Protein 3JUY (pdb70)

Nearest PDB structures (foldseek):
  3juy-assembly6_F  TM=1.004E+00  e=1.063E-51  Homo sapiens
  5wn9-assembly1_H  TM=9.372E-01  e=1.939E-32  Homo sapiens
  7uc8-assembly3_J  TM=9.353E-01  e=1.906E-30  Homo sapiens
  7vv5-assembly1_S  TM=9.098E-01  e=1.907E-27  Homo sapiens
  8hbd-assembly1_H  TM=9.157E-01  e=6.413E-27  Mus musculus

Radius of gyration: 38.47 Å; Cα contacts (8 Å, |Δi|>4): 3803; chains: 6; bounding box: 111×96×84 Å

Secondary structure (DSSP, 8-state):
--EEEE---EEE-TT--EEEEEEEESS-GGGS-EEEEEE-TTS--EEEEEE-TTT--EEE-TTTTTTEEEEEETTTTEEEEEE-S--GGG-EEEEEEE-PPPPTT--TTTT-S--EE---EEEEE----EEEE-SB----TTS-EEEEEEESS--TT--EEEEEE-BTBPPEEEEETTTEEPTT--TTEEEEEETTEEEEEESS--GGG-SEEEEEE--SS--EE---EE---/--EEEE---EEE-TT--EEEEEEEESS-GGGS-EEEEEE-TTS--EEEEEEETTTTEEEE-TTTTTTEEEEEETTTTEEEEEE-S--GGG-EEEEEEE--PPPTT--TTTT-S--EE---EEEEE-S--------EEEE-SEEEE-TTS-EEEEEEESS--TT--EEEEEE-TTS--EEEEETTTEEPTT--TTEEEEEETTEEEEEESS--GGG-SEEEEEE--SS--EE---EEEEE-/--EEEE---EEE-TT--EEEEEEEESS-GGGS-EEEEEE-TTS--EEEEEE-TTT--EEE-TTTTTTEEEEEETTTTEEEEEE-S--GGG-EEEEEEEPPPPPTT--TTTT-S--EE---EEEEE------EEEE-SEEEE-TT--EEEEEEESS--TT--EEEEEE-TTS--EEEEETTTEEPTT--TTEEEEEETTEEEEEESS--GGG-SEEEEEE--SS--EE---EEEEE-/--EEEE---EEE-TT--EEEEEEEESS-GGGS-EEEEEE-TTS--EEEEEE-TTT--EEE-TTTTTTEEEEEETTTTEEEEEE-S--GGG-EEEEEEEPPPPPTTPPTTTT-S--EE---EEEEE-----EEEE-SEEE--TT--EEEEEEESS--TT--EEEEEE-TTSPPEEEEETTTEE-TT--TTEEEEEETTEEEEEESS--GGG-SEEEEEE--SS--EE---EEEE-/--EEEE---EEE-TT--EEEEEEEESS-GGGS-EEEEEE-TTS--EEEEEE-TTT--EEE-TTTTTTEEEEEETTTTEEEEEE-S--GGG-EEEEEEEPPP--TT--TTTT-S--EE---EEEEE-----EEEE-SEEE--TT--EEEEEEESS--TT--EEEEEE-TTSPPEEEEETTTEEPTT--TTEEEEEETTEEEEEESS--GGG-EEEEEEE--SS--EE---EEEE-/--EEEE---EEE-TT--EEEEEEEESS-GGGS-EEEEEE-TTS--EEEEEE-TTT--EEE-TTTGGGEEEEEEGGGTEEEEEE-S--GGG-EEEEEEE-----TTPPTTTT-S--EE----EEEE------EEE-SEEE--TT--EEEEEE-SS--TT--EEEEEE-TTSPPEEEEETTTEE-TT--TTEEEEEETTEEEEEESS--GGG-SEEEEEE--SS--EE---EEEE-

CATH classification: 2.60.40.10 (+1 more: 2.60.40.10)

B-factor: mean 24.64, std 14.77, range [3.52, 83.37]

Structure (mmCIF, N/CA/C/O backbone):
data_3JUY
#
_entry.id   3JUY
#
_cell.length_a   199.172
_cell.length_b   115.130
_cell.length_c   92.374
_cell.angle_alpha   90.00
_cell.angle_beta   111.76
_cell.angle_gamma   90.00
#
_symmetry.space_group_name_H-M   'C 1 2 1'
#
loop_
_entity.id
_entity.type
_entity.pdbx_description
1 polymer '3B3 single chain variant HIV-1 antibody'
2 water water
#
loop_
_atom_site.group_PDB
_atom_site.id
_atom_site.type_symbol
_atom_site.label_atom_id
_atom_site.label_alt_id
_atom_site.label_comp_id
_atom_site.label_asym_id
_atom_site.label_entity_id
_atom_site.label_seq_id
_atom_site.pdbx_PDB_ins_code
_atom_site.Cartn_x
_atom_site.Cartn_y
_atom_site.Cartn_z
_atom_site.occupancy
_atom_site.B_iso_or_equiv
_atom_site.auth_seq_id
_atom_site.auth_comp_id
_atom_site.auth_asym_id
_atom_site.auth_atom_id
_atom_site.pdbx_PDB_model_num
ATOM 1 N N . GLN A 1 7 ? 27.680 16.718 8.908 1.00 33.03 1 GLN B N 1
ATOM 2 C CA . GLN A 1 7 ? 27.825 16.267 10.287 1.00 35.17 1 GLN B CA 1
ATOM 3 C C . GLN A 1 7 ? 28.476 14.878 10.391 1.00 28.43 1 GLN B C 1
ATOM 4 O O . GLN A 1 7 ? 28.168 13.981 9.600 1.00 31.83 1 GLN B O 1
ATOM 10 N N . VAL A 1 8 ? 29.364 14.706 11.372 1.00 22.62 2 VAL B N 1
ATOM 11 C CA . VAL A 1 8 ? 29.927 13.391 11.700 1.00 22.07 2 VAL B CA 1
ATOM 12 C C . VAL A 1 8 ? 28.840 12.326 11.783 1.00 20.05 2 VAL B C 1
ATOM 13 O O . VAL A 1 8 ? 27.961 12.383 12.646 1.00 19.93 2 VAL B O 1
ATOM 17 N N . GLN A 1 9 ? 28.924 11.333 10.909 1.00 16.85 3 GLN B N 1
ATOM 18 C CA . GLN A 1 9 ? 27.871 10.341 10.800 1.00 22.67 3 GLN B CA 1
ATOM 19 C C . GLN A 1 9 ? 28.468 8.946 10.647 1.00 17.23 3 GLN B C 1
ATOM 20 O O . GLN A 1 9 ? 29.442 8.779 9.932 1.00 18.62 3 GLN B O 1
ATOM 26 N N . LEU A 1 10 ? 27.897 7.943 11.312 1.00 20.66 4 LEU B N 1
ATOM 27 C CA . LEU A 1 10 ? 28.341 6.558 11.110 1.00 15.04 4 LEU B CA 1
ATOM 28 C C . LEU A 1 10 ? 27.171 5.714 10.644 1.00 17.90 4 LEU B C 1
ATOM 29 O O . LEU A 1 10 ? 26.230 5.479 11.414 1.00 17.73 4 LEU B O 1
ATOM 34 N N . VAL A 1 11 ? 27.247 5.245 9.394 1.00 17.71 5 VAL B N 1
ATOM 35 C CA . VAL A 1 11 ? 26.170 4.479 8.762 1.00 13.47 5 VAL B CA 1
ATOM 36 C C . VAL A 1 11 ? 26.515 3.019 8.601 1.00 11.90 5 VAL B C 1
ATOM 37 O O . VAL A 1 11 ? 27.478 2.674 7.924 1.00 14.58 5 VAL B O 1
ATOM 41 N N . GLN A 1 12 ? 25.685 2.162 9.180 1.00 13.82 6 GLN B N 1
ATOM 42 C CA . GLN A 1 12 ? 25.957 0.729 9.225 1.00 13.40 6 GLN B CA 1
ATOM 43 C C . GLN A 1 12 ? 25.231 -0.089 8.139 1.00 15.45 6 GLN B C 1
ATOM 44 O O . GLN A 1 12 ? 24.329 0.412 7.462 1.00 15.99 6 GLN B O 1
ATOM 50 N N . SER A 1 13 ? 25.629 -1.352 7.980 1.00 11.36 7 SER B N 1
ATOM 51 C CA . SER A 1 13 ? 24.934 -2.261 7.072 1.00 13.87 7 SER B CA 1
ATOM 52 C C . SER A 1 13 ? 23.542 -2.668 7.604 1.00 19.17 7 SER B C 1
ATOM 53 O O . SER A 1 13 ? 23.135 -2.255 8.700 1.00 20.25 7 SER B O 1
ATOM 56 N N . GLY A 1 14 ? 22.810 -3.466 6.824 1.00 19.30 8 GLY B N 1
ATOM 57 C CA . GLY A 1 14 ? 21.436 -3.826 7.151 1.00 8.95 8 GLY B CA 1
ATOM 58 C C . GLY A 1 14 ? 21.291 -5.013 8.095 1.00 16.86 8 GLY B C 1
ATOM 59 O O . GLY A 1 14 ? 22.210 -5.824 8.268 1.00 20.50 8 GLY B O 1
ATOM 60 N N . ALA A 1 15 ? 20.119 -5.115 8.709 1.00 13.26 9 ALA B N 1
ATOM 61 C CA . ALA A 1 15 ? 19.797 -6.235 9.577 1.00 13.72 9 ALA B CA 1
ATOM 62 C C . ALA A 1 15 ? 19.890 -7.578 8.850 1.00 17.83 9 ALA B C 1
ATOM 63 O O . ALA A 1 15 ? 19.671 -7.669 7.633 1.00 15.94 9 ALA B O 1
ATOM 65 N N . GLU A 1 16 ? 20.202 -8.623 9.611 1.00 18.17 10 GLU B N 1
ATOM 66 C CA . GLU A 1 16 ? 20.298 -9.959 9.049 1.00 17.23 10 GLU B CA 1
ATOM 67 C C . GLU A 1 16 ? 19.654 -11.021 9.926 1.00 13.77 10 GLU B C 1
ATOM 68 O O . GLU A 1 16 ? 19.632 -10.917 11.151 1.00 10.81 10 GLU B O 1
ATOM 74 N N . VAL A 1 17 ? 19.105 -12.031 9.260 1.00 19.50 11 VAL B N 1
ATOM 75 C CA . VAL A 1 17 ? 18.667 -13.268 9.887 1.00 17.03 11 VAL B CA 1
ATOM 76 C C . VAL A 1 17 ? 19.706 -14.330 9.561 1.00 15.03 11 VAL B C 1
ATOM 77 O O . VAL A 1 17 ? 20.070 -14.497 8.395 1.00 18.01 11 VAL B O 1
ATOM 81 N N . LYS A 1 18 ? 20.171 -15.043 10.589 1.00 14.35 12 LYS B N 1
ATOM 82 C CA . LYS A 1 18 ? 21.290 -15.979 10.464 1.00 14.82 12 LYS B CA 1
ATOM 83 C C . LYS A 1 18 ? 21.023 -17.377 11.021 1.00 17.84 12 LYS B C 1
ATOM 84 O O . LYS A 1 18 ? 20.310 -17.562 12.005 1.00 17.73 12 LYS B O 1
ATOM 90 N N . LYS A 1 19 ? 21.621 -18.368 10.383 1.00 20.27 13 LYS B N 1
ATOM 91 C CA . LYS A 1 19 ? 21.513 -19.735 10.852 1.00 20.02 13 LYS B CA 1
ATOM 92 C C . LYS A 1 19 ? 22.729 -20.023 11.733 1.00 18.47 13 LYS B C 1
ATOM 93 O O . LYS A 1 19 ? 23.802 -19.472 11.516 1.00 19.24 13 LYS B O 1
ATOM 99 N N . PRO A 1 20 ? 22.555 -20.867 12.749 1.00 19.86 14 PRO B N 1
ATOM 100 C CA . PRO A 1 20 ? 23.646 -21.236 13.645 1.00 19.93 14 PRO B CA 1
ATOM 101 C C . PRO A 1 20 ? 24.756 -21.842 12.837 1.00 21.45 14 PRO B C 1
ATOM 102 O O . PRO A 1 20 ? 24.445 -22.493 11.840 1.00 23.78 14 PRO B O 1
ATOM 106 N N . GLY A 1 21 ? 26.005 -21.627 13.265 1.00 19.54 15 GLY B N 1
ATOM 107 C CA . GLY A 1 21 ? 27.191 -22.093 12.569 1.00 14.26 15 GLY B CA 1
ATOM 108 C C . GLY A 1 21 ? 27.755 -21.020 11.654 1.00 18.40 15 GLY B C 1
ATOM 109 O O . GLY A 1 21 ? 28.969 -20.979 11.396 1.00 14.32 15 GLY B O 1
ATOM 110 N N . ALA A 1 22 ? 26.866 -20.147 11.175 1.00 13.36 16 ALA B N 1
ATOM 111 C CA . ALA A 1 22 ? 27.197 -19.191 10.134 1.00 12.20 16 ALA B CA 1
ATOM 112 C C . ALA A 1 22 ? 27.931 -17.987 10.714 1.00 14.28 16 ALA B C 1
ATOM 113 O O . ALA A 1 22 ? 28.144 -17.894 11.926 1.00 12.95 16 ALA B O 1
ATOM 115 N N . SER A 1 23 ? 28.317 -17.064 9.845 1.00 10.58 17 SER B N 1
ATOM 116 C CA . SER A 1 23 ? 28.987 -15.867 10.299 1.00 12.10 17 SER B CA 1
ATOM 117 C C . SER A 1 23 ? 28.325 -14.617 9.741 1.00 10.79 17 SER B C 1
ATOM 118 O O . SER A 1 23 ? 27.649 -14.667 8.717 1.00 14.25 17 SER B O 1
ATOM 121 N N . VAL A 1 24 ? 28.522 -13.497 10.420 1.00 7.30 18 VAL B N 1
ATOM 122 C CA . VAL A 1 24 ? 27.927 -12.246 9.991 1.00 10.96 18 VAL B CA 1
ATOM 123 C C . VAL A 1 24 ? 29.009 -11.187 9.861 1.00 10.07 18 VAL B C 1
ATOM 124 O O . VAL A 1 24 ? 29.866 -11.054 10.724 1.00 8.78 18 VAL B O 1
ATOM 128 N N . LYS A 1 25 ? 28.981 -10.460 8.755 1.00 11.33 19 LYS B N 1
ATOM 129 C CA . LYS A 1 25 ? 29.850 -9.301 8.581 1.00 10.48 19 LYS B CA 1
ATOM 130 C C . LYS A 1 25 ? 29.030 -8.007 8.559 1.00 9.09 19 LYS B C 1
ATOM 131 O O . LYS A 1 25 ? 28.083 -7.881 7.807 1.00 12.50 19 LYS B O 1
ATOM 137 N N . VAL A 1 26 ? 29.388 -7.075 9.431 1.00 11.87 20 VAL B N 1
ATOM 138 C CA . VAL A 1 26 ? 28.683 -5.816 9.625 1.00 9.48 20 VAL B CA 1
ATOM 139 C C . VAL A 1 26 ? 29.667 -4.713 9.265 1.00 9.18 20 VAL B C 1
ATOM 140 O O . VAL A 1 26 ? 30.817 -4.737 9.698 1.00 9.81 20 VAL B O 1
ATOM 144 N N . SER A 1 27 ? 29.228 -3.752 8.469 1.00 10.91 21 SER B N 1
ATOM 145 C CA . SER A 1 27 ? 30.115 -2.696 7.997 1.00 9.13 21 SER B CA 1
ATOM 146 C C . SER A 1 27 ? 29.705 -1.365 8.596 1.00 11.96 21 SER B C 1
ATOM 147 O O . SER A 1 27 ? 28.615 -1.224 9.146 1.00 12.20 21 SER B O 1
ATOM 150 N N . CYS A 1 28 ? 30.576 -0.374 8.485 1.00 17.24 22 CYS B N 1
ATOM 151 C CA . CYS A 1 28 ? 30.377 0.881 9.213 1.00 16.41 22 CYS B CA 1
ATOM 152 C C . CYS A 1 28 ? 31.017 1.996 8.424 1.00 13.20 22 CYS B C 1
ATOM 153 O O . CYS A 1 28 ? 32.238 2.162 8.458 1.00 16.19 22 CYS B O 1
ATOM 156 N N . GLN A 1 29 ? 30.197 2.750 7.699 1.00 12.97 23 GLN B N 1
ATOM 157 C CA . GLN A 1 29 ? 30.714 3.804 6.842 1.00 13.42 23 GLN B CA 1
ATOM 158 C C . GLN A 1 29 ? 30.701 5.177 7.507 1.00 14.30 23 GLN B C 1
ATOM 159 O O . GLN A 1 29 ? 29.654 5.642 7.950 1.00 16.58 23 GLN B O 1
ATOM 165 N N . ALA A 1 30 ? 31.862 5.826 7.586 1.00 15.92 24 ALA B N 1
ATOM 166 C CA . ALA A 1 30 ? 31.968 7.117 8.284 1.00 12.33 24 ALA B CA 1
ATOM 167 C C . ALA A 1 30 ? 31.916 8.248 7.304 1.00 11.52 24 ALA B C 1
ATOM 168 O O . ALA A 1 30 ? 32.397 8.128 6.184 1.00 13.87 24 ALA B O 1
ATOM 170 N N . SER A 1 31 ? 31.353 9.364 7.734 1.00 11.97 25 SER B N 1
ATOM 171 C CA . SER A 1 31 ? 31.447 10.585 6.953 1.00 17.08 25 SER B CA 1
ATOM 172 C C . SER A 1 31 ? 31.472 11.796 7.881 1.00 16.56 25 SER B C 1
ATOM 173 O O . SER A 1 31 ? 30.888 11.757 8.963 1.00 14.61 25 SER B O 1
ATOM 176 N N . GLY A 1 32 ? 32.153 12.859 7.452 1.00 14.72 26 GLY B N 1
ATOM 177 C CA . GLY A 1 32 ? 32.170 14.107 8.182 1.00 9.32 26 GLY B CA 1
ATOM 178 C C . GLY A 1 32 ? 33.454 14.294 8.953 1.00 12.64 26 GLY B C 1
ATOM 179 O O . GLY A 1 32 ? 33.646 15.288 9.660 1.00 14.84 26 GLY B O 1
ATOM 180 N N . TYR A 1 33 ? 34.352 13.332 8.843 1.00 13.75 27 TYR B N 1
ATOM 181 C CA . TYR A 1 33 ? 35.654 13.517 9.458 1.00 13.27 27 TYR B CA 1
ATOM 182 C C . TYR A 1 33 ? 36.717 12.718 8.718 1.00 15.50 27 TYR B C 1
ATOM 183 O O . TYR A 1 33 ? 36.420 11.949 7.798 1.00 15.31 27 TYR B O 1
ATOM 192 N N . ARG A 1 34 ? 37.964 12.905 9.117 1.00 18.26 28 ARG B N 1
ATOM 193 C CA . ARG A 1 34 ? 39.036 12.164 8.507 1.00 15.18 28 ARG B CA 1
ATOM 194 C C . ARG A 1 34 ? 38.992 10.805 9.166 1.00 14.72 28 ARG B C 1
ATOM 195 O O . ARG A 1 34 ? 39.469 10.644 10.281 1.00 14.40 28 ARG B O 1
ATOM 203 N N . PHE A 1 35 ? 38.376 9.844 8.477 1.00 16.90 29 PHE B N 1
ATOM 204 C CA . PHE A 1 35 ? 38.157 8.482 8.977 1.00 10.85 29 PHE B CA 1
ATOM 205 C C . PHE A 1 35 ? 39.324 7.866 9.740 1.00 12.51 29 PHE B C 1
ATOM 206 O O . PHE A 1 35 ? 39.142 7.364 10.845 1.00 16.48 29 PHE B O 1
ATOM 214 N N . SER A 1 36 ? 40.514 7.875 9.153 1.00 13.68 30 SER B N 1
ATOM 215 C CA . SER A 1 36 ? 41.651 7.155 9.749 1.00 13.76 30 SER B CA 1
ATOM 216 C C . SER A 1 36 ? 42.274 7.826 10.981 1.00 13.16 30 SER B C 1
ATOM 217 O O . SER A 1 36 ? 43.216 7.308 11.560 1.00 16.39 30 SER B O 1
ATOM 220 N N . HIS A 1 37 ? 41.749 8.971 11.389 1.00 11.27 31 HIS B N 1
ATOM 221 C CA . HIS A 1 37 ? 42.281 9.653 12.552 1.00 9.98 31 HIS B CA 1
ATOM 222 C C . HIS A 1 37 ? 41.483 9.298 13.794 1.00 9.65 31 HIS B C 1
ATOM 223 O O . HIS A 1 37 ? 41.640 9.923 14.832 1.00 10.07 31 HIS B O 1
ATOM 230 N N . PHE A 1 38 ? 40.621 8.298 13.697 1.00 8.58 32 PHE B N 1
ATOM 231 C CA . PHE A 1 38 ? 39.786 7.947 14.833 1.00 8.15 32 PHE B CA 1
ATOM 232 C C . PHE A 1 38 ? 39.589 6.460 14.998 1.00 6.41 32 PHE B C 1
ATOM 233 O O . PHE A 1 38 ? 39.103 5.806 14.103 1.00 6.62 32 PHE B O 1
ATOM 241 N N . THR A 1 39 ? 39.952 5.950 16.169 1.00 8.07 33 THR B N 1
ATOM 242 C CA . THR A 1 39 ? 39.662 4.584 16.564 1.00 6.50 33 THR B CA 1
ATOM 243 C C . THR A 1 39 ? 38.156 4.340 16.592 1.00 8.26 33 THR B C 1
ATOM 244 O O . THR A 1 39 ? 37.368 5.219 16.981 1.00 6.47 33 THR B O 1
ATOM 248 N N . VAL A 1 40 ? 37.764 3.137 16.180 1.00 8.83 34 VAL B N 1
ATOM 249 C CA . VAL A 1 40 ? 36.359 2.736 16.133 1.00 7.11 34 VAL B CA 1
ATOM 250 C C . VAL A 1 40 ? 36.100 1.562 17.080 1.00 5.14 34 VAL B C 1
ATOM 251 O O . VAL A 1 40 ? 36.743 0.517 16.959 1.00 4.66 34 VAL B O 1
ATOM 255 N N . HIS A 1 41 ? 35.185 1.734 18.038 1.00 6.67 35 HIS B N 1
ATOM 256 C CA . HIS A 1 41 ? 34.761 0.607 18.888 1.00 5.57 35 HIS B CA 1
ATOM 257 C C . HIS A 1 41 ? 33.679 -0.219 18.215 1.00 5.34 35 HIS B C 1
ATOM 258 O O . HIS A 1 41 ? 32.925 0.286 17.377 1.00 5.17 35 HIS B O 1
ATOM 265 N N . TRP A 1 42 ? 33.601 -1.486 18.603 1.00 4.80 36 TRP B N 1
ATOM 266 C CA . TRP A 1 42 ? 32.452 -2.322 18.303 1.00 4.15 36 TRP B CA 1
ATOM 267 C C . TRP A 1 42 ? 31.798 -2.737 19.616 1.00 5.65 36 TRP B C 1
ATOM 268 O O . TRP A 1 42 ? 32.473 -3.138 20.552 1.00 4.82 36 TRP B O 1
ATOM 279 N N . VAL A 1 43 ? 30.476 -2.602 19.676 1.00 6.83 37 VAL B N 1
ATOM 280 C CA . VAL A 1 43 ? 29.701 -2.800 20.887 1.00 6.11 37 VAL B CA 1
ATOM 281 C C . VAL A 1 43 ? 28.421 -3.506 20.498 1.00 8.76 37 VAL B C 1
ATOM 282 O O . VAL A 1 43 ? 27.850 -3.232 19.438 1.00 10.61 37 VAL B O 1
ATOM 286 N N . ARG A 1 44 ? 27.948 -4.406 21.345 1.00 7.38 38 ARG B N 1
ATOM 287 C CA . ARG A 1 44 ? 26.720 -5.110 21.032 1.00 7.64 38 ARG B CA 1
ATOM 288 C C . ARG A 1 44 ? 25.769 -5.131 22.207 1.00 10.14 38 ARG B C 1
ATOM 289 O O . ARG A 1 44 ? 26.206 -5.125 23.356 1.00 11.61 38 ARG B O 1
ATOM 297 N N . GLN A 1 45 ? 24.471 -5.154 21.928 1.00 7.38 39 GLN B N 1
ATOM 298 C CA . GLN A 1 45 ? 23.515 -5.293 23.005 1.00 8.30 39 GLN B CA 1
ATOM 299 C C . GLN A 1 45 ? 22.494 -6.389 22.752 1.00 10.15 39 GLN B C 1
ATOM 300 O O . GLN A 1 45 ? 21.545 -6.215 21.985 1.00 9.22 39 GLN B O 1
ATOM 306 N N . ALA A 1 46 ? 22.699 -7.516 23.421 1.00 8.51 40 ALA B N 1
ATOM 307 C CA . ALA A 1 46 ? 21.745 -8.605 23.415 1.00 10.68 40 ALA B CA 1
ATOM 308 C C . ALA A 1 46 ? 20.473 -8.215 24.184 1.00 18.63 40 ALA B C 1
ATOM 309 O O . ALA A 1 46 ? 20.505 -7.344 25.054 1.00 23.78 40 ALA B O 1
ATOM 311 N N . PRO A 1 47 ? 19.336 -8.847 23.856 1.00 25.19 41 PRO B N 1
ATOM 312 C CA . PRO A 1 47 ? 18.052 -8.496 24.483 1.00 27.58 41 PRO B CA 1
ATOM 313 C C . PRO A 1 47 ? 18.027 -8.748 25.997 1.00 25.87 41 PRO B C 1
ATOM 314 O O . PRO A 1 47 ? 18.341 -9.855 26.468 1.00 20.71 41 PRO B O 1
ATOM 318 N N . GLY A 1 48 ? 17.659 -7.707 26.744 1.00 26.06 42 GLY B N 1
ATOM 319 C CA . GLY A 1 48 ? 17.676 -7.746 28.197 1.00 28.08 42 GLY B CA 1
ATOM 320 C C . GLY A 1 48 ? 19.060 -7.962 28.789 1.00 29.26 42 GLY B C 1
ATOM 321 O O . GLY A 1 48 ? 19.237 -8.790 29.679 1.00 33.05 42 GLY B O 1
ATOM 322 N N . GLN A 1 49 ? 20.051 -7.237 28.281 1.00 22.80 43 GLN B N 1
ATOM 323 C CA . GLN A 1 49 ? 21.405 -7.329 28.808 1.00 17.50 43 GLN B CA 1
ATOM 324 C C . GLN A 1 49 ? 22.074 -5.966 28.723 1.00 18.13 43 GLN B C 1
ATOM 325 O O . GLN A 1 49 ? 21.650 -5.092 27.971 1.00 20.10 43 GLN B O 1
ATOM 331 N N . ARG A 1 50 ? 23.119 -5.778 29.504 1.00 19.21 44 ARG B N 1
ATOM 332 C CA . ARG A 1 50 ? 23.907 -4.567 29.397 1.00 23.70 44 ARG B CA 1
ATOM 333 C C . ARG A 1 50 ? 24.607 -4.542 28.034 1.00 14.55 44 ARG B C 1
ATOM 334 O O . ARG A 1 50 ? 24.882 -5.588 27.466 1.00 17.73 44 ARG B O 1
ATOM 342 N N . PHE A 1 51 ? 24.868 -3.352 27.506 1.00 13.09 45 PHE B N 1
ATOM 343 C CA . PHE A 1 51 ? 25.825 -3.187 26.415 1.00 12.97 45 PHE B CA 1
ATOM 344 C C . PHE A 1 51 ? 27.108 -3.959 26.708 1.00 12.50 45 PHE B C 1
ATOM 345 O O . PHE A 1 51 ? 27.547 -4.046 27.854 1.00 14.03 45 PHE B O 1
ATOM 353 N N . GLU A 1 52 ? 27.723 -4.494 25.664 1.00 10.56 46 GLU B N 1
ATOM 354 C CA . GLU A 1 52 ? 28.887 -5.347 25.818 1.00 12.14 46 GLU B CA 1
ATOM 355 C C . GLU A 1 52 ? 29.931 -4.925 24.807 1.00 12.00 46 GLU B C 1
ATOM 356 O O . GLU A 1 52 ? 29.679 -4.926 23.605 1.00 8.68 46 GLU B O 1
ATOM 362 N N . TRP A 1 53 ? 31.101 -4.545 25.299 1.00 13.22 47 TRP B N 1
ATOM 363 C CA . TRP A 1 53 ? 32.190 -4.126 24.432 1.00 7.31 47 TRP B CA 1
ATOM 364 C C . TRP A 1 53 ? 32.849 -5.317 23.755 1.00 6.82 47 TRP B C 1
ATOM 365 O O . TRP A 1 53 ? 33.144 -6.317 24.399 1.00 10.60 47 TRP B O 1
ATOM 376 N N . MET A 1 54 ? 33.082 -5.213 22.452 1.00 6.57 48 MET B N 1
ATOM 377 C CA . MET A 1 54 ? 33.699 -6.302 21.711 1.00 6.49 48 MET B CA 1
ATOM 378 C C . MET A 1 54 ? 35.156 -6.039 21.378 1.00 5.33 48 MET B C 1
ATOM 379 O O . MET A 1 54 ? 35.932 -6.965 21.284 1.00 7.63 48 MET B O 1
ATOM 384 N N . GLY A 1 55 ? 35.534 -4.787 21.175 1.00 6.45 49 GLY B N 1
ATOM 385 C CA . GLY A 1 55 ? 36.892 -4.492 20.765 1.00 5.06 49 GLY B CA 1
ATOM 386 C C . GLY A 1 55 ? 36.927 -3.198 19.996 1.00 6.15 49 GLY B C 1
ATOM 387 O O . GLY A 1 55 ? 35.882 -2.580 19.789 1.00 4.45 49 GLY B O 1
ATOM 388 N N . TRP A 1 56 ? 38.131 -2.779 19.607 1.00 5.52 50 TRP B N 1
ATOM 389 C CA . TRP A 1 56 ? 38.326 -1.583 18.801 1.00 5.04 50 TRP B CA 1
ATOM 390 C C . TRP A 1 56 ? 39.458 -1.742 17.802 1.00 6.59 50 TRP B C 1
ATOM 391 O O . TRP A 1 56 ? 40.327 -2.587 17.962 1.00 8.91 50 TRP B O 1
ATOM 402 N N . ILE A 1 57 ? 39.422 -0.952 16.745 1.00 6.02 51 ILE B N 1
ATOM 403 C CA . ILE A 1 57 ? 40.489 -0.967 15.773 1.00 5.59 51 ILE B CA 1
ATOM 404 C C . ILE A 1 57 ? 40.901 0.461 15.526 1.00 7.25 51 ILE B C 1
ATOM 405 O O . ILE A 1 57 ? 40.050 1.350 15.406 1.00 7.28 51 ILE B O 1
ATOM 410 N N . ASN A 1 58 ? 42.204 0.695 15.467 1.00 8.65 52 ASN B N 1
ATOM 411 C CA . ASN A 1 58 ? 42.712 2.011 15.086 1.00 8.50 52 ASN B CA 1
ATOM 412 C C . ASN A 1 58 ? 43.071 2.022 13.614 1.00 7.86 52 ASN B C 1
ATOM 413 O O . ASN A 1 58 ? 44.073 1.457 13.210 1.00 10.24 52 ASN B O 1
ATOM 418 N N . PRO A 1 59 ? 42.266 2.674 12.790 1.00 7.13 53 PRO B N 1
ATOM 419 C CA . PRO A 1 59 ? 42.606 2.469 11.382 1.00 9.78 53 PRO B CA 1
ATOM 420 C C . PRO A 1 59 ? 43.896 3.183 11.007 1.00 11.78 53 PRO B C 1
ATOM 421 O O . PRO A 1 59 ? 44.422 2.958 9.917 1.00 14.13 53 PRO B O 1
ATOM 425 N N . TYR A 1 60 ? 44.416 4.027 11.890 1.00 10.33 54 TYR B N 1
ATOM 426 C CA . TYR A 1 60 ? 45.624 4.757 11.539 1.00 8.47 54 TYR B CA 1
ATOM 427 C C . TYR A 1 60 ? 46.845 3.872 11.498 1.00 9.51 54 TYR B C 1
ATOM 428 O O . TYR A 1 60 ? 47.717 4.073 10.678 1.00 10.41 54 TYR B O 1
ATOM 437 N N . ASN A 1 61 ? 46.906 2.895 12.394 1.00 10.48 55 ASN B N 1
ATOM 438 C CA . ASN A 1 61 ? 48.072 2.031 12.506 1.00 10.28 55 ASN B CA 1
ATOM 439 C C . ASN A 1 61 ? 47.702 0.543 12.579 1.00 13.38 55 ASN B C 1
ATOM 440 O O . ASN A 1 61 ? 48.568 -0.306 12.774 1.00 11.17 55 ASN B O 1
ATOM 445 N N . GLY A 1 62 ? 46.414 0.238 12.444 1.00 8.73 56 GLY B N 1
ATOM 446 C CA . GLY A 1 62 ? 45.967 -1.135 12.354 1.00 6.56 56 GLY B CA 1
ATOM 447 C C . GLY A 1 62 ? 46.004 -1.847 13.687 1.00 9.01 56 GLY B C 1
ATOM 448 O O . GLY A 1 62 ? 45.825 -3.059 13.752 1.00 10.10 56 GLY B O 1
ATOM 449 N N . ASN A 1 63 ? 46.236 -1.093 14.753 1.00 7.99 57 ASN B N 1
ATOM 450 C CA . ASN A 1 63 ? 46.185 -1.634 16.101 1.00 7.19 57 ASN B CA 1
ATOM 451 C C . ASN A 1 63 ? 44.784 -2.054 16.507 1.00 10.32 57 ASN B C 1
ATOM 452 O O . ASN A 1 63 ? 43.821 -1.321 16.273 1.00 11.03 57 ASN B O 1
ATOM 457 N N . LYS A 1 64 ? 44.658 -3.223 17.129 1.00 11.81 58 LYS B N 1
ATOM 458 C CA . LYS A 1 64 ? 43.343 -3.711 17.552 1.00 9.55 58 LYS B CA 1
ATOM 459 C C . LYS A 1 64 ? 43.381 -4.148 19.000 1.00 10.17 58 LYS B C 1
ATOM 460 O O . LYS A 1 64 ? 44.423 -4.533 19.513 1.00 11.23 58 LYS B O 1
ATOM 466 N N . GLU A 1 65 ? 42.237 -4.086 19.664 1.00 8.87 59 GLU B N 1
ATOM 467 C CA . GLU A 1 65 ? 42.147 -4.601 21.015 1.00 10.88 59 GLU B CA 1
ATOM 468 C C . GLU A 1 65 ? 40.885 -5.459 21.073 1.00 9.32 59 GLU B C 1
ATOM 469 O O . GLU A 1 65 ? 39.842 -5.066 20.582 1.00 8.61 59 GLU B O 1
ATOM 475 N N . PHE A 1 66 ? 40.990 -6.654 21.633 1.00 13.89 60 PHE B N 1
ATOM 476 C CA . PHE A 1 66 ? 39.843 -7.556 21.698 1.00 12.41 60 PHE B CA 1
ATOM 477 C C . PHE A 1 66 ? 39.405 -7.826 23.124 1.00 13.93 60 PHE B C 1
ATOM 478 O O . PHE A 1 66 ? 40.235 -7.959 24.033 1.00 14.25 60 PHE B O 1
ATOM 486 N N . SER A 1 67 ? 38.095 -7.907 23.316 1.00 11.02 61 SER B N 1
ATOM 487 C CA . SER A 1 67 ? 37.563 -8.471 24.539 1.00 11.25 61 SER B CA 1
ATOM 488 C C . SER A 1 67 ? 37.881 -9.969 24.545 1.00 13.44 61 SER B C 1
ATOM 489 O O . SER A 1 67 ? 37.727 -10.656 23.531 1.00 10.95 61 SER B O 1
ATOM 492 N N . ALA A 1 68 ? 38.342 -10.473 25.686 1.00 17.07 62 ALA B N 1
ATOM 493 C CA . ALA A 1 68 ? 38.584 -11.903 25.844 1.00 12.65 62 ALA B CA 1
ATOM 494 C C . ALA A 1 68 ? 37.368 -12.723 25.393 1.00 13.73 62 ALA B C 1
ATOM 495 O O . ALA A 1 68 ? 37.514 -13.823 24.856 1.00 11.79 62 ALA B O 1
ATOM 497 N N . LYS A 1 69 ? 36.165 -12.190 25.595 1.00 13.99 63 LYS B N 1
ATOM 498 C CA . LYS A 1 69 ? 34.967 -12.971 25.282 1.00 13.18 63 LYS B CA 1
ATOM 499 C C . LYS A 1 69 ? 34.787 -13.210 23.780 1.00 10.47 63 LYS B C 1
ATOM 500 O O . LYS A 1 69 ? 34.149 -14.178 23.381 1.00 9.33 63 LYS B O 1
ATOM 506 N N . PHE A 1 70 ? 35.366 -12.331 22.958 1.00 11.49 64 PHE B N 1
ATOM 507 C CA . PHE A 1 70 ? 35.186 -12.375 21.500 1.00 8.01 64 PHE B CA 1
ATOM 508 C C . PHE A 1 70 ? 36.437 -12.675 20.670 1.00 9.47 64 PHE B C 1
ATOM 509 O O . PHE A 1 70 ? 36.317 -13.053 19.502 1.00 8.92 64 PHE B O 1
ATOM 517 N N . GLN A 1 71 ? 37.615 -12.523 21.277 1.00 10.13 65 GLN B N 1
ATOM 518 C CA . GLN A 1 71 ? 38.894 -12.653 20.573 1.00 10.34 65 GLN B CA 1
ATOM 519 C C . GLN A 1 71 ? 38.949 -13.785 19.571 1.00 8.75 65 GLN B C 1
ATOM 520 O O . GLN A 1 71 ? 39.486 -13.615 18.483 1.00 11.97 65 GLN B O 1
ATOM 526 N N . ASP A 1 72 ? 38.413 -14.937 19.950 1.00 10.17 66 ASP B N 1
ATOM 527 C CA . ASP A 1 72 ? 38.499 -16.152 19.143 1.00 11.57 66 ASP B CA 1
ATOM 528 C C . ASP A 1 72 ? 37.658 -16.033 17.872 1.00 11.34 66 ASP B C 1
ATOM 529 O O . ASP A 1 72 ? 38.048 -16.536 16.815 1.00 9.95 66 ASP B O 1
ATOM 534 N N . ARG A 1 73 ? 36.507 -15.364 17.986 1.00 10.49 67 ARG B N 1
ATOM 535 C CA . ARG A 1 73 ? 35.465 -15.410 16.947 1.00 10.96 67 ARG B CA 1
ATOM 536 C C . ARG A 1 73 ? 35.315 -14.155 16.088 1.00 9.19 67 ARG B C 1
ATOM 537 O O . ARG A 1 73 ? 34.498 -14.129 15.176 1.00 9.81 67 ARG B O 1
ATOM 545 N N . VAL A 1 74 ? 36.066 -13.107 16.390 1.00 7.96 68 VAL B N 1
ATOM 546 C CA . VAL A 1 74 ? 35.798 -11.826 15.761 1.00 7.20 68 VAL B CA 1
ATOM 547 C C . VAL A 1 74 ? 37.027 -11.308 15.028 1.00 7.79 68 VAL B C 1
ATOM 548 O O . VAL A 1 74 ? 38.164 -11.593 15.406 1.00 12.54 68 VAL B O 1
ATOM 552 N N . THR A 1 75 ? 36.783 -10.562 13.968 1.00 5.05 69 THR B N 1
ATOM 553 C CA . THR A 1 75 ? 37.834 -10.016 13.163 1.00 6.30 69 THR B CA 1
ATOM 554 C C . THR A 1 75 ? 37.395 -8.604 12.770 1.00 6.38 69 THR B C 1
ATOM 555 O O . THR A 1 75 ? 36.270 -8.420 12.318 1.00 8.61 69 THR B O 1
ATOM 559 N N . PHE A 1 76 ? 38.260 -7.618 13.023 1.00 6.51 70 PHE B N 1
ATOM 560 C CA . PHE A 1 76 ? 38.027 -6.203 12.706 1.00 6.23 70 PHE B CA 1
ATOM 561 C C . PHE A 1 76 ? 38.942 -5.785 11.586 1.00 9.57 70 PHE B C 1
ATOM 562 O O . PHE A 1 76 ? 40.155 -5.941 11.682 1.00 9.40 70 PHE B O 1
ATOM 570 N N . THR A 1 77 ? 38.374 -5.210 10.540 1.00 9.42 71 THR B N 1
ATOM 571 C CA . THR A 1 77 ? 39.181 -4.710 9.448 1.00 9.18 71 THR B CA 1
ATOM 572 C C . THR A 1 77 ? 38.771 -3.264 9.182 1.00 11.23 71 THR B C 1
ATOM 573 O O . THR A 1 77 ? 37.782 -2.770 9.742 1.00 8.92 71 THR B O 1
ATOM 577 N N . ALA A 1 78 ? 39.538 -2.579 8.347 1.00 11.15 72 ALA B N 1
ATOM 578 C CA . ALA A 1 78 ? 39.213 -1.207 7.993 1.00 13.22 72 ALA B CA 1
ATOM 579 C C . ALA A 1 78 ? 39.731 -0.918 6.607 1.00 14.17 72 ALA B C 1
ATOM 580 O O . ALA A 1 78 ? 40.894 -1.129 6.304 1.00 23.83 72 ALA B O 1
ATOM 582 N N . ASP A 1 79 ? 38.848 -0.442 5.757 1.00 19.05 73 ASP B N 1
ATOM 583 C CA . ASP A 1 79 ? 39.202 -0.170 4.377 1.00 26.15 73 ASP B CA 1
ATOM 584 C C . ASP A 1 79 ? 39.230 1.346 4.194 1.00 17.49 73 ASP B C 1
ATOM 585 O O . ASP A 1 79 ? 38.245 1.935 3.795 1.00 20.65 73 ASP B O 1
ATOM 590 N N . THR A 1 80 ? 40.352 1.979 4.515 1.00 21.11 74 THR B N 1
ATOM 591 C CA . THR A 1 80 ? 40.377 3.442 4.654 1.00 24.42 74 THR B CA 1
ATOM 592 C C . THR A 1 80 ? 40.136 4.250 3.364 1.00 26.52 74 THR B C 1
ATOM 593 O O . THR A 1 80 ? 39.884 5.455 3.434 1.00 29.22 74 THR B O 1
ATOM 597 N N . SER A 1 81 ? 40.208 3.604 2.201 1.00 24.48 75 SER B N 1
ATOM 598 C CA . SER A 1 81 ? 39.836 4.257 0.938 1.00 25.80 75 SER B CA 1
ATOM 599 C C . SER A 1 81 ? 38.321 4.402 0.809 1.00 29.38 75 SER B C 1
ATOM 600 O O . SER A 1 81 ? 37.823 5.233 0.044 1.00 31.65 75 SER B O 1
ATOM 603 N N . ALA A 1 82 ? 37.594 3.566 1.542 1.00 24.07 76 ALA B N 1
ATOM 604 C CA . ALA A 1 82 ? 36.139 3.571 1.506 1.00 20.24 76 ALA B CA 1
ATOM 605 C C . ALA A 1 82 ? 35.555 4.152 2.782 1.00 13.97 76 ALA B C 1
ATOM 606 O O . ALA A 1 82 ? 34.356 4.068 2.999 1.00 11.86 76 ALA B O 1
ATOM 608 N N . ASN A 1 83 ? 36.400 4.726 3.632 1.00 15.12 77 ASN B N 1
ATOM 609 C CA . ASN A 1 83 ? 35.950 5.242 4.926 1.00 12.34 77 ASN B CA 1
ATOM 610 C C . ASN A 1 83 ? 35.133 4.249 5.710 1.00 11.01 77 ASN B C 1
ATOM 611 O O . ASN A 1 83 ? 34.169 4.608 6.370 1.00 13.82 77 ASN B O 1
ATOM 616 N N . THR A 1 84 ? 35.525 2.990 5.642 1.00 12.38 78 THR B N 1
ATOM 617 C CA . THR A 1 84 ? 34.672 1.933 6.125 1.00 11.46 78 THR B CA 1
ATOM 618 C C . THR A 1 84 ? 35.401 0.991 7.054 1.00 9.17 78 THR B C 1
ATOM 619 O O . THR A 1 84 ? 36.516 0.565 6.770 1.00 8.87 78 THR B O 1
ATOM 623 N N . ALA A 1 85 ? 34.751 0.696 8.173 1.00 8.35 79 ALA B N 1
ATOM 624 C CA . ALA A 1 85 ? 35.225 -0.285 9.143 1.00 12.15 79 ALA B CA 1
ATOM 625 C C . ALA A 1 85 ? 34.335 -1.537 9.094 1.00 9.72 79 ALA B C 1
ATOM 626 O O . ALA A 1 85 ? 33.128 -1.450 8.869 1.00 9.57 79 ALA B O 1
ATOM 628 N N . TYR A 1 86 ? 34.927 -2.703 9.303 1.00 8.64 80 TYR B N 1
ATOM 629 C CA . TYR A 1 86 ? 34.160 -3.935 9.243 1.00 9.61 80 TYR B CA 1
ATOM 630 C C . TYR A 1 86 ? 34.314 -4.738 10.515 1.00 8.07 80 TYR B C 1
ATOM 631 O O . TYR A 1 86 ? 35.345 -4.662 11.174 1.00 8.73 80 TYR B O 1
ATOM 640 N N . MET A 1 87 ? 33.293 -5.523 10.838 1.00 6.76 81 MET B N 1
ATOM 641 C CA . MET A 1 87 ? 33.346 -6.416 11.977 1.00 6.55 81 MET B CA 1
ATOM 642 C C . MET A 1 87 ? 32.696 -7.709 11.557 1.00 11.71 81 MET B C 1
ATOM 643 O O . MET A 1 87 ? 31.599 -7.702 11.010 1.00 10.33 81 MET B O 1
ATOM 648 N N . GLU A 1 88 ? 33.371 -8.823 11.782 1.00 9.04 82 GLU B N 1
ATOM 649 C CA . GLU A 1 88 ? 32.792 -10.089 11.407 1.00 9.17 82 GLU B CA 1
ATOM 650 C C . GLU A 1 88 ? 32.879 -11.075 12.564 1.00 10.19 82 GLU B C 1
ATOM 651 O O . GLU A 1 88 ? 33.903 -11.190 13.217 1.00 9.15 82 GLU B O 1
ATOM 657 N N . LEU A 1 89 ? 31.788 -11.788 12.814 1.00 12.73 83 LEU B N 1
ATOM 658 C CA . LEU A 1 89 ? 31.703 -12.675 13.965 1.00 11.63 83 LEU B CA 1
ATOM 659 C C . LEU A 1 89 ? 31.324 -14.034 13.466 1.00 10.24 83 LEU B C 1
ATOM 660 O O . LEU A 1 89 ? 30.260 -14.191 12.904 1.00 13.84 83 LEU B O 1
ATOM 665 N N . ARG A 1 90 ? 32.188 -15.020 13.660 1.00 11.93 84 ARG B N 1
ATOM 666 C CA . ARG A 1 90 ? 31.936 -16.357 13.121 1.00 12.84 84 ARG B CA 1
ATOM 667 C C . ARG A 1 90 ? 31.178 -17.263 14.096 1.00 13.89 84 ARG B C 1
ATOM 668 O O . ARG A 1 90 ? 30.972 -16.907 15.260 1.00 13.86 84 ARG B O 1
ATOM 676 N N . SER A 1 91 ? 30.752 -18.429 13.605 1.00 13.97 85 SER B N 1
ATOM 677 C CA . SER A 1 91 ? 30.202 -19.486 14.458 1.00 11.21 85 SER B CA 1
ATOM 678 C C . SER A 1 91 ? 29.085 -18.997 15.368 1.00 14.58 85 SER B C 1
ATOM 679 O O . SER A 1 91 ? 29.105 -19.242 16.571 1.00 17.69 85 SER B O 1
ATOM 682 N N . LEU A 1 92 ? 28.113 -18.308 14.776 1.00 15.84 86 LEU B N 1
ATOM 683 C CA . LEU A 1 92 ? 26.966 -17.767 15.497 1.00 15.21 86 LEU B CA 1
ATOM 684 C C . LEU A 1 92 ? 26.182 -18.835 16.274 1.00 16.10 86 LEU B C 1
ATOM 685 O O . LEU A 1 92 ? 26.125 -19.994 15.878 1.00 16.04 86 LEU B O 1
ATOM 690 N N . ARG A 1 93 ? 25.604 -18.421 17.395 1.00 14.79 87 ARG B N 1
ATOM 691 C CA . ARG A 1 93 ? 24.828 -19.279 18.272 1.00 19.27 87 ARG B CA 1
ATOM 692 C C . ARG A 1 93 ? 23.815 -18.324 18.875 1.00 16.77 87 ARG B C 1
ATOM 693 O O . ARG A 1 93 ? 24.078 -17.144 18.933 1.00 18.32 87 ARG B O 1
ATOM 701 N N . SER A 1 94 ? 22.668 -18.820 19.315 1.00 21.02 88 SER B N 1
ATOM 702 C CA . SER A 1 94 ? 21.557 -17.968 19.759 1.00 16.93 88 SER B CA 1
ATOM 703 C C . SER A 1 94 ? 21.942 -16.752 20.601 1.00 13.23 88 SER B C 1
ATOM 704 O O . SER A 1 94 ? 21.461 -15.651 20.358 1.00 13.77 88 SER B O 1
ATOM 707 N N . ALA A 1 95 ? 22.798 -16.951 21.594 1.00 12.69 89 ALA B N 1
ATOM 708 C CA . ALA A 1 95 ? 23.243 -15.845 22.430 1.00 15.05 89 ALA B CA 1
ATOM 709 C C . ALA A 1 95 ? 23.885 -14.719 21.621 1.00 10.59 89 ALA B C 1
ATOM 710 O O . ALA A 1 95 ? 24.102 -13.643 22.146 1.00 10.09 89 ALA B O 1
ATOM 712 N N . ASP A 1 96 ? 24.192 -14.975 20.355 1.00 9.77 90 ASP B N 1
ATOM 713 C CA . ASP A 1 96 ? 24.747 -13.956 19.465 1.00 11.62 90 ASP B CA 1
ATOM 714 C C . ASP A 1 96 ? 23.698 -13.021 18.865 1.00 10.20 90 ASP B C 1
ATOM 715 O O . ASP A 1 96 ? 24.020 -12.196 18.024 1.00 11.76 90 ASP B O 1
ATOM 720 N N . THR A 1 97 ? 22.452 -13.168 19.293 1.00 11.50 91 THR B N 1
ATOM 721 C CA . THR A 1 97 ? 21.356 -12.311 18.856 1.00 10.05 91 THR B CA 1
ATOM 722 C C . THR A 1 97 ? 21.411 -11.015 19.646 1.00 9.89 91 THR B C 1
ATOM 723 O O . THR A 1 97 ? 21.306 -11.042 20.872 1.00 10.25 91 THR B O 1
ATOM 727 N N . ALA A 1 98 ? 21.557 -9.888 18.945 1.00 5.98 92 ALA B N 1
ATOM 728 C CA . ALA A 1 98 ? 21.839 -8.622 19.592 1.00 5.42 92 ALA B CA 1
ATOM 729 C C . ALA A 1 98 ? 21.810 -7.525 18.560 1.00 5.49 92 ALA B C 1
ATOM 730 O O . ALA A 1 98 ? 21.829 -7.824 17.380 1.00 7.12 92 ALA B O 1
ATOM 732 N N . VAL A 1 99 ? 21.740 -6.265 18.997 1.00 3.52 93 VAL B N 1
ATOM 733 C CA . VAL A 1 99 ? 21.962 -5.131 18.109 1.00 4.55 93 VAL B CA 1
ATOM 734 C C . VAL A 1 99 ? 23.467 -4.847 18.147 1.00 4.87 93 VAL B C 1
ATOM 735 O O . VAL A 1 99 ? 24.035 -4.770 19.231 1.00 6.30 93 VAL B O 1
ATOM 739 N N . TYR A 1 100 ? 24.119 -4.738 16.988 1.00 4.35 94 TYR B N 1
ATOM 740 C CA . TYR A 1 100 ? 25.560 -4.506 16.930 1.00 3.72 94 TYR B CA 1
ATOM 741 C C . TYR A 1 100 ? 25.865 -3.085 16.528 1.00 6.33 94 TYR B C 1
ATOM 742 O O . TYR A 1 100 ? 25.484 -2.653 15.450 1.00 7.28 94 TYR B O 1
ATOM 751 N N . TYR A 1 101 ? 26.589 -2.364 17.380 1.00 6.98 95 TYR B N 1
ATOM 752 C CA . TYR A 1 101 ? 26.893 -0.961 17.128 1.00 6.96 95 TYR B CA 1
ATOM 753 C C . TYR A 1 101 ? 28.359 -0.738 16.883 1.00 6.75 95 TYR B C 1
ATOM 754 O O . TYR A 1 101 ? 29.188 -1.345 17.546 1.00 6.07 95 TYR B O 1
ATOM 763 N N . CYS A 1 102 ? 28.678 0.171 15.963 1.00 8.01 96 CYS B N 1
ATOM 764 C CA . CYS A 1 102 ? 30.005 0.780 15.946 1.00 8.39 96 CYS B CA 1
ATOM 765 C C . CYS A 1 102 ? 29.945 2.191 16.523 1.00 6.40 96 CYS B C 1
ATOM 766 O O . CYS A 1 102 ? 28.894 2.814 16.538 1.00 5.97 96 CYS B O 1
ATOM 769 N N . ALA A 1 103 ? 31.080 2.681 17.006 1.00 6.61 97 ALA B N 1
ATOM 770 C CA . ALA A 1 103 ? 31.144 3.996 17.636 1.00 7.56 97 ALA B CA 1
ATOM 771 C C . ALA A 1 103 ? 32.562 4.558 17.583 1.00 7.66 97 ALA B C 1
ATOM 772 O O . ALA A 1 103 ? 33.527 3.866 17.889 1.00 9.35 97 ALA B O 1
ATOM 774 N N . ARG A 1 104 ? 32.670 5.813 17.179 1.00 6.88 98 ARG B N 1
ATOM 775 C CA . ARG A 1 104 ? 33.942 6.495 17.048 1.00 8.34 98 ARG B CA 1
ATOM 776 C C . ARG A 1 104 ? 34.390 7.018 18.422 1.00 11.03 98 ARG B C 1
ATOM 777 O O . ARG A 1 104 ? 33.562 7.510 19.189 1.00 10.68 98 ARG B O 1
ATOM 785 N N . VAL A 1 105 ? 35.676 6.907 18.754 1.00 6.65 99 VAL B N 1
ATOM 786 C CA . VAL A 1 105 ? 36.176 7.631 19.927 1.00 8.05 99 VAL B CA 1
ATOM 787 C C . VAL A 1 105 ? 36.091 9.157 19.741 1.00 11.27 99 VAL B C 1
ATOM 788 O O . VAL A 1 105 ? 35.791 9.658 18.656 1.00 12.76 99 VAL B O 1
ATOM 792 N N . GLY A 1 106 ? 36.364 9.897 20.804 1.00 10.54 100 GLY B N 1
ATOM 793 C CA . GLY A 1 106 ? 36.209 11.334 20.759 1.00 13.52 100 GLY B CA 1
ATOM 794 C C . GLY A 1 106 ? 37.455 12.062 20.310 1.00 14.13 100 GLY B C 1
ATOM 795 O O . GLY A 1 106 ? 38.499 11.446 20.109 1.00 14.83 100 GLY B O 1
ATOM 796 N N . GLU A 1 107 ? 37.337 13.376 20.142 1.00 20.10 101 GLU B N 1
ATOM 797 C CA . GLU A 1 107 ? 38.481 14.211 19.808 1.00 22.58 101 GLU B CA 1
ATOM 798 C C . GLU A 1 107 ? 39.484 14.262 20.946 1.00 16.62 101 GLU B C 1
ATOM 799 O O . GLU A 1 107 ? 39.122 14.197 22.110 1.00 17.10 101 GLU B O 1
ATOM 805 N N . TRP A 1 108 ? 40.757 14.365 20.610 1.00 23.21 102 TRP B N 1
ATOM 806 C CA . TRP A 1 108 ? 41.770 14.403 21.653 1.00 28.54 102 TRP B CA 1
ATOM 807 C C . TRP A 1 108 ? 41.692 15.718 22.422 1.00 24.26 102 TRP B C 1
ATOM 808 O O . TRP A 1 108 ? 41.740 16.783 21.821 1.00 30.49 102 TRP B O 1
ATOM 819 N N . GLY A 1 109 ? 41.553 15.647 23.747 1.00 28.38 103 GLY B N 1
ATOM 820 C CA . GLY A 1 109 ? 41.439 16.850 24.571 1.00 30.57 103 GLY B CA 1
ATOM 821 C C . GLY A 1 109 ? 42.777 17.460 24.978 1.00 34.24 103 GLY B C 1
ATOM 822 O O . GLY A 1 109 ? 43.785 16.756 25.053 1.00 31.63 103 GLY B O 1
ATOM 823 N N . TRP A 1 110 ? 42.793 18.763 25.261 1.00 37.78 104 TRP B N 1
ATOM 824 C CA . TRP A 1 110 ? 44.058 19.491 25.478 1.00 41.43 104 TRP B CA 1
ATOM 825 C C . TRP A 1 110 ? 44.874 19.081 26.716 1.00 30.72 104 TRP B C 1
ATOM 826 O O . TRP A 1 110 ? 46.087 19.268 26.748 1.00 35.16 104 TRP B O 1
ATOM 828 N N . ASP A 1 111 ? 44.221 18.523 27.726 1.00 30.81 105 ASP B N 1
ATOM 829 C CA . ASP A 1 111 ? 44.927 18.118 28.937 1.00 32.05 105 ASP B CA 1
ATOM 830 C C . ASP A 1 111 ? 44.734 16.625 29.220 1.00 36.18 105 ASP B C 1
ATOM 831 O O . ASP A 1 111 ? 44.908 16.157 30.353 1.00 36.01 105 ASP B O 1
ATOM 833 N N . ASP A 1 112 ? 44.383 15.880 28.176 1.00 36.41 106 ASP B N 1
ATOM 834 C CA . ASP A 1 112 ? 44.086 14.456 28.310 1.00 30.53 106 ASP B CA 1
ATOM 835 C C . ASP A 1 112 ? 45.335 13.615 28.515 1.00 22.49 106 ASP B C 1
ATOM 836 O O . ASP A 1 112 ? 46.410 13.954 28.037 1.00 20.82 106 ASP B O 1
ATOM 841 N N . SER A 1 113 ? 45.182 12.521 29.247 1.00 23.36 107 SER B N 1
ATOM 842 C CA . SER A 1 113 ? 46.208 11.490 29.296 1.00 23.94 107 SER B CA 1
ATOM 843 C C . SER A 1 113 ? 45.801 10.405 28.299 1.00 26.24 107 SER B C 1
ATOM 844 O O . SER A 1 113 ? 44.747 10.510 27.666 1.00 25.88 107 SER B O 1
ATOM 847 N N . PRO A 1 114 ? 46.628 9.360 28.146 1.00 23.59 108 PRO B N 1
ATOM 848 C CA . PRO A 1 114 ? 46.306 8.290 27.184 1.00 17.91 108 PRO B CA 1
ATOM 849 C C . PRO A 1 114 ? 44.949 7.622 27.429 1.00 14.63 108 PRO B C 1
ATOM 850 O O . PRO A 1 114 ? 44.703 7.169 28.554 1.00 15.23 108 PRO B O 1
ATOM 854 N N . TYR A 1 115 ? 44.097 7.589 26.396 1.00 13.63 109 TYR B N 1
ATOM 855 C CA . TYR A 1 115 ? 42.759 6.954 26.424 1.00 13.61 109 TYR B CA 1
ATOM 856 C C . TYR A 1 115 ? 41.630 7.748 27.099 1.00 10.90 109 TYR B C 1
ATOM 857 O O . TYR A 1 115 ? 40.500 7.283 27.171 1.00 8.78 109 TYR B O 1
ATOM 866 N N . ASP A 1 116 ? 41.929 8.944 27.585 1.00 14.11 110 ASP B N 1
ATOM 867 C CA . ASP A 1 116 ? 40.886 9.795 28.164 1.00 15.72 110 ASP B CA 1
ATOM 868 C C . ASP A 1 116 ? 39.768 10.118 27.155 1.00 13.23 110 ASP B C 1
ATOM 869 O O . ASP A 1 116 ? 38.683 10.565 27.531 1.00 17.22 110 ASP B O 1
ATOM 874 N N . ASN A 1 117 ? 40.031 9.876 25.876 1.00 11.15 111 ASN B N 1
ATOM 875 C CA . ASN A 1 117 ? 39.051 10.132 24.832 1.00 12.24 111 ASN B CA 1
ATOM 876 C C . ASN A 1 117 ? 38.480 8.849 24.221 1.00 11.56 111 ASN B C 1
ATOM 877 O O . ASN A 1 117 ? 37.842 8.900 23.172 1.00 8.92 111 ASN B O 1
ATOM 882 N N . TYR A 1 118 ? 38.727 7.706 24.856 1.00 9.35 112 TYR B N 1
ATOM 883 C CA . TYR A 1 118 ? 38.227 6.443 24.328 1.00 7.60 112 TYR B CA 1
ATOM 884 C C . TYR A 1 118 ? 36.812 6.107 24.765 1.00 9.52 112 TYR B C 1
ATOM 885 O O . TYR A 1 118 ? 36.430 4.939 24.812 1.00 10.04 112 TYR B O 1
ATOM 894 N N . TYR A 1 119 ? 36.022 7.135 25.061 1.00 7.95 113 TYR B N 1
ATOM 895 C CA . TYR A 1 119 ? 34.596 6.919 25.254 1.00 11.17 113 TYR B CA 1
ATOM 896 C C . TYR A 1 119 ? 33.932 6.791 23.874 1.00 10.28 113 TYR B C 1
ATOM 897 O O . TYR A 1 119 ? 34.595 6.919 22.847 1.00 9.89 113 TYR B O 1
ATOM 906 N N . MET A 1 120 ? 32.639 6.508 23.835 1.00 12.35 114 MET B N 1
ATOM 907 C CA . MET A 1 120 ? 31.955 6.348 22.556 1.00 8.74 114 MET B CA 1
ATOM 908 C C . MET A 1 120 ? 31.309 7.684 22.142 1.00 10.85 114 MET B C 1
ATOM 909 O O . MET A 1 120 ? 30.154 7.967 22.467 1.00 11.12 114 MET B O 1
ATOM 914 N N . ASP A 1 121 ? 32.062 8.507 21.427 1.00 8.14 115 ASP B N 1
ATOM 915 C CA . ASP A 1 121 ? 31.595 9.840 21.073 1.00 11.77 115 ASP B CA 1
ATOM 916 C C . ASP A 1 121 ? 30.442 9.880 20.065 1.00 11.00 115 ASP B C 1
ATOM 917 O O . ASP A 1 121 ? 29.468 10.594 20.267 1.00 13.31 115 ASP B O 1
ATOM 922 N N . VAL A 1 122 ? 30.573 9.146 18.968 1.00 11.46 116 VAL B N 1
ATOM 923 C CA . VAL A 1 122 ? 29.542 9.098 17.935 1.00 11.83 116 VAL B CA 1
ATOM 924 C C . VAL A 1 122 ? 29.165 7.657 17.632 1.00 13.87 116 VAL B C 1
ATOM 925 O O . VAL A 1 122 ? 30.055 6.830 17.340 1.00 9.60 116 VAL B O 1
ATOM 929 N N . TRP A 1 123 ? 27.865 7.350 17.697 1.00 7.30 117 TRP B N 1
ATOM 930 C CA . TRP A 1 123 ? 27.417 5.976 17.510 1.00 9.94 117 TRP B CA 1
ATOM 931 C C . TRP A 1 123 ? 26.695 5.780 16.181 1.00 11.58 117 TRP B C 1
ATOM 932 O O . TRP A 1 123 ? 25.987 6.667 15.723 1.00 18.36 117 TRP B O 1
ATOM 943 N N . GLY A 1 124 ? 26.844 4.608 15.575 1.00 9.04 118 GLY B N 1
ATOM 944 C CA . GLY A 1 124 ? 25.960 4.230 14.492 1.00 11.15 118 GLY B CA 1
ATOM 945 C C . GLY A 1 124 ? 24.646 3.779 15.114 1.00 10.69 118 GLY B C 1
ATOM 946 O O . GLY A 1 124 ? 24.590 3.539 16.320 1.00 11.82 118 GLY B O 1
ATOM 947 N N . LYS A 1 125 ? 23.594 3.664 14.307 1.00 10.68 119 LYS B N 1
ATOM 948 C CA . LYS A 1 125 ? 22.282 3.227 14.781 1.00 9.25 119 LYS B CA 1
ATOM 949 C C . LYS A 1 125 ? 22.189 1.746 15.107 1.00 11.48 119 LYS B C 1
ATOM 950 O O . LYS A 1 125 ? 21.162 1.275 15.581 1.00 11.16 119 LYS B O 1
ATOM 956 N N . GLY A 1 126 ? 23.259 1.002 14.866 1.00 9.57 120 GLY B N 1
ATOM 957 C CA . GLY A 1 126 ? 23.265 -0.396 15.236 1.00 7.17 120 GLY B CA 1
ATOM 958 C C . GLY A 1 126 ? 22.538 -1.247 14.225 1.00 9.92 120 GLY B C 1
ATOM 959 O O . GLY A 1 126 ? 21.607 -0.794 13.564 1.00 11.70 120 GLY B O 1
ATOM 960 N N . THR A 1 127 ? 22.987 -2.488 14.096 1.00 7.46 121 THR B N 1
ATOM 961 C CA . THR A 1 127 ? 22.433 -3.411 13.136 1.00 7.75 121 THR B CA 1
ATOM 962 C C . THR A 1 127 ? 21.997 -4.694 13.829 1.00 8.41 121 THR B C 1
ATOM 963 O O . THR A 1 127 ? 22.752 -5.320 14.576 1.00 7.57 121 THR B O 1
ATOM 967 N N . THR A 1 128 ? 20.752 -5.069 13.593 1.00 9.79 122 THR B N 1
ATOM 968 C CA . THR A 1 128 ? 20.177 -6.223 14.255 1.00 9.53 122 THR B CA 1
ATOM 969 C C . THR A 1 128 ? 20.509 -7.555 13.574 1.00 9.42 122 THR B C 1
ATOM 970 O O . THR A 1 128 ? 20.283 -7.738 12.374 1.00 8.32 122 THR B O 1
ATOM 974 N N . VAL A 1 129 ? 21.049 -8.480 14.361 1.00 8.28 123 VAL B N 1
ATOM 975 C CA . VAL A 1 129 ? 21.406 -9.815 13.894 1.00 7.63 123 VAL B CA 1
ATOM 976 C C . VAL A 1 129 ? 20.625 -10.828 14.729 1.00 9.47 123 VAL B C 1
ATOM 977 O O . VAL A 1 129 ? 20.849 -10.929 15.935 1.00 8.73 123 VAL B O 1
ATOM 981 N N . ILE A 1 130 ? 19.691 -11.547 14.097 1.00 11.47 124 ILE B N 1
ATOM 982 C CA . ILE A 1 130 ? 18.916 -12.609 14.760 1.00 10.74 124 ILE B CA 1
ATOM 983 C C . ILE A 1 130 ? 19.425 -14.008 14.384 1.00 14.23 124 ILE B C 1
ATOM 984 O O . ILE A 1 130 ? 19.286 -14.433 13.235 1.00 14.48 124 ILE B O 1
ATOM 989 N N . VAL A 1 131 ? 19.998 -14.736 15.336 1.00 11.95 125 VAL B N 1
ATOM 990 C CA . VAL A 1 131 ? 20.395 -16.104 15.052 1.00 14.03 125 VAL B CA 1
ATOM 991 C C . VAL A 1 131 ? 19.255 -17.047 15.411 1.00 22.01 125 VAL B C 1
ATOM 992 O O . VAL A 1 131 ? 18.702 -16.978 16.507 1.00 29.05 125 VAL B O 1
ATOM 996 N N . SER A 1 132 ? 18.901 -17.921 14.475 1.00 24.11 126 SER B N 1
ATOM 997 C CA . SER A 1 132 ? 17.689 -18.739 14.568 1.00 31.09 126 SER B CA 1
ATOM 998 C C . SER A 1 132 ? 17.665 -19.832 15.666 1.00 40.42 126 SER B C 1
ATOM 999 O O . SER A 1 132 ? 16.701 -19.925 16.447 1.00 38.79 126 SER B O 1
ATOM 1002 N N . SER A 1 133 ? 18.715 -20.650 15.732 1.00 34.42 127 SER B N 1
ATOM 1003 C CA . SER A 1 133 ? 18.692 -21.817 16.617 1.00 40.92 127 SER B CA 1
ATOM 1004 C C . SER A 1 133 ? 20.069 -22.299 17.114 1.00 45.52 127 SER B C 1
ATOM 1005 O O . SER A 1 133 ? 21.036 -21.531 17.130 1.00 46.02 127 SER B O 1
ATOM 1008 N N . GLY A 1 134 ? 20.123 -23.560 17.555 1.00 45.19 128 GLY B N 1
ATOM 1009 C CA . GLY A 1 134 ? 21.363 -24.281 17.837 1.00 51.44 128 GLY B CA 1
ATOM 1010 C C . GLY A 1 134 ? 22.447 -23.701 18.745 1.00 54.84 128 GLY B C 1
ATOM 1011 O O . GLY A 1 134 ? 23.501 -24.327 18.931 1.00 51.87 128 GLY B O 1
ATOM 1012 N N . GLY A 1 135 ? 22.212 -22.516 19.302 1.00 44.46 129 GLY B N 1
ATOM 1013 C CA . GLY A 1 135 ? 23.147 -21.922 20.243 1.00 37.20 129 GLY B CA 1
ATOM 1014 C C . GLY A 1 135 ? 23.226 -22.727 21.533 1.00 53.07 129 GLY B C 1
ATOM 1015 O O . GLY A 1 135 ? 22.199 -23.150 22.081 1.00 53.44 129 GLY B O 1
ATOM 1016 N N . GLY A 1 136 ? 24.447 -22.944 22.016 1.00 52.26 130 GLY B N 1
ATOM 1017 C CA . GLY A 1 136 ? 24.672 -23.662 23.261 1.00 55.60 130 GLY B CA 1
ATOM 1018 C C . GLY A 1 136 ? 24.596 -22.829 24.537 1.00 58.07 130 GLY B C 1
ATOM 1019 O O . GLY A 1 136 ? 23.813 -23.142 25.443 1.00 55.28 130 GLY B O 1
ATOM 1020 N N . GLY A 1 137 ? 25.419 -21.783 24.620 1.00 50.93 131 GLY B N 1
ATOM 1021 C CA . GLY A 1 137 ? 25.388 -20.873 25.754 1.00 56.70 131 GLY B CA 1
ATOM 1022 C C . GLY A 1 137 ? 26.755 -20.546 26.324 1.00 54.17 131 GLY B C 1
ATOM 1023 O O . GLY A 1 137 ? 26.862 -19.930 27.388 1.00 53.66 131 GLY B O 1
ATOM 1024 N N . SER A 1 148 ? 38.809 -8.286 40.346 1.00 64.70 142 SER B N 1
ATOM 1025 C CA . SER A 1 148 ? 39.580 -7.472 39.409 1.00 65.76 142 SER B CA 1
ATOM 1026 C C . SER A 1 148 ? 38.693 -6.993 38.268 1.00 64.12 142 SER B C 1
ATOM 1027 O O . SER A 1 148 ? 39.159 -6.345 37.325 1.00 57.70 142 SER B O 1
ATOM 1030 N N . GLU A 1 149 ? 37.409 -7.326 38.374 1.00 63.16 143 GLU B N 1
ATOM 1031 C CA . GLU A 1 149 ? 36.403 -6.978 37.377 1.00 49.90 143 GLU B CA 1
ATOM 1032 C C . GLU A 1 149 ? 35.494 -5.871 37.909 1.00 41.16 143 GLU B C 1
ATOM 1033 O O . GLU A 1 149 ? 34.843 -6.036 38.937 1.00 45.16 143 GLU B O 1
ATOM 1039 N N . ILE A 1 150 ? 35.455 -4.738 37.221 1.00 35.21 144 ILE B N 1
ATOM 1040 C CA . ILE A 1 150 ? 34.595 -3.642 37.647 1.00 31.33 144 ILE B CA 1
ATOM 1041 C C . ILE A 1 150 ? 33.125 -3.864 37.263 1.00 32.02 144 ILE B C 1
ATOM 1042 O O . ILE A 1 150 ? 32.809 -4.203 36.122 1.00 28.41 144 ILE B O 1
ATOM 1047 N N . VAL A 1 151 ? 32.232 -3.621 38.216 1.00 28.53 145 VAL B N 1
ATOM 1048 C CA . VAL A 1 151 ? 30.807 -3.717 37.975 1.00 24.68 145 VAL B CA 1
ATOM 1049 C C . VAL A 1 151 ? 30.064 -2.425 38.273 1.00 27.89 145 VAL B C 1
ATOM 1050 O O . VAL A 1 151 ? 29.955 -2.022 39.432 1.00 29.31 145 VAL B O 1
ATOM 1054 N N . LEU A 1 152 ? 29.524 -1.789 37.236 1.00 23.72 146 LEU B N 1
ATOM 1055 C CA . LEU A 1 152 ? 28.673 -0.625 37.460 1.00 25.09 146 LEU B CA 1
ATOM 1056 C C . LEU A 1 152 ? 27.282 -1.069 37.893 1.00 26.66 146 LEU B C 1
ATOM 1057 O O . LEU A 1 152 ? 26.781 -2.103 37.464 1.00 29.70 146 LEU B O 1
ATOM 1062 N N . THR A 1 153 ? 26.652 -0.287 38.750 1.00 27.61 147 THR B N 1
ATOM 1063 C CA . THR A 1 153 ? 25.318 -0.625 39.197 1.00 25.48 147 THR B CA 1
ATOM 1064 C C . THR A 1 153 ? 24.501 0.647 39.214 1.00 24.40 147 THR B C 1
ATOM 1065 O O . THR A 1 153 ? 24.934 1.663 39.749 1.00 25.72 147 THR B O 1
ATOM 1069 N N . GLN A 1 154 ? 23.323 0.603 38.611 1.00 21.63 148 GLN B N 1
ATOM 1070 C CA . GLN A 1 154 ? 22.535 1.818 38.486 1.00 27.35 148 GLN B CA 1
ATOM 1071 C C . GLN A 1 154 ? 21.250 1.782 39.301 1.00 28.43 148 GLN B C 1
ATOM 1072 O O . GLN A 1 154 ? 20.729 0.719 39.650 1.00 24.17 148 GLN B O 1
ATOM 1078 N N . ALA A 1 155 ? 20.758 2.976 39.601 1.00 34.77 149 ALA B N 1
ATOM 1079 C CA . ALA A 1 155 ? 19.553 3.148 40.389 1.00 32.27 149 ALA B CA 1
ATOM 1080 C C . ALA A 1 155 ? 19.098 4.584 40.231 1.00 25.19 149 ALA B C 1
ATOM 1081 O O . ALA A 1 155 ? 19.926 5.497 40.140 1.00 23.70 149 ALA B O 1
ATOM 1083 N N . PRO A 1 156 ? 17.775 4.789 40.182 1.00 31.92 150 PRO B N 1
ATOM 1084 C CA . PRO A 1 156 ? 16.787 3.699 40.247 1.00 35.12 150 PRO B CA 1
ATOM 1085 C C . PRO A 1 156 ? 16.585 3.019 38.881 1.00 35.13 150 PRO B C 1
ATOM 1086 O O . PRO A 1 156 ? 16.902 3.623 37.858 1.00 37.14 150 PRO B O 1
ATOM 1090 N N . GLY A 1 157 ? 16.069 1.793 38.856 1.00 26.03 151 GLY B N 1
ATOM 1091 C CA . GLY A 1 157 ? 15.783 1.134 37.590 1.00 22.89 151 GLY B CA 1
ATOM 1092 C C . GLY A 1 157 ? 14.855 1.953 36.698 1.00 32.11 151 GLY B C 1
ATOM 1093 O O . GLY A 1 157 ? 15.026 2.014 35.476 1.00 34.86 151 GLY B O 1
ATOM 1094 N N . THR A 1 158 ? 13.861 2.586 37.312 1.00 31.17 152 THR B N 1
ATOM 1095 C CA . THR A 1 158 ? 12.919 3.425 36.588 1.00 29.73 152 THR B CA 1
ATOM 1096 C C . THR A 1 158 ? 12.667 4.709 37.361 1.00 34.24 152 THR B C 1
ATOM 1097 O O . THR A 1 158 ? 12.627 4.719 38.590 1.00 31.90 152 THR B O 1
ATOM 1101 N N . LEU A 1 159 ? 12.485 5.791 36.622 1.00 33.09 153 LEU B N 1
ATOM 1102 C CA . LEU A 1 159 ? 12.361 7.107 37.204 1.00 29.98 153 LEU B CA 1
ATOM 1103 C C . LEU A 1 159 ? 11.202 7.774 36.503 1.00 37.21 153 LEU B C 1
ATOM 1104 O O . LEU A 1 159 ? 11.330 8.193 35.354 1.00 32.88 153 LEU B O 1
ATOM 1109 N N . SER A 1 160 ? 10.067 7.846 37.191 1.00 39.07 154 SER B N 1
ATOM 1110 C CA . SER A 1 160 ? 8.849 8.412 36.628 1.00 39.65 154 SER B CA 1
ATOM 1111 C C . SER A 1 160 ? 8.737 9.870 37.049 1.00 37.51 154 SER B C 1
ATOM 1112 O O . SER A 1 160 ? 8.744 10.174 38.238 1.00 41.99 154 SER B O 1
ATOM 1115 N N . LEU A 1 161 ? 8.649 10.773 36.083 1.00 28.25 155 LEU B N 1
ATOM 1116 C CA . LEU A 1 161 ? 8.650 12.189 36.395 1.00 33.57 155 LEU B CA 1
ATOM 1117 C C . LEU A 1 161 ? 7.783 12.955 35.416 1.00 45.08 155 LEU B C 1
ATOM 1118 O O . LEU A 1 161 ? 7.363 12.422 34.392 1.00 42.78 155 LEU B O 1
ATOM 1123 N N . SER A 1 162 ? 7.530 14.219 35.731 1.00 45.79 156 SER B N 1
ATOM 1124 C CA . SER A 1 162 ? 6.718 15.067 34.878 1.00 39.56 156 SER B CA 1
ATOM 1125 C C . SER A 1 162 ? 7.584 16.174 34.319 1.00 35.69 156 SER B C 1
ATOM 1126 O O . SER A 1 162 ? 8.415 16.721 35.035 1.00 39.70 156 SER B O 1
ATOM 1129 N N . PRO A 1 163 ? 7.395 16.508 33.035 1.00 30.90 157 PRO B N 1
ATOM 1130 C CA . PRO A 1 163 ? 8.164 17.581 32.405 1.00 31.98 157 PRO B CA 1
ATOM 1131 C C . PRO A 1 163 ? 8.244 18.819 33.293 1.00 36.69 157 PRO B C 1
ATOM 1132 O O . PRO A 1 163 ? 7.254 19.519 33.481 1.00 46.03 157 PRO B O 1
ATOM 1136 N N . GLY A 1 164 ? 9.428 19.075 33.835 1.00 39.05 158 GLY B N 1
ATOM 1137 C CA . GLY A 1 164 ? 9.648 20.202 34.718 1.00 33.53 158 GLY B CA 1
ATOM 1138 C C . GLY A 1 164 ? 10.520 19.810 35.891 1.00 30.31 158 GLY B C 1
ATOM 1139 O O . GLY A 1 164 ? 11.434 20.534 36.266 1.00 36.45 158 GLY B O 1
ATOM 1140 N N . GLU A 1 165 ? 10.246 18.645 36.459 1.00 28.44 159 GLU B N 1
ATOM 1141 C CA . GLU A 1 165 ? 10.927 18.209 37.672 1.00 36.15 159 GLU B CA 1
ATOM 1142 C C . GLU A 1 165 ? 12.438 18.045 37.492 1.00 36.67 159 GLU B C 1
ATOM 1143 O O . GLU A 1 165 ? 13.003 18.437 36.472 1.00 38.73 159 GLU B O 1
ATOM 1149 N N . ARG A 1 166 ? 13.081 17.473 38.505 1.00 38.06 160 ARG B N 1
ATOM 1150 C CA . ARG A 1 166 ? 14.519 17.260 38.500 1.00 32.37 160 ARG B CA 1
ATOM 1151 C C . ARG A 1 166 ? 14.811 15.771 38.494 1.00 37.82 160 ARG B C 1
ATOM 1152 O O . ARG A 1 166 ? 14.251 15.014 39.299 1.00 36.46 160 ARG B O 1
ATOM 1160 N N . ALA A 1 167 ? 15.690 15.357 37.584 1.00 29.34 161 ALA B N 1
ATOM 1161 C CA . ALA A 1 167 ? 16.072 13.957 37.465 1.00 25.11 161 ALA B CA 1
ATOM 1162 C C . ALA A 1 167 ? 17.495 13.726 37.942 1.00 28.11 161 ALA B C 1
ATOM 1163 O O . ALA A 1 167 ? 18.441 14.395 37.496 1.00 29.84 161 ALA B O 1
ATOM 1165 N N . THR A 1 168 ? 17.636 12.766 38.846 1.00 21.47 162 THR B N 1
ATOM 1166 C CA . THR A 1 168 ? 18.930 12.411 39.380 1.00 20.30 162 THR B CA 1
ATOM 1167 C C . THR A 1 168 ? 19.158 10.920 39.174 1.00 25.06 162 THR B C 1
ATOM 1168 O O . THR A 1 168 ? 18.350 10.099 39.615 1.00 18.41 162 THR B O 1
ATOM 1172 N N . PHE A 1 169 ? 20.251 10.586 38.487 1.00 20.63 163 PHE B N 1
ATOM 1173 C CA . PHE A 1 169 ? 20.591 9.202 38.186 1.00 21.80 163 PHE B CA 1
ATOM 1174 C C . PHE A 1 169 ? 21.842 8.809 38.963 1.00 23.57 163 PHE B C 1
ATOM 1175 O O . PHE A 1 169 ? 22.799 9.569 39.039 1.00 23.45 163 PHE B O 1
ATOM 1183 N N . SER A 1 170 ? 21.861 7.612 39.523 1.00 23.62 164 SER B N 1
ATOM 1184 C CA . SER A 1 170 ? 23.039 7.205 40.268 1.00 26.51 164 SER B CA 1
ATOM 1185 C C . SER A 1 170 ? 23.730 5.962 39.705 1.00 29.42 164 SER B C 1
ATOM 1186 O O . SER A 1 170 ? 23.093 5.060 39.156 1.00 30.79 164 SER B O 1
ATOM 1189 N N . CYS A 1 171 ? 25.045 5.927 39.864 1.00 23.85 165 CYS B N 1
ATOM 1190 C CA . CYS A 1 171 ? 25.856 4.850 39.343 1.00 25.62 165 CYS B CA 1
ATOM 1191 C C . CYS A 1 171 ? 26.867 4.482 40.401 1.00 25.34 165 CYS B C 1
ATOM 1192 O O . CYS A 1 171 ? 27.716 5.289 40.753 1.00 32.43 165 CYS B O 1
ATOM 1195 N N . ARG A 1 172 ? 26.773 3.266 40.916 1.00 32.79 166 ARG B N 1
ATOM 1196 C CA . ARG A 1 172 ? 27.719 2.789 41.916 1.00 33.71 166 ARG B CA 1
ATOM 1197 C C . ARG A 1 172 ? 28.764 1.863 41.306 1.00 30.60 166 ARG B C 1
ATOM 1198 O O . ARG A 1 172 ? 28.432 0.805 40.782 1.00 37.72 166 ARG B O 1
ATOM 1206 N N . SER A 1 173 ? 30.027 2.259 41.389 1.00 27.21 167 SER B N 1
ATOM 1207 C CA . SER A 1 173 ? 31.122 1.450 40.885 1.00 22.40 167 SER B CA 1
ATOM 1208 C C . SER A 1 173 ? 31.665 0.516 41.960 1.00 30.97 167 SER B C 1
ATOM 1209 O O . SER A 1 173 ? 31.754 0.888 43.127 1.00 40.85 167 SER B O 1
ATOM 1212 N N . SER A 1 174 ? 32.057 -0.691 41.570 1.00 31.96 168 SER B N 1
ATOM 1213 C CA . SER A 1 174 ? 32.589 -1.656 42.533 1.00 34.89 168 SER B CA 1
ATOM 1214 C C . SER A 1 174 ? 34.043 -1.369 42.917 1.00 34.99 168 SER B C 1
ATOM 1215 O O . SER A 1 174 ? 34.602 -2.033 43.787 1.00 35.97 168 SER B O 1
ATOM 1218 N N . HIS A 1 175 ? 34.646 -0.387 42.253 1.00 37.43 169 HIS B N 1
ATOM 1219 C CA . HIS A 1 175 ? 36.018 0.032 42.524 1.00 37.14 169 HIS B CA 1
ATOM 1220 C C . HIS A 1 175 ? 36.094 1.534 42.373 1.00 38.63 169 HIS B C 1
ATOM 1221 O O . HIS A 1 175 ? 35.205 2.144 41.794 1.00 40.58 169 HIS B O 1
ATOM 1228 N N . SER A 1 176 ? 37.157 2.137 42.883 1.00 37.09 170 SER B N 1
ATOM 1229 C CA . SER A 1 176 ? 37.321 3.573 42.724 1.00 40.77 170 SER B CA 1
ATOM 1230 C C . SER A 1 176 ? 37.762 3.887 41.300 1.00 38.72 170 SER B C 1
ATOM 1231 O O . SER A 1 176 ? 38.670 3.251 40.770 1.00 41.06 170 SER B O 1
ATOM 1234 N N . ILE A 1 177 ? 37.114 4.863 40.677 1.00 34.10 171 ILE B N 1
ATOM 1235 C CA . ILE A 1 177 ? 37.502 5.255 39.336 1.00 33.80 171 ILE B CA 1
ATOM 1236 C C . ILE A 1 177 ? 38.346 6.513 39.416 1.00 39.92 171 ILE B C 1
ATOM 1237 O O . ILE A 1 177 ? 37.863 7.616 39.139 1.00 46.11 171 ILE B O 1
ATOM 1242 N N . ARG A 1 178 ? 39.612 6.337 39.786 1.00 39.81 172 ARG B N 1
ATOM 1243 C CA . ARG A 1 178 ? 40.528 7.459 39.964 1.00 35.34 172 ARG B CA 1
ATOM 1244 C C . ARG A 1 178 ? 40.897 8.160 38.673 1.00 33.93 172 ARG B C 1
ATOM 1245 O O . ARG A 1 178 ? 41.435 9.266 38.711 1.00 39.10 172 ARG B O 1
ATOM 1253 N N . SER A 1 179 ? 40.601 7.537 37.536 1.00 30.95 173 SER B N 1
ATOM 1254 C CA . SER A 1 179 ? 40.866 8.168 36.237 1.00 31.27 173 SER B CA 1
ATOM 1255 C C . SER A 1 179 ? 39.815 9.209 35.834 1.00 26.03 173 SER B C 1
ATOM 1256 O O . SER A 1 179 ? 40.042 10.019 34.928 1.00 20.47 173 SER B O 1
ATOM 1259 N N . ARG A 1 180 ? 38.660 9.171 36.490 1.00 25.02 174 ARG B N 1
ATOM 1260 C CA . ARG A 1 180 ? 37.543 10.017 36.087 1.00 26.44 174 ARG B CA 1
ATOM 1261 C C . ARG A 1 180 ? 37.042 9.682 34.667 1.00 24.21 174 ARG B C 1
ATOM 1262 O O . ARG A 1 180 ? 36.417 10.519 33.991 1.00 15.83 174 ARG B O 1
ATOM 1270 N N . ARG A 1 181 ? 37.309 8.455 34.219 1.00 17.47 175 ARG B N 1
ATOM 1271 C CA . ARG A 1 181 ? 36.821 8.028 32.920 1.00 15.35 175 ARG B CA 1
ATOM 1272 C C . ARG A 1 181 ? 35.441 7.427 33.052 1.00 15.35 175 ARG B C 1
ATOM 1273 O O . ARG A 1 181 ? 35.270 6.228 32.905 1.00 15.19 175 ARG B O 1
ATOM 1281 N N . VAL A 1 182 ? 34.473 8.282 33.366 1.00 16.27 176 VAL B N 1
ATOM 1282 C CA . VAL A 1 182 ? 33.081 7.895 33.489 1.00 14.07 176 VAL B CA 1
ATOM 1283 C C . VAL A 1 182 ? 32.330 8.711 32.472 1.00 16.57 176 VAL B C 1
ATOM 1284 O O . VAL A 1 182 ? 32.634 9.894 32.279 1.00 12.97 176 VAL B O 1
ATOM 1288 N N . ALA A 1 183 ? 31.360 8.074 31.817 1.00 15.72 177 ALA B N 1
ATOM 1289 C CA . ALA A 1 183 ? 30.564 8.731 30.797 1.00 11.09 177 ALA B CA 1
ATOM 1290 C C . ALA A 1 183 ? 29.097 8.283 30.855 1.00 11.80 177 ALA B C 1
ATOM 1291 O O . ALA A 1 183 ? 28.778 7.210 31.355 1.00 10.28 177 ALA B O 1
ATOM 1293 N N . TRP A 1 184 ? 28.206 9.124 30.351 1.00 11.04 178 TRP B N 1
ATOM 1294 C CA . TRP A 1 184 ? 26.789 8.812 30.369 1.00 10.57 178 TRP B CA 1
ATOM 1295 C C . TRP A 1 184 ? 26.249 8.854 28.958 1.00 8.73 178 TRP B C 1
ATOM 1296 O O . TRP A 1 184 ? 26.610 9.733 28.164 1.00 9.52 178 TRP B O 1
ATOM 1307 N N . TYR A 1 185 ? 25.363 7.911 28.657 1.00 8.90 179 TYR B N 1
ATOM 1308 C CA . TYR A 1 185 ? 24.777 7.803 27.327 1.00 10.88 179 TYR B CA 1
ATOM 1309 C C . TYR A 1 185 ? 23.273 7.794 27.408 1.00 8.70 179 TYR B C 1
ATOM 1310 O O . TYR A 1 185 ? 22.701 7.232 28.320 1.00 12.82 179 TYR B O 1
ATOM 1319 N N . GLN A 1 186 ? 22.645 8.415 26.428 1.00 12.13 180 GLN B N 1
ATOM 1320 C CA . GLN A 1 186 ? 21.202 8.453 26.316 1.00 13.74 180 GLN B CA 1
ATOM 1321 C C . GLN A 1 186 ? 20.757 7.640 25.106 1.00 15.08 180 GLN B C 1
ATOM 1322 O O . GLN A 1 186 ? 21.325 7.768 24.021 1.00 11.33 180 GLN B O 1
ATOM 1328 N N . HIS A 1 187 ? 19.720 6.830 25.290 1.00 16.22 181 HIS B N 1
ATOM 1329 C CA . HIS A 1 187 ? 19.253 5.956 24.229 1.00 16.64 181 HIS B CA 1
ATOM 1330 C C . HIS A 1 187 ? 17.726 5.842 24.120 1.00 23.60 181 HIS B C 1
ATOM 1331 O O . HIS A 1 187 ? 17.065 5.241 24.984 1.00 18.44 181 HIS B O 1
ATOM 1338 N N . LYS A 1 188 ? 17.169 6.429 23.061 1.00 27.63 182 LYS B N 1
ATOM 1339 C CA . LYS A 1 188 ? 15.794 6.126 22.664 1.00 27.27 182 LYS B CA 1
ATOM 1340 C C . LYS A 1 188 ? 15.868 4.885 21.782 1.00 29.37 182 LYS B C 1
ATOM 1341 O O . LYS A 1 188 ? 16.457 4.930 20.703 1.00 35.64 182 LYS B O 1
ATOM 1347 N N . PRO A 1 189 ? 15.320 3.755 22.245 1.00 35.93 183 PRO B N 1
ATOM 1348 C CA . PRO A 1 189 ? 15.402 2.571 21.383 1.00 31.68 183 PRO B CA 1
ATOM 1349 C C . PRO A 1 189 ? 15.006 2.886 19.940 1.00 37.60 183 PRO B C 1
ATOM 1350 O O . PRO A 1 189 ? 14.027 3.619 19.711 1.00 24.94 183 PRO B O 1
ATOM 1354 N N . GLY A 1 190 ? 15.783 2.350 18.993 1.00 35.27 184 GLY B N 1
ATOM 1355 C CA . GLY A 1 190 ? 15.569 2.581 17.574 1.00 32.95 184 GLY B CA 1
ATOM 1356 C C . GLY A 1 190 ? 16.510 3.629 16.996 1.00 46.65 184 GLY B C 1
ATOM 1357 O O . GLY A 1 190 ? 16.731 3.674 15.784 1.00 45.88 184 GLY B O 1
ATOM 1358 N N . GLN A 1 191 ? 17.064 4.476 17.865 1.00 38.37 185 GLN B N 1
ATOM 1359 C CA . GLN A 1 191 ? 17.995 5.522 17.441 1.00 30.07 185 GLN B CA 1
ATOM 1360 C C . GLN A 1 191 ? 19.411 5.297 17.933 1.00 16.09 185 GLN B C 1
ATOM 1361 O O . GLN A 1 191 ? 19.674 4.473 18.801 1.00 16.47 185 GLN B O 1
ATOM 1367 N N . ALA A 1 192 ? 20.335 6.056 17.383 1.00 15.95 186 ALA B N 1
ATOM 1368 C CA . ALA A 1 192 ? 21.707 5.917 17.822 1.00 17.51 186 ALA B CA 1
ATOM 1369 C C . ALA A 1 192 ? 21.771 6.276 19.299 1.00 12.24 186 ALA B C 1
ATOM 1370 O O . ALA A 1 192 ? 21.134 7.223 19.739 1.00 11.46 186 ALA B O 1
ATOM 1372 N N . PRO A 1 193 ? 22.503 5.482 20.082 1.00 12.65 187 PRO B N 1
ATOM 1373 C CA . PRO A 1 193 ? 22.844 5.962 21.425 1.00 10.85 187 PRO B CA 1
ATOM 1374 C C . PRO A 1 193 ? 23.596 7.293 21.283 1.00 10.49 187 PRO B C 1
ATOM 1375 O O . PRO A 1 193 ? 24.248 7.534 20.258 1.00 8.20 187 PRO B O 1
ATOM 1379 N N . ARG A 1 194 ? 23.491 8.159 22.281 1.00 8.48 188 ARG B N 1
ATOM 1380 C CA . ARG A 1 194 ? 24.022 9.513 22.152 1.00 9.78 188 ARG B CA 1
ATOM 1381 C C . ARG A 1 194 ? 24.798 9.884 23.407 1.00 10.95 188 ARG B C 1
ATOM 1382 O O . ARG A 1 194 ? 24.339 9.631 24.515 1.00 12.39 188 ARG B O 1
ATOM 1390 N N . LEU A 1 195 ? 25.995 10.436 23.242 1.00 8.25 189 LEU B N 1
ATOM 1391 C CA . LEU A 1 195 ? 26.839 10.725 24.396 1.00 11.11 189 LEU B CA 1
ATOM 1392 C C . LEU A 1 195 ? 26.320 11.962 25.115 1.00 13.41 189 LEU B C 1
ATOM 1393 O O . LEU A 1 195 ? 25.960 12.939 24.464 1.00 12.81 189 LEU B O 1
ATOM 1398 N N . VAL A 1 196 ? 26.282 11.924 26.446 1.00 10.87 190 VAL B N 1
ATOM 1399 C CA . VAL A 1 196 ? 25.817 13.081 27.215 1.00 12.37 190 VAL B CA 1
ATOM 1400 C C . VAL A 1 196 ? 26.954 13.760 27.986 1.00 15.75 190 VAL B C 1
ATOM 1401 O O . VAL A 1 196 ? 27.163 14.963 27.894 1.00 14.89 190 VAL B O 1
ATOM 1405 N N . ILE A 1 197 ? 27.681 12.954 28.748 1.00 13.51 191 ILE B N 1
ATOM 1406 C CA . ILE A 1 197 ? 28.697 13.419 29.655 1.00 11.44 191 ILE B CA 1
ATOM 1407 C C . ILE A 1 197 ? 29.913 12.503 29.493 1.00 15.36 191 ILE B C 1
ATOM 1408 O O . ILE A 1 197 ? 29.778 11.276 29.481 1.00 10.21 191 ILE B O 1
ATOM 1413 N N . HIS A 1 198 ? 31.101 13.088 29.367 1.00 14.92 192 HIS B N 1
ATOM 1414 C CA . HIS A 1 198 ? 32.320 12.296 29.427 1.00 13.42 192 HIS B CA 1
ATOM 1415 C C . HIS A 1 198 ? 33.243 12.877 30.471 1.00 14.87 192 HIS B C 1
ATOM 1416 O O . HIS A 1 198 ? 33.132 14.046 30.776 1.00 19.08 192 HIS B O 1
ATOM 1423 N N . GLY A 1 199 ? 34.140 12.067 31.025 1.00 13.40 193 GLY B N 1
ATOM 1424 C CA . GLY A 1 199 ? 35.085 12.543 32.019 1.00 11.95 193 GLY B CA 1
ATOM 1425 C C . GLY A 1 199 ? 34.383 12.964 33.296 1.00 16.40 193 GLY B C 1
ATOM 1426 O O . GLY A 1 199 ? 34.739 13.954 33.929 1.00 14.93 193 GLY B O 1
ATOM 1427 N N . VAL A 1 200 ? 33.363 12.201 33.661 1.00 18.19 194 VAL B N 1
ATOM 1428 C CA . VAL A 1 200 ? 32.562 12.468 34.848 1.00 16.65 194 VAL B CA 1
ATOM 1429 C C . VAL A 1 200 ? 31.653 13.668 34.685 1.00 16.77 194 VAL B C 1
ATOM 1430 O O . VAL A 1 200 ? 30.467 13.590 35.007 1.00 15.60 194 VAL B O 1
ATOM 1434 N N . SER A 1 201 ? 32.208 14.771 34.176 1.00 19.24 195 SER B N 1
ATOM 1435 C CA . SER A 1 201 ? 31.538 16.074 34.240 1.00 18.69 195 SER B CA 1
ATOM 1436 C C . SER A 1 201 ? 31.551 16.916 32.956 1.00 18.60 195 SER B C 1
ATOM 1437 O O . SER A 1 201 ? 30.876 17.939 32.894 1.00 19.71 195 SER B O 1
ATOM 1440 N N . ASN A 1 202 ? 32.326 16.517 31.953 1.00 15.12 196 ASN B N 1
ATOM 1441 C CA . ASN A 1 202 ? 32.409 17.275 30.700 1.00 18.36 196 ASN B CA 1
ATOM 1442 C C . ASN A 1 202 ? 31.228 17.037 29.760 1.00 24.80 196 ASN B C 1
ATOM 1443 O O . ASN A 1 202 ? 31.045 15.943 29.220 1.00 26.59 196 ASN B O 1
ATOM 1448 N N . ARG A 1 203 ? 30.432 18.074 29.558 1.00 23.51 197 ARG B N 1
ATOM 1449 C CA . ARG A 1 203 ? 29.243 17.961 28.744 1.00 19.53 197 ARG B CA 1
ATOM 1450 C C . ARG A 1 203 ? 29.646 17.832 27.284 1.00 23.13 197 ARG B C 1
ATOM 1451 O O . ARG A 1 203 ? 30.536 18.544 26.822 1.00 28.61 197 ARG B O 1
ATOM 1459 N N . ALA A 1 204 ? 29.009 16.911 26.565 1.00 22.64 198 ALA B N 1
ATOM 1460 C CA . ALA A 1 204 ? 29.340 16.669 25.160 1.00 30.10 198 ALA B CA 1
ATOM 1461 C C . ALA A 1 204 ? 28.806 17.785 24.264 1.00 29.90 198 ALA B C 1
ATOM 1462 O O . ALA A 1 204 ? 27.799 18.402 24.583 1.00 35.76 198 ALA B O 1
ATOM 1464 N N . SER A 1 205 ? 29.479 18.062 23.153 1.00 32.43 199 SER B N 1
ATOM 1465 C CA . SER A 1 205 ? 29.047 19.180 22.315 1.00 46.76 199 SER B CA 1
ATOM 1466 C C . SER A 1 205 ? 27.591 18.977 21.904 1.00 41.98 199 SER B C 1
ATOM 1467 O O . SER A 1 205 ? 27.159 17.845 21.679 1.00 39.59 199 SER B O 1
ATOM 1470 N N . GLY A 1 206 ? 26.833 20.068 21.848 1.00 38.06 200 GLY B N 1
ATOM 1471 C CA . GLY A 1 206 ? 25.417 19.996 21.522 1.00 40.76 200 GLY B CA 1
ATOM 1472 C C . GLY A 1 206 ? 24.510 19.474 22.630 1.00 40.36 200 GLY B C 1
ATOM 1473 O O . GLY A 1 206 ? 23.326 19.223 22.392 1.00 45.97 200 GLY B O 1
ATOM 1474 N N . ILE A 1 207 ? 25.054 19.306 23.836 1.00 32.14 201 ILE B N 1
ATOM 1475 C CA . ILE A 1 207 ? 24.257 18.876 24.984 1.00 29.61 201 ILE B CA 1
ATOM 1476 C C . ILE A 1 207 ? 23.864 20.055 25.880 1.00 34.97 201 ILE B C 1
ATOM 1477 O O . ILE A 1 207 ? 24.711 20.856 26.272 1.00 34.66 201 ILE B O 1
ATOM 1482 N N . SER A 1 208 ? 22.577 20.162 26.199 1.00 30.72 202 SER B N 1
ATOM 1483 C CA . SER A 1 208 ? 22.074 21.326 26.919 1.00 35.46 202 SER B CA 1
ATOM 1484 C C . SER A 1 208 ? 22.589 21.394 28.358 1.00 35.47 202 SER B C 1
ATOM 1485 O O . SER A 1 208 ? 22.893 20.367 28.962 1.00 36.12 202 SER B O 1
ATOM 1488 N N . ASP A 1 209 ? 22.670 22.606 28.905 1.00 31.45 203 ASP B N 1
ATOM 1489 C CA . ASP A 1 209 ? 23.133 22.799 30.276 1.00 29.60 203 ASP B CA 1
ATOM 1490 C C . ASP A 1 209 ? 22.131 22.255 31.286 1.00 29.15 203 ASP B C 1
ATOM 1491 O O . ASP A 1 209 ? 22.403 22.249 32.490 1.00 25.67 203 ASP B O 1
ATOM 1493 N N . ARG A 1 210 ? 20.965 21.828 30.799 1.00 25.66 204 ARG B N 1
ATOM 1494 C CA . ARG A 1 210 ? 20.048 21.028 31.605 1.00 24.95 204 ARG B CA 1
ATOM 1495 C C . ARG A 1 210 ? 20.869 19.941 32.295 1.00 25.78 204 ARG B C 1
ATOM 1496 O O . ARG A 1 210 ? 20.707 19.681 33.487 1.00 26.11 204 ARG B O 1
ATOM 1504 N N . PHE A 1 211 ? 21.753 19.315 31.513 1.00 23.43 205 PHE B N 1
ATOM 1505 C CA . PHE A 1 211 ? 22.485 18.119 31.906 1.00 20.80 205 PHE B CA 1
ATOM 1506 C C . PHE A 1 211 ? 23.816 18.425 32.569 1.00 19.07 205 PHE B C 1
ATOM 1507 O O . PHE A 1 211 ? 24.620 19.200 32.065 1.00 23.08 205 PHE B O 1
ATOM 1515 N N . SER A 1 212 ? 24.071 17.781 33.690 1.00 16.26 206 SER B N 1
ATOM 1516 C CA . SER A 1 212 ? 25.395 17.829 34.259 1.00 16.19 206 SER B CA 1
ATOM 1517 C C . SER A 1 212 ? 25.659 16.496 34.933 1.00 19.18 206 SER B C 1
ATOM 1518 O O . SER A 1 212 ? 24.732 15.745 35.238 1.00 19.55 206 SER B O 1
ATOM 1521 N N . GLY A 1 213 ? 26.932 16.199 35.150 1.00 16.93 207 GLY B N 1
ATOM 1522 C CA . GLY A 1 213 ? 27.323 14.991 35.847 1.00 18.55 207 GLY B CA 1
ATOM 1523 C C . GLY A 1 213 ? 28.385 15.350 36.858 1.00 20.42 207 GLY B C 1
ATOM 1524 O O . GLY A 1 213 ? 28.960 16.442 36.804 1.00 24.36 207 GLY B O 1
ATOM 1525 N N . SER A 1 214 ? 28.656 14.432 37.769 1.00 16.84 208 SER B N 1
ATOM 1526 C CA . SER A 1 214 ? 29.552 14.716 38.865 1.00 20.05 208 SER B CA 1
ATOM 1527 C C . SER A 1 214 ? 29.830 13.428 39.593 1.00 20.04 208 SER B C 1
ATOM 1528 O O . SER A 1 214 ? 29.156 12.429 39.365 1.00 19.74 208 SER B O 1
ATOM 1531 N N . GLY A 1 215 ? 30.803 13.458 40.495 1.00 22.28 209 GLY B N 1
ATOM 1532 C CA . GLY A 1 215 ? 31.101 12.303 41.319 1.00 21.31 209 GLY B CA 1
ATOM 1533 C C . GLY A 1 215 ? 32.583 12.059 41.532 1.00 25.89 209 GLY B C 1
ATOM 1534 O O . GLY A 1 215 ? 33.445 12.790 41.022 1.00 19.79 209 GLY B O 1
ATOM 1535 N N . SER A 1 216 ? 32.877 11.015 42.298 1.00 24.97 210 SER B N 1
ATOM 1536 C CA . SER A 1 216 ? 34.249 10.622 42.554 1.00 26.45 210 SER B CA 1
ATOM 1537 C C . SER A 1 216 ? 34.228 9.250 43.190 1.00 24.48 210 SER B C 1
ATOM 1538 O O . SER A 1 216 ? 33.182 8.775 43.618 1.00 27.39 210 SER B O 1
ATOM 1540 N N . GLY A 1 217 ? 35.386 8.612 43.242 1.00 26.24 211 GLY B N 1
ATOM 1541 C CA . GLY A 1 217 ? 35.505 7.353 43.937 1.00 26.79 211 GLY B CA 1
ATOM 1542 C C . GLY A 1 217 ? 34.592 6.316 43.333 1.00 29.19 211 GLY B C 1
ATOM 1543 O O . GLY A 1 217 ? 34.892 5.765 42.285 1.00 32.91 211 GLY B O 1
ATOM 1544 N N . THR A 1 218 ? 33.464 6.062 43.983 1.00 27.97 212 THR B N 1
ATOM 1545 C CA . THR A 1 218 ? 32.619 4.946 43.590 1.00 31.60 212 THR B CA 1
ATOM 1546 C C . THR A 1 218 ? 31.177 5.349 43.312 1.00 32.09 212 THR B C 1
ATOM 1547 O O . THR A 1 218 ? 30.361 4.511 42.913 1.00 31.04 212 THR B O 1
ATOM 1551 N N . ASP A 1 219 ? 30.861 6.622 43.540 1.00 30.17 213 ASP B N 1
ATOM 1552 C CA . ASP A 1 219 ? 29.497 7.126 43.354 1.00 32.21 213 ASP B CA 1
ATOM 1553 C C . ASP A 1 219 ? 29.471 8.278 42.358 1.00 29.50 213 ASP B C 1
ATOM 1554 O O . ASP A 1 219 ? 30.102 9.317 42.582 1.00 27.81 213 ASP B O 1
ATOM 1559 N N . PHE A 1 220 ? 28.754 8.073 41.254 1.00 25.34 214 PHE B N 1
ATOM 1560 C CA . PHE A 1 220 ? 28.644 9.074 40.199 1.00 22.27 214 PHE B CA 1
ATOM 1561 C C . PHE A 1 220 ? 27.190 9.306 39.886 1.00 21.00 214 PHE B C 1
ATOM 1562 O O . PHE A 1 220 ? 26.369 8.400 40.007 1.00 21.76 214 PHE B O 1
ATOM 1570 N N . THR A 1 221 ? 26.869 10.532 39.504 1.00 17.90 215 THR B N 1
ATOM 1571 C CA . THR A 1 221 ? 25.483 10.884 39.247 1.00 22.22 215 THR B CA 1
ATOM 1572 C C . THR A 1 221 ? 25.357 11.776 38.010 1.00 18.22 215 THR B C 1
ATOM 1573 O O . THR A 1 221 ? 26.286 12.506 37.647 1.00 14.81 215 THR B O 1
ATOM 1577 N N . LEU A 1 222 ? 24.204 11.674 37.361 1.00 17.57 216 LEU B N 1
ATOM 1578 C CA . LEU A 1 222 ? 23.850 12.502 36.220 1.00 19.19 216 LEU B CA 1
ATOM 1579 C C . LEU A 1 222 ? 22.621 13.268 36.651 1.00 16.25 216 LEU B C 1
ATOM 1580 O O . LEU A 1 222 ? 21.774 12.736 37.356 1.00 18.46 216 LEU B O 1
ATOM 1585 N N . THR A 1 223 ? 22.517 14.518 36.234 1.00 17.28 217 THR B N 1
ATOM 1586 C CA . THR A 1 223 ? 21.415 15.359 36.674 1.00 18.28 217 THR B CA 1
ATOM 1587 C C . THR A 1 223 ? 20.802 16.083 35.490 1.00 23.14 217 THR B C 1
ATOM 1588 O O . THR A 1 223 ? 21.516 16.562 34.606 1.00 22.32 217 THR B O 1
ATOM 1592 N N . ILE A 1 224 ? 19.475 16.132 35.454 1.00 24.79 218 ILE B N 1
ATOM 1593 C CA . ILE A 1 224 ? 18.781 17.003 34.517 1.00 28.74 218 ILE B CA 1
ATOM 1594 C C . ILE A 1 224 ? 17.997 17.984 35.373 1.00 27.99 218 ILE B C 1
ATOM 1595 O O . ILE A 1 224 ? 17.062 17.584 36.062 1.00 28.10 218 ILE B O 1
ATOM 1600 N N . THR A 1 225 ? 18.383 19.256 35.357 1.00 28.34 219 THR B N 1
ATOM 1601 C CA . THR A 1 225 ? 17.798 20.217 36.293 1.00 35.24 219 THR B CA 1
ATOM 1602 C C . THR A 1 225 ? 16.300 20.384 36.067 1.00 39.48 219 THR B C 1
ATOM 1603 O O . THR A 1 225 ? 15.519 20.247 37.012 1.00 44.90 219 THR B O 1
ATOM 1607 N N . ARG A 1 226 ? 15.906 20.657 34.821 1.00 40.27 220 ARG B N 1
ATOM 1608 C CA . ARG A 1 226 ? 14.489 20.710 34.433 1.00 40.58 220 ARG B CA 1
ATOM 1609 C C . ARG A 1 226 ? 14.216 19.805 33.241 1.00 38.68 220 ARG B C 1
ATOM 1610 O O . ARG A 1 226 ? 14.833 19.955 32.193 1.00 43.98 220 ARG B O 1
ATOM 1618 N N . VAL A 1 227 ? 13.280 18.878 33.388 1.00 34.32 221 VAL B N 1
ATOM 1619 C CA . VAL A 1 227 ? 13.000 17.922 32.326 1.00 30.74 221 VAL B CA 1
ATOM 1620 C C . VAL A 1 227 ? 12.216 18.509 31.146 1.00 35.17 221 VAL B C 1
ATOM 1621 O O . VAL A 1 227 ? 11.369 19.382 31.317 1.00 39.21 221 VAL B O 1
ATOM 1625 N N . GLU A 1 228 ? 12.524 18.026 29.946 1.00 35.93 222 GLU B N 1
ATOM 1626 C CA . GLU A 1 228 ? 11.737 18.299 28.750 1.00 32.57 222 GLU B CA 1
ATOM 1627 C C . GLU A 1 228 ? 11.218 16.970 28.232 1.00 37.90 222 GLU B C 1
ATOM 1628 O O . GLU A 1 228 ? 11.700 15.916 28.639 1.00 39.47 222 GLU B O 1
ATOM 1634 N N . PRO A 1 229 ? 10.237 17.001 27.323 1.00 38.06 223 PRO B N 1
ATOM 1635 C CA . PRO A 1 229 ? 9.667 15.727 26.852 1.00 41.50 223 PRO B CA 1
ATOM 1636 C C . PRO A 1 229 ? 10.629 14.874 26.003 1.00 34.46 223 PRO B C 1
ATOM 1637 O O . PRO A 1 229 ? 10.430 13.665 25.858 1.00 36.16 223 PRO B O 1
ATOM 1641 N N . GLU A 1 230 ? 11.670 15.503 25.470 1.00 33.27 224 GLU B N 1
ATOM 1642 C CA . GLU A 1 230 ? 12.665 14.825 24.639 1.00 33.55 224 GLU B CA 1
ATOM 1643 C C . GLU A 1 230 ? 13.747 14.092 25.450 1.00 31.57 224 GLU B C 1
ATOM 1644 O O . GLU A 1 230 ? 14.612 13.420 24.889 1.00 24.80 224 GLU B O 1
ATOM 1650 N N . ASP A 1 231 ? 13.683 14.227 26.770 1.00 32.19 225 ASP B N 1
ATOM 1651 C CA . ASP A 1 231 ? 14.665 13.642 27.669 1.00 29.06 225 ASP B CA 1
ATOM 1652 C C . ASP A 1 231 ? 14.281 12.236 28.125 1.00 28.24 225 ASP B C 1
ATOM 1653 O O . ASP A 1 231 ? 15.100 11.498 28.676 1.00 26.26 225 ASP B O 1
ATOM 1658 N N . PHE A 1 232 ? 13.033 11.861 27.901 1.00 24.66 226 PHE B N 1
ATOM 1659 C CA . PHE A 1 232 ? 12.618 10.511 28.228 1.00 29.90 226 PHE B CA 1
ATOM 1660 C C . PHE A 1 232 ? 13.329 9.497 27.321 1.00 29.31 226 PHE B C 1
ATOM 1661 O O . PHE A 1 232 ? 13.078 9.422 26.115 1.00 32.53 226 PHE B O 1
ATOM 1669 N N . ALA A 1 233 ? 14.247 8.745 27.916 1.00 25.52 227 ALA B N 1
ATOM 1670 C CA . ALA A 1 233 ? 15.029 7.735 27.210 1.00 21.08 227 ALA B CA 1
ATOM 1671 C C . ALA A 1 233 ? 15.600 6.806 28.255 1.00 15.78 227 ALA B C 1
ATOM 1672 O O . ALA A 1 233 ? 15.245 6.890 29.419 1.00 20.49 227 ALA B O 1
ATOM 1674 N N . LEU A 1 234 ? 16.484 5.914 27.844 1.00 19.69 228 LEU B N 1
ATOM 1675 C CA . LEU A 1 234 ? 17.240 5.119 28.790 1.00 14.40 228 LEU B CA 1
ATOM 1676 C C . LEU A 1 234 ? 18.573 5.814 29.032 1.00 11.76 228 LEU B C 1
ATOM 1677 O O . LEU A 1 234 ? 19.128 6.415 28.120 1.00 12.40 228 LEU B O 1
ATOM 1682 N N . TYR A 1 235 ? 19.095 5.733 30.250 1.00 15.89 229 TYR B N 1
ATOM 1683 C CA . TYR A 1 235 ? 20.404 6.310 30.555 1.00 12.48 229 TYR B CA 1
ATOM 1684 C C . TYR A 1 235 ? 21.361 5.236 31.057 1.00 14.53 229 TYR B C 1
ATOM 1685 O O . TYR A 1 235 ? 20.975 4.409 31.867 1.00 18.65 229 TYR B O 1
ATOM 1694 N N . TYR A 1 236 ? 22.591 5.222 30.546 1.00 12.62 230 TYR B N 1
ATOM 1695 C CA . TYR A 1 236 ? 23.606 4.247 30.976 1.00 13.20 230 TYR B CA 1
ATOM 1696 C C . TYR A 1 236 ? 24.860 4.957 31.400 1.00 12.42 230 TYR B C 1
ATOM 1697 O O . TYR A 1 236 ? 25.254 5.933 30.768 1.00 12.12 230 TYR B O 1
ATOM 1706 N N . CYS A 1 237 ? 25.524 4.466 32.434 1.00 9.90 231 CYS B N 1
ATOM 1707 C CA . CYS A 1 237 ? 26.853 4.989 32.713 1.00 14.44 231 CYS B CA 1
ATOM 1708 C C . CYS A 1 237 ? 27.890 4.025 32.190 1.00 13.96 231 CYS B C 1
ATOM 1709 O O . CYS A 1 237 ? 27.598 2.868 31.884 1.00 13.33 231 CYS B O 1
ATOM 1712 N N . GLN A 1 238 ? 29.116 4.502 32.086 1.00 15.30 232 GLN B N 1
ATOM 1713 C CA . GLN A 1 238 ? 30.168 3.644 31.592 1.00 14.28 232 GLN B CA 1
ATOM 1714 C C . GLN A 1 238 ? 31.515 4.091 32.113 1.00 14.46 232 GLN B C 1
ATOM 1715 O O . GLN A 1 238 ? 31.809 5.281 32.179 1.00 14.42 232 GLN B O 1
ATOM 1721 N N . VAL A 1 239 ? 32.314 3.110 32.508 1.00 15.00 233 VAL B N 1
ATOM 1722 C CA . VAL A 1 239 ? 33.707 3.314 32.813 1.00 11.60 233 VAL B CA 1
ATOM 1723 C C . VAL A 1 239 ? 34.457 2.826 31.587 1.00 12.08 233 VAL B C 1
ATOM 1724 O O . VAL A 1 239 ? 34.202 1.718 31.091 1.00 12.62 233 VAL B O 1
ATOM 1728 N N . TYR A 1 240 ? 35.351 3.665 31.081 1.00 9.72 234 TYR B N 1
ATOM 1729 C CA . TYR A 1 240 ? 36.095 3.368 29.867 1.00 10.11 234 TYR B CA 1
ATOM 1730 C C . TYR A 1 240 ? 37.597 3.501 30.081 1.00 13.37 234 TYR B C 1
ATOM 1731 O O . TYR A 1 240 ? 38.038 4.226 30.959 1.00 19.79 234 TYR B O 1
ATOM 1740 N N . GLY A 1 241 ? 38.392 2.806 29.281 1.00 16.06 235 GLY B N 1
ATOM 1741 C CA . GLY A 1 241 ? 39.832 2.864 29.445 1.00 12.61 235 GLY B CA 1
ATOM 1742 C C . GLY A 1 241 ? 40.525 2.428 28.180 1.00 14.81 235 GLY B C 1
ATOM 1743 O O . GLY A 1 241 ? 39.978 2.581 27.091 1.00 20.53 235 GLY B O 1
ATOM 1744 N N . ALA A 1 242 ? 41.729 1.886 28.307 1.00 15.87 236 ALA B N 1
ATOM 1745 C CA . ALA A 1 242 ? 42.427 1.383 27.130 1.00 17.95 236 ALA B CA 1
ATOM 1746 C C . ALA A 1 242 ? 41.931 0.003 26.731 1.00 15.17 236 ALA B C 1
ATOM 1747 O O . ALA A 1 242 ? 41.680 -0.244 25.565 1.00 16.01 236 ALA B O 1
ATOM 1749 N N . SER A 1 243 ? 41.773 -0.893 27.698 1.00 19.99 237 SER B N 1
ATOM 1750 C CA . SER A 1 243 ? 41.407 -2.272 27.368 1.00 17.93 237 SER B CA 1
ATOM 1751 C C . SER A 1 243 ? 40.194 -2.861 28.094 1.00 13.49 237 SER B C 1
ATOM 1752 O O . SER A 1 243 ? 39.914 -4.035 27.928 1.00 14.39 237 SER B O 1
ATOM 1755 N N . SER A 1 244 ? 39.492 -2.088 28.912 1.00 12.29 238 SER B N 1
ATOM 1756 C CA . SER A 1 244 ? 38.272 -2.618 29.524 1.00 14.44 238 SER B CA 1
ATOM 1757 C C . SER A 1 244 ? 37.159 -1.583 29.650 1.00 12.00 238 SER B C 1
ATOM 1758 O O . SER A 1 244 ? 37.318 -0.569 30.310 1.00 18.52 238 SER B O 1
ATOM 1761 N N . TYR A 1 245 ? 36.041 -1.843 28.985 1.00 11.10 239 TYR B N 1
ATOM 1762 C CA . TYR A 1 245 ? 34.891 -0.949 29.026 1.00 13.80 239 TYR B CA 1
ATOM 1763 C C . TYR A 1 245 ? 33.749 -1.708 29.635 1.00 14.88 239 TYR B C 1
ATOM 1764 O O . TYR A 1 245 ? 33.581 -2.888 29.353 1.00 15.82 239 TYR B O 1
ATOM 1773 N N . THR A 1 246 ? 32.976 -1.042 30.485 1.00 13.95 240 THR B N 1
ATOM 1774 C CA . THR A 1 246 ? 31.850 -1.694 31.114 1.00 10.48 240 THR B CA 1
ATOM 1775 C C . THR A 1 246 ? 30.702 -0.733 31.357 1.00 12.13 240 THR B C 1
ATOM 1776 O O . THR A 1 246 ? 30.901 0.406 31.755 1.00 12.77 240 THR B O 1
ATOM 1780 N N . PHE A 1 247 ? 29.491 -1.204 31.092 1.00 16.29 241 PHE B N 1
ATOM 1781 C CA . PHE A 1 247 ? 28.308 -0.375 31.216 1.00 14.85 241 PHE B CA 1
ATOM 1782 C C . PHE A 1 247 ? 27.477 -0.795 32.410 1.00 17.12 241 PHE B C 1
ATOM 1783 O O . PHE A 1 247 ? 27.527 -1.950 32.839 1.00 17.32 241 PHE B O 1
ATOM 1791 N N . GLY A 1 248 ? 26.701 0.147 32.935 1.00 13.48 242 GLY B N 1
ATOM 1792 C CA . GLY A 1 248 ? 25.711 -0.170 33.942 1.00 16.81 242 GLY B CA 1
ATOM 1793 C C . GLY A 1 248 ? 24.454 -0.665 33.273 1.00 13.99 242 GLY B C 1
ATOM 1794 O O . GLY A 1 248 ? 24.314 -0.547 32.068 1.00 17.55 242 GLY B O 1
ATOM 1795 N N . GLN A 1 249 ? 23.533 -1.217 34.049 1.00 18.47 243 GLN B N 1
ATOM 1796 C CA . GLN A 1 249 ? 22.391 -1.928 33.475 1.00 18.10 243 GLN B CA 1
ATOM 1797 C C . GLN A 1 249 ? 21.324 -0.985 32.911 1.00 18.42 243 GLN B C 1
ATOM 1798 O O . GLN A 1 249 ? 20.403 -1.418 32.212 1.00 11.98 243 GLN B O 1
ATOM 1804 N N . GLY A 1 250 ? 21.462 0.303 33.213 1.00 18.83 244 GLY B N 1
ATOM 1805 C CA . GLY A 1 250 ? 20.624 1.322 32.617 1.00 13.92 244 GLY B CA 1
ATOM 1806 C C . GLY A 1 250 ? 19.519 1.779 33.537 1.00 19.16 244 GLY B C 1
ATOM 1807 O O . GLY A 1 250 ? 19.080 1.015 34.389 1.00 21.23 244 GLY B O 1
ATOM 1808 N N . THR A 1 251 ? 19.082 3.031 33.366 1.00 19.09 245 THR B N 1
ATOM 1809 C CA . THR A 1 251 ? 17.950 3.584 34.099 1.00 18.06 245 THR B CA 1
ATOM 1810 C C . THR A 1 251 ? 16.947 4.191 33.146 1.00 21.03 245 THR B C 1
ATOM 1811 O O . THR A 1 251 ? 17.297 5.074 32.359 1.00 21.54 245 THR B O 1
ATOM 1815 N N . LYS A 1 252 ? 15.692 3.759 33.238 1.00 22.70 246 LYS B N 1
ATOM 1816 C CA . LYS A 1 252 ? 14.644 4.316 32.380 1.00 24.50 246 LYS B CA 1
ATOM 1817 C C . LYS A 1 252 ? 13.970 5.564 32.967 1.00 24.71 246 LYS B C 1
ATOM 1818 O O . LYS A 1 252 ? 13.379 5.512 34.041 1.00 28.25 246 LYS B O 1
ATOM 1824 N N . LEU A 1 253 ? 14.074 6.680 32.254 1.00 20.30 247 LEU B N 1
ATOM 1825 C CA . LEU A 1 253 ? 13.305 7.872 32.573 1.00 25.36 247 LEU B CA 1
ATOM 1826 C C . LEU A 1 253 ? 12.024 7.901 31.730 1.00 31.78 247 LEU B C 1
ATOM 1827 O O . LEU A 1 253 ? 12.053 8.269 30.550 1.00 28.33 247 LEU B O 1
ATOM 1832 N N . GLU A 1 254 ? 10.905 7.502 32.338 1.00 33.30 248 GLU B N 1
ATOM 1833 C CA . GLU A 1 254 ? 9.604 7.508 31.666 1.00 35.13 248 GLU B CA 1
ATOM 1834 C C . GLU A 1 254 ? 8.730 8.682 32.110 1.00 34.75 248 GLU B C 1
ATOM 1835 O O . GLU A 1 254 ? 8.862 9.173 33.226 1.00 35.63 248 GLU B O 1
ATOM 1841 N N . ARG A 1 255 ? 7.835 9.122 31.228 1.00 39.01 249 ARG B N 1
ATOM 1842 C CA . ARG A 1 255 ? 6.881 10.196 31.531 1.00 41.25 249 ARG B CA 1
ATOM 1843 C C . ARG A 1 255 ? 5.767 9.701 32.453 1.00 44.55 249 ARG B C 1
ATOM 1844 O O . ARG A 1 255 ? 5.356 8.540 32.361 1.00 44.49 249 ARG B O 1
ATOM 1852 N N . LYS A 1 256 ? 5.286 10.578 33.337 1.00 47.70 250 LYS B N 1
ATOM 1853 C CA . LYS A 1 256 ? 4.157 10.254 34.219 1.00 49.61 250 LYS B CA 1
ATOM 1854 C C . LYS A 1 256 ? 3.701 11.433 35.076 1.00 50.91 250 LYS B C 1
ATOM 1855 O O . LYS A 1 256 ? 3.789 11.384 36.309 1.00 48.45 250 LYS B O 1
ATOM 1857 N N . GLN B 1 7 ? 38.786 -37.605 9.185 1.00 44.79 1 GLN A N 1
ATOM 1858 C CA . GLN B 1 7 ? 38.791 -36.847 10.440 1.00 48.57 1 GLN A CA 1
ATOM 1859 C C . GLN B 1 7 ? 39.945 -35.832 10.537 1.00 38.85 1 GLN A C 1
ATOM 1860 O O . GLN B 1 7 ? 40.747 -35.678 9.610 1.00 40.97 1 GLN A O 1
ATOM 1866 N N . VAL B 1 8 ? 40.017 -35.150 11.674 1.00 35.19 2 VAL A N 1
ATOM 1867 C CA . VAL B 1 8 ? 41.007 -34.103 11.901 1.00 33.71 2 VAL A CA 1
ATOM 1868 C C . VAL B 1 8 ? 42.450 -34.609 11.796 1.00 32.54 2 VAL A C 1
ATOM 1869 O O . VAL B 1 8 ? 42.816 -35.633 12.372 1.00 29.53 2 VAL A O 1
ATOM 1873 N N . GLN B 1 9 ? 43.274 -33.872 11.067 1.00 24.89 3 GLN A N 1
ATOM 1874 C CA . GLN B 1 9 ? 44.643 -34.290 10.870 1.00 27.46 3 GLN A CA 1
ATOM 1875 C C . GLN B 1 9 ? 45.527 -33.099 10.593 1.00 25.12 3 GLN A C 1
ATOM 1876 O O . GLN B 1 9 ? 45.145 -32.201 9.843 1.00 29.58 3 GLN A O 1
ATOM 1882 N N . LEU B 1 10 ? 46.711 -33.093 11.194 1.00 18.43 4 LEU A N 1
ATOM 1883 C CA . LEU B 1 10 ? 47.654 -32.018 10.966 1.00 18.58 4 LEU A CA 1
ATOM 1884 C C . LEU B 1 10 ? 48.937 -32.630 10.429 1.00 21.24 4 LEU A C 1
ATOM 1885 O O . LEU B 1 10 ? 49.613 -33.366 11.147 1.00 18.12 4 LEU A O 1
ATOM 1890 N N . VAL B 1 11 ? 49.266 -32.331 9.169 1.00 20.11 5 VAL A N 1
ATOM 1891 C CA . VAL B 1 11 ? 50.418 -32.952 8.500 1.00 20.03 5 VAL A CA 1
ATOM 1892 C C . VAL B 1 11 ? 51.589 -32.000 8.333 1.00 16.76 5 VAL A C 1
ATOM 1893 O O . VAL B 1 11 ? 51.482 -30.987 7.641 1.00 21.24 5 VAL A O 1
ATOM 1897 N N . GLN B 1 12 ? 52.718 -32.335 8.944 1.00 14.78 6 GLN A N 1
ATOM 1898 C CA . GLN B 1 12 ? 53.860 -31.417 8.960 1.00 15.78 6 GLN A CA 1
ATOM 1899 C C . GLN B 1 12 ? 54.937 -31.665 7.885 1.00 13.99 6 GLN A C 1
ATOM 1900 O O . GLN B 1 12 ? 54.963 -32.705 7.229 1.00 15.60 6 GLN A O 1
ATOM 1906 N N . SER B 1 13 ? 55.834 -30.699 7.719 1.00 11.40 7 SER A N 1
ATOM 1907 C CA . SER B 1 13 ? 56.926 -30.842 6.771 1.00 12.13 7 SER A CA 1
ATOM 1908 C C . SER B 1 13 ? 58.007 -31.803 7.289 1.00 21.32 7 SER A C 1
ATOM 1909 O O . SER B 1 13 ? 57.863 -32.401 8.364 1.00 19.85 7 SER A O 1
ATOM 1912 N N . GLY B 1 14 ? 59.082 -31.966 6.517 1.00 18.18 8 GLY A N 1
ATOM 1913 C CA . GLY B 1 14 ? 60.071 -32.986 6.811 1.00 11.31 8 GLY A CA 1
ATOM 1914 C C . GLY B 1 14 ? 61.178 -32.504 7.724 1.00 17.63 8 GLY A C 1
ATOM 1915 O O . GLY B 1 14 ? 61.425 -31.304 7.843 1.00 19.11 8 GLY A O 1
ATOM 1916 N N . ALA B 1 15 ? 61.837 -33.452 8.380 1.00 14.97 9 ALA A N 1
ATOM 1917 C CA . ALA B 1 15 ? 62.964 -33.157 9.246 1.00 15.29 9 ALA A CA 1
ATOM 1918 C C . ALA B 1 15 ? 64.044 -32.423 8.456 1.00 18.40 9 ALA A C 1
ATOM 1919 O O . ALA B 1 15 ? 64.151 -32.588 7.237 1.00 15.85 9 ALA A O 1
ATOM 1921 N N . GLU B 1 16 ? 64.844 -31.618 9.151 1.00 14.37 10 GLU A N 1
ATOM 1922 C CA . GLU B 1 16 ? 65.921 -30.894 8.501 1.00 15.60 10 GLU A CA 1
ATOM 1923 C C . GLU B 1 16 ? 67.179 -30.837 9.359 1.00 19.52 10 GLU A C 1
ATOM 1924 O O . GLU B 1 16 ? 67.103 -30.853 10.597 1.00 14.97 10 GLU A O 1
ATOM 1930 N N . VAL B 1 17 ? 68.332 -30.771 8.686 1.00 19.77 11 VAL A N 1
ATOM 1931 C CA . VAL B 1 17 ? 69.613 -30.494 9.338 1.00 18.73 11 VAL A CA 1
ATOM 1932 C C . VAL B 1 17 ? 70.036 -29.046 9.064 1.00 15.55 11 VAL A C 1
ATOM 1933 O O . VAL B 1 17 ? 70.018 -28.611 7.926 1.00 14.42 11 VAL A O 1
ATOM 1937 N N . LYS B 1 18 ? 70.425 -28.314 10.106 1.00 16.81 12 LYS A N 1
ATOM 1938 C CA . LYS B 1 18 ? 70.742 -26.890 9.976 1.00 16.48 12 LYS A CA 1
ATOM 1939 C C . LYS B 1 18 ? 72.047 -26.480 10.678 1.00 20.53 12 LYS A C 1
ATOM 1940 O O . LYS B 1 18 ? 72.350 -26.934 11.779 1.00 18.50 12 LYS A O 1
ATOM 1946 N N . LYS B 1 19 ? 72.804 -25.601 10.028 1.00 24.39 13 LYS A N 1
ATOM 1947 C CA . LYS B 1 19 ? 74.004 -25.019 10.609 1.00 24.05 13 LYS A CA 1
ATOM 1948 C C . LYS B 1 19 ? 73.612 -23.915 11.582 1.00 21.78 13 LYS A C 1
ATOM 1949 O O . LYS B 1 19 ? 72.528 -23.356 11.493 1.00 19.41 13 LYS A O 1
ATOM 1955 N N . PRO B 1 20 ? 74.498 -23.585 12.518 1.00 23.17 14 PRO A N 1
ATOM 1956 C CA . PRO B 1 20 ? 74.142 -22.413 13.313 1.00 21.25 14 PRO A CA 1
ATOM 1957 C C . PRO B 1 20 ? 74.027 -21.169 12.436 1.00 23.41 14 PRO A C 1
ATOM 1958 O O . PRO B 1 20 ? 74.662 -21.080 11.380 1.00 25.43 14 PRO A O 1
ATOM 1962 N N . GLY B 1 21 ? 73.191 -20.230 12.869 1.00 19.85 15 GLY A N 1
ATOM 1963 C CA . GLY B 1 21 ? 72.927 -19.028 12.110 1.00 16.57 15 GLY A CA 1
ATOM 1964 C C . GLY B 1 21 ? 71.750 -19.125 11.148 1.00 19.77 15 GLY A C 1
ATOM 1965 O O . GLY B 1 21 ? 71.075 -18.130 10.891 1.00 24.05 15 GLY A O 1
ATOM 1966 N N . ALA B 1 22 ? 71.504 -20.306 10.591 1.00 15.84 16 ALA A N 1
ATOM 1967 C CA . ALA B 1 22 ? 70.386 -20.467 9.658 1.00 17.72 16 ALA A CA 1
ATOM 1968 C C . ALA B 1 22 ? 69.012 -20.253 10.307 1.00 16.60 16 ALA A C 1
ATOM 1969 O O . ALA B 1 22 ? 68.881 -20.091 11.526 1.00 13.97 16 ALA A O 1
ATOM 1971 N N . SER B 1 23 ? 67.985 -20.253 9.471 1.00 16.79 17 SER A N 1
ATOM 1972 C CA . SER B 1 23 ? 66.624 -20.254 9.966 1.00 14.03 17 SER A CA 1
ATOM 1973 C C . SER B 1 23 ? 65.927 -21.475 9.409 1.00 11.74 17 SER A C 1
ATOM 1974 O O . SER B 1 23 ? 66.409 -22.095 8.460 1.00 14.89 17 SER A O 1
ATOM 1977 N N . VAL B 1 24 ? 64.797 -21.823 10.004 1.00 12.44 18 VAL A N 1
ATOM 1978 C CA . VAL B 1 24 ? 64.065 -23.014 9.610 1.00 13.51 18 VAL A CA 1
ATOM 1979 C C . VAL B 1 24 ? 62.575 -22.720 9.566 1.00 12.45 18 VAL A C 1
ATOM 1980 O O . VAL B 1 24 ? 62.041 -22.087 10.456 1.00 13.43 18 VAL A O 1
ATOM 1984 N N . LYS B 1 25 ? 61.905 -23.165 8.515 1.00 15.17 19 LYS A N 1
ATOM 1985 C CA . LYS B 1 25 ? 60.485 -22.888 8.361 1.00 13.20 19 LYS A CA 1
ATOM 1986 C C . LYS B 1 25 ? 59.708 -24.196 8.316 1.00 14.05 19 LYS A C 1
ATOM 1987 O O . LYS B 1 25 ? 59.909 -25.001 7.426 1.00 20.59 19 LYS A O 1
ATOM 1993 N N . VAL B 1 26 ? 58.840 -24.416 9.293 1.00 12.94 20 VAL A N 1
ATOM 1994 C CA . VAL B 1 26 ? 58.106 -25.661 9.389 1.00 12.34 20 VAL A CA 1
ATOM 1995 C C . VAL B 1 26 ? 56.681 -25.401 8.999 1.00 14.08 20 VAL A C 1
ATOM 1996 O O . VAL B 1 26 ? 56.059 -24.480 9.517 1.00 13.89 20 VAL A O 1
ATOM 2000 N N . SER B 1 27 ? 56.150 -26.209 8.092 1.00 13.28 21 SER A N 1
ATOM 2001 C CA . SER B 1 27 ? 54.761 -26.050 7.705 1.00 11.72 21 SER A CA 1
ATOM 2002 C C . SER B 1 27 ? 53.876 -27.112 8.350 1.00 14.96 21 SER A C 1
ATOM 2003 O O . SER B 1 27 ? 54.346 -28.162 8.805 1.00 11.82 21 SER A O 1
ATOM 2006 N N . CYS B 1 28 ? 52.581 -26.826 8.366 1.00 16.51 22 CYS A N 1
ATOM 2007 C CA . CYS B 1 28 ? 51.592 -27.619 9.076 1.00 16.07 22 CYS A CA 1
ATOM 2008 C C . CYS B 1 28 ? 50.277 -27.477 8.320 1.00 21.55 22 CYS A C 1
ATOM 2009 O O . CYS B 1 28 ? 49.602 -26.454 8.388 1.00 26.23 22 CYS A O 1
ATOM 2012 N N . GLN B 1 29 ? 49.926 -28.503 7.573 1.00 22.50 23 GLN A N 1
ATOM 2013 C CA . GLN B 1 29 ? 48.758 -28.449 6.724 1.00 18.79 23 GLN A CA 1
ATOM 2014 C C . GLN B 1 29 ? 47.594 -29.184 7.372 1.00 15.09 23 GLN A C 1
ATOM 2015 O O . GLN B 1 29 ? 47.721 -30.343 7.768 1.00 19.33 23 GLN A O 1
ATOM 2021 N N . ALA B 1 30 ? 46.457 -28.522 7.494 1.00 14.81 24 ALA A N 1
ATOM 2022 C CA . ALA B 1 30 ? 45.322 -29.143 8.171 1.00 16.22 24 ALA A CA 1
ATOM 2023 C C . ALA B 1 30 ? 44.337 -29.709 7.173 1.00 15.64 24 ALA A C 1
ATOM 2024 O O . ALA B 1 30 ? 44.083 -29.110 6.134 1.00 15.00 24 ALA A O 1
ATOM 2026 N N . SER B 1 31 ? 43.791 -30.873 7.498 1.00 18.17 25 SER A N 1
ATOM 2027 C CA . SER B 1 31 ? 42.661 -31.429 6.760 1.00 21.79 25 SER A CA 1
ATOM 2028 C C . SER B 1 31 ? 41.603 -31.964 7.732 1.00 25.81 25 SER A C 1
ATOM 2029 O O . SER B 1 31 ? 41.917 -32.335 8.872 1.00 23.87 25 SER A O 1
ATOM 2032 N N . GLY B 1 32 ? 40.349 -31.987 7.288 1.00 22.82 26 GLY A N 1
ATOM 2033 C CA . GLY B 1 32 ? 39.300 -32.639 8.046 1.00 17.81 26 GLY A CA 1
ATOM 2034 C C . GLY B 1 32 ? 38.493 -31.691 8.896 1.00 20.33 26 GLY A C 1
ATOM 2035 O O . GLY B 1 32 ? 37.742 -32.113 9.777 1.00 21.07 26 GLY A O 1
ATOM 2036 N N . TYR B 1 33 ? 38.648 -30.398 8.640 1.00 23.02 27 TYR A N 1
ATOM 2037 C CA . TYR B 1 33 ? 37.858 -29.396 9.339 1.00 16.40 27 TYR A CA 1
ATOM 2038 C C . TYR B 1 33 ? 38.099 -28.038 8.705 1.00 20.25 27 TYR A C 1
ATOM 2039 O O . TYR B 1 33 ? 38.935 -27.904 7.801 1.00 18.96 27 TYR A O 1
ATOM 2048 N N . ARG B 1 34 ? 37.375 -27.030 9.181 1.00 17.04 28 ARG A N 1
ATOM 2049 C CA . ARG B 1 34 ? 37.529 -25.697 8.636 1.00 14.93 28 ARG A CA 1
ATOM 2050 C C . ARG B 1 34 ? 38.712 -25.001 9.274 1.00 16.29 28 ARG A C 1
ATOM 2051 O O . ARG B 1 34 ? 38.664 -24.630 10.442 1.00 15.40 28 ARG A O 1
ATOM 2059 N N . PHE B 1 35 ? 39.755 -24.799 8.474 1.00 16.03 29 PHE A N 1
ATOM 2060 C CA . PHE B 1 35 ? 41.071 -24.388 8.954 1.00 12.23 29 PHE A CA 1
ATOM 2061 C C . PHE B 1 35 ? 41.117 -23.075 9.717 1.00 18.51 29 PHE A C 1
ATOM 2062 O O . PHE B 1 35 ? 41.928 -22.909 10.645 1.00 18.02 29 PHE A O 1
ATOM 2070 N N . SER B 1 36 ? 40.273 -22.133 9.310 1.00 16.85 30 SER A N 1
ATOM 2071 C CA . SER B 1 36 ? 40.355 -20.771 9.821 1.00 16.15 30 SER A CA 1
ATOM 2072 C C . SER B 1 36 ? 39.522 -20.596 11.084 1.00 13.81 30 SER A C 1
ATOM 2073 O O . SER B 1 36 ? 39.518 -19.536 11.680 1.00 17.67 30 SER A O 1
ATOM 2076 N N . HIS B 1 37 ? 38.815 -21.640 11.488 1.00 15.83 31 HIS A N 1
ATOM 2077 C CA . HIS B 1 37 ? 37.957 -21.568 12.669 1.00 15.05 31 HIS A CA 1
ATOM 2078 C C . HIS B 1 37 ? 38.660 -22.074 13.906 1.00 12.03 31 HIS A C 1
ATOM 2079 O O . HIS B 1 37 ? 38.035 -22.141 14.954 1.00 13.19 31 HIS A O 1
ATOM 2086 N N . PHE B 1 38 ? 39.938 -22.450 13.783 1.00 11.79 32 PHE A N 1
ATOM 2087 C CA . PHE B 1 38 ? 40.700 -22.982 14.925 1.00 11.04 32 PHE A CA 1
ATOM 2088 C C . PHE B 1 38 ? 42.117 -22.434 15.040 1.00 10.48 32 PHE A C 1
ATOM 2089 O O . PHE B 1 38 ? 42.912 -22.542 14.122 1.00 9.66 32 PHE A O 1
ATOM 2097 N N . THR B 1 39 ? 42.425 -21.856 16.193 1.00 9.94 33 THR A N 1
ATOM 2098 C CA . THR B 1 39 ? 43.767 -21.403 16.493 1.00 7.62 33 THR A CA 1
ATOM 2099 C C . THR B 1 39 ? 44.746 -22.586 16.504 1.00 7.82 33 THR A C 1
ATOM 2100 O O . THR B 1 39 ? 44.407 -23.691 16.931 1.00 6.15 33 THR A O 1
ATOM 2104 N N . VAL B 1 40 ? 45.955 -22.340 16.019 1.00 6.75 34 VAL A N 1
ATOM 2105 C CA . VAL B 1 40 ? 47.013 -23.330 15.999 1.00 6.03 34 VAL A CA 1
ATOM 2106 C C . VAL B 1 40 ? 48.111 -22.950 17.002 1.00 7.36 34 VAL A C 1
ATOM 2107 O O . VAL B 1 40 ? 48.666 -21.847 16.922 1.00 6.47 34 VAL A O 1
ATOM 2111 N N . HIS B 1 41 ? 48.410 -23.840 17.955 1.00 6.84 35 HIS A N 1
ATOM 2112 C CA . HIS B 1 41 ? 49.589 -23.673 18.818 1.00 6.61 35 HIS A CA 1
ATOM 2113 C C . HIS B 1 41 ? 50.863 -24.186 18.150 1.00 6.59 35 HIS A C 1
ATOM 2114 O O . HIS B 1 41 ? 50.805 -25.107 17.354 1.00 6.10 35 HIS A O 1
ATOM 2121 N N . TRP B 1 42 ? 52.011 -23.604 18.489 1.00 5.67 36 TRP A N 1
ATOM 2122 C CA . TRP B 1 42 ? 53.297 -24.202 18.134 1.00 5.97 36 TRP A CA 1
ATOM 2123 C C . TRP B 1 42 ? 54.052 -24.560 19.410 1.00 6.32 36 TRP A C 1
ATOM 2124 O O . TRP B 1 42 ? 54.100 -23.770 20.345 1.00 7.66 36 TRP A O 1
ATOM 2135 N N . VAL B 1 43 ? 54.623 -25.755 19.458 1.00 5.32 37 VAL A N 1
ATOM 2136 C CA . VAL B 1 43 ? 55.173 -26.296 20.698 1.00 6.19 37 VAL A CA 1
ATOM 2137 C C . VAL B 1 43 ? 56.401 -27.093 20.331 1.00 5.34 37 VAL A C 1
ATOM 2138 O O . VAL B 1 43 ? 56.430 -27.701 19.281 1.00 7.35 37 VAL A O 1
ATOM 2142 N N . ARG B 1 44 ? 57.420 -27.108 21.172 1.00 4.75 38 ARG A N 1
ATOM 2143 C CA . ARG B 1 44 ? 58.597 -27.884 20.827 1.00 7.66 38 ARG A CA 1
ATOM 2144 C C . ARG B 1 44 ? 59.116 -28.709 22.004 1.00 11.07 38 ARG A C 1
ATOM 2145 O O . ARG B 1 44 ? 58.755 -28.454 23.148 1.00 12.16 38 ARG A O 1
ATOM 2153 N N . GLN B 1 45 ? 59.950 -29.706 21.723 1.00 10.84 39 GLN A N 1
ATOM 2154 C CA . GLN B 1 45 ? 60.594 -30.467 22.795 1.00 10.18 39 GLN A CA 1
ATOM 2155 C C . GLN B 1 45 ? 62.036 -30.771 22.452 1.00 12.91 39 GLN A C 1
ATOM 2156 O O . GLN B 1 45 ? 62.330 -31.545 21.532 1.00 12.61 39 GLN A O 1
ATOM 2162 N N . ALA B 1 46 ? 62.936 -30.140 23.190 1.00 13.25 40 ALA A N 1
ATOM 2163 C CA . ALA B 1 46 ? 64.349 -30.408 23.057 1.00 17.46 40 ALA A CA 1
ATOM 2164 C C . ALA B 1 46 ? 64.651 -31.701 23.813 1.00 22.05 40 ALA A C 1
ATOM 2165 O O . ALA B 1 46 ? 64.049 -31.964 24.848 1.00 22.59 40 ALA A O 1
ATOM 2167 N N . PRO B 1 47 ? 65.573 -32.521 23.288 1.00 27.04 41 PRO A N 1
ATOM 2168 C CA . PRO B 1 47 ? 66.012 -33.748 23.968 1.00 27.80 41 PRO A CA 1
ATOM 2169 C C . PRO B 1 47 ? 66.089 -33.629 25.504 1.00 26.59 41 PRO A C 1
ATOM 2170 O O . PRO B 1 47 ? 66.710 -32.707 26.062 1.00 21.04 41 PRO A O 1
ATOM 2174 N N . GLY B 1 48 ? 65.429 -34.567 26.176 1.00 21.04 42 GLY A N 1
ATOM 2175 C CA . GLY B 1 48 ? 65.350 -34.561 27.623 1.00 30.77 42 GLY A CA 1
ATOM 2176 C C . GLY B 1 48 ? 64.965 -33.234 28.269 1.00 35.29 42 GLY A C 1
ATOM 2177 O O . GLY B 1 48 ? 65.582 -32.829 29.256 1.00 39.93 42 GLY A O 1
ATOM 2178 N N . GLN B 1 49 ? 63.951 -32.560 27.724 1.00 26.21 43 GLN A N 1
ATOM 2179 C CA . GLN B 1 49 ? 63.404 -31.341 28.328 1.00 18.10 43 GLN A CA 1
ATOM 2180 C C . GLN B 1 49 ? 61.877 -31.401 28.358 1.00 16.59 43 GLN A C 1
ATOM 2181 O O . GLN B 1 49 ? 61.248 -32.259 27.732 1.00 14.32 43 GLN A O 1
ATOM 2187 N N . ARG B 1 50 ? 61.268 -30.481 29.083 1.00 13.91 44 ARG A N 1
ATOM 2188 C CA . ARG B 1 50 ? 59.825 -30.392 29.067 1.00 15.20 44 ARG A CA 1
ATOM 2189 C C . ARG B 1 50 ? 59.347 -29.940 27.679 1.00 13.90 44 ARG A C 1
ATOM 2190 O O . ARG B 1 50 ? 60.107 -29.307 26.944 1.00 15.62 44 ARG A O 1
ATOM 2198 N N . PHE B 1 51 ? 58.113 -30.276 27.305 1.00 9.98 45 PHE A N 1
ATOM 2199 C CA . PHE B 1 51 ? 57.481 -29.614 26.169 1.00 8.23 45 PHE A CA 1
ATOM 2200 C C . PHE B 1 51 ? 57.530 -28.147 26.468 1.00 9.63 45 PHE A C 1
ATOM 2201 O O . PHE B 1 51 ? 57.366 -27.736 27.612 1.00 10.97 45 PHE A O 1
ATOM 2209 N N . GLU B 1 52 ? 57.723 -27.352 25.430 1.00 8.20 46 GLU A N 1
ATOM 2210 C CA . GLU B 1 52 ? 57.926 -25.937 25.589 1.00 8.20 46 GLU A CA 1
ATOM 2211 C C . GLU B 1 52 ? 57.059 -25.167 24.590 1.00 9.62 46 GLU A C 1
ATOM 2212 O O . GLU B 1 52 ? 57.248 -25.272 23.387 1.00 9.17 46 GLU A O 1
ATOM 2218 N N . TRP B 1 53 ? 56.106 -24.392 25.083 1.00 8.91 47 TRP A N 1
ATOM 2219 C CA . TRP B 1 53 ? 55.213 -23.649 24.202 1.00 8.06 47 TRP A CA 1
ATOM 2220 C C . TRP B 1 53 ? 55.888 -22.446 23.551 1.00 7.99 47 TRP A C 1
ATOM 2221 O O . TRP B 1 53 ? 56.527 -21.650 24.228 1.00 11.57 47 TRP A O 1
ATOM 2232 N N . MET B 1 54 ? 55.715 -22.295 22.243 1.00 7.18 48 MET A N 1
ATOM 2233 C CA . MET B 1 54 ? 56.322 -21.180 21.524 1.00 8.31 48 MET A CA 1
ATOM 2234 C C . MET B 1 54 ? 55.360 -20.048 21.218 1.00 6.86 48 MET A C 1
ATOM 2235 O O . MET B 1 54 ? 55.757 -18.898 21.182 1.00 8.25 48 MET A O 1
ATOM 2240 N N . GLY B 1 55 ? 54.108 -20.379 20.959 1.00 7.84 49 GLY A N 1
ATOM 2241 C CA . GLY B 1 55 ? 53.111 -19.367 20.660 1.00 8.90 49 GLY A CA 1
ATOM 2242 C C . GLY B 1 55 ? 51.990 -19.920 19.804 1.00 7.26 49 GLY A C 1
ATOM 2243 O O . GLY B 1 55 ? 52.102 -21.016 19.247 1.00 6.58 49 GLY A O 1
ATOM 2244 N N . TRP B 1 56 ? 50.908 -19.163 19.687 1.00 5.94 50 TRP A N 1
ATOM 2245 C CA . TRP B 1 56 ? 49.829 -19.550 18.789 1.00 5.61 50 TRP A CA 1
ATOM 2246 C C . TRP B 1 56 ? 49.442 -18.465 17.804 1.00 6.76 50 TRP A C 1
ATOM 2247 O O . TRP B 1 56 ? 49.740 -17.280 17.994 1.00 6.42 50 TRP A O 1
ATOM 2258 N N . ILE B 1 57 ? 48.788 -18.896 16.736 1.00 6.21 51 ILE A N 1
ATOM 2259 C CA . ILE B 1 57 ? 48.229 -17.995 15.746 1.00 6.60 51 ILE A CA 1
ATOM 2260 C C . ILE B 1 57 ? 46.765 -18.354 15.515 1.00 7.88 51 ILE A C 1
ATOM 2261 O O . ILE B 1 57 ? 46.365 -19.526 15.467 1.00 6.51 51 ILE A O 1
ATOM 2266 N N . ASN B 1 58 ? 45.960 -17.332 15.358 1.00 7.32 52 ASN A N 1
ATOM 2267 C CA . ASN B 1 58 ? 44.570 -17.558 15.076 1.00 9.56 52 ASN A CA 1
ATOM 2268 C C . ASN B 1 58 ? 44.322 -17.136 13.639 1.00 7.78 52 ASN A C 1
ATOM 2269 O O . ASN B 1 58 ? 44.374 -15.959 13.322 1.00 10.78 52 ASN A O 1
ATOM 2274 N N . PRO B 1 59 ? 44.101 -18.099 12.749 1.00 7.72 53 PRO A N 1
ATOM 2275 C CA . PRO B 1 59 ? 44.083 -17.729 11.332 1.00 9.14 53 PRO A CA 1
ATOM 2276 C C . PRO B 1 59 ? 42.846 -16.916 10.966 1.00 12.50 53 PRO A C 1
ATOM 2277 O O . PRO B 1 59 ? 42.810 -16.308 9.902 1.00 14.68 53 PRO A O 1
ATOM 2281 N N . TYR B 1 60 ? 41.841 -16.916 11.834 1.00 11.18 54 TYR A N 1
ATOM 2282 C CA . TYR B 1 60 ? 40.600 -16.222 11.539 1.00 9.60 54 TYR A CA 1
ATOM 2283 C C . TYR B 1 60 ? 40.816 -14.710 11.470 1.00 8.40 54 TYR A C 1
ATOM 2284 O O . TYR B 1 60 ? 40.294 -14.036 10.587 1.00 9.33 54 TYR A O 1
ATOM 2293 N N . ASN B 1 61 ? 41.580 -14.178 12.414 1.00 7.42 55 ASN A N 1
ATOM 2294 C CA . ASN B 1 61 ? 41.721 -12.734 12.537 1.00 9.43 55 ASN A CA 1
ATOM 2295 C C . ASN B 1 61 ? 43.168 -12.250 12.604 1.00 8.37 55 ASN A C 1
ATOM 2296 O O . ASN B 1 61 ? 43.414 -11.060 12.664 1.00 8.31 55 ASN A O 1
ATOM 2301 N N . GLY B 1 62 ? 44.122 -13.176 12.586 1.00 9.65 56 GLY A N 1
ATOM 2302 C CA . GLY B 1 62 ? 45.521 -12.807 12.564 1.00 6.99 56 GLY A CA 1
ATOM 2303 C C . GLY B 1 62 ? 46.134 -12.553 13.930 1.00 7.20 56 GLY A C 1
ATOM 2304 O O . GLY B 1 62 ? 47.315 -12.279 14.023 1.00 9.16 56 GLY A O 1
ATOM 2305 N N . ASN B 1 63 ? 45.350 -12.638 14.992 1.00 7.34 57 ASN A N 1
ATOM 2306 C CA . ASN B 1 63 ? 45.917 -12.607 16.327 1.00 6.32 57 ASN A CA 1
ATOM 2307 C C . ASN B 1 63 ? 47.029 -13.619 16.566 1.00 7.68 57 ASN A C 1
ATOM 2308 O O . ASN B 1 63 ? 46.953 -14.775 16.162 1.00 6.04 57 ASN A O 1
ATOM 2313 N N . LYS B 1 64 ? 48.056 -13.168 17.260 1.00 6.42 58 LYS A N 1
ATOM 2314 C CA . LYS B 1 64 ? 49.196 -13.991 17.525 1.00 7.11 58 LYS A CA 1
ATOM 2315 C C . LYS B 1 64 ? 49.529 -13.787 18.980 1.00 8.78 58 LYS A C 1
ATOM 2316 O O . LYS B 1 64 ? 49.326 -12.707 19.516 1.00 9.20 58 LYS A O 1
ATOM 2322 N N . GLU B 1 65 ? 50.023 -14.839 19.617 1.00 8.92 59 GLU A N 1
ATOM 2323 C CA . GLU B 1 65 ? 50.509 -14.745 20.972 1.00 8.87 59 GLU A CA 1
ATOM 2324 C C . GLU B 1 65 ? 51.897 -15.369 20.967 1.00 8.47 59 GLU A C 1
ATOM 2325 O O . GLU B 1 65 ? 52.101 -16.407 20.357 1.00 11.26 59 GLU A O 1
ATOM 2331 N N . PHE B 1 66 ? 52.863 -14.728 21.608 1.00 10.83 60 PHE A N 1
ATOM 2332 C CA . PHE B 1 66 ? 54.246 -15.219 21.587 1.00 9.48 60 PHE A CA 1
ATOM 2333 C C . PHE B 1 66 ? 54.788 -15.466 22.965 1.00 9.21 60 PHE A C 1
ATOM 2334 O O . PHE B 1 66 ? 54.693 -14.610 23.840 1.00 13.52 60 PHE A O 1
ATOM 2342 N N . SER B 1 67 ? 55.389 -16.626 23.150 1.00 8.48 61 SER A N 1
ATOM 2343 C CA . SER B 1 67 ? 56.201 -16.862 24.321 1.00 10.96 61 SER A CA 1
ATOM 2344 C C . SER B 1 67 ? 57.315 -15.826 24.352 1.00 10.98 61 SER A C 1
ATOM 2345 O O . SER B 1 67 ? 57.892 -15.513 23.307 1.00 10.17 61 SER A O 1
ATOM 2348 N N . ALA B 1 68 ? 57.626 -15.288 25.532 1.00 11.98 62 ALA A N 1
ATOM 2349 C CA . ALA B 1 68 ? 58.756 -14.341 25.640 1.00 12.06 62 ALA A CA 1
ATOM 2350 C C . ALA B 1 68 ? 60.104 -14.956 25.233 1.00 9.08 62 ALA A C 1
ATOM 2351 O O . ALA B 1 68 ? 60.940 -14.283 24.652 1.00 11.18 62 ALA A O 1
ATOM 2353 N N . LYS B 1 69 ? 60.300 -16.240 25.508 1.00 11.42 63 LYS A N 1
ATOM 2354 C CA . LYS B 1 69 ? 61.514 -16.928 25.068 1.00 12.19 63 LYS A CA 1
ATOM 2355 C C . LYS B 1 69 ? 61.715 -16.884 23.552 1.00 10.81 63 LYS A C 1
ATOM 2356 O O . LYS B 1 69 ? 62.846 -16.961 23.078 1.00 11.17 63 LYS A O 1
ATOM 2362 N N . PHE B 1 70 ? 60.629 -16.755 22.790 1.00 10.81 64 PHE A N 1
ATOM 2363 C CA . PHE B 1 70 ? 60.721 -16.844 21.324 1.00 11.48 64 PHE A CA 1
ATOM 2364 C C . PHE B 1 70 ? 60.264 -15.616 20.510 1.00 12.11 64 PHE A C 1
ATOM 2365 O O . PHE B 1 70 ? 60.387 -15.609 19.291 1.00 12.11 64 PHE A O 1
ATOM 2373 N N . GLN B 1 71 ? 59.742 -14.587 21.164 1.00 13.97 65 GLN A N 1
ATOM 2374 C CA . GLN B 1 71 ? 59.175 -13.471 20.418 1.00 14.67 65 GLN A CA 1
ATOM 2375 C C . GLN B 1 71 ? 60.176 -12.817 19.451 1.00 13.72 65 GLN A C 1
ATOM 2376 O O . GLN B 1 71 ? 59.836 -12.467 18.323 1.00 15.86 65 GLN A O 1
ATOM 2382 N N . ASP B 1 72 ? 61.415 -12.679 19.876 1.00 15.52 66 ASP A N 1
ATOM 2383 C CA . ASP B 1 72 ? 62.431 -12.080 19.023 1.00 13.20 66 ASP A CA 1
ATOM 2384 C C . ASP B 1 72 ? 62.656 -12.901 17.747 1.00 13.47 66 ASP A C 1
ATOM 2385 O O . ASP B 1 72 ? 62.860 -12.332 16.694 1.00 14.08 66 ASP A O 1
ATOM 2390 N N . ARG B 1 73 ? 62.617 -14.233 17.833 1.00 11.20 67 ARG A N 1
ATOM 2391 C CA . ARG B 1 73 ? 63.135 -15.068 16.740 1.00 12.10 67 ARG A CA 1
ATOM 2392 C C . ARG B 1 73 ? 62.120 -15.869 15.935 1.00 10.78 67 ARG A C 1
ATOM 2393 O O . ARG B 1 73 ? 62.501 -16.669 15.084 1.00 11.76 67 ARG A O 1
ATOM 2401 N N . VAL B 1 74 ? 60.837 -15.695 16.197 1.00 9.79 68 VAL A N 1
ATOM 2402 C CA . VAL B 1 74 ? 59.884 -16.566 15.555 1.00 7.87 68 VAL A CA 1
ATOM 2403 C C . VAL B 1 74 ? 58.810 -15.759 14.875 1.00 9.26 68 VAL A C 1
ATOM 2404 O O . VAL B 1 74 ? 58.480 -14.662 15.305 1.00 9.29 68 VAL A O 1
ATOM 2408 N N . THR B 1 75 ? 58.283 -16.308 13.790 1.00 9.50 69 THR A N 1
ATOM 2409 C CA . THR B 1 75 ? 57.228 -15.660 13.059 1.00 9.25 69 THR A CA 1
ATOM 2410 C C . THR B 1 75 ? 56.200 -16.695 12.648 1.00 10.93 69 THR A C 1
ATOM 2411 O O . THR B 1 75 ? 56.531 -17.650 11.952 1.00 11.95 69 THR A O 1
ATOM 2415 N N . PHE B 1 76 ? 54.959 -16.507 13.092 1.00 9.41 70 PHE A N 1
ATOM 2416 C CA . PHE B 1 76 ? 53.859 -17.371 12.680 1.00 10.18 70 PHE A CA 1
ATOM 2417 C C . PHE B 1 76 ? 53.100 -16.746 11.540 1.00 10.19 70 PHE A C 1
ATOM 2418 O O . PHE B 1 76 ? 52.835 -15.556 11.562 1.00 12.65 70 PHE A O 1
ATOM 2426 N N . THR B 1 77 ? 52.757 -17.549 10.542 1.00 10.19 71 THR A N 1
ATOM 2427 C CA . THR B 1 77 ? 51.884 -17.096 9.474 1.00 10.08 71 THR A CA 1
ATOM 2428 C C . THR B 1 77 ? 50.919 -18.204 9.115 1.00 13.68 71 THR A C 1
ATOM 2429 O O . THR B 1 77 ? 51.045 -19.343 9.577 1.00 9.34 71 THR A O 1
ATOM 2433 N N . ALA B 1 78 ? 49.932 -17.853 8.306 1.00 18.18 72 ALA A N 1
ATOM 2434 C CA . ALA B 1 78 ? 48.901 -18.795 7.921 1.00 14.16 72 ALA A CA 1
ATOM 2435 C C . ALA B 1 78 ? 48.521 -18.509 6.494 1.00 18.07 72 ALA A C 1
ATOM 2436 O O . ALA B 1 78 ? 48.641 -17.379 6.026 1.00 24.19 72 ALA A O 1
ATOM 2438 N N . ASP B 1 79 ? 48.074 -19.537 5.795 1.00 22.87 73 ASP A N 1
ATOM 2439 C CA . ASP B 1 79 ? 47.696 -19.397 4.400 1.00 24.16 73 ASP A CA 1
ATOM 2440 C C . ASP B 1 79 ? 46.390 -20.138 4.223 1.00 21.05 73 ASP A C 1
ATOM 2441 O O . ASP B 1 79 ? 46.381 -21.323 3.903 1.00 22.62 73 ASP A O 1
ATOM 2446 N N . THR B 1 80 ? 45.281 -19.448 4.452 1.00 25.42 74 THR A N 1
ATOM 2447 C CA . THR B 1 80 ? 44.013 -20.155 4.616 1.00 28.88 74 THR A CA 1
ATOM 2448 C C . THR B 1 80 ? 43.514 -20.767 3.306 1.00 31.98 74 THR A C 1
ATOM 2449 O O . THR B 1 80 ? 42.788 -21.770 3.322 1.00 29.15 74 THR A O 1
ATOM 2453 N N . SER B 1 81 ? 43.898 -20.186 2.173 1.00 26.27 75 SER A N 1
ATOM 2454 C CA . SER B 1 81 ? 43.563 -20.828 0.911 1.00 29.46 75 SER A CA 1
ATOM 2455 C C . SER B 1 81 ? 44.230 -22.214 0.877 1.00 27.76 75 SER A C 1
ATOM 2456 O O . SER B 1 81 ? 43.620 -23.193 0.416 1.00 23.50 75 SER A O 1
ATOM 2459 N N . ALA B 1 82 ? 45.458 -22.295 1.406 1.00 21.99 76 ALA A N 1
ATOM 2460 C CA . ALA B 1 82 ? 46.235 -23.540 1.407 1.00 23.19 76 ALA A CA 1
ATOM 2461 C C . ALA B 1 82 ? 45.965 -24.413 2.622 1.00 20.70 76 ALA A C 1
ATOM 2462 O O . ALA B 1 82 ? 46.461 -25.536 2.709 1.00 17.32 76 ALA A O 1
ATOM 2464 N N . ASN B 1 83 ? 45.182 -23.899 3.561 1.00 20.53 77 ASN A N 1
ATOM 2465 C CA . ASN B 1 83 ? 44.914 -24.639 4.787 1.00 21.13 77 ASN A CA 1
ATOM 2466 C C . ASN B 1 83 ? 46.194 -24.911 5.563 1.00 20.38 77 ASN A C 1
ATOM 2467 O O . ASN B 1 83 ? 46.332 -25.923 6.242 1.00 18.36 77 ASN A O 1
ATOM 2472 N N . THR B 1 84 ? 47.139 -23.995 5.465 1.00 23.83 78 THR A N 1
ATOM 2473 C CA . THR B 1 84 ? 48.453 -24.262 6.009 1.00 20.74 78 THR A CA 1
ATOM 2474 C C . THR B 1 84 ? 48.916 -23.166 6.972 1.00 21.68 78 THR A C 1
ATOM 2475 O O . THR B 1 84 ? 48.699 -21.960 6.748 1.00 16.69 78 THR A O 1
ATOM 2479 N N . ALA B 1 85 ? 49.498 -23.614 8.078 1.00 17.57 79 ALA A N 1
ATOM 2480 C CA . ALA B 1 85 ? 50.055 -22.725 9.084 1.00 16.41 79 ALA A CA 1
ATOM 2481 C C . ALA B 1 85 ? 51.574 -22.900 9.035 1.00 14.50 79 ALA A C 1
ATOM 2482 O O . ALA B 1 85 ? 52.063 -24.000 8.829 1.00 13.90 79 ALA A O 1
ATOM 2484 N N . TYR B 1 86 ? 52.316 -21.814 9.187 1.00 12.49 80 TYR A N 1
ATOM 2485 C CA . TYR B 1 86 ? 53.765 -21.855 9.065 1.00 8.78 80 TYR A CA 1
ATOM 2486 C C . TYR B 1 86 ? 54.374 -21.313 10.328 1.00 10.10 80 TYR A C 1
ATOM 2487 O O . TYR B 1 86 ? 53.779 -20.492 11.021 1.00 11.96 80 TYR A O 1
ATOM 2496 N N . MET B 1 87 ? 55.576 -21.761 10.624 1.00 9.80 81 MET A N 1
ATOM 2497 C CA . MET B 1 87 ? 56.307 -21.237 11.751 1.00 8.85 81 MET A CA 1
ATOM 2498 C C . MET B 1 87 ? 57.733 -21.135 11.297 1.00 11.79 81 MET A C 1
ATOM 2499 O O . MET B 1 87 ? 58.268 -22.067 10.715 1.00 13.48 81 MET A O 1
ATOM 2504 N N . GLU B 1 88 ? 58.348 -19.987 11.529 1.00 15.21 82 GLU A N 1
ATOM 2505 C CA . GLU B 1 88 ? 59.731 -19.793 11.128 1.00 15.01 82 GLU A CA 1
ATOM 2506 C C . GLU B 1 88 ? 60.575 -19.296 12.294 1.00 12.23 82 GLU A C 1
ATOM 2507 O O . GLU B 1 88 ? 60.200 -18.359 13.002 1.00 10.99 82 GLU A O 1
ATOM 2513 N N . LEU B 1 89 ? 61.718 -19.936 12.491 1.00 12.46 83 LEU A N 1
ATOM 2514 C CA . LEU B 1 89 ? 62.616 -19.611 13.594 1.00 12.16 83 LEU A CA 1
ATOM 2515 C C . LEU B 1 89 ? 63.965 -19.179 12.998 1.00 11.25 83 LEU A C 1
ATOM 2516 O O . LEU B 1 89 ? 64.537 -19.897 12.189 1.00 12.74 83 LEU A O 1
ATOM 2521 N N . ARG B 1 90 ? 64.462 -18.002 13.360 1.00 11.79 84 ARG A N 1
ATOM 2522 C CA . ARG B 1 90 ? 65.738 -17.514 12.803 1.00 12.67 84 ARG A CA 1
ATOM 2523 C C . ARG B 1 90 ? 66.897 -17.720 13.763 1.00 12.02 84 ARG A C 1
ATOM 2524 O O . ARG B 1 90 ? 66.701 -18.082 14.914 1.00 11.64 84 ARG A O 1
ATOM 2532 N N . SER B 1 91 ? 68.113 -17.494 13.276 1.00 18.08 85 SER A N 1
ATOM 2533 C CA . SER B 1 91 ? 69.311 -17.541 14.115 1.00 15.34 85 SER A CA 1
ATOM 2534 C C . SER B 1 91 ? 69.456 -18.816 14.931 1.00 14.21 85 SER A C 1
ATOM 2535 O O . SER B 1 91 ? 69.826 -18.757 16.095 1.00 14.70 85 SER A O 1
ATOM 2538 N N . LEU B 1 92 ? 69.177 -19.963 14.313 1.00 17.67 86 LEU A N 1
ATOM 2539 C CA . LEU B 1 92 ? 69.256 -21.258 14.982 1.00 11.91 86 LEU A CA 1
ATOM 2540 C C . LEU B 1 92 ? 70.554 -21.430 15.745 1.00 13.64 86 LEU A C 1
ATOM 2541 O O . LEU B 1 92 ? 71.606 -21.016 15.290 1.00 16.19 86 LEU A O 1
ATOM 2546 N N . ARG B 1 93 ? 70.477 -22.049 16.911 1.00 18.14 87 ARG A N 1
ATOM 2547 C CA . ARG B 1 93 ? 71.665 -22.437 17.660 1.00 17.94 87 ARG A CA 1
ATOM 2548 C C . ARG B 1 93 ? 71.425 -23.843 18.208 1.00 18.38 87 ARG A C 1
ATOM 2549 O O . ARG B 1 93 ? 70.339 -24.395 18.047 1.00 18.87 87 ARG A O 1
ATOM 2557 N N . SER B 1 94 ? 72.436 -24.410 18.851 1.00 19.94 88 SER A N 1
ATOM 2558 C CA . SER B 1 94 ? 72.373 -25.766 19.400 1.00 16.23 88 SER A CA 1
ATOM 2559 C C . SER B 1 94 ? 71.136 -26.088 20.232 1.00 14.56 88 SER A C 1
ATOM 2560 O O . SER B 1 94 ? 70.516 -27.126 20.050 1.00 16.06 88 SER A O 1
ATOM 2563 N N . ALA B 1 95 ? 70.798 -25.211 21.168 1.00 15.82 89 ALA A N 1
ATOM 2564 C CA . ALA B 1 95 ? 69.667 -25.444 22.049 1.00 16.31 89 ALA A CA 1
ATOM 2565 C C . ALA B 1 95 ? 68.344 -25.360 21.295 1.00 15.11 89 ALA A C 1
ATOM 2566 O O . ALA B 1 95 ? 67.285 -25.386 21.907 1.00 13.65 89 ALA A O 1
ATOM 2568 N N . ASP B 1 96 ? 68.422 -25.271 19.969 1.00 13.10 90 ASP A N 1
ATOM 2569 C CA . ASP B 1 96 ? 67.241 -25.275 19.106 1.00 16.35 90 ASP A CA 1
ATOM 2570 C C . ASP B 1 96 ? 66.991 -26.629 18.455 1.00 14.00 90 ASP A C 1
ATOM 2571 O O . ASP B 1 96 ? 66.011 -26.803 17.739 1.00 12.65 90 ASP A O 1
ATOM 2576 N N . THR B 1 97 ? 67.887 -27.578 18.676 1.00 13.02 91 THR A N 1
ATOM 2577 C CA . THR B 1 97 ? 67.616 -28.949 18.276 1.00 15.11 91 THR A CA 1
ATOM 2578 C C . THR B 1 97 ? 66.391 -29.443 19.070 1.00 15.07 91 THR A C 1
ATOM 2579 O O . THR B 1 97 ? 66.378 -29.414 20.307 1.00 13.80 91 THR A O 1
ATOM 2583 N N . ALA B 1 98 ? 65.358 -29.881 18.361 1.00 9.93 92 ALA A N 1
ATOM 2584 C CA . ALA B 1 98 ? 64.140 -30.304 19.021 1.00 8.97 92 ALA A CA 1
ATOM 2585 C C . ALA B 1 98 ? 63.179 -30.934 18.029 1.00 6.64 92 ALA A C 1
ATOM 2586 O O . ALA B 1 98 ? 63.445 -30.956 16.840 1.00 8.29 92 ALA A O 1
ATOM 2588 N N . VAL B 1 99 ? 62.090 -31.501 18.527 1.00 6.07 93 VAL A N 1
ATOM 2589 C CA . VAL B 1 99 ? 60.970 -31.839 17.665 1.00 7.33 93 VAL A CA 1
ATOM 2590 C C . VAL B 1 99 ? 59.963 -30.700 17.802 1.00 6.94 93 VAL A C 1
ATOM 2591 O O . VAL B 1 99 ? 59.600 -30.318 18.919 1.00 6.87 93 VAL A O 1
ATOM 2595 N N . TYR B 1 100 ? 59.552 -30.131 16.671 1.00 7.87 94 TYR A N 1
ATOM 2596 C CA . TYR B 1 100 ? 58.587 -29.031 16.648 1.00 5.47 94 TYR A CA 1
ATOM 2597 C C . TYR B 1 100 ? 57.198 -29.509 16.261 1.00 5.65 94 TYR A C 1
ATOM 2598 O O . TYR B 1 100 ? 57.018 -30.169 15.251 1.00 8.62 94 TYR A O 1
ATOM 2607 N N . TYR B 1 101 ? 56.204 -29.161 17.059 1.00 7.45 95 TYR A N 1
ATOM 2608 C CA . TYR B 1 101 ? 54.848 -29.634 16.815 1.00 8.74 95 TYR A CA 1
ATOM 2609 C C . TYR B 1 101 ? 53.885 -28.491 16.547 1.00 8.32 95 TYR A C 1
ATOM 2610 O O . TYR B 1 101 ? 54.014 -27.420 17.127 1.00 6.53 95 TYR A O 1
ATOM 2619 N N . CYS B 1 102 ? 52.908 -28.738 15.683 1.00 7.46 96 CYS A N 1
ATOM 2620 C CA . CYS B 1 102 ? 51.743 -27.880 15.621 1.00 9.21 96 CYS A CA 1
ATOM 2621 C C . CYS B 1 102 ? 50.593 -28.610 16.279 1.00 8.72 96 CYS A C 1
ATOM 2622 O O . CYS B 1 102 ? 50.576 -29.824 16.312 1.00 10.83 96 CYS A O 1
ATOM 2625 N N . ALA B 1 103 ? 49.646 -27.852 16.811 1.00 7.24 97 ALA A N 1
ATOM 2626 C CA . ALA B 1 103 ? 48.535 -28.393 17.556 1.00 9.05 97 ALA A CA 1
ATOM 2627 C C . ALA B 1 103 ? 47.358 -27.441 17.374 1.00 8.98 97 ALA A C 1
ATOM 2628 O O . ALA B 1 103 ? 47.517 -26.227 17.455 1.00 7.26 97 ALA A O 1
ATOM 2630 N N . ARG B 1 104 ? 46.183 -27.995 17.107 1.00 8.70 98 ARG A N 1
ATOM 2631 C CA . ARG B 1 104 ? 44.985 -27.199 16.918 1.00 7.71 98 ARG A CA 1
ATOM 2632 C C . ARG B 1 104 ? 44.265 -27.119 18.267 1.00 6.73 98 ARG A C 1
ATOM 2633 O O . ARG B 1 104 ? 44.244 -28.089 18.997 1.00 8.45 98 ARG A O 1
ATOM 2641 N N . VAL B 1 105 ? 43.696 -25.974 18.627 1.00 6.62 99 VAL A N 1
ATOM 2642 C CA . VAL B 1 105 ? 42.933 -25.918 19.871 1.00 6.16 99 VAL A CA 1
ATOM 2643 C C . VAL B 1 105 ? 41.659 -26.766 19.798 1.00 10.89 99 VAL A C 1
ATOM 2644 O O . VAL B 1 105 ? 41.298 -27.323 18.749 1.00 10.00 99 VAL A O 1
ATOM 2648 N N . GLY B 1 106 ? 40.970 -26.853 20.924 1.00 8.84 100 GLY A N 1
ATOM 2649 C CA . GLY B 1 106 ? 39.746 -27.618 20.990 1.00 13.28 100 GLY A CA 1
ATOM 2650 C C . GLY B 1 106 ? 38.534 -26.910 20.410 1.00 17.81 100 GLY A C 1
ATOM 2651 O O . GLY B 1 106 ? 38.546 -25.696 20.141 1.00 10.62 100 GLY A O 1
ATOM 2652 N N . GLU B 1 107 ? 37.474 -27.686 20.216 1.00 19.27 101 GLU A N 1
ATOM 2653 C CA . GLU B 1 107 ? 36.207 -27.126 19.788 1.00 23.38 101 GLU A CA 1
ATOM 2654 C C . GLU B 1 107 ? 35.555 -26.421 20.971 1.00 19.87 101 GLU A C 1
ATOM 2655 O O . GLU B 1 107 ? 35.729 -26.836 22.123 1.00 20.28 101 GLU A O 1
ATOM 2661 N N . TRP B 1 108 ? 34.826 -25.344 20.690 1.00 17.32 102 TRP A N 1
ATOM 2662 C CA . TRP B 1 108 ? 34.238 -24.539 21.760 1.00 26.30 102 TRP A CA 1
ATOM 2663 C C . TRP B 1 108 ? 33.168 -25.318 22.534 1.00 24.79 102 TRP A C 1
ATOM 2664 O O . TRP B 1 108 ? 32.304 -25.945 21.938 1.00 20.37 102 TRP A O 1
ATOM 2675 N N . GLY B 1 109 ? 33.260 -25.295 23.865 1.00 29.61 103 GLY A N 1
ATOM 2676 C CA . GLY B 1 109 ? 32.312 -25.982 24.728 1.00 30.46 103 GLY A CA 1
ATOM 2677 C C . GLY B 1 109 ? 31.131 -25.119 25.155 1.00 38.91 103 GLY A C 1
ATOM 2678 O O . GLY B 1 109 ? 31.288 -23.926 25.430 1.00 34.02 103 GLY A O 1
ATOM 2679 N N . TRP B 1 110 ? 29.952 -25.736 25.232 1.00 42.40 104 TRP A N 1
ATOM 2680 C CA . TRP B 1 110 ? 28.691 -25.034 25.486 1.00 38.52 104 TRP A CA 1
ATOM 2681 C C . TRP B 1 110 ? 28.673 -24.212 26.775 1.00 32.38 104 TRP A C 1
ATOM 2682 O O . TRP B 1 110 ? 27.817 -23.354 26.965 1.00 44.49 104 TRP A O 1
ATOM 2693 N N . ASP B 1 111 ? 29.622 -24.469 27.659 1.00 34.16 105 ASP A N 1
ATOM 2694 C CA . ASP B 1 111 ? 29.683 -23.763 28.933 1.00 35.62 105 ASP A CA 1
ATOM 2695 C C . ASP B 1 111 ? 31.027 -23.049 29.134 1.00 36.77 105 ASP A C 1
ATOM 2696 O O . ASP B 1 111 ? 31.306 -22.507 30.206 1.00 37.97 105 ASP A O 1
ATOM 2698 N N . ASP B 1 112 ? 31.851 -23.042 28.091 1.00 35.63 106 ASP A N 1
ATOM 2699 C CA . ASP B 1 112 ? 33.223 -22.551 28.182 1.00 29.69 106 ASP A CA 1
ATOM 2700 C C . ASP B 1 112 ? 33.386 -21.054 28.480 1.00 30.13 106 ASP A C 1
ATOM 2701 O O . ASP B 1 112 ? 32.632 -20.214 27.984 1.00 27.85 106 ASP A O 1
ATOM 2706 N N . SER B 1 113 ? 34.390 -20.729 29.289 1.00 25.27 107 SER A N 1
ATOM 2707 C CA . SER B 1 113 ? 34.805 -19.345 29.463 1.00 24.24 107 SER A CA 1
ATOM 2708 C C . SER B 1 113 ? 35.914 -19.050 28.453 1.00 24.28 107 SER A C 1
ATOM 2709 O O . SER B 1 113 ? 36.476 -19.973 27.861 1.00 17.30 107 SER A O 1
ATOM 2712 N N . PRO B 1 114 ? 36.221 -17.761 28.229 1.00 25.29 108 PRO A N 1
ATOM 2713 C CA . PRO B 1 114 ? 37.331 -17.417 27.329 1.00 19.38 108 PRO A CA 1
ATOM 2714 C C . PRO B 1 114 ? 38.539 -18.319 27.576 1.00 17.27 108 PRO A C 1
ATOM 2715 O O . PRO B 1 114 ? 39.061 -18.335 28.688 1.00 18.08 108 PRO A O 1
ATOM 2719 N N . TYR B 1 115 ? 38.926 -19.084 26.557 1.00 18.72 109 TYR A N 1
ATOM 2720 C CA . TYR B 1 115 ? 40.162 -19.875 26.542 1.00 15.17 109 TYR A CA 1
ATOM 2721 C C . TYR B 1 115 ? 40.096 -21.251 27.170 1.00 15.14 109 TYR A C 1
ATOM 2722 O O . TYR B 1 115 ? 41.116 -21.907 27.290 1.00 18.24 109 TYR A O 1
ATOM 2731 N N . ASP B 1 116 ? 38.911 -21.699 27.559 1.00 15.61 110 ASP A N 1
ATOM 2732 C CA . ASP B 1 116 ? 38.768 -23.040 28.109 1.00 14.49 110 ASP A CA 1
ATOM 2733 C C . ASP B 1 116 ? 39.051 -24.116 27.056 1.00 14.70 110 ASP A C 1
ATOM 2734 O O . ASP B 1 116 ? 39.239 -25.292 27.393 1.00 11.01 110 ASP A O 1
ATOM 2739 N N . ASN B 1 117 ? 39.076 -23.721 25.785 1.00 12.17 111 ASN A N 1
ATOM 2740 C CA . ASN B 1 117 ? 39.320 -24.685 24.713 1.00 14.65 111 ASN A CA 1
ATOM 2741 C C . ASN B 1 117 ? 40.745 -24.623 24.135 1.00 10.23 111 ASN A C 1
ATOM 2742 O O . ASN B 1 117 ? 41.017 -25.219 23.104 1.00 7.67 111 ASN A O 1
ATOM 2747 N N . TYR B 1 118 ? 41.643 -23.905 24.800 1.00 7.88 112 TYR A N 1
ATOM 2748 C CA . TYR B 1 118 ? 42.975 -23.685 24.255 1.00 9.67 112 TYR A CA 1
ATOM 2749 C C . TYR B 1 118 ? 43.997 -24.739 24.673 1.00 11.55 112 TYR A C 1
ATOM 2750 O O . TYR B 1 118 ? 45.207 -24.493 24.682 1.00 12.02 112 TYR A O 1
ATOM 2759 N N . TYR B 1 119 ? 43.502 -25.919 25.017 1.00 9.81 113 TYR A N 1
ATOM 2760 C CA . TYR B 1 119 ? 44.375 -27.049 25.239 1.00 10.97 113 TYR A CA 1
ATOM 2761 C C . TYR B 1 119 ? 44.810 -27.477 23.851 1.00 11.17 113 TYR A C 1
ATOM 2762 O O . TYR B 1 119 ? 44.241 -27.018 22.878 1.00 10.03 113 TYR A O 1
ATOM 2771 N N . MET B 1 120 ? 45.817 -28.336 23.742 1.00 9.64 114 MET A N 1
ATOM 2772 C CA . MET B 1 120 ? 46.210 -28.832 22.430 1.00 8.88 114 MET A CA 1
ATOM 2773 C C . MET B 1 120 ? 45.363 -30.072 22.046 1.00 11.94 114 MET A C 1
ATOM 2774 O O . MET B 1 120 ? 45.653 -31.198 22.449 1.00 12.21 114 MET A O 1
ATOM 2779 N N . ASP B 1 121 ? 44.321 -29.859 21.255 1.00 9.25 115 ASP A N 1
ATOM 2780 C CA . ASP B 1 121 ? 43.353 -30.905 20.969 1.00 8.45 115 ASP A CA 1
ATOM 2781 C C . ASP B 1 121 ? 43.835 -31.910 19.926 1.00 10.36 115 ASP A C 1
ATOM 2782 O O . ASP B 1 121 ? 43.543 -33.097 20.016 1.00 10.76 115 ASP A O 1
ATOM 2787 N N . VAL B 1 122 ? 44.557 -31.441 18.921 1.00 9.41 116 VAL A N 1
ATOM 2788 C CA . VAL B 1 122 ? 45.060 -32.336 17.885 1.00 10.39 116 VAL A CA 1
ATOM 2789 C C . VAL B 1 122 ? 46.482 -31.981 17.498 1.00 11.81 116 VAL A C 1
ATOM 2790 O O . VAL B 1 122 ? 46.775 -30.830 17.165 1.00 11.62 116 VAL A O 1
ATOM 2794 N N . TRP B 1 123 ? 47.373 -32.966 17.538 1.00 9.53 117 TRP A N 1
ATOM 2795 C CA . TRP B 1 123 ? 48.772 -32.672 17.302 1.00 8.66 117 TRP A CA 1
ATOM 2796 C C . TRP B 1 123 ? 49.175 -33.186 15.946 1.00 11.90 117 TRP A C 1
ATOM 2797 O O . TRP B 1 123 ? 48.631 -34.189 15.474 1.00 13.66 117 TRP A O 1
ATOM 2808 N N . GLY B 1 124 ? 50.131 -32.509 15.319 1.00 8.45 118 GLY A N 1
ATOM 2809 C CA . GLY B 1 124 ? 50.819 -33.083 14.184 1.00 10.23 118 GLY A CA 1
ATOM 2810 C C . GLY B 1 124 ? 51.858 -34.050 14.732 1.00 14.54 118 GLY A C 1
ATOM 2811 O O . GLY B 1 124 ? 52.175 -34.009 15.922 1.00 13.65 118 GLY A O 1
ATOM 2812 N N . LYS B 1 125 ? 52.399 -34.910 13.877 1.00 16.79 119 LYS A N 1
ATOM 2813 C CA . LYS B 1 125 ? 53.423 -35.870 14.294 1.00 16.89 119 LYS A CA 1
ATOM 2814 C C . LYS B 1 125 ? 54.766 -35.239 14.682 1.00 15.96 119 LYS A C 1
ATOM 2815 O O . LYS B 1 125 ? 55.594 -35.874 15.326 1.00 16.87 119 LYS A O 1
ATOM 2821 N N . GLY B 1 126 ? 54.990 -33.992 14.292 1.00 15.25 120 GLY A N 1
ATOM 2822 C CA . GLY B 1 126 ? 56.207 -33.300 14.685 1.00 12.04 120 GLY A CA 1
ATOM 2823 C C . GLY B 1 126 ? 57.262 -33.309 13.592 1.00 17.73 120 GLY A C 1
ATOM 2824 O O . GLY B 1 126 ? 57.276 -34.199 12.727 1.00 17.13 120 GLY A O 1
ATOM 2825 N N . THR B 1 127 ? 58.139 -32.309 13.611 1.00 10.33 121 THR A N 1
ATOM 2826 C CA . THR B 1 127 ? 59.245 -32.285 12.681 1.00 10.64 121 THR A CA 1
ATOM 2827 C C . THR B 1 127 ? 60.529 -32.093 13.483 1.00 12.40 121 THR A C 1
ATOM 2828 O O . THR B 1 127 ? 60.618 -31.173 14.308 1.00 11.39 121 THR A O 1
ATOM 2832 N N . THR B 1 128 ? 61.493 -32.991 13.274 1.00 9.46 122 THR A N 1
ATOM 2833 C CA . THR B 1 128 ? 62.795 -32.898 13.926 1.00 10.66 122 THR A CA 1
ATOM 2834 C C . THR B 1 128 ? 63.750 -31.928 13.226 1.00 11.23 122 THR A C 1
ATOM 2835 O O . THR B 1 128 ? 63.948 -31.981 12.018 1.00 10.22 122 THR A O 1
ATOM 2839 N N . VAL B 1 129 ? 64.340 -31.034 14.003 1.00 9.92 123 VAL A N 1
ATOM 2840 C CA . VAL B 1 129 ? 65.310 -30.097 13.476 1.00 10.85 123 VAL A CA 1
ATOM 2841 C C . VAL B 1 129 ? 66.593 -30.279 14.249 1.00 10.50 123 VAL A C 1
ATOM 2842 O O . VAL B 1 129 ? 66.618 -30.100 15.463 1.00 11.16 123 VAL A O 1
ATOM 2846 N N . ILE B 1 130 ? 67.655 -30.674 13.559 1.00 14.41 124 ILE A N 1
ATOM 2847 C CA . ILE B 1 130 ? 68.956 -30.816 14.216 1.00 14.35 124 ILE A CA 1
ATOM 2848 C C . ILE B 1 130 ? 69.918 -29.707 13.823 1.00 13.92 124 ILE A C 1
ATOM 2849 O O . ILE B 1 130 ? 70.174 -29.494 12.646 1.00 20.06 124 ILE A O 1
ATOM 2854 N N . VAL B 1 131 ? 70.440 -29.004 14.818 1.00 14.90 125 VAL A N 1
ATOM 2855 C CA . VAL B 1 131 ? 71.406 -27.938 14.604 1.00 13.72 125 VAL A CA 1
ATOM 2856 C C . VAL B 1 131 ? 72.771 -28.423 15.054 1.00 17.17 125 VAL A C 1
ATOM 2857 O O . VAL B 1 131 ? 72.922 -28.912 16.168 1.00 21.85 125 VAL A O 1
ATOM 2861 N N . SER B 1 132 ? 73.771 -28.297 14.194 1.00 22.99 126 SER A N 1
ATOM 2862 C CA . SER B 1 132 ? 75.126 -28.677 14.564 1.00 24.64 126 SER A CA 1
ATOM 2863 C C . SER B 1 132 ? 75.670 -27.779 15.679 1.00 29.97 126 SER A C 1
ATOM 2864 O O . SER B 1 132 ? 76.541 -26.929 15.453 1.00 30.28 126 SER A O 1
ATOM 2867 N N . GLU B 1 149 ? 54.233 -17.554 37.365 1.00 61.64 143 GLU A N 1
ATOM 2868 C CA . GLU B 1 149 ? 55.155 -18.514 36.760 1.00 52.27 143 GLU A CA 1
ATOM 2869 C C . GLU B 1 149 ? 54.946 -19.906 37.357 1.00 49.51 143 GLU A C 1
ATOM 2870 O O . GLU B 1 149 ? 55.661 -20.323 38.266 1.00 48.42 143 GLU A O 1
ATOM 2876 N N . ILE B 1 150 ? 53.954 -20.619 36.834 1.00 44.16 144 ILE A N 1
ATOM 2877 C CA . ILE B 1 150 ? 53.536 -21.898 37.395 1.00 37.02 144 ILE A CA 1
ATOM 2878 C C . ILE B 1 150 ? 54.511 -23.025 37.075 1.00 31.65 144 ILE A C 1
ATOM 2879 O O . ILE B 1 150 ? 54.956 -23.163 35.948 1.00 34.81 144 ILE A O 1
ATOM 2884 N N . VAL B 1 151 ? 54.842 -23.830 38.074 1.00 32.61 145 VAL A N 1
ATOM 2885 C CA . VAL B 1 151 ? 55.585 -25.058 37.837 1.00 32.85 145 VAL A CA 1
ATOM 2886 C C . VAL B 1 151 ? 54.714 -26.285 38.086 1.00 29.80 145 VAL A C 1
ATOM 2887 O O . VAL B 1 151 ? 53.995 -26.350 39.075 1.00 34.01 145 VAL A O 1
ATOM 2891 N N . LEU B 1 152 ? 54.773 -27.256 37.187 1.00 25.43 146 LEU A N 1
ATOM 2892 C CA . LEU B 1 152 ? 54.066 -28.511 37.408 1.00 27.84 146 LEU A CA 1
ATOM 2893 C C . LEU B 1 152 ? 55.072 -29.617 37.662 1.00 26.09 146 LEU A C 1
ATOM 2894 O O . LEU B 1 152 ? 56.001 -29.808 36.881 1.00 28.67 146 LEU A O 1
ATOM 2899 N N . THR B 1 153 ? 54.904 -30.346 38.754 1.00 29.46 147 THR A N 1
ATOM 2900 C CA . THR B 1 153 ? 55.780 -31.481 39.006 1.00 28.82 147 THR A CA 1
ATOM 2901 C C . THR B 1 153 ? 54.981 -32.754 39.041 1.00 23.56 147 THR A C 1
ATOM 2902 O O . THR B 1 153 ? 53.983 -32.851 39.756 1.00 26.66 147 THR A O 1
ATOM 2906 N N . GLN B 1 154 ? 55.423 -33.731 38.262 1.00 18.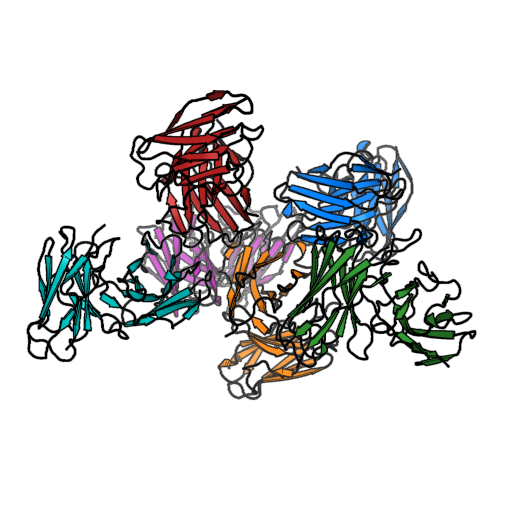79 148 GLN A N 1
ATOM 2907 C CA . GLN B 1 154 ? 54.725 -35.008 38.183 1.00 25.42 148 GLN A CA 1
ATOM 2908 C C . GLN B 1 154 ? 55.397 -36.129 38.987 1.00 25.71 148 GLN A C 1
ATOM 2909 O O . GLN B 1 154 ? 56.609 -36.110 39.222 1.00 24.82 148 GLN A O 1
ATOM 2915 N N . ALA B 1 155 ? 54.602 -37.113 39.397 1.00 24.60 149 ALA A N 1
ATOM 2916 C CA . ALA B 1 155 ? 55.134 -38.296 40.071 1.00 27.24 149 ALA A CA 1
ATOM 2917 C C . ALA B 1 155 ? 54.201 -39.488 39.893 1.00 24.31 149 ALA A C 1
ATOM 2918 O O . ALA B 1 155 ? 52.994 -39.320 39.738 1.00 21.52 149 ALA A O 1
ATOM 2920 N N . PRO B 1 156 ? 54.766 -40.701 39.884 1.00 28.87 150 PRO A N 1
ATOM 2921 C CA . PRO B 1 156 ? 56.213 -40.952 39.955 1.00 29.82 150 PRO A CA 1
ATOM 2922 C C . PRO B 1 156 ? 56.883 -40.685 38.601 1.00 31.81 150 PRO A C 1
ATOM 2923 O O . PRO B 1 156 ? 56.188 -40.589 37.590 1.00 33.78 150 PRO A O 1
ATOM 2927 N N . GLY B 1 157 ? 58.206 -40.569 38.568 1.00 26.35 151 GLY A N 1
ATOM 2928 C CA . GLY B 1 157 ? 58.890 -40.366 37.305 1.00 28.01 151 GLY A CA 1
ATOM 2929 C C . GLY B 1 157 ? 58.637 -41.532 36.360 1.00 34.68 151 GLY A C 1
ATOM 2930 O O . GLY B 1 157 ? 58.570 -41.372 35.132 1.00 33.95 151 GLY A O 1
ATOM 2931 N N . THR B 1 158 ? 58.498 -42.714 36.950 1.00 30.03 152 THR A N 1
ATOM 2932 C CA . THR B 1 158 ? 58.266 -43.940 36.209 1.00 26.32 152 THR A CA 1
ATOM 2933 C C . THR B 1 158 ? 57.303 -44.773 37.018 1.00 30.31 152 THR A C 1
ATOM 2934 O O . THR B 1 158 ? 57.145 -44.569 38.214 1.00 33.16 152 THR A O 1
ATOM 2938 N N . LEU B 1 159 ? 56.678 -45.739 36.373 1.00 31.06 153 LEU A N 1
ATOM 2939 C CA . LEU B 1 159 ? 55.587 -46.442 36.993 1.00 30.61 153 LEU A CA 1
ATOM 2940 C C . LEU B 1 159 ? 55.381 -47.747 36.254 1.00 32.05 153 LEU A C 1
ATOM 2941 O O . LEU B 1 159 ? 54.824 -47.763 35.163 1.00 34.44 153 LEU A O 1
ATOM 2946 N N . SER B 1 160 ? 55.844 -48.839 36.856 1.00 38.45 154 SER A N 1
ATOM 2947 C CA . SER B 1 160 ? 55.806 -50.154 36.226 1.00 31.57 154 SER A CA 1
ATOM 2948 C C . SER B 1 160 ? 54.580 -50.973 36.640 1.00 33.94 154 SER A C 1
ATOM 2949 O O . SER B 1 160 ? 54.304 -51.113 37.826 1.00 39.51 154 SER A O 1
ATOM 2952 N N . LEU B 1 161 ? 53.855 -51.514 35.660 1.00 28.23 155 LEU A N 1
ATOM 2953 C CA . LEU B 1 161 ? 52.612 -52.237 35.915 1.00 27.42 155 LEU A CA 1
ATOM 2954 C C . LEU B 1 161 ? 52.364 -53.321 34.864 1.00 36.53 155 LEU A C 1
ATOM 2955 O O . LEU B 1 161 ? 52.923 -53.277 33.769 1.00 34.32 155 LEU A O 1
ATOM 2960 N N . SER B 1 162 ? 51.515 -54.288 35.201 1.00 33.57 156 SER A N 1
ATOM 2961 C CA . SER B 1 162 ? 51.139 -55.346 34.270 1.00 36.14 156 SER A CA 1
ATOM 2962 C C . SER B 1 162 ? 49.705 -55.125 33.850 1.00 34.48 156 SER A C 1
ATOM 2963 O O . SER B 1 162 ? 48.881 -54.708 34.663 1.00 35.39 156 SER A O 1
ATOM 2966 N N . PRO B 1 163 ? 49.393 -55.429 32.584 1.00 31.11 157 PRO A N 1
ATOM 2967 C CA . PRO B 1 163 ? 48.036 -55.216 32.077 1.00 34.32 157 PRO A CA 1
ATOM 2968 C C . PRO B 1 163 ? 46.992 -55.709 33.071 1.00 37.16 157 PRO A C 1
ATOM 2969 O O . PRO B 1 163 ? 47.064 -56.847 33.526 1.00 45.60 157 PRO A O 1
ATOM 2973 N N . GLY B 1 164 ? 46.047 -54.845 33.423 1.00 38.17 158 GLY A N 1
ATOM 2974 C CA . GLY B 1 164 ? 45.023 -55.190 34.392 1.00 36.69 158 GLY A CA 1
ATOM 2975 C C . GLY B 1 164 ? 45.042 -54.294 35.619 1.00 35.68 158 GLY A C 1
ATOM 2976 O O . GLY B 1 164 ? 43.996 -53.888 36.116 1.00 43.77 158 GLY A O 1
ATOM 2977 N N . GLU B 1 165 ? 46.232 -53.972 36.107 1.00 28.41 159 GLU A N 1
ATOM 2978 C CA . GLU B 1 165 ? 46.347 -53.188 37.326 1.00 35.40 159 GLU A CA 1
ATOM 2979 C C . GLU B 1 165 ? 45.831 -51.760 37.137 1.00 35.38 159 GLU A C 1
ATOM 2980 O O . GLU B 1 165 ? 45.517 -51.348 36.022 1.00 33.98 159 GLU A O 1
ATOM 2986 N N . ARG B 1 166 ? 45.731 -51.026 38.244 1.00 31.08 160 ARG A N 1
ATOM 2987 C CA . ARG B 1 166 ? 45.304 -49.640 38.226 1.00 27.03 160 ARG A CA 1
ATOM 2988 C C . ARG B 1 166 ? 46.523 -48.727 38.176 1.00 25.70 160 ARG A C 1
ATOM 2989 O O . ARG B 1 166 ? 47.474 -48.911 38.930 1.00 28.37 160 ARG A O 1
ATOM 2997 N N . ALA B 1 167 ? 46.502 -47.748 37.276 1.00 26.57 161 ALA A N 1
ATOM 2998 C CA . ALA B 1 167 ? 47.572 -46.751 37.217 1.00 27.42 161 ALA A CA 1
ATOM 2999 C C . ALA B 1 167 ? 47.084 -45.401 37.724 1.00 25.96 161 ALA A C 1
ATOM 3000 O O . ALA B 1 167 ? 45.956 -44.983 37.437 1.00 23.32 161 ALA A O 1
ATOM 3002 N N . THR B 1 168 ? 47.945 -44.723 38.476 1.00 22.39 162 THR A N 1
ATOM 3003 C CA . THR B 1 168 ? 47.596 -43.444 39.065 1.00 19.66 162 THR A CA 1
ATOM 3004 C C . THR B 1 168 ? 48.742 -42.454 38.907 1.00 20.59 162 THR A C 1
ATOM 3005 O O . THR B 1 168 ? 49.817 -42.646 39.476 1.00 23.83 162 THR A O 1
ATOM 3009 N N . PHE B 1 169 ? 48.481 -41.391 38.144 1.00 22.90 163 PHE A N 1
ATOM 3010 C CA . PHE B 1 169 ? 49.450 -40.341 37.835 1.00 19.68 163 PHE A CA 1
ATOM 3011 C C . PHE B 1 169 ? 49.145 -39.091 38.655 1.00 18.67 163 PHE A C 1
ATOM 3012 O O . PHE B 1 169 ? 47.986 -38.722 38.809 1.00 22.03 163 PHE A O 1
ATOM 3020 N N . SER B 1 170 ? 50.174 -38.441 39.190 1.00 20.51 164 SER A N 1
ATOM 3021 C CA . SER B 1 170 ? 49.976 -37.231 39.993 1.00 18.70 164 SER A CA 1
ATOM 3022 C C . SER B 1 170 ? 50.569 -36.042 39.299 1.00 20.68 164 SER A C 1
ATOM 3023 O O . SER B 1 170 ? 51.530 -36.167 38.549 1.00 26.98 164 SER A O 1
ATOM 3026 N N . CYS B 1 171 ? 50.009 -34.880 39.585 1.00 22.35 165 CYS A N 1
ATOM 3027 C CA . CYS B 1 171 ? 50.519 -33.621 39.081 1.00 25.58 165 CYS A CA 1
ATOM 3028 C C . CYS B 1 171 ? 50.279 -32.578 40.154 1.00 28.93 165 CYS A C 1
ATOM 3029 O O . CYS B 1 171 ? 49.136 -32.342 40.543 1.00 36.45 165 CYS A O 1
ATOM 3032 N N . ARG B 1 172 ? 51.346 -31.971 40.657 1.00 34.58 166 ARG A N 1
ATOM 3033 C CA . ARG B 1 172 ? 51.207 -30.934 41.666 1.00 30.13 166 ARG A CA 1
ATOM 3034 C C . ARG B 1 172 ? 51.599 -29.609 41.057 1.00 30.00 166 ARG A C 1
ATOM 3035 O O . ARG B 1 172 ? 52.657 -29.483 40.461 1.00 33.13 166 ARG A O 1
ATOM 3043 N N . SER B 1 173 ? 50.732 -28.619 41.203 1.00 37.36 167 SER A N 1
ATOM 3044 C CA . SER B 1 173 ? 51.018 -27.277 40.733 1.00 33.94 167 SER A CA 1
ATOM 3045 C C . SER B 1 173 ? 51.559 -26.441 41.880 1.00 39.35 167 SER A C 1
ATOM 3046 O O . SER B 1 173 ? 51.220 -26.677 43.037 1.00 43.84 167 SER A O 1
ATOM 3049 N N . SER B 1 174 ? 52.402 -25.464 41.561 1.00 43.11 168 SER A N 1
ATOM 3050 C CA . SER B 1 174 ? 52.933 -24.550 42.572 1.00 42.05 168 SER A CA 1
ATOM 3051 C C . SER B 1 174 ? 51.929 -23.447 42.925 1.00 43.93 168 SER A C 1
ATOM 3052 O O . SER B 1 174 ? 51.915 -22.947 44.050 1.00 42.64 168 SER A O 1
ATOM 3055 N N . HIS B 1 175 ? 51.098 -23.071 41.955 1.00 47.88 169 HIS A N 1
ATOM 3056 C CA . HIS B 1 175 ? 49.956 -22.189 42.206 1.00 41.92 169 HIS A CA 1
ATOM 3057 C C . HIS B 1 175 ? 48.667 -22.993 42.163 1.00 44.17 169 HIS A C 1
ATOM 3058 O O . HIS B 1 175 ? 48.612 -24.084 41.597 1.00 38.47 169 HIS A O 1
ATOM 3065 N N . SER B 1 176 ? 47.615 -22.450 42.750 1.00 44.64 170 SER A N 1
ATOM 3066 C CA . SER B 1 176 ? 46.315 -23.066 42.578 1.00 43.74 170 SER A CA 1
ATOM 3067 C C . SER B 1 176 ? 45.810 -22.837 41.151 1.00 39.27 170 SER A C 1
ATOM 3068 O O . SER B 1 176 ? 45.913 -21.734 40.611 1.00 31.70 170 SER A O 1
ATOM 3071 N N . ILE B 1 177 ? 45.304 -23.897 40.530 1.00 36.98 171 ILE A N 1
ATOM 3072 C CA . ILE B 1 177 ? 44.756 -23.772 39.194 1.00 33.15 171 ILE A CA 1
ATOM 3073 C C . ILE B 1 177 ? 43.259 -23.672 39.346 1.00 38.02 171 ILE A C 1
ATOM 3074 O O . ILE B 1 177 ? 42.501 -24.581 38.996 1.00 36.76 171 ILE A O 1
ATOM 3079 N N . ARG B 1 178 ? 42.860 -22.539 39.899 1.00 38.57 172 ARG A N 1
ATOM 3080 C CA . ARG B 1 178 ? 41.473 -22.203 40.137 1.00 33.72 172 ARG A CA 1
ATOM 3081 C C . ARG B 1 178 ? 40.618 -22.366 38.881 1.00 28.25 172 ARG A C 1
ATOM 3082 O O . ARG B 1 178 ? 39.471 -22.805 38.958 1.00 29.34 172 ARG A O 1
ATOM 3090 N N . SER B 1 179 ? 41.180 -22.036 37.724 1.00 28.20 173 SER A N 1
ATOM 3091 C CA . SER B 1 179 ? 40.412 -22.042 36.474 1.00 25.77 173 SER A CA 1
ATOM 3092 C C . SER B 1 179 ? 40.059 -23.440 35.961 1.00 27.46 173 SER A C 1
ATOM 3093 O O . SER B 1 179 ? 39.269 -23.581 35.019 1.00 27.93 173 SER A O 1
ATOM 3096 N N . ARG B 1 180 ? 40.640 -24.473 36.560 1.00 20.97 174 ARG A N 1
ATOM 3097 C CA . ARG B 1 180 ? 40.385 -25.834 36.098 1.00 20.77 174 ARG A CA 1
ATOM 3098 C C . ARG B 1 180 ? 40.843 -26.087 34.666 1.00 22.62 174 ARG A C 1
ATOM 3099 O O . ARG B 1 180 ? 40.245 -26.884 33.942 1.00 23.98 174 ARG A O 1
ATOM 3107 N N . ARG B 1 181 ? 41.913 -25.418 34.262 1.00 19.01 175 ARG A N 1
ATOM 3108 C CA . ARG B 1 181 ? 42.469 -25.651 32.944 1.00 16.90 175 ARG A CA 1
ATOM 3109 C C . ARG B 1 181 ? 43.706 -26.552 33.031 1.00 18.55 175 ARG A C 1
ATOM 3110 O O . ARG B 1 181 ? 44.836 -26.099 32.842 1.00 16.92 175 ARG A O 1
ATOM 3118 N N . VAL B 1 182 ? 43.462 -27.824 33.344 1.00 17.43 176 VAL A N 1
ATOM 3119 C CA . VAL B 1 182 ? 44.479 -28.866 33.411 1.00 13.20 176 VAL A CA 1
ATOM 3120 C C . VAL B 1 182 ? 44.176 -29.880 32.317 1.00 16.69 176 VAL A C 1
ATOM 3121 O O . VAL B 1 182 ? 43.014 -30.235 32.101 1.00 17.16 176 VAL A O 1
ATOM 3125 N N . ALA B 1 183 ? 45.205 -30.327 31.602 1.00 10.96 177 ALA A N 1
ATOM 3126 C CA . ALA B 1 183 ? 44.997 -31.299 30.542 1.00 10.49 177 ALA A CA 1
ATOM 3127 C C . ALA B 1 183 ? 46.045 -32.395 30.622 1.00 10.13 177 ALA A C 1
ATOM 3128 O O . ALA B 1 183 ? 47.135 -32.186 31.153 1.00 10.81 177 ALA A O 1
ATOM 3130 N N . TRP B 1 184 ? 45.719 -33.567 30.100 1.00 7.43 178 TRP A N 1
ATOM 3131 C CA . TRP B 1 184 ? 46.652 -34.678 30.153 1.00 9.61 178 TRP A CA 1
ATOM 3132 C C . TRP B 1 184 ? 46.878 -35.227 28.764 1.00 10.41 178 TRP A C 1
ATOM 3133 O O . TRP B 1 184 ? 45.922 -35.432 28.001 1.00 13.72 178 TRP A O 1
ATOM 3144 N N . TYR B 1 185 ? 48.139 -35.496 28.443 1.00 9.31 179 TYR A N 1
ATOM 3145 C CA . TYR B 1 185 ? 48.473 -35.988 27.118 1.00 11.36 179 TYR A CA 1
ATOM 3146 C C . TYR B 1 185 ? 49.210 -37.308 27.200 1.00 9.83 179 TYR A C 1
ATOM 3147 O O . TYR B 1 185 ? 49.912 -37.570 28.160 1.00 10.22 179 TYR A O 1
ATOM 3156 N N . GLN B 1 186 ? 49.016 -38.128 26.176 1.00 11.65 180 GLN A N 1
ATOM 3157 C CA . GLN B 1 186 ? 49.666 -39.412 26.027 1.00 11.00 180 GLN A CA 1
ATOM 3158 C C . GLN B 1 186 ? 50.694 -39.315 24.898 1.00 17.36 180 GLN A C 1
ATOM 3159 O O . GLN B 1 186 ? 50.364 -38.832 23.814 1.00 16.28 180 GLN A O 1
ATOM 3165 N N . HIS B 1 187 ? 51.924 -39.784 25.125 1.00 14.19 181 HIS A N 1
ATOM 3166 C CA . HIS B 1 187 ? 52.918 -39.766 24.059 1.00 15.18 181 HIS A CA 1
ATOM 3167 C C . HIS B 1 187 ? 53.763 -41.028 23.876 1.00 20.88 181 HIS A C 1
ATOM 3168 O O . HIS B 1 187 ? 54.501 -41.438 24.773 1.00 15.71 181 HIS A O 1
ATOM 3175 N N . LYS B 1 188 ? 53.659 -41.616 22.686 1.00 25.41 182 LYS A N 1
ATOM 3176 C CA . LYS B 1 188 ? 54.543 -42.693 22.243 1.00 26.09 182 LYS A CA 1
ATOM 3177 C C . LYS B 1 188 ? 55.471 -42.129 21.162 1.00 36.06 182 LYS A C 1
ATOM 3178 O O . LYS B 1 188 ? 55.039 -41.928 20.022 1.00 36.43 182 LYS A O 1
ATOM 3184 N N . PRO B 1 189 ? 56.745 -41.858 21.517 1.00 37.14 183 PRO A N 1
ATOM 3185 C CA . PRO B 1 189 ? 57.633 -41.057 20.660 1.00 35.69 183 PRO A CA 1
ATOM 3186 C C . PRO B 1 189 ? 57.698 -41.624 19.252 1.00 42.74 183 PRO A C 1
ATOM 3187 O O . PRO B 1 189 ? 57.832 -42.845 19.067 1.00 38.75 183 PRO A O 1
ATOM 3191 N N . GLY B 1 190 ? 57.606 -40.731 18.271 1.00 37.91 184 GLY A N 1
ATOM 3192 C CA . GLY B 1 190 ? 57.341 -41.134 16.906 1.00 36.69 184 GLY A CA 1
ATOM 3193 C C . GLY B 1 190 ? 55.945 -40.702 16.486 1.00 42.44 184 GLY A C 1
ATOM 3194 O O . GLY B 1 190 ? 55.802 -39.957 15.513 1.00 48.86 184 GLY A O 1
ATOM 3195 N N . GLN B 1 191 ? 54.922 -41.163 17.216 1.00 42.85 185 GLN A N 1
ATOM 3196 C CA . GLN B 1 191 ? 53.530 -40.746 16.986 1.00 26.07 185 GLN A CA 1
ATOM 3197 C C . GLN B 1 191 ? 53.249 -39.384 17.579 1.00 24.90 185 GLN A C 1
ATOM 3198 O O . GLN B 1 191 ? 54.059 -38.839 18.340 1.00 26.15 185 GLN A O 1
ATOM 3204 N N . ALA B 1 192 ? 52.077 -38.851 17.248 1.00 25.89 186 ALA A N 1
ATOM 3205 C CA . ALA B 1 192 ? 51.635 -37.554 17.761 1.00 16.67 186 ALA A CA 1
ATOM 3206 C C . ALA B 1 192 ? 51.075 -37.714 19.141 1.00 10.83 186 ALA A C 1
ATOM 3207 O O . ALA B 1 192 ? 50.318 -38.636 19.386 1.00 16.95 186 ALA A O 1
ATOM 3209 N N . PRO B 1 193 ? 51.429 -36.806 20.047 1.00 12.87 187 PRO A N 1
ATOM 3210 C CA . PRO B 1 193 ? 50.785 -36.759 21.364 1.00 10.77 187 PRO A CA 1
ATOM 3211 C C . PRO B 1 193 ? 49.265 -36.810 21.197 1.00 10.89 187 PRO A C 1
ATOM 3212 O O . PRO B 1 193 ? 48.753 -36.215 20.256 1.00 14.10 187 PRO A O 1
ATOM 3216 N N . ARG B 1 194 ? 48.549 -37.517 22.061 1.00 10.52 188 ARG A N 1
ATOM 3217 C CA . ARG B 1 194 ? 47.081 -37.462 22.031 1.00 13.30 188 ARG A CA 1
ATOM 3218 C C . ARG B 1 194 ? 46.529 -36.820 23.300 1.00 13.55 188 ARG A C 1
ATOM 3219 O O . ARG B 1 194 ? 47.031 -37.055 24.408 1.00 11.67 188 ARG A O 1
ATOM 3227 N N . LEU B 1 195 ? 45.507 -35.990 23.138 1.00 12.66 189 LEU A N 1
ATOM 3228 C CA . LEU B 1 195 ? 44.827 -35.428 24.291 1.00 13.87 189 LEU A CA 1
ATOM 3229 C C . LEU B 1 195 ? 43.996 -36.553 24.912 1.00 14.17 189 LEU A C 1
ATOM 3230 O O . LEU B 1 195 ? 43.321 -37.293 24.188 1.00 13.87 189 LEU A O 1
ATOM 3235 N N . VAL B 1 196 ? 44.081 -36.692 26.236 1.00 10.40 190 VAL A N 1
ATOM 3236 C CA . VAL B 1 196 ? 43.340 -37.710 26.964 1.00 13.57 190 VAL A CA 1
ATOM 3237 C C . VAL B 1 196 ? 42.247 -37.047 27.797 1.00 17.93 190 VAL A C 1
ATOM 3238 O O . VAL B 1 196 ? 41.079 -37.395 27.685 1.00 20.85 190 VAL A O 1
ATOM 3242 N N . ILE B 1 197 ? 42.649 -36.092 28.636 1.00 16.56 191 ILE A N 1
ATOM 3243 C CA . ILE B 1 197 ? 41.744 -35.361 29.511 1.00 12.95 191 ILE A CA 1
ATOM 3244 C C . ILE B 1 197 ? 41.975 -33.849 29.373 1.00 15.69 191 ILE A C 1
ATOM 3245 O O . ILE B 1 197 ? 43.115 -33.389 29.411 1.00 15.16 191 ILE A O 1
ATOM 3250 N N . HIS B 1 198 ? 40.906 -33.075 29.211 1.00 16.48 192 HIS A N 1
ATOM 3251 C CA . HIS B 1 198 ? 40.997 -31.603 29.303 1.00 16.48 192 HIS A CA 1
ATOM 3252 C C . HIS B 1 198 ? 40.039 -31.057 30.363 1.00 16.14 192 HIS A C 1
ATOM 3253 O O . HIS B 1 198 ? 39.059 -31.703 30.704 1.00 23.11 192 HIS A O 1
ATOM 3260 N N . GLY B 1 199 ? 40.315 -29.872 30.888 1.00 19.77 193 GLY A N 1
ATOM 3261 C CA . GLY B 1 199 ? 39.447 -29.288 31.898 1.00 19.34 193 GLY A CA 1
ATOM 3262 C C . GLY B 1 199 ? 39.398 -30.138 33.155 1.00 20.81 193 GLY A C 1
ATOM 3263 O O . GLY B 1 199 ? 38.354 -30.278 33.784 1.00 18.24 193 GLY A O 1
ATOM 3264 N N . VAL B 1 200 ? 40.543 -30.717 33.501 1.00 19.56 194 VAL A N 1
ATOM 3265 C CA . VAL B 1 200 ? 40.695 -31.574 34.677 1.00 20.05 194 VAL A CA 1
ATOM 3266 C C . VAL B 1 200 ? 40.008 -32.934 34.619 1.00 18.28 194 VAL A C 1
ATOM 3267 O O . VAL B 1 200 ? 40.617 -33.942 34.984 1.00 15.79 194 VAL A O 1
ATOM 3271 N N . SER B 1 201 ? 38.753 -32.967 34.171 1.00 19.39 195 SER A N 1
ATOM 3272 C CA . SER B 1 201 ? 37.949 -34.195 34.260 1.00 23.31 195 SER A CA 1
ATOM 3273 C C . SER B 1 201 ? 37.251 -34.650 32.967 1.00 23.94 195 SER A C 1
ATOM 3274 O O . SER B 1 201 ? 36.675 -35.751 32.907 1.00 19.19 195 SER A O 1
ATOM 3277 N N . ASN B 1 202 ? 37.309 -33.817 31.936 1.00 18.22 196 ASN A N 1
ATOM 3278 C CA . ASN B 1 202 ? 36.645 -34.145 30.685 1.00 18.36 196 ASN A CA 1
ATOM 3279 C C . ASN B 1 202 ? 37.465 -35.049 29.803 1.00 21.34 196 ASN A C 1
ATOM 3280 O O . ASN B 1 202 ? 38.566 -34.702 29.378 1.00 30.91 196 ASN A O 1
ATOM 3285 N N . ARG B 1 203 ? 36.916 -36.213 29.517 1.00 23.59 197 ARG A N 1
ATOM 3286 C CA . ARG B 1 203 ? 37.580 -37.186 28.678 1.00 22.56 197 ARG A CA 1
ATOM 3287 C C . ARG B 1 203 ? 37.364 -36.786 27.229 1.00 25.82 197 ARG A C 1
ATOM 3288 O O . ARG B 1 203 ? 36.227 -36.582 26.803 1.00 27.75 197 ARG A O 1
ATOM 3296 N N . ALA B 1 204 ? 38.459 -36.671 26.480 1.00 24.40 198 ALA A N 1
ATOM 3297 C CA . ALA B 1 204 ? 38.421 -36.217 25.092 1.00 25.36 198 ALA A CA 1
ATOM 3298 C C . ALA B 1 204 ? 37.836 -37.283 24.189 1.00 31.76 198 ALA A C 1
ATOM 3299 O O . ALA B 1 204 ? 37.929 -38.468 24.492 1.00 41.66 198 ALA A O 1
ATOM 3301 N N . SER B 1 205 ? 37.259 -36.869 23.067 1.00 30.85 199 SER A N 1
ATOM 3302 C CA . SER B 1 205 ? 36.569 -37.809 22.183 1.00 36.98 199 SER A CA 1
ATOM 3303 C C . SER B 1 205 ? 37.417 -39.021 21.777 1.00 38.07 199 SER A C 1
ATOM 3304 O O . SER B 1 205 ? 38.613 -38.905 21.493 1.00 38.88 199 SER A O 1
ATOM 3307 N N . GLY B 1 206 ? 36.785 -40.189 21.770 1.00 35.59 200 GLY A N 1
ATOM 3308 C CA . GLY B 1 206 ? 37.463 -41.409 21.380 1.00 36.48 200 GLY A CA 1
ATOM 3309 C C . GLY B 1 206 ? 38.359 -41.976 22.464 1.00 37.82 200 GLY A C 1
ATOM 3310 O O . GLY B 1 206 ? 39.082 -42.947 22.229 1.00 47.01 200 GLY A O 1
ATOM 3311 N N . ILE B 1 207 ? 38.325 -41.379 23.652 1.00 30.81 201 ILE A N 1
ATOM 3312 C CA . ILE B 1 207 ? 39.119 -41.899 24.766 1.00 33.51 201 ILE A CA 1
ATOM 3313 C C . ILE B 1 207 ? 38.318 -42.849 25.648 1.00 32.20 201 ILE A C 1
ATOM 3314 O O . ILE B 1 207 ? 37.223 -42.522 26.094 1.00 33.96 201 ILE A O 1
ATOM 3319 N N . SER B 1 208 ? 38.876 -44.026 25.894 1.00 32.19 202 SER A N 1
ATOM 3320 C CA . SER B 1 208 ? 38.165 -45.089 26.600 1.00 32.70 202 SER A CA 1
ATOM 3321 C C . SER B 1 208 ? 37.612 -44.679 27.970 1.00 38.22 202 SER A C 1
ATOM 3322 O O . SER B 1 208 ? 38.071 -43.716 28.576 1.00 33.52 202 SER A O 1
ATOM 3325 N N . ASP B 1 209 ? 36.617 -45.426 28.439 1.00 41.49 203 ASP A N 1
ATOM 3326 C CA . ASP B 1 209 ? 36.032 -45.262 29.770 1.00 39.29 203 ASP A CA 1
ATOM 3327 C C . ASP B 1 209 ? 37.026 -45.547 30.914 1.00 41.45 203 ASP A C 1
ATOM 3328 O O . ASP B 1 209 ? 36.791 -45.174 32.067 1.00 37.73 203 ASP A O 1
ATOM 3333 N N . ARG B 1 210 ? 38.123 -46.225 30.586 1.00 36.24 204 ARG A N 1
ATOM 3334 C CA . ARG B 1 210 ? 39.146 -46.599 31.551 1.00 30.95 204 ARG A CA 1
ATOM 3335 C C . ARG B 1 210 ? 39.863 -45.372 32.110 1.00 37.45 204 ARG A C 1
ATOM 3336 O O . ARG B 1 210 ? 40.448 -45.417 33.198 1.00 31.27 204 ARG A O 1
ATOM 3344 N N . PHE B 1 211 ? 39.814 -44.277 31.352 1.00 33.47 205 PHE A N 1
ATOM 3345 C CA . PHE B 1 211 ? 40.547 -43.064 31.686 1.00 26.14 205 PHE A CA 1
ATOM 3346 C C . PHE B 1 211 ? 39.659 -42.049 32.384 1.00 23.01 205 PHE A C 1
ATOM 3347 O O . PHE B 1 211 ? 38.537 -41.784 31.960 1.00 27.28 205 PHE A O 1
ATOM 3355 N N . SER B 1 212 ? 40.177 -41.454 33.445 1.00 19.09 206 SER A N 1
ATOM 3356 C CA . SER B 1 212 ? 39.485 -40.342 34.057 1.00 21.04 206 SER A CA 1
ATOM 3357 C C . SER B 1 212 ? 40.494 -39.476 34.783 1.00 17.17 206 SER A C 1
ATOM 3358 O O . SER B 1 212 ? 41.539 -39.953 35.192 1.00 22.80 206 SER A O 1
ATOM 3361 N N . GLY B 1 213 ? 40.184 -38.200 34.941 1.00 15.55 207 GLY A N 1
ATOM 3362 C CA . GLY B 1 213 ? 41.072 -37.308 35.654 1.00 15.65 207 GLY A CA 1
ATOM 3363 C C . GLY B 1 213 ? 40.311 -36.665 36.781 1.00 15.67 207 GLY A C 1
ATOM 3364 O O . GLY B 1 213 ? 39.095 -36.765 36.839 1.00 19.32 207 GLY A O 1
ATOM 3365 N N . SER B 1 214 ? 41.017 -35.998 37.679 1.00 16.19 208 SER A N 1
ATOM 3366 C CA . SER B 1 214 ? 40.351 -35.333 38.777 1.00 15.74 208 SER A CA 1
ATOM 3367 C C . SER B 1 214 ? 41.309 -34.480 39.591 1.00 16.84 208 SER A C 1
ATOM 3368 O O . SER B 1 214 ? 42.521 -34.526 39.406 1.00 19.52 208 SER A O 1
ATOM 3371 N N . GLY B 1 215 ? 40.754 -33.706 40.510 1.00 19.52 209 GLY A N 1
ATOM 3372 C CA . GLY B 1 215 ? 41.568 -32.966 41.449 1.00 20.32 209 GLY A CA 1
ATOM 3373 C C . GLY B 1 215 ? 41.089 -31.544 41.614 1.00 24.15 209 GLY A C 1
ATOM 3374 O O . GLY B 1 215 ? 40.005 -31.175 41.161 1.00 20.14 209 GLY A O 1
ATOM 3375 N N . SER B 1 216 ? 41.905 -30.734 42.270 1.00 26.87 210 SER A N 1
ATOM 3376 C CA . SER B 1 216 ? 41.584 -29.326 42.393 1.00 28.71 210 SER A CA 1
ATOM 3377 C C . SER B 1 216 ? 42.703 -28.578 43.088 1.00 27.45 210 SER A C 1
ATOM 3378 O O . SER B 1 216 ? 43.593 -29.178 43.694 1.00 27.39 210 SER A O 1
ATOM 3381 N N . GLY B 1 217 ? 42.657 -27.258 42.968 1.00 29.30 211 GLY A N 1
ATOM 3382 C CA . GLY B 1 217 ? 43.615 -26.403 43.620 1.00 27.51 211 GLY A CA 1
ATOM 3383 C C . GLY B 1 217 ? 45.033 -26.672 43.192 1.00 29.02 211 GLY A C 1
ATOM 3384 O O . GLY B 1 217 ? 45.608 -25.912 42.425 1.00 38.99 211 G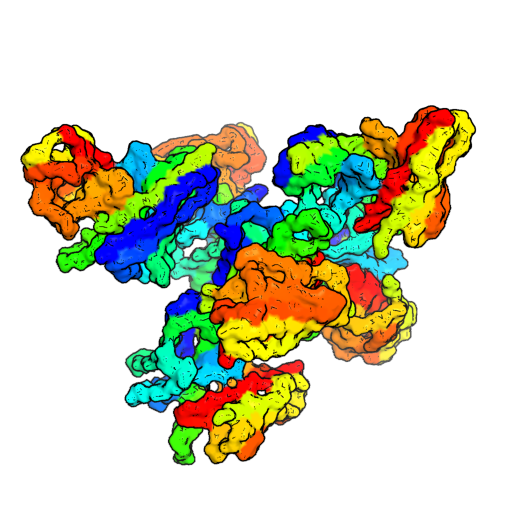LY A O 1
ATOM 3385 N N . THR B 1 218 ? 45.599 -27.762 43.680 1.00 26.17 212 THR A N 1
ATOM 3386 C CA . THR B 1 218 ? 47.035 -27.962 43.576 1.00 28.04 212 THR A CA 1
ATOM 3387 C C . THR B 1 218 ? 47.419 -29.358 43.126 1.00 27.53 212 THR A C 1
ATOM 3388 O O . THR B 1 218 ? 48.524 -29.580 42.643 1.00 27.46 212 THR A O 1
ATOM 3392 N N . ASP B 1 219 ? 46.514 -30.309 43.314 1.00 27.01 213 ASP A N 1
ATOM 3393 C CA . ASP B 1 219 ? 46.832 -31.695 43.022 1.00 26.32 213 ASP A CA 1
ATOM 3394 C C . ASP B 1 219 ? 45.807 -32.274 42.086 1.00 23.32 213 ASP A C 1
ATOM 3395 O O . ASP B 1 219 ? 44.599 -32.150 42.304 1.00 23.71 213 ASP A O 1
ATOM 3400 N N . PHE B 1 220 ? 46.305 -32.887 41.021 1.00 22.31 214 PHE A N 1
ATOM 3401 C CA . PHE B 1 220 ? 45.445 -33.441 39.986 1.00 24.67 214 PHE A CA 1
ATOM 3402 C C . PHE B 1 220 ? 45.918 -34.841 39.678 1.00 17.59 214 PHE A C 1
ATOM 3403 O O . PHE B 1 220 ? 47.071 -35.177 39.919 1.00 19.55 214 PHE A O 1
ATOM 3411 N N . THR B 1 221 ? 45.021 -35.677 39.196 1.00 14.45 215 THR A N 1
ATOM 3412 C CA . THR B 1 221 ? 45.393 -37.050 38.947 1.00 20.49 215 THR A CA 1
ATOM 3413 C C . THR B 1 221 ? 44.735 -37.556 37.679 1.00 14.82 215 THR A C 1
ATOM 3414 O O . THR B 1 221 ? 43.605 -37.217 37.365 1.00 14.03 215 THR A O 1
ATOM 3418 N N . LEU B 1 222 ? 45.486 -38.355 36.948 1.00 15.10 216 LEU A N 1
ATOM 3419 C CA . LEU B 1 222 ? 44.967 -39.100 35.835 1.00 17.76 216 LEU A CA 1
ATOM 3420 C C . LEU B 1 222 ? 44.893 -40.506 36.363 1.00 22.95 216 LEU A C 1
ATOM 3421 O O . LEU B 1 222 ? 45.816 -40.956 37.046 1.00 21.29 216 LEU A O 1
ATOM 3426 N N . THR B 1 223 ? 43.803 -41.203 36.064 1.00 23.45 217 THR A N 1
ATOM 3427 C CA . THR B 1 223 ? 43.662 -42.594 36.490 1.00 23.32 217 THR A CA 1
ATOM 3428 C C . THR B 1 223 ? 43.279 -43.489 35.311 1.00 22.49 217 THR A C 1
ATOM 3429 O O . THR B 1 223 ? 42.466 -43.115 34.468 1.00 23.98 217 THR A O 1
ATOM 3433 N N . ILE B 1 224 ? 43.905 -44.657 35.244 1.00 26.19 218 ILE A N 1
ATOM 3434 C CA . ILE B 1 224 ? 43.474 -45.718 34.349 1.00 28.87 218 ILE A CA 1
ATOM 3435 C C . ILE B 1 224 ? 43.057 -46.892 35.218 1.00 26.36 218 ILE A C 1
ATOM 3436 O O . ILE B 1 224 ? 43.888 -47.459 35.916 1.00 25.03 218 ILE A O 1
ATOM 3441 N N . THR B 1 225 ? 41.777 -47.246 35.180 1.00 32.09 219 THR A N 1
ATOM 3442 C CA . THR B 1 225 ? 41.233 -48.282 36.060 1.00 37.81 219 THR A CA 1
ATOM 3443 C C . THR B 1 225 ? 41.906 -49.632 35.849 1.00 40.10 219 THR A C 1
ATOM 3444 O O . THR B 1 225 ? 42.492 -50.194 36.784 1.00 43.06 219 THR A O 1
ATOM 3448 N N . ARG B 1 226 ? 41.816 -50.154 34.628 1.00 37.19 220 ARG A N 1
ATOM 3449 C CA . ARG B 1 226 ? 42.551 -51.369 34.270 1.00 42.17 220 ARG A CA 1
ATOM 3450 C C . ARG B 1 226 ? 43.413 -51.104 33.037 1.00 36.37 220 ARG A C 1
ATOM 3451 O O . ARG B 1 226 ? 42.943 -50.544 32.055 1.00 38.73 220 ARG A O 1
ATOM 3459 N N . VAL B 1 227 ? 44.682 -51.486 33.097 1.00 33.78 221 VAL A N 1
ATOM 3460 C CA . VAL B 1 227 ? 45.608 -51.176 32.016 1.00 30.21 221 VAL A CA 1
ATOM 3461 C C . VAL B 1 227 ? 45.565 -52.179 30.864 1.00 36.69 221 VAL A C 1
ATOM 3462 O O . VAL B 1 227 ? 45.704 -53.384 31.069 1.00 35.81 221 VAL A O 1
ATOM 3466 N N . GLU B 1 228 ? 45.371 -51.660 29.653 1.00 36.53 222 GLU A N 1
ATOM 3467 C CA . GLU B 1 228 ? 45.516 -52.425 28.419 1.00 35.24 222 GLU A CA 1
ATOM 3468 C C . GLU B 1 228 ? 46.941 -52.230 27.891 1.00 40.33 222 GLU A C 1
ATOM 3469 O O . GLU B 1 228 ? 47.626 -51.281 28.289 1.00 39.79 222 GLU A O 1
ATOM 3475 N N . PRO B 1 229 ? 47.398 -53.124 26.994 1.00 38.88 223 PRO A N 1
ATOM 3476 C CA . PRO B 1 229 ? 48.748 -53.019 26.408 1.00 44.60 223 PRO A CA 1
ATOM 3477 C C . PRO B 1 229 ? 48.986 -51.772 25.527 1.00 38.62 223 PRO A C 1
ATOM 3478 O O . PRO B 1 229 ? 50.134 -51.375 25.316 1.00 34.24 223 PRO A O 1
ATOM 3482 N N . GLU B 1 230 ? 47.911 -51.163 25.040 1.00 34.08 224 GLU A N 1
ATOM 3483 C CA . GLU B 1 230 ? 48.002 -49.957 24.230 1.00 36.43 224 GLU A CA 1
ATOM 3484 C C . GLU B 1 230 ? 48.246 -48.696 25.068 1.00 44.43 224 GLU A C 1
ATOM 3485 O O . GLU B 1 230 ? 48.272 -47.582 24.533 1.00 38.34 224 GLU A O 1
ATOM 3491 N N . ASP B 1 231 ? 48.442 -48.864 26.372 1.00 36.20 225 ASP A N 1
ATOM 3492 C CA . ASP B 1 231 ? 48.483 -47.715 27.261 1.00 29.00 225 ASP A CA 1
ATOM 3493 C C . ASP B 1 231 ? 49.874 -47.323 27.685 1.00 27.95 225 ASP A C 1
ATOM 3494 O O . ASP B 1 231 ? 50.071 -46.273 28.297 1.00 28.41 225 ASP A O 1
ATOM 3499 N N . PHE B 1 232 ? 50.841 -48.169 27.373 1.00 26.28 226 PHE A N 1
ATOM 3500 C CA . PHE B 1 232 ? 52.211 -47.895 27.772 1.00 26.09 226 PHE A CA 1
ATOM 3501 C C . PHE B 1 232 ? 52.808 -46.781 26.917 1.00 25.30 226 PHE A C 1
ATOM 3502 O O . PHE B 1 232 ? 53.026 -46.954 25.716 1.00 26.16 226 PHE A O 1
ATOM 3510 N N . ALA B 1 233 ? 53.039 -45.630 27.548 1.00 23.20 227 ALA A N 1
ATOM 3511 C CA . ALA B 1 233 ? 53.617 -44.463 26.884 1.00 18.77 227 ALA A CA 1
ATOM 3512 C C . ALA B 1 233 ? 54.023 -43.475 27.960 1.00 17.62 227 ALA A C 1
ATOM 3513 O O . ALA B 1 233 ? 53.960 -43.814 29.136 1.00 21.96 227 ALA A O 1
ATOM 3515 N N . LEU B 1 234 ? 54.447 -42.269 27.572 1.00 16.75 228 LEU A N 1
ATOM 3516 C CA . LEU B 1 234 ? 54.681 -41.185 28.537 1.00 13.81 228 LEU A CA 1
ATOM 3517 C C . LEU B 1 234 ? 53.415 -40.355 28.747 1.00 16.50 228 LEU A C 1
ATOM 3518 O O . LEU B 1 234 ? 52.601 -40.212 27.830 1.00 16.05 228 LEU A O 1
ATOM 3523 N N . TYR B 1 235 ? 53.253 -39.801 29.947 1.00 16.86 229 TYR A N 1
ATOM 3524 C CA . TYR B 1 235 ? 52.074 -39.001 30.272 1.00 14.46 229 TYR A CA 1
ATOM 3525 C C . TYR B 1 235 ? 52.457 -37.647 30.848 1.00 16.69 229 TYR A C 1
ATOM 3526 O O . TYR B 1 235 ? 53.230 -37.565 31.815 1.00 14.52 229 TYR A O 1
ATOM 3535 N N . TYR B 1 236 ? 51.898 -36.594 30.249 1.00 12.56 230 TYR A N 1
ATOM 3536 C CA . TYR B 1 236 ? 52.208 -35.221 30.624 1.00 10.60 230 TYR A CA 1
ATOM 3537 C C . TYR B 1 236 ? 50.954 -34.496 31.060 1.00 12.64 230 TYR A C 1
ATOM 3538 O O . TYR B 1 236 ? 49.936 -34.541 30.367 1.00 12.49 230 TYR A O 1
ATOM 3547 N N . CYS B 1 237 ? 51.010 -33.816 32.197 1.00 10.31 231 CYS A N 1
ATOM 3548 C CA . CYS B 1 237 ? 49.918 -32.926 32.537 1.00 13.75 231 CYS A CA 1
ATOM 3549 C C . CYS B 1 237 ? 50.269 -31.526 32.072 1.00 17.72 231 CYS A C 1
ATOM 3550 O O . CYS B 1 237 ? 51.436 -31.225 31.799 1.00 17.34 231 CYS A O 1
ATOM 3553 N N . GLN B 1 238 ? 49.257 -30.672 31.986 1.00 13.67 232 GLN A N 1
ATOM 3554 C CA . GLN B 1 238 ? 49.448 -29.332 31.477 1.00 13.11 232 GLN A CA 1
ATOM 3555 C C . GLN B 1 238 ? 48.411 -28.375 32.048 1.00 14.45 232 GLN A C 1
ATOM 3556 O O . GLN B 1 238 ? 47.239 -28.725 32.212 1.00 11.82 232 GLN A O 1
ATOM 3562 N N . VAL B 1 239 ? 48.870 -27.165 32.351 1.00 13.02 233 VAL A N 1
ATOM 3563 C CA . VAL B 1 239 ? 48.012 -26.043 32.674 1.00 12.74 233 VAL A CA 1
ATOM 3564 C C . VAL B 1 239 ? 48.011 -25.134 31.450 1.00 15.08 233 VAL A C 1
ATOM 3565 O O . VAL B 1 239 ? 49.072 -24.725 30.980 1.00 18.93 233 VAL A O 1
ATOM 3569 N N . TYR B 1 240 ? 46.828 -24.843 30.918 1.00 12.36 234 TYR A N 1
ATOM 3570 C CA . TYR B 1 240 ? 46.698 -24.034 29.718 1.00 10.90 234 TYR A CA 1
ATOM 3571 C C . TYR B 1 240 ? 45.892 -22.764 30.009 1.00 15.58 234 TYR A C 1
ATOM 3572 O O . TYR B 1 240 ? 45.297 -22.634 31.069 1.00 19.92 234 TYR A O 1
ATOM 3581 N N . GLY B 1 241 ? 45.886 -21.818 29.078 1.00 16.64 235 GLY A N 1
ATOM 3582 C CA . GLY B 1 241 ? 45.227 -20.544 29.304 1.00 17.27 235 GLY A CA 1
ATOM 3583 C C . GLY B 1 241 ? 45.282 -19.661 28.070 1.00 20.85 235 GLY A C 1
ATOM 3584 O O . GLY B 1 241 ? 45.292 -20.159 26.951 1.00 22.83 235 GLY A O 1
ATOM 3585 N N . ALA B 1 242 ? 45.329 -18.348 28.262 1.00 22.09 236 ALA A N 1
ATOM 3586 C CA . ALA B 1 242 ? 45.391 -17.433 27.126 1.00 17.90 236 ALA A CA 1
ATOM 3587 C C . ALA B 1 242 ? 46.820 -17.172 26.668 1.00 17.22 236 ALA A C 1
ATOM 3588 O O . ALA B 1 242 ? 47.121 -17.236 25.483 1.00 18.73 236 ALA A O 1
ATOM 3590 N N . SER B 1 243 ? 47.705 -16.886 27.612 1.00 17.16 237 SER A N 1
ATOM 3591 C CA . SER B 1 243 ? 49.058 -16.483 27.261 1.00 19.18 237 SER A CA 1
ATOM 3592 C C . SER B 1 243 ? 50.174 -17.304 27.926 1.00 19.13 237 SER A C 1
ATOM 3593 O O . SER B 1 243 ? 51.352 -16.989 27.760 1.00 22.62 237 SER A O 1
ATOM 3596 N N . SER B 1 244 ? 49.828 -18.334 28.689 1.00 14.87 238 SER A N 1
ATOM 3597 C CA . SER B 1 244 ? 50.863 -19.175 29.278 1.00 17.46 238 SER A CA 1
ATOM 3598 C C . SER B 1 244 ? 50.460 -20.656 29.345 1.00 19.79 238 SER A C 1
ATOM 3599 O O . SER B 1 244 ? 49.317 -20.994 29.651 1.00 19.77 238 SER A O 1
ATOM 3602 N N . TYR B 1 245 ? 51.418 -21.527 29.061 1.00 14.95 239 TYR A N 1
ATOM 3603 C CA . TYR B 1 245 ? 51.184 -22.961 29.018 1.00 17.59 239 TYR A CA 1
ATOM 3604 C C . TYR B 1 245 ? 52.413 -23.620 29.592 1.00 21.25 239 TYR A C 1
ATOM 3605 O O . TYR B 1 245 ? 53.531 -23.295 29.197 1.00 23.02 239 TYR A O 1
ATOM 3614 N N . THR B 1 246 ? 52.224 -24.520 30.544 1.00 15.33 240 THR A N 1
ATOM 3615 C CA . THR B 1 246 ? 53.363 -25.222 31.094 1.00 16.86 240 THR A CA 1
ATOM 3616 C C . THR B 1 246 ? 53.049 -26.684 31.235 1.00 15.14 240 THR A C 1
ATOM 3617 O O . THR B 1 246 ? 51.919 -27.047 31.542 1.00 15.23 240 THR A O 1
ATOM 3621 N N . PHE B 1 247 ? 54.056 -27.516 30.990 1.00 14.86 241 PHE A N 1
ATOM 3622 C CA . PHE B 1 247 ? 53.899 -28.955 31.051 1.00 12.38 241 PHE A CA 1
ATOM 3623 C C . PHE B 1 247 ? 54.717 -29.518 32.197 1.00 15.98 241 PHE A C 1
ATOM 3624 O O . PHE B 1 247 ? 55.740 -28.954 32.582 1.00 12.80 241 PHE A O 1
ATOM 3632 N N . GLY B 1 248 ? 54.280 -30.661 32.713 1.00 16.95 242 GLY A N 1
ATOM 3633 C CA . GLY B 1 248 ? 55.060 -31.388 33.690 1.00 16.71 242 GLY A CA 1
ATOM 3634 C C . GLY B 1 248 ? 56.139 -32.125 32.939 1.00 16.84 242 GLY A C 1
ATOM 3635 O O . GLY B 1 248 ? 56.115 -32.173 31.708 1.00 16.45 242 GLY A O 1
ATOM 3636 N N . GLN B 1 249 ? 57.086 -32.705 33.666 1.00 15.64 243 GLN A N 1
ATOM 3637 C CA . GLN B 1 249 ? 58.228 -33.321 33.018 1.00 16.08 243 GLN A CA 1
ATOM 3638 C C . GLN B 1 249 ? 57.909 -34.696 32.471 1.00 16.87 243 GLN A C 1
ATOM 3639 O O . GLN B 1 249 ? 58.699 -35.246 31.724 1.00 19.68 243 GLN A O 1
ATOM 3645 N N . GLY B 1 250 ? 56.757 -35.250 32.844 1.00 18.13 244 GLY A N 1
ATOM 3646 C CA . GLY B 1 250 ? 56.282 -36.500 32.271 1.00 14.92 244 GLY A CA 1
ATOM 3647 C C . GLY B 1 250 ? 56.492 -37.729 33.139 1.00 20.77 244 GLY A C 1
ATOM 3648 O O . GLY B 1 250 ? 57.484 -37.828 33.868 1.00 20.52 244 GLY A O 1
ATOM 3649 N N . THR B 1 251 ? 55.551 -38.666 33.059 1.00 17.65 245 THR A N 1
ATOM 3650 C CA . THR B 1 251 ? 55.630 -39.923 33.800 1.00 22.77 245 THR A CA 1
ATOM 3651 C C . THR B 1 251 ? 55.628 -41.098 32.836 1.00 19.85 245 THR A C 1
ATOM 3652 O O . THR B 1 251 ? 54.742 -41.212 31.995 1.00 19.22 245 THR A O 1
ATOM 3656 N N . LYS B 1 252 ? 56.606 -41.983 32.955 1.00 19.33 246 LYS A N 1
ATOM 3657 C CA . LYS B 1 252 ? 56.661 -43.112 32.041 1.00 23.36 246 LYS A CA 1
ATOM 3658 C C . LYS B 1 252 ? 55.890 -44.345 32.547 1.00 26.63 246 LYS A C 1
ATOM 3659 O O . LYS B 1 252 ? 56.165 -44.868 33.626 1.00 25.25 246 LYS A O 1
ATOM 3665 N N . LEU B 1 253 ? 54.927 -44.803 31.753 1.00 20.43 247 LEU A N 1
ATOM 3666 C CA . LEU B 1 253 ? 54.189 -46.011 32.069 1.00 19.45 247 LEU A CA 1
ATOM 3667 C C . LEU B 1 253 ? 54.759 -47.190 31.298 1.00 26.31 247 LEU A C 1
ATOM 3668 O O . LEU B 1 253 ? 54.261 -47.536 30.233 1.00 27.69 247 LEU A O 1
ATOM 3673 N N . GLU B 1 254 ? 55.808 -47.811 31.826 1.00 36.13 248 GLU A N 1
ATOM 3674 C CA . GLU B 1 254 ? 56.379 -48.995 31.177 1.00 36.99 248 GLU A CA 1
ATOM 3675 C C . GLU B 1 254 ? 55.712 -50.273 31.675 1.00 29.41 248 GLU A C 1
ATOM 3676 O O . GLU B 1 254 ? 55.307 -50.361 32.827 1.00 25.41 248 GLU A O 1
ATOM 3682 N N . ARG B 1 255 ? 55.601 -51.256 30.789 1.00 39.96 249 ARG A N 1
ATOM 3683 C CA . ARG B 1 255 ? 54.998 -52.542 31.122 1.00 34.98 249 ARG A CA 1
ATOM 3684 C C . ARG B 1 255 ? 55.652 -53.159 32.359 1.00 31.32 249 ARG A C 1
ATOM 3685 O O . ARG B 1 255 ? 56.511 -54.030 32.245 1.00 31.35 249 ARG A O 1
ATOM 3693 N N . GLN C 1 7 ? 80.940 -1.531 9.968 1.00 42.80 1 GLN C N 1
ATOM 3694 C CA . GLN C 1 7 ? 80.318 -1.041 11.195 1.00 41.47 1 GLN C CA 1
ATOM 3695 C C . GLN C 1 7 ? 78.838 -0.732 10.980 1.00 37.42 1 GLN C C 1
ATOM 3696 O O . GLN C 1 7 ? 78.429 -0.295 9.902 1.00 32.79 1 GLN C O 1
ATOM 3698 N N . VAL C 1 8 ? 78.043 -0.962 12.020 1.00 38.13 2 VAL C N 1
ATOM 3699 C CA . VAL C 1 8 ? 76.603 -0.757 11.953 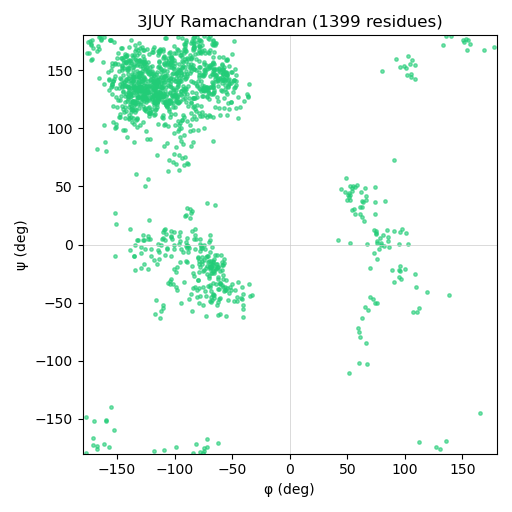1.00 28.27 2 VAL C CA 1
ATOM 3700 C C . VAL C 1 8 ? 76.270 0.714 11.907 1.00 28.58 2 VAL C C 1
ATOM 3701 O O . VAL C 1 8 ? 76.713 1.480 12.759 1.00 30.83 2 VAL C O 1
ATOM 3705 N N . GLN C 1 9 ? 75.470 1.101 10.918 1.00 31.55 3 GLN C N 1
ATOM 3706 C CA . GLN C 1 9 ? 75.083 2.489 10.745 1.00 26.51 3 GLN C CA 1
ATOM 3707 C C . GLN C 1 9 ? 73.589 2.585 10.472 1.00 30.54 3 GLN C C 1
ATOM 3708 O O . GLN C 1 9 ? 73.035 1.794 9.690 1.00 25.75 3 GLN C O 1
ATOM 3714 N N . LEU C 1 10 ? 72.940 3.541 11.138 1.00 26.64 4 LEU C N 1
ATOM 3715 C CA . LEU C 1 10 ? 71.537 3.860 10.893 1.00 20.16 4 LEU C CA 1
ATOM 3716 C C . LEU C 1 10 ? 71.461 5.291 10.353 1.00 18.60 4 LEU C C 1
ATOM 3717 O O . LEU C 1 10 ? 72.024 6.198 10.943 1.00 20.24 4 LEU C O 1
ATOM 3722 N N . VAL C 1 11 ? 70.768 5.485 9.233 1.00 18.43 5 VAL C N 1
ATOM 3723 C CA . VAL C 1 11 ? 70.770 6.772 8.528 1.00 19.34 5 VAL C CA 1
ATOM 3724 C C . VAL C 1 11 ? 69.369 7.348 8.373 1.00 17.10 5 VAL C C 1
ATOM 3725 O O . VAL C 1 11 ? 68.557 6.816 7.621 1.00 16.72 5 VAL C O 1
ATOM 3729 N N . GLN C 1 12 ? 69.088 8.438 9.081 1.00 15.29 6 GLN C N 1
ATOM 3730 C CA . GLN C 1 12 ? 67.730 8.964 9.143 1.00 12.19 6 GLN C CA 1
ATOM 3731 C C . GLN C 1 12 ? 67.445 9.992 8.069 1.00 14.92 6 GLN C C 1
ATOM 3732 O O . GLN C 1 12 ? 68.366 10.581 7.508 1.00 16.75 6 GLN C O 1
ATOM 3738 N N . SER C 1 13 ? 66.165 10.216 7.786 1.00 15.45 7 SER C N 1
ATOM 3739 C CA . SER C 1 13 ? 65.780 11.245 6.824 1.00 14.24 7 SER C CA 1
ATOM 3740 C C . SER C 1 13 ? 66.029 12.673 7.349 1.00 19.32 7 SER C C 1
ATOM 3741 O O . SER C 1 13 ? 66.467 12.872 8.487 1.00 18.45 7 SER C O 1
ATOM 3744 N N . GLY C 1 14 ? 65.763 13.669 6.513 1.00 20.24 8 GLY C N 1
ATOM 3745 C CA . GLY C 1 14 ? 66.144 15.029 6.836 1.00 8.53 8 GLY C CA 1
ATOM 3746 C C . GLY C 1 14 ? 65.137 15.775 7.684 1.00 16.63 8 GLY C C 1
ATOM 3747 O O . GLY C 1 14 ? 63.956 15.412 7.749 1.00 17.00 8 GLY C O 1
ATOM 3748 N N . ALA C 1 15 ? 65.618 16.838 8.330 1.00 19.20 9 ALA C N 1
ATOM 3749 C CA . ALA C 1 15 ? 64.793 17.701 9.169 1.00 13.88 9 ALA C CA 1
ATOM 3750 C C . ALA C 1 15 ? 63.571 18.190 8.413 1.00 16.59 9 ALA C C 1
ATOM 3751 O O . ALA C 1 15 ? 63.586 18.290 7.176 1.00 16.82 9 ALA C O 1
ATOM 3753 N N . GLU C 1 16 ? 62.510 18.500 9.150 1.00 17.56 10 GLU C N 1
ATOM 3754 C CA . GLU C 1 16 ? 61.311 19.030 8.517 1.00 22.89 10 GLU C CA 1
ATOM 3755 C C . GLU C 1 16 ? 60.657 20.094 9.373 1.00 19.11 10 GLU C C 1
ATOM 3756 O O . GLU C 1 16 ? 60.874 20.147 10.579 1.00 17.22 10 GLU C O 1
ATOM 3762 N N . VAL C 1 17 ? 59.875 20.952 8.726 1.00 20.95 11 VAL C N 1
ATOM 3763 C CA . VAL C 1 17 ? 59.087 21.977 9.398 1.00 17.90 11 VAL C CA 1
ATOM 3764 C C . VAL C 1 17 ? 57.618 21.705 9.097 1.00 18.36 11 VAL C C 1
ATOM 3765 O O . VAL C 1 17 ? 57.240 21.574 7.934 1.00 23.13 11 VAL C O 1
ATOM 3769 N N . LYS C 1 18 ? 56.798 21.632 10.144 1.00 20.22 12 LYS C N 1
ATOM 3770 C CA . LYS C 1 18 ? 55.413 21.165 10.031 1.00 21.36 12 LYS C CA 1
ATOM 3771 C C . LYS C 1 18 ? 54.387 22.129 10.640 1.00 23.27 12 LYS C C 1
ATOM 3772 O O . LYS C 1 18 ? 54.634 22.728 11.685 1.00 23.39 12 LYS C O 1
ATOM 3778 N N . LYS C 1 19 ? 53.231 22.271 9.992 1.00 21.37 13 LYS C N 1
ATOM 3779 C CA . LYS C 1 19 ? 52.169 23.097 10.542 1.00 18.96 13 LYS C CA 1
ATOM 3780 C C . LYS C 1 19 ? 51.332 22.264 11.501 1.00 18.04 13 LYS C C 1
ATOM 3781 O O . LYS C 1 19 ? 51.327 21.044 11.422 1.00 19.68 13 LYS C O 1
ATOM 3787 N N . PRO C 1 20 ? 50.602 22.920 12.402 1.00 17.26 14 PRO C N 1
ATOM 3788 C CA . PRO C 1 20 ? 49.696 22.149 13.241 1.00 21.71 14 PRO C CA 1
ATOM 3789 C C . PRO C 1 20 ? 48.829 21.219 12.399 1.00 20.99 14 PRO C C 1
ATOM 3790 O O . PRO C 1 20 ? 48.524 21.538 11.246 1.00 16.50 14 PRO C O 1
ATOM 3794 N N . GLY C 1 21 ? 48.465 20.075 12.982 1.00 24.78 15 GLY C N 1
ATOM 3795 C CA . GLY C 1 21 ? 47.535 19.134 12.383 1.00 17.89 15 GLY C CA 1
ATOM 3796 C C . GLY C 1 21 ? 48.121 18.303 11.265 1.00 18.82 15 GLY C C 1
ATOM 3797 O O . GLY C 1 21 ? 47.503 17.333 10.824 1.00 25.20 15 GLY C O 1
ATOM 3798 N N . ALA C 1 22 ? 49.303 18.686 10.791 1.00 16.35 16 ALA C N 1
ATOM 3799 C CA . ALA C 1 22 ? 49.978 17.934 9.751 1.00 13.19 16 ALA C CA 1
ATOM 3800 C C . ALA C 1 22 ? 50.514 16.618 10.325 1.00 18.36 16 ALA C C 1
ATOM 3801 O O . ALA C 1 22 ? 50.259 16.277 11.490 1.00 13.93 16 ALA C O 1
ATOM 3803 N N . SER C 1 23 ? 51.258 15.874 9.514 1.00 16.52 17 SER C N 1
ATOM 3804 C CA . SER C 1 23 ? 51.842 14.632 9.985 1.00 12.47 17 SER C CA 1
ATOM 3805 C C . SER C 1 23 ? 53.255 14.466 9.428 1.00 15.95 17 SER C C 1
ATOM 3806 O O . SER C 1 23 ? 53.538 14.897 8.319 1.00 21.66 17 SER C O 1
ATOM 3809 N N . VAL C 1 24 ? 54.148 13.849 10.195 1.00 16.73 18 VAL C N 1
ATOM 3810 C CA . VAL C 1 24 ? 55.534 13.681 9.758 1.00 12.71 18 VAL C CA 1
ATOM 3811 C C . VAL C 1 24 ? 55.916 12.222 9.605 1.00 10.49 18 VAL C C 1
ATOM 3812 O O . VAL C 1 24 ? 55.567 11.394 10.424 1.00 10.19 18 VAL C O 1
ATOM 3816 N N . LYS C 1 25 ? 56.645 11.912 8.544 1.00 14.90 19 LYS C N 1
ATOM 3817 C CA . LYS C 1 25 ? 57.126 10.555 8.337 1.00 16.75 19 LYS C CA 1
ATOM 3818 C C . LYS C 1 25 ? 58.651 10.510 8.349 1.00 15.43 19 LYS C C 1
ATOM 3819 O O . LYS C 1 25 ? 59.313 11.203 7.577 1.00 20.20 19 LYS C O 1
ATOM 3825 N N . VAL C 1 26 ? 59.207 9.697 9.233 1.00 11.27 20 VAL C N 1
ATOM 3826 C CA . VAL C 1 26 ? 60.641 9.684 9.409 1.00 10.57 20 VAL C CA 1
ATOM 3827 C C . VAL C 1 26 ? 61.196 8.320 9.035 1.00 12.18 20 VAL C C 1
ATOM 3828 O O . VAL C 1 26 ? 60.782 7.299 9.575 1.00 12.06 20 VAL C O 1
ATOM 3832 N N . SER C 1 27 ? 62.120 8.297 8.087 1.00 13.84 21 SER C N 1
ATOM 3833 C CA . SER C 1 27 ? 62.737 7.044 7.692 1.00 13.37 21 SER C CA 1
ATOM 3834 C C . SER C 1 27 ? 64.053 6.818 8.429 1.00 15.90 21 SER C C 1
ATOM 3835 O O . SER C 1 27 ? 64.633 7.739 9.009 1.00 16.91 21 SER C O 1
ATOM 3838 N N . CYS C 1 28 ? 64.510 5.577 8.408 1.00 16.58 22 CYS C N 1
ATOM 3839 C CA . CYS C 1 28 ? 65.690 5.176 9.135 1.00 15.46 22 CYS C CA 1
ATOM 3840 C C . CYS C 1 28 ? 66.262 4.016 8.361 1.00 19.21 22 CYS C C 1
ATOM 3841 O O . CYS C 1 28 ? 65.761 2.904 8.476 1.00 20.47 22 CYS C O 1
ATOM 3844 N N . GLN C 1 29 ? 67.289 4.269 7.557 1.00 21.10 23 GLN C N 1
ATOM 3845 C CA . GLN C 1 29 ? 67.871 3.216 6.720 1.00 21.77 23 GLN C CA 1
ATOM 3846 C C . GLN C 1 29 ? 69.028 2.472 7.380 1.00 19.69 23 GLN C C 1
ATOM 3847 O O . GLN C 1 29 ? 69.935 3.090 7.931 1.00 21.67 23 GLN C O 1
ATOM 3853 N N . ALA C 1 30 ? 69.003 1.144 7.313 1.00 17.82 24 ALA C N 1
ATOM 3854 C CA . ALA C 1 30 ? 70.028 0.352 7.989 1.00 19.25 24 ALA C CA 1
ATOM 3855 C C . ALA C 1 30 ? 71.077 -0.242 7.048 1.00 20.48 24 ALA C C 1
ATOM 3856 O O . ALA C 1 30 ? 70.768 -0.685 5.939 1.00 16.32 24 ALA C O 1
ATOM 3858 N N . SER C 1 31 ? 72.321 -0.251 7.519 1.00 19.10 25 SER C N 1
ATOM 3859 C CA . SER C 1 31 ? 73.426 -0.859 6.791 1.00 19.98 25 SER C CA 1
ATOM 3860 C C . SER C 1 31 ? 74.439 -1.494 7.753 1.00 22.32 25 SER C C 1
ATOM 3861 O O . SER C 1 31 ? 74.565 -1.067 8.901 1.00 23.37 25 SER C O 1
ATOM 3864 N N . GLY C 1 32 ? 75.142 -2.525 7.293 1.00 17.84 26 GLY C N 1
ATOM 3865 C CA . GLY C 1 32 ? 76.237 -3.083 8.067 1.00 21.10 26 GLY C CA 1
ATOM 3866 C C . GLY C 1 32 ? 75.840 -4.267 8.917 1.00 26.07 26 GLY C C 1
ATOM 3867 O O . GLY C 1 32 ? 76.667 -4.832 9.638 1.00 28.46 26 GLY C O 1
ATOM 3868 N N . TYR C 1 33 ? 74.566 -4.640 8.834 1.00 25.32 27 TYR C N 1
ATOM 3869 C CA . TYR C 1 33 ? 74.045 -5.820 9.520 1.00 17.80 27 TYR C CA 1
ATOM 3870 C C . TYR C 1 33 ? 72.798 -6.330 8.808 1.00 18.26 27 TYR C C 1
ATOM 3871 O O . TYR C 1 33 ? 72.326 -5.720 7.850 1.00 21.09 27 TYR C O 1
ATOM 3880 N N . ARG C 1 34 ? 72.262 -7.449 9.275 1.00 21.61 28 ARG C N 1
ATOM 3881 C CA . ARG C 1 34 ? 71.074 -8.027 8.658 1.00 18.45 28 ARG C CA 1
ATOM 3882 C C . ARG C 1 34 ? 69.824 -7.357 9.215 1.00 18.20 28 ARG C C 1
ATOM 3883 O O . ARG C 1 34 ? 69.352 -7.697 10.298 1.00 21.16 28 ARG C O 1
ATOM 3891 N N . PHE C 1 35 ? 69.297 -6.399 8.470 1.00 16.10 29 PHE C N 1
ATOM 3892 C CA . PHE C 1 35 ? 68.185 -5.567 8.930 1.00 16.00 29 PHE C CA 1
ATOM 3893 C C . PHE C 1 35 ? 67.047 -6.282 9.669 1.00 15.99 29 PHE C C 1
ATOM 3894 O O . PHE C 1 35 ? 66.575 -5.811 10.710 1.00 15.69 29 PHE C O 1
ATOM 3902 N N . SER C 1 36 ? 66.592 -7.404 9.131 1.00 15.72 30 SER C N 1
ATOM 3903 C CA . SER C 1 36 ? 65.387 -8.046 9.657 1.00 14.32 30 SER C CA 1
ATOM 3904 C C . SER C 1 36 ? 65.603 -8.841 10.947 1.00 16.15 30 SER C C 1
ATOM 3905 O O . SER C 1 36 ? 64.664 -9.418 11.473 1.00 16.30 30 SER C O 1
ATOM 3908 N N . HIS C 1 37 ? 66.830 -8.869 11.456 1.00 15.59 31 HIS C N 1
ATOM 3909 C CA . HIS C 1 37 ? 67.143 -9.670 12.628 1.00 11.23 31 HIS C CA 1
ATOM 3910 C C . HIS C 1 37 ? 67.258 -8.831 13.885 1.00 14.43 31 HIS C C 1
ATOM 3911 O O . HIS C 1 37 ? 67.674 -9.336 14.928 1.00 18.48 31 HIS C O 1
ATOM 3918 N N . PHE C 1 38 ? 66.921 -7.548 13.789 1.00 11.23 32 PHE C N 1
ATOM 3919 C CA . PHE C 1 38 ? 66.997 -6.644 14.937 1.00 9.43 32 PHE C CA 1
ATOM 3920 C C . PHE C 1 38 ? 65.784 -5.722 15.082 1.00 8.11 32 PHE C C 1
ATOM 3921 O O . PHE C 1 38 ? 65.452 -4.967 14.179 1.00 7.74 32 PHE C O 1
ATOM 3929 N N . THR C 1 39 ? 65.134 -5.794 16.235 1.00 8.70 33 THR C N 1
ATOM 3930 C CA . THR C 1 39 ? 64.118 -4.829 16.607 1.00 7.84 33 THR C CA 1
ATOM 3931 C C . THR C 1 39 ? 64.696 -3.399 16.610 1.00 10.57 33 THR C C 1
ATOM 3932 O O . THR C 1 39 ? 65.857 -3.171 16.999 1.00 7.98 33 THR C O 1
ATOM 3936 N N . VAL C 1 40 ? 63.874 -2.455 16.155 1.00 7.81 34 VAL C N 1
ATOM 3937 C CA . VAL C 1 40 ? 64.220 -1.047 16.107 1.00 7.47 34 VAL C CA 1
ATOM 3938 C C . VAL C 1 40 ? 63.317 -0.254 17.048 1.00 6.70 34 VAL C C 1
ATOM 3939 O O . VAL C 1 40 ? 62.103 -0.371 16.962 1.00 6.89 34 VAL C O 1
ATOM 3943 N N . HIS C 1 41 ? 63.906 0.550 17.937 1.00 7.54 35 HIS C N 1
ATOM 3944 C CA . HIS C 1 41 ? 63.152 1.481 18.787 1.00 6.03 35 HIS C CA 1
ATOM 3945 C C . HIS C 1 41 ? 62.954 2.841 18.142 1.00 6.65 35 HIS C C 1
ATOM 3946 O O . HIS C 1 41 ? 63.711 3.243 17.256 1.00 7.68 35 HIS C O 1
ATOM 3953 N N . TRP C 1 42 ? 61.973 3.581 18.637 1.00 4.43 36 TRP C N 1
ATOM 3954 C CA . TRP C 1 42 ? 61.793 4.960 18.217 1.00 4.87 36 TRP C CA 1
ATOM 3955 C C . TRP C 1 42 ? 61.713 5.822 19.454 1.00 5.45 36 TRP C C 1
ATOM 3956 O O . TRP C 1 42 ? 60.961 5.545 20.360 1.00 5.13 36 TRP C O 1
ATOM 3967 N N . VAL C 1 43 ? 62.532 6.857 19.501 1.00 5.81 37 VAL C N 1
ATOM 3968 C CA . VAL C 1 43 ? 62.741 7.610 20.715 1.00 5.37 37 VAL C CA 1
ATOM 3969 C C . VAL C 1 43 ? 62.822 9.045 20.272 1.00 6.69 37 VAL C C 1
ATOM 3970 O O . VAL C 1 43 ? 63.249 9.320 19.156 1.00 8.43 37 VAL C O 1
ATOM 3974 N N . ARG C 1 44 ? 62.411 9.974 21.119 1.00 6.58 38 ARG C N 1
ATOM 3975 C CA . ARG C 1 44 ? 62.476 11.369 20.731 1.00 6.90 38 ARG C CA 1
ATOM 3976 C C . ARG C 1 44 ? 62.884 12.201 21.928 1.00 10.79 38 ARG C C 1
ATOM 3977 O O . ARG C 1 44 ? 62.782 11.743 23.072 1.00 10.24 38 ARG C O 1
ATOM 3985 N N . GLN C 1 45 ? 63.338 13.423 21.675 1.00 8.34 39 GLN C N 1
ATOM 3986 C CA . GLN C 1 45 ? 63.658 14.318 22.773 1.00 8.63 39 GLN C CA 1
ATOM 3987 C C . GLN C 1 45 ? 63.164 15.699 22.516 1.00 8.79 39 GLN C C 1
ATOM 3988 O O . GLN C 1 45 ? 63.746 16.426 21.726 1.00 8.48 39 GLN C O 1
ATOM 3994 N N . ALA C 1 46 ? 62.090 16.064 23.196 1.00 11.47 40 ALA C N 1
ATOM 3995 C CA . ALA C 1 46 ? 61.585 17.419 23.130 1.00 14.21 40 ALA C CA 1
ATOM 3996 C C . ALA C 1 46 ? 62.634 18.315 23.772 1.00 21.45 40 ALA C C 1
ATOM 3997 O O . ALA C 1 46 ? 63.444 17.843 24.579 1.00 21.04 40 ALA C O 1
ATOM 3999 N N . PRO C 1 47 ? 62.656 19.601 23.392 1.00 27.43 41 PRO C N 1
ATOM 4000 C CA . PRO C 1 47 ? 63.628 20.552 23.951 1.00 28.15 41 PRO C CA 1
ATOM 4001 C C . PRO C 1 47 ? 63.655 20.541 25.481 1.00 25.99 41 PRO C C 1
ATOM 4002 O O . PRO C 1 47 ? 62.629 20.749 26.143 1.00 26.52 41 PRO C O 1
ATOM 4006 N N . GLY C 1 48 ? 64.837 20.276 26.029 1.00 26.33 42 GLY C N 1
ATOM 4007 C CA . GLY C 1 48 ? 65.028 20.264 27.464 1.00 26.79 42 GLY C CA 1
ATOM 4008 C C . GLY C 1 48 ? 64.025 19.400 28.192 1.00 28.20 42 GLY C C 1
ATOM 4009 O O . GLY C 1 48 ? 63.469 19.789 29.209 1.00 32.09 42 GLY C O 1
ATOM 4010 N N . GLN C 1 49 ? 63.784 18.215 27.654 1.00 30.54 43 GLN C N 1
ATOM 4011 C CA . GLN C 1 49 ? 63.013 17.201 28.349 1.00 20.71 43 GLN C CA 1
ATOM 4012 C C . GLN C 1 49 ? 63.821 15.896 28.288 1.00 19.25 43 GLN C C 1
ATOM 4013 O O . GLN C 1 49 ? 64.831 15.806 27.582 1.00 20.62 43 GLN C O 1
ATOM 4019 N N . ARG C 1 50 ? 63.404 14.901 29.053 1.00 14.86 44 ARG C N 1
ATOM 4020 C CA . ARG C 1 50 ? 64.057 13.609 29.026 1.00 16.89 44 ARG C CA 1
ATOM 4021 C C . ARG C 1 50 ? 63.833 12.982 27.674 1.00 12.64 44 ARG C C 1
ATOM 4022 O O . ARG C 1 50 ? 62.869 13.320 26.993 1.00 15.34 44 ARG C O 1
ATOM 4030 N N . PHE C 1 51 ? 64.707 12.061 27.292 1.00 11.50 45 PHE C N 1
ATOM 4031 C CA . PHE C 1 51 ? 64.423 11.136 26.195 1.00 11.04 45 PHE C CA 1
ATOM 4032 C C . PHE C 1 51 ? 63.117 10.417 26.489 1.00 13.01 45 PHE C C 1
ATOM 4033 O O . PHE C 1 51 ? 62.813 10.113 27.645 1.00 14.93 45 PHE C O 1
ATOM 4041 N N . GLU C 1 52 ? 62.360 10.120 25.440 1.00 11.01 46 GLU C N 1
ATOM 4042 C CA . GLU C 1 52 ? 61.021 9.568 25.584 1.00 11.08 46 GLU C CA 1
ATOM 4043 C C . GLU C 1 52 ? 60.864 8.454 24.569 1.00 11.51 46 GLU C C 1
ATOM 4044 O O . GLU C 1 52 ? 60.949 8.692 23.362 1.00 11.50 46 GLU C O 1
ATOM 4050 N N . TRP C 1 53 ? 60.662 7.236 25.050 1.00 9.65 47 TRP C N 1
ATOM 4051 C CA . TRP C 1 53 ? 60.474 6.085 24.173 1.00 8.05 47 TRP C CA 1
ATOM 4052 C C . TRP C 1 53 ? 59.085 6.108 23.543 1.00 6.94 47 TRP C C 1
ATOM 4053 O O . TRP C 1 53 ? 58.095 6.379 24.215 1.00 7.70 47 TRP C O 1
ATOM 4064 N N . MET C 1 54 ? 59.026 5.814 22.250 1.00 6.42 48 MET C N 1
ATOM 4065 C CA . MET C 1 54 ? 57.785 5.876 21.495 1.00 6.62 48 MET C CA 1
ATOM 4066 C C . MET C 1 54 ? 57.215 4.504 21.223 1.00 6.22 48 MET C C 1
ATOM 4067 O O . MET C 1 54 ? 56.003 4.335 21.202 1.00 8.59 48 MET C O 1
ATOM 4072 N N . GLY C 1 55 ? 58.071 3.517 21.026 1.00 5.54 49 GLY C N 1
ATOM 4073 C CA . GLY C 1 55 ? 57.584 2.190 20.702 1.00 6.13 49 GLY C CA 1
ATOM 4074 C C . GLY C 1 55 ? 58.652 1.461 19.945 1.00 6.93 49 GLY C C 1
ATOM 4075 O O . GLY C 1 55 ? 59.704 2.032 19.665 1.00 7.77 49 GLY C O 1
ATOM 4076 N N . TRP C 1 56 ? 58.418 0.196 19.630 1.00 7.47 50 TRP C N 1
ATOM 4077 C CA . TRP C 1 56 ? 59.361 -0.528 18.789 1.00 5.98 50 TRP C CA 1
ATOM 4078 C C . TRP C 1 56 ? 58.670 -1.427 17.798 1.00 6.37 50 TRP C C 1
ATOM 4079 O O . TRP C 1 56 ? 57.508 -1.780 17.986 1.00 7.23 50 TRP C O 1
ATOM 4090 N N . ILE C 1 57 ? 59.390 -1.764 16.734 1.00 5.57 51 ILE C N 1
ATOM 4091 C CA . ILE C 1 57 ? 58.927 -2.725 15.744 1.00 7.78 51 ILE C CA 1
ATOM 4092 C C . ILE C 1 57 ? 59.983 -3.835 15.482 1.00 8.66 51 ILE C C 1
ATOM 4093 O O . ILE C 1 57 ? 61.180 -3.569 15.333 1.00 6.86 51 ILE C O 1
ATOM 4098 N N . ASN C 1 58 ? 59.538 -5.082 15.453 1.00 9.33 52 ASN C N 1
ATOM 4099 C CA . ASN C 1 58 ? 60.403 -6.184 15.046 1.00 9.22 52 ASN C CA 1
ATOM 4100 C C . ASN C 1 58 ? 60.224 -6.458 13.552 1.00 9.83 52 ASN C C 1
ATOM 4101 O O . ASN C 1 58 ? 59.198 -6.968 13.123 1.00 10.46 52 ASN C O 1
ATOM 4106 N N . PRO C 1 59 ? 61.218 -6.093 12.742 1.00 10.28 53 PRO C N 1
ATOM 4107 C CA . PRO C 1 59 ? 61.021 -6.200 11.296 1.00 9.22 53 PRO C CA 1
ATOM 4108 C C . PRO C 1 59 ? 60.816 -7.642 10.890 1.00 12.11 53 PRO C C 1
ATOM 4109 O O . PRO C 1 59 ? 60.352 -7.905 9.787 1.00 19.39 53 PRO C O 1
ATOM 4113 N N . TYR C 1 60 ? 61.172 -8.565 11.773 1.00 10.85 54 TYR C N 1
ATOM 4114 C CA . TYR C 1 60 ? 61.184 -9.975 11.432 1.00 11.56 54 TYR C CA 1
ATOM 4115 C C . TYR C 1 60 ? 59.801 -10.609 11.423 1.00 12.19 54 TYR C C 1
ATOM 4116 O O . TYR C 1 60 ? 59.469 -11.365 10.514 1.00 15.93 54 TYR C O 1
ATOM 4125 N N . ASN C 1 61 ? 59.005 -10.306 12.443 1.00 11.72 55 ASN C N 1
ATOM 4126 C CA . ASN C 1 61 ? 57.681 -10.895 12.595 1.00 11.45 55 ASN C CA 1
ATOM 4127 C C . ASN C 1 61 ? 56.540 -9.868 12.648 1.00 11.64 55 ASN C C 1
ATOM 4128 O O . ASN C 1 61 ? 55.393 -10.228 12.882 1.00 13.95 55 ASN C O 1
ATOM 4133 N N . GLY C 1 62 ? 56.858 -8.591 12.451 1.00 13.57 56 GLY C N 1
ATOM 4134 C CA . GLY C 1 62 ? 55.852 -7.537 12.433 1.00 10.09 56 GLY C CA 1
ATOM 4135 C C . GLY C 1 62 ? 55.333 -7.144 13.807 1.00 12.43 56 GLY C C 1
ATOM 4136 O O . GLY C 1 62 ? 54.441 -6.299 13.924 1.00 12.66 56 GLY C O 1
ATOM 4137 N N . ASN C 1 63 ? 55.893 -7.754 14.847 1.00 12.13 57 ASN C N 1
ATOM 4138 C CA . ASN C 1 63 ? 55.577 -7.397 16.220 1.00 10.39 57 ASN C CA 1
ATOM 4139 C C . ASN C 1 63 ? 55.819 -5.947 16.525 1.00 12.25 57 ASN C C 1
ATOM 4140 O O . ASN C 1 63 ? 56.846 -5.404 16.147 1.00 11.74 57 ASN C O 1
ATOM 4145 N N . LYS C 1 64 ? 54.890 -5.333 17.247 1.00 12.67 58 LYS C N 1
ATOM 4146 C CA . LYS C 1 64 ? 55.016 -3.935 17.607 1.00 6.92 58 LYS C CA 1
ATOM 4147 C C . LYS C 1 64 ? 54.670 -3.697 19.059 1.00 8.63 58 LYS C C 1
ATOM 4148 O O . LYS C 1 64 ? 53.783 -4.323 19.612 1.00 6.43 58 LYS C O 1
ATOM 4154 N N . GLU C 1 65 ? 55.394 -2.765 19.661 1.00 12.35 59 GLU C N 1
ATOM 4155 C CA . GLU C 1 65 ? 55.129 -2.337 21.010 1.00 9.46 59 GLU C CA 1
ATOM 4156 C C . GLU C 1 65 ? 54.973 -0.810 21.003 1.00 11.46 59 GLU C C 1
ATOM 4157 O O . GLU C 1 65 ? 55.814 -0.083 20.474 1.00 12.66 59 GLU C O 1
ATOM 4163 N N . PHE C 1 66 ? 53.883 -0.324 21.570 1.00 10.24 60 PHE C N 1
ATOM 4164 C CA . PHE C 1 66 ? 53.630 1.099 21.607 1.00 8.43 60 PHE C CA 1
ATOM 4165 C C . PHE C 1 66 ? 53.635 1.640 23.040 1.00 9.98 60 PHE C C 1
ATOM 4166 O O . PHE C 1 66 ? 53.166 0.995 23.972 1.00 9.86 60 PHE C O 1
ATOM 4174 N N . SER C 1 67 ? 54.178 2.836 23.202 1.00 10.40 61 SER C N 1
ATOM 4175 C CA . SER C 1 67 ? 54.070 3.573 24.448 1.00 11.81 61 SER C CA 1
ATOM 4176 C C . SER C 1 67 ? 52.657 4.127 24.504 1.00 11.63 61 SER C C 1
ATOM 4177 O O . SER C 1 67 ? 52.166 4.657 23.509 1.00 13.46 61 SER C O 1
ATOM 4180 N N . ALA C 1 68 ? 51.985 4.006 25.644 1.00 14.60 62 ALA C N 1
ATOM 4181 C CA . ALA C 1 68 ? 50.598 4.480 25.710 1.00 16.25 62 ALA C CA 1
ATOM 4182 C C . ALA C 1 68 ? 50.499 5.919 25.187 1.00 13.01 62 ALA C C 1
ATOM 4183 O O . ALA C 1 68 ? 49.573 6.273 24.465 1.00 14.28 62 ALA C O 1
ATOM 4185 N N . LYS C 1 69 ? 51.478 6.743 25.517 1.00 10.69 63 LYS C N 1
ATOM 4186 C CA . LYS C 1 69 ? 51.385 8.137 25.131 1.00 15.55 63 LYS C CA 1
ATOM 4187 C C . LYS C 1 69 ? 51.187 8.297 23.625 1.00 11.15 63 LYS C C 1
ATOM 4188 O O . LYS C 1 69 ? 50.520 9.238 23.204 1.00 10.05 63 LYS C O 1
ATOM 4194 N N . PHE C 1 70 ? 51.729 7.367 22.830 1.00 9.30 64 PHE C N 1
ATOM 4195 C CA . PHE C 1 70 ? 51.789 7.524 21.362 1.00 9.09 64 PHE C CA 1
ATOM 4196 C C . PHE C 1 70 ? 50.945 6.554 20.510 1.00 10.19 64 PHE C C 1
ATOM 4197 O O . PHE C 1 70 ? 50.843 6.718 19.288 1.00 9.66 64 PHE C O 1
ATOM 4205 N N . GLN C 1 71 ? 50.326 5.566 21.143 1.00 12.10 65 GLN C N 1
ATOM 4206 C CA . GLN C 1 71 ? 49.581 4.538 20.406 1.00 11.13 65 GLN C CA 1
ATOM 4207 C C . GLN C 1 71 ? 48.539 5.088 19.430 1.00 9.01 65 GLN C C 1
ATOM 4208 O O . GLN C 1 71 ? 48.412 4.594 18.318 1.00 10.46 65 GLN C O 1
ATOM 4214 N N . ASP C 1 72 ? 47.797 6.106 19.840 1.00 10.85 66 ASP C N 1
ATOM 4215 C CA . ASP C 1 72 ? 46.692 6.622 19.025 1.00 11.94 66 ASP C CA 1
ATOM 4216 C C . ASP C 1 72 ? 47.268 7.197 17.715 1.00 11.80 66 ASP C C 1
ATOM 4217 O O . ASP C 1 72 ? 46.671 7.042 16.650 1.00 9.64 66 ASP C O 1
ATOM 4222 N N . ARG C 1 73 ? 48.473 7.780 17.801 1.00 11.75 67 ARG C N 1
ATOM 4223 C CA . ARG C 1 73 ? 48.987 8.748 16.814 1.00 8.70 67 ARG C CA 1
ATOM 4224 C C . ARG C 1 73 ? 50.209 8.326 15.988 1.00 8.42 67 ARG C C 1
ATOM 4225 O O . ARG C 1 73 ? 50.683 9.081 15.153 1.00 8.03 67 ARG C O 1
ATOM 4233 N N . VAL C 1 74 ? 50.717 7.127 16.210 1.00 7.66 68 VAL C N 1
ATOM 4234 C CA . VAL C 1 74 ? 51.949 6.737 15.567 1.00 5.93 68 VAL C CA 1
ATOM 4235 C C . VAL C 1 74 ? 51.779 5.405 14.912 1.00 5.99 68 VAL C C 1
ATOM 4236 O O . VAL C 1 74 ? 51.033 4.563 15.383 1.00 11.08 68 VAL C O 1
ATOM 4240 N N . THR C 1 75 ? 52.469 5.199 13.812 1.00 7.55 69 THR C N 1
ATOM 4241 C CA . THR C 1 75 ? 52.441 3.900 13.172 1.00 9.45 69 THR C CA 1
ATOM 4242 C C . THR C 1 75 ? 53.843 3.574 12.698 1.00 9.81 69 THR C C 1
ATOM 4243 O O . THR C 1 75 ? 54.530 4.447 12.163 1.00 9.19 69 THR C O 1
ATOM 4247 N N . PHE C 1 76 ? 54.275 2.332 12.935 1.00 11.30 70 PHE C N 1
ATOM 4248 C CA . PHE C 1 76 ? 55.631 1.895 12.581 1.00 9.52 70 PHE C CA 1
ATOM 4249 C C . PHE C 1 76 ? 55.553 0.916 11.450 1.00 9.36 70 PHE C C 1
ATOM 4250 O O . PHE C 1 76 ? 54.729 0.007 11.464 1.00 12.50 70 PHE C O 1
ATOM 4258 N N . THR C 1 77 ? 56.413 1.075 10.464 1.00 7.51 71 THR C N 1
ATOM 4259 C CA . THR C 1 77 ? 56.428 0.101 9.407 1.00 11.34 71 THR C CA 1
ATOM 4260 C C . THR C 1 77 ? 57.869 -0.207 9.071 1.00 14.08 71 THR C C 1
ATOM 4261 O O . THR C 1 77 ? 58.780 0.514 9.471 1.00 11.88 71 THR C O 1
ATOM 4265 N N . ALA C 1 78 ? 58.072 -1.316 8.379 1.00 13.93 72 ALA C N 1
ATOM 4266 C CA . ALA C 1 78 ? 59.406 -1.731 8.013 1.00 16.88 72 ALA C CA 1
ATOM 4267 C C . ALA C 1 78 ? 59.301 -2.203 6.593 1.00 20.15 72 ALA C C 1
ATOM 4268 O O . ALA C 1 78 ? 58.224 -2.559 6.133 1.00 23.80 72 ALA C O 1
ATOM 4270 N N . ASP C 1 79 ? 60.422 -2.167 5.896 1.00 21.58 73 ASP C N 1
ATOM 4271 C CA . ASP C 1 79 ? 60.480 -2.505 4.493 1.00 19.07 73 ASP C CA 1
ATOM 4272 C C . ASP C 1 79 ? 61.792 -3.257 4.322 1.00 24.71 73 ASP C C 1
ATOM 4273 O O . ASP C 1 79 ? 62.853 -2.653 4.127 1.00 21.57 73 ASP C O 1
ATOM 4278 N N . THR C 1 80 ? 61.723 -4.579 4.438 1.00 26.44 74 THR C N 1
ATOM 4279 C CA . THR C 1 80 ? 62.925 -5.393 4.600 1.00 25.66 74 THR C CA 1
ATOM 4280 C C . THR C 1 80 ? 63.785 -5.429 3.345 1.00 28.92 74 THR C C 1
ATOM 4281 O O . THR C 1 80 ? 64.971 -5.759 3.407 1.00 32.63 74 THR C O 1
ATOM 4285 N N . SER C 1 81 ? 63.191 -5.087 2.208 1.00 24.91 75 SER C N 1
ATOM 4286 C CA . SER C 1 81 ? 63.939 -5.028 0.961 1.00 26.67 75 SER C CA 1
ATOM 4287 C C . SER C 1 81 ? 64.740 -3.733 0.852 1.00 31.54 75 SER C C 1
ATOM 4288 O O . SER C 1 81 ? 65.818 -3.701 0.255 1.00 41.31 75 SER C O 1
ATOM 4291 N N . ALA C 1 82 ? 64.224 -2.669 1.450 1.00 24.85 76 ALA C N 1
ATOM 4292 C CA . ALA C 1 82 ? 64.942 -1.405 1.483 1.00 22.58 76 ALA C CA 1
ATOM 4293 C C . ALA C 1 82 ? 65.833 -1.310 2.706 1.00 20.50 76 ALA C C 1
ATOM 4294 O O . ALA C 1 82 ? 66.519 -0.315 2.886 1.00 21.53 76 ALA C O 1
ATOM 4296 N N . ASN C 1 83 ? 65.817 -2.327 3.561 1.00 19.93 77 ASN C N 1
ATOM 4297 C CA . ASN C 1 83 ? 66.527 -2.219 4.839 1.00 23.47 77 ASN C CA 1
ATOM 4298 C C . ASN C 1 83 ? 66.149 -0.975 5.633 1.00 20.45 77 ASN C C 1
ATOM 4299 O O . ASN C 1 83 ? 67.009 -0.347 6.276 1.00 16.26 77 ASN C O 1
ATOM 4304 N N . THR C 1 84 ? 64.865 -0.628 5.596 1.00 17.02 78 THR C N 1
ATOM 4305 C CA . THR C 1 84 ? 64.428 0.664 6.100 1.00 16.39 78 THR C CA 1
ATOM 4306 C C . THR C 1 84 ? 63.244 0.554 7.033 1.00 11.88 78 THR C C 1
ATOM 4307 O O . THR C 1 84 ? 62.308 -0.174 6.759 1.00 13.51 78 THR C O 1
ATOM 4311 N N . ALA C 1 85 ? 63.308 1.279 8.145 1.00 12.43 79 ALA C N 1
ATOM 4312 C CA . ALA C 1 85 ? 62.190 1.380 9.082 1.00 12.30 79 ALA C CA 1
ATOM 4313 C C . ALA C 1 85 ? 61.604 2.780 9.010 1.00 12.57 79 ALA C C 1
ATOM 4314 O O . ALA C 1 85 ? 62.341 3.759 8.829 1.00 13.69 79 ALA C O 1
ATOM 4316 N N . TYR C 1 86 ? 60.282 2.864 9.153 1.00 10.23 80 TYR C N 1
ATOM 4317 C CA . TYR C 1 86 ? 59.539 4.112 9.035 1.00 9.38 80 TYR C CA 1
ATOM 4318 C C . TYR C 1 86 ? 58.748 4.384 10.302 1.00 9.29 80 TYR C C 1
ATOM 4319 O O . TYR C 1 86 ? 58.288 3.471 10.962 1.00 10.54 80 TYR C O 1
ATOM 4328 N N . MET C 1 87 ? 58.582 5.650 10.633 1.00 8.18 81 MET C N 1
ATOM 4329 C CA . MET C 1 87 ? 57.732 6.037 11.736 1.00 8.26 81 MET C CA 1
ATOM 4330 C C . MET C 1 87 ? 56.918 7.220 11.282 1.00 13.64 81 MET C C 1
ATOM 4331 O O . MET C 1 87 ? 57.440 8.145 10.644 1.00 14.88 81 MET C O 1
ATOM 4336 N N . GLU C 1 88 ? 55.633 7.203 11.589 1.00 11.58 82 GLU C N 1
ATOM 4337 C CA . GLU C 1 88 ? 54.788 8.288 11.144 1.00 13.46 82 GLU C CA 1
ATOM 4338 C C . GLU C 1 88 ? 53.955 8.783 12.313 1.00 13.27 82 GLU C C 1
ATOM 4339 O O . GLU C 1 88 ? 53.313 8.003 12.995 1.00 10.84 82 GLU C O 1
ATOM 4345 N N . LEU C 1 89 ? 54.006 10.085 12.556 1.00 14.05 83 LEU C N 1
ATOM 4346 C CA . LEU C 1 89 ? 53.270 10.700 13.640 1.00 12.27 83 LEU C CA 1
ATOM 4347 C C . LEU C 1 89 ? 52.195 11.498 12.951 1.00 12.43 83 LEU C C 1
ATOM 4348 O O . LEU C 1 89 ? 52.455 12.050 11.900 1.00 16.80 83 LEU C O 1
ATOM 4353 N N . ARG C 1 90 ? 50.985 11.539 13.495 1.00 14.52 84 ARG C N 1
ATOM 4354 C CA . ARG C 1 90 ? 49.936 12.395 12.920 1.00 13.82 84 ARG C CA 1
ATOM 4355 C C . ARG C 1 90 ? 49.437 13.436 13.918 1.00 16.27 84 ARG C C 1
ATOM 4356 O O . ARG C 1 90 ? 49.705 13.354 15.120 1.00 17.19 84 ARG C O 1
ATOM 4364 N N . SER C 1 91 ? 48.711 14.422 13.405 1.00 19.50 85 SER C N 1
ATOM 4365 C CA . SER C 1 91 ? 48.100 15.441 14.242 1.00 13.80 85 SER C CA 1
ATOM 4366 C C . SER C 1 91 ? 49.143 16.148 15.090 1.00 15.15 85 SER C C 1
ATOM 4367 O O . SER C 1 91 ? 48.974 16.309 16.291 1.00 17.17 85 SER C O 1
ATOM 4370 N N . LEU C 1 92 ? 50.218 16.585 14.450 1.00 16.79 86 LEU C N 1
ATOM 4371 C CA . LEU C 1 92 ? 51.261 17.318 15.151 1.00 15.50 86 LEU C CA 1
ATOM 4372 C C . LEU C 1 92 ? 50.689 18.504 15.897 1.00 17.92 86 LEU C C 1
ATOM 4373 O O . LEU C 1 92 ? 49.764 19.171 15.428 1.00 20.25 86 LEU C O 1
ATOM 4378 N N . ARG C 1 93 ? 51.234 18.735 17.078 1.00 15.24 87 ARG C N 1
ATOM 4379 C CA . ARG C 1 93 ? 50.942 19.911 17.861 1.00 12.45 87 ARG C CA 1
ATOM 4380 C C . ARG C 1 93 ? 52.304 20.408 18.346 1.00 17.30 87 ARG C C 1
ATOM 4381 O O . ARG C 1 93 ? 53.306 19.737 18.152 1.00 17.43 87 ARG C O 1
ATOM 4389 N N . SER C 1 94 ? 52.357 21.582 18.955 1.00 20.98 88 SER C N 1
ATOM 4390 C CA . SER C 1 94 ? 53.636 22.185 19.302 1.00 15.85 88 SER C CA 1
ATOM 4391 C C . SER C 1 94 ? 54.537 21.284 20.134 1.00 16.48 88 SER C C 1
ATOM 4392 O O . SER C 1 94 ? 55.761 21.268 19.964 1.00 20.42 88 SER C O 1
ATOM 4395 N N . ALA C 1 95 ? 53.936 20.536 21.039 1.00 13.49 89 ALA C N 1
ATOM 4396 C CA . ALA C 1 95 ? 54.704 19.692 21.925 1.00 12.91 89 ALA C CA 1
ATOM 4397 C C . ALA C 1 95 ? 55.365 18.504 21.206 1.00 15.06 89 ALA C C 1
ATOM 4398 O O . ALA C 1 95 ? 55.985 17.671 21.855 1.00 13.87 89 ALA C O 1
ATOM 4400 N N . ASP C 1 96 ? 55.227 18.429 19.880 1.00 13.61 90 ASP C N 1
ATOM 4401 C CA . ASP C 1 96 ? 55.816 17.335 19.092 1.00 13.91 90 ASP C CA 1
ATOM 4402 C C . ASP C 1 96 ? 57.102 17.762 18.418 1.00 13.26 90 ASP C C 1
ATOM 4403 O O . ASP C 1 96 ? 57.723 16.977 17.698 1.00 11.05 90 ASP C O 1
ATOM 4408 N N . THR C 1 97 ? 57.464 19.023 18.634 1.00 12.78 91 THR C N 1
ATOM 4409 C CA . THR C 1 97 ? 58.789 19.548 18.323 1.00 12.77 91 THR C CA 1
ATOM 4410 C C . THR C 1 97 ? 59.845 18.778 19.139 1.00 11.47 91 THR C C 1
ATOM 4411 O O . THR C 1 97 ? 59.913 18.896 20.355 1.00 10.90 91 THR C O 1
ATOM 4415 N N . ALA C 1 98 ? 60.663 17.984 18.475 1.00 6.30 92 ALA C N 1
ATOM 4416 C CA . ALA C 1 98 ? 61.632 17.197 19.185 1.00 7.34 92 ALA C CA 1
ATOM 4417 C C . ALA C 1 98 ? 62.636 16.742 18.166 1.00 5.53 92 ALA C C 1
ATOM 4418 O O . ALA C 1 98 ? 62.471 17.031 16.988 1.00 7.27 92 ALA C O 1
ATOM 4420 N N . VAL C 1 99 ? 63.680 16.054 18.611 1.00 5.36 93 VAL C N 1
ATOM 4421 C CA . VAL C 1 99 ? 64.512 15.269 17.701 1.00 6.41 93 VAL C CA 1
ATOM 4422 C C . VAL C 1 99 ? 64.033 13.833 17.815 1.00 5.55 93 VAL C C 1
ATOM 4423 O O . VAL C 1 99 ? 63.837 13.351 18.929 1.00 6.27 93 VAL C O 1
ATOM 4427 N N . TYR C 1 100 ? 63.835 13.171 16.672 1.00 5.74 94 TYR C N 1
ATOM 4428 C CA . TYR C 1 100 ? 63.321 11.800 16.610 1.00 5.12 94 TYR C CA 1
ATOM 4429 C C . TYR C 1 100 ? 64.418 10.841 16.248 1.00 5.67 94 TYR C C 1
ATOM 4430 O O . TYR C 1 100 ? 65.008 10.953 15.175 1.00 7.68 94 TYR C O 1
ATOM 4439 N N . TYR C 1 101 ? 64.704 9.892 17.137 1.00 5.11 95 TYR C N 1
ATOM 4440 C CA . TYR C 1 101 ? 65.779 8.936 16.882 1.00 7.00 95 TYR C CA 1
ATOM 4441 C C . TYR C 1 101 ? 65.216 7.562 16.654 1.00 7.23 95 TYR C C 1
ATOM 4442 O O . TYR C 1 101 ? 64.223 7.208 17.274 1.00 6.76 95 TYR C O 1
ATOM 4451 N N . CYS C 1 102 ? 65.857 6.800 15.770 1.00 6.39 96 CYS C N 1
ATOM 4452 C CA . CYS C 1 102 ? 65.675 5.364 15.711 1.00 6.17 96 CYS C CA 1
ATOM 4453 C C . CYS C 1 102 ? 66.901 4.712 16.331 1.00 7.30 96 CYS C C 1
ATOM 4454 O O . CYS C 1 102 ? 67.966 5.305 16.383 1.00 6.86 96 CYS C O 1
ATOM 4457 N N . ALA C 1 103 ? 66.741 3.495 16.827 1.00 7.81 97 ALA C N 1
ATOM 4458 C CA . ALA C 1 103 ? 67.827 2.830 17.520 1.00 10.04 97 ALA C CA 1
ATOM 4459 C C . ALA C 1 103 ? 67.649 1.315 17.423 1.00 8.41 97 ALA C C 1
ATOM 4460 O O . ALA C 1 103 ? 66.553 0.796 17.551 1.00 9.76 97 ALA C O 1
ATOM 4462 N N . ARG C 1 104 ? 68.731 0.612 17.153 1.00 7.21 98 ARG C N 1
ATOM 4463 C CA . ARG C 1 104 ? 68.654 -0.818 16.973 1.00 9.97 98 ARG C CA 1
ATOM 4464 C C . ARG C 1 104 ? 68.919 -1.480 18.326 1.00 12.49 98 ARG C C 1
ATOM 4465 O O . ARG C 1 104 ? 69.729 -0.971 19.114 1.00 9.75 98 ARG C O 1
ATOM 4473 N N . VAL C 1 105 ? 68.232 -2.588 18.613 1.00 7.17 99 VAL C N 1
ATOM 4474 C CA . VAL C 1 105 ? 68.541 -3.345 19.816 1.00 7.14 99 VAL C CA 1
ATOM 4475 C C . VAL C 1 105 ? 69.921 -3.992 19.725 1.00 10.56 99 VAL C C 1
ATOM 4476 O O . VAL C 1 105 ? 70.586 -3.953 18.689 1.00 10.66 99 VAL C O 1
ATOM 4480 N N . GLY C 1 106 ? 70.353 -4.573 20.836 1.00 12.18 100 GLY C N 1
ATOM 4481 C CA . GLY C 1 106 ? 71.660 -5.185 20.915 1.00 11.08 100 GLY C CA 1
ATOM 4482 C C . GLY C 1 106 ? 71.645 -6.588 20.369 1.00 13.48 100 GLY C C 1
ATOM 4483 O O . GLY C 1 106 ? 70.580 -7.140 20.088 1.00 13.76 100 GLY C O 1
ATOM 4484 N N . GLU C 1 107 ? 72.838 -7.152 20.201 1.00 17.29 101 GLU C N 1
ATOM 4485 C CA . GLU C 1 107 ? 72.999 -8.558 19.862 1.00 16.96 101 GLU C CA 1
ATOM 4486 C C . GLU C 1 107 ? 72.530 -9.439 21.012 1.00 18.00 101 GLU C C 1
ATOM 4487 O O . GLU C 1 107 ? 72.632 -9.052 22.176 1.00 21.39 101 GLU C O 1
ATOM 4493 N N . TRP C 1 108 ? 72.022 -10.624 20.690 1.00 19.55 102 TRP C N 1
ATOM 4494 C CA . TRP C 1 108 ? 71.608 -11.566 21.720 1.00 25.44 102 TRP C CA 1
ATOM 4495 C C . TRP C 1 108 ? 72.837 -12.114 22.432 1.00 26.90 102 TRP C C 1
ATOM 4496 O O . TRP C 1 108 ? 73.778 -12.549 21.778 1.00 24.31 102 TRP C O 1
ATOM 4507 N N . GLY C 1 109 ? 72.828 -12.088 23.767 1.00 29.74 103 GLY C N 1
ATOM 4508 C CA . GLY C 1 109 ? 73.930 -12.625 24.557 1.00 34.60 103 GLY C CA 1
ATOM 4509 C C . GLY C 1 109 ? 73.747 -14.076 24.993 1.00 37.78 103 GLY C C 1
ATOM 4510 O O . GLY C 1 109 ? 72.624 -14.567 25.074 1.00 42.31 103 GLY C O 1
ATOM 4511 N N . TRP C 1 110 ? 74.846 -14.760 25.300 1.00 37.39 104 TRP C N 1
ATOM 4512 C CA . TRP C 1 110 ? 74.798 -16.198 25.607 1.00 42.88 104 TRP C CA 1
ATOM 4513 C C . TRP C 1 110 ? 73.967 -16.568 26.859 1.00 38.27 104 TRP C C 1
ATOM 4514 O O . TRP C 1 110 ? 73.122 -17.456 26.811 1.00 41.28 104 TRP C O 1
ATOM 4516 N N . ASP C 1 111 ? 74.198 -15.887 27.972 1.00 42.88 105 ASP C N 1
ATOM 4517 C CA . ASP C 1 111 ? 73.427 -16.154 29.181 1.00 46.27 105 ASP C CA 1
ATOM 4518 C C . ASP C 1 111 ? 72.425 -15.027 29.387 1.00 43.18 105 ASP C C 1
ATOM 4519 O O . ASP C 1 111 ? 72.597 -14.200 30.282 1.00 45.88 105 ASP C O 1
ATOM 4524 N N . ASP C 1 112 ? 71.383 -14.992 28.559 1.00 37.00 106 ASP C N 1
ATOM 4525 C CA . ASP C 1 112 ? 70.456 -13.860 28.549 1.00 34.23 106 ASP C CA 1
ATOM 4526 C C . ASP C 1 112 ? 68.982 -14.244 28.683 1.00 31.72 106 ASP C C 1
ATOM 4527 O O . ASP C 1 112 ? 68.483 -15.119 27.963 1.00 22.07 106 ASP C O 1
ATOM 4532 N N . SER C 1 113 ? 68.290 -13.575 29.606 1.00 30.81 107 SER C N 1
ATOM 4533 C CA . SER C 1 113 ? 66.853 -13.763 29.776 1.00 23.07 107 SER C CA 1
ATOM 4534 C C . SER C 1 113 ? 66.189 -12.979 28.669 1.00 26.62 107 SER C C 1
ATOM 4535 O O . SER C 1 113 ? 66.842 -12.153 28.031 1.00 24.96 107 SER C O 1
ATOM 4538 N N . PRO C 1 114 ? 64.889 -13.234 28.424 1.00 31.43 108 PRO C N 1
ATOM 4539 C CA . PRO C 1 114 ? 64.164 -12.506 27.374 1.00 22.06 108 PRO C CA 1
ATOM 4540 C C . PRO C 1 114 ? 64.161 -10.999 27.605 1.00 17.05 108 PRO C C 1
ATOM 4541 O O . PRO C 1 114 ? 63.887 -10.550 28.722 1.00 17.10 108 PRO C O 1
ATOM 4545 N N . TYR C 1 115 ? 64.492 -10.257 26.545 1.00 16.66 109 TYR C N 1
ATOM 4546 C CA . TYR C 1 115 ? 64.568 -8.791 26.534 1.00 15.19 109 TYR C CA 1
ATOM 4547 C C . TYR C 1 115 ? 65.846 -8.166 27.103 1.00 14.67 109 TYR C C 1
ATOM 4548 O O . TYR C 1 115 ? 65.937 -6.951 27.243 1.00 18.35 109 TYR C O 1
ATOM 4557 N N . ASP C 1 116 ? 66.846 -8.982 27.409 1.00 19.24 110 ASP C N 1
ATOM 4558 C CA . ASP C 1 116 ? 68.065 -8.445 28.006 1.00 17.88 110 ASP C CA 1
ATOM 4559 C C . ASP C 1 116 ? 68.865 -7.593 27.012 1.00 18.13 110 ASP C C 1
ATOM 4560 O O . ASP C 1 116 ? 69.707 -6.791 27.420 1.00 19.28 110 ASP C O 1
ATOM 4565 N N . ASN C 1 117 ? 68.606 -7.773 25.715 1.00 14.81 111 ASN C N 1
ATOM 4566 C CA . ASN C 1 117 ? 69.310 -7.020 24.675 1.00 13.41 111 ASN C CA 1
ATOM 4567 C C . ASN C 1 117 ? 68.509 -5.842 24.112 1.00 11.80 111 ASN C C 1
ATOM 4568 O O . ASN C 1 117 ? 68.882 -5.267 23.101 1.00 8.77 111 ASN C O 1
ATOM 4573 N N . TYR C 1 118 ? 67.401 -5.494 24.751 1.00 11.65 112 TYR C N 1
ATOM 4574 C CA . TYR C 1 118 ? 66.547 -4.450 24.220 1.00 10.14 112 TYR C CA 1
ATOM 4575 C C . TYR C 1 118 ? 66.904 -3.049 24.686 1.00 11.43 112 TYR C C 1
ATOM 4576 O O . TYR C 1 118 ? 66.018 -2.218 24.830 1.00 15.94 112 TYR C O 1
ATOM 4585 N N . TYR C 1 119 ? 68.191 -2.798 24.929 1.00 10.24 113 TYR C N 1
ATOM 4586 C CA . TYR C 1 119 ? 68.691 -1.445 25.175 1.00 9.44 113 TYR C CA 1
ATOM 4587 C C . TYR C 1 119 ? 68.925 -0.817 23.820 1.00 9.04 113 TYR C C 1
ATOM 4588 O O . TYR C 1 119 ? 68.784 -1.485 22.805 1.00 10.42 113 TYR C O 1
ATOM 4597 N N . MET C 1 120 ? 69.263 0.465 23.790 1.00 8.76 114 MET C N 1
ATOM 4598 C CA . MET C 1 120 ? 69.450 1.159 22.526 1.00 8.82 114 MET C CA 1
ATOM 4599 C C . MET C 1 120 ? 70.922 1.047 22.151 1.00 8.78 114 MET C C 1
ATOM 4600 O O . MET C 1 120 ? 71.734 1.852 22.594 1.00 12.77 114 MET C O 1
ATOM 4605 N N . ASP C 1 121 ? 71.263 0.049 21.341 1.00 8.07 115 ASP C N 1
ATOM 4606 C CA . ASP C 1 121 ? 72.659 -0.287 21.048 1.00 9.50 115 ASP C CA 1
ATOM 4607 C C . ASP C 1 121 ? 73.294 0.578 19.966 1.00 11.70 115 ASP C C 1
ATOM 4608 O O . ASP C 1 121 ? 74.473 0.893 20.011 1.00 12.74 115 ASP C O 1
ATOM 4613 N N . VAL C 1 122 ? 72.520 0.934 18.958 1.00 12.23 116 VAL C N 1
ATOM 4614 C CA . VAL C 1 122 ? 73.034 1.798 17.920 1.00 11.49 116 VAL C CA 1
ATOM 4615 C C . VAL C 1 122 ? 71.957 2.822 17.662 1.00 11.48 116 VAL C C 1
ATOM 4616 O O . VAL C 1 122 ? 70.782 2.474 17.531 1.00 10.49 116 VAL C O 1
ATOM 4620 N N . TRP C 1 123 ? 72.344 4.090 17.627 1.00 8.39 117 TRP C N 1
ATOM 4621 C CA . TRP C 1 123 ? 71.364 5.136 17.431 1.00 7.11 117 TRP C CA 1
ATOM 4622 C C . TRP C 1 123 ? 71.586 5.786 16.083 1.00 7.17 117 TRP C C 1
ATOM 4623 O O . TRP C 1 123 ? 72.699 5.792 15.591 1.00 10.53 117 TRP C O 1
ATOM 4634 N N . GLY C 1 124 ? 70.526 6.326 15.487 1.00 7.40 118 GLY C N 1
ATOM 4635 C CA . GLY C 1 124 ? 70.669 7.164 14.317 1.00 9.77 118 GLY C CA 1
ATOM 4636 C C . GLY C 1 124 ? 70.990 8.551 14.838 1.00 11.80 118 GLY C C 1
ATOM 4637 O O . GLY C 1 124 ? 70.904 8.797 16.036 1.00 11.01 118 GLY C O 1
ATOM 4638 N N . LYS C 1 125 ? 71.362 9.464 13.954 1.00 16.20 119 LYS C N 1
ATOM 4639 C CA . LYS C 1 125 ? 71.766 10.800 14.392 1.00 14.57 119 LYS C CA 1
ATOM 4640 C C . LYS C 1 125 ? 70.598 11.679 14.775 1.00 12.95 119 LYS C C 1
ATOM 4641 O O . LYS C 1 125 ? 70.781 12.707 15.424 1.00 16.08 119 LYS C O 1
ATOM 4647 N N . GLY C 1 126 ? 69.401 11.293 14.363 1.00 8.86 120 GLY C N 1
ATOM 4648 C CA . GLY C 1 126 ? 68.239 12.076 14.708 1.00 8.52 120 GLY C CA 1
ATOM 4649 C C . GLY C 1 126 ? 67.693 12.863 13.530 1.00 12.24 120 GLY C C 1
ATOM 4650 O O . GLY C 1 126 ? 68.379 13.093 12.541 1.00 15.91 120 GLY C O 1
ATOM 4651 N N . THR C 1 127 ? 66.429 13.241 13.632 1.00 8.89 121 THR C N 1
ATOM 4652 C CA . THR C 1 127 ? 65.768 14.046 12.636 1.00 8.36 121 THR C CA 1
ATOM 4653 C C . THR C 1 127 ? 65.080 15.129 13.433 1.00 9.17 121 THR C C 1
ATOM 4654 O O . THR C 1 127 ? 64.315 14.816 14.351 1.00 10.38 121 THR C O 1
ATOM 4658 N N . THR C 1 128 ? 65.338 16.394 13.128 1.00 7.11 122 THR C N 1
ATOM 4659 C CA . THR C 1 128 ? 64.642 17.440 13.863 1.00 6.52 122 THR C CA 1
ATOM 4660 C C . THR C 1 128 ? 63.292 17.795 13.224 1.00 9.17 122 THR C C 1
ATOM 4661 O O . THR C 1 128 ? 63.230 18.098 12.049 1.00 10.83 122 THR C O 1
ATOM 4665 N N . VAL C 1 129 ? 62.211 17.750 14.003 1.00 12.55 123 VAL C N 1
ATOM 4666 C CA . VAL C 1 129 ? 60.901 18.219 13.550 1.00 9.91 123 VAL C CA 1
ATOM 4667 C C . VAL C 1 129 ? 60.449 19.427 14.375 1.00 12.41 123 VAL C C 1
ATOM 4668 O O . VAL C 1 129 ? 60.365 19.350 15.603 1.00 17.19 123 VAL C O 1
ATOM 4672 N N . ILE C 1 130 ? 60.180 20.546 13.704 1.00 14.15 124 ILE C N 1
ATOM 4673 C CA . ILE C 1 130 ? 59.637 21.750 14.354 1.00 16.10 124 ILE C CA 1
ATOM 4674 C C . ILE C 1 130 ? 58.179 21.929 13.986 1.00 17.32 124 ILE C C 1
ATOM 4675 O O . ILE C 1 130 ? 57.831 22.025 12.805 1.00 16.74 124 ILE C O 1
ATOM 4680 N N . VAL C 1 131 ? 57.311 21.971 14.981 1.00 15.58 125 VAL C N 1
ATOM 4681 C CA . VAL C 1 131 ? 55.924 22.246 14.669 1.00 17.73 125 VAL C CA 1
ATOM 4682 C C . VAL C 1 131 ? 55.636 23.726 14.882 1.00 22.22 125 VAL C C 1
ATOM 4683 O O . VAL C 1 131 ? 55.407 24.183 15.999 1.00 26.97 125 VAL C O 1
ATOM 4687 N N . SER C 1 132 ? 55.681 24.467 13.780 1.00 29.46 126 SER C N 1
ATOM 4688 C CA . SER C 1 132 ? 55.487 25.914 13.773 1.00 42.65 126 SER C CA 1
ATOM 4689 C C . SER C 1 132 ? 54.069 26.264 14.157 1.00 34.43 126 SER C C 1
ATOM 4690 O O . SER C 1 132 ? 53.216 26.375 13.282 1.00 43.38 126 SER C O 1
ATOM 4693 N N . SER C 1 133 ? 53.827 26.434 15.454 1.00 33.90 127 SER C N 1
ATOM 4694 C CA . SER C 1 133 ? 52.488 26.741 15.970 1.00 43.16 127 SER C CA 1
ATOM 4695 C C . SER C 1 133 ? 51.678 25.481 16.317 1.00 43.20 127 SER C C 1
ATOM 4696 O O . SER C 1 133 ? 50.736 25.522 17.124 1.00 46.54 127 SER C O 1
ATOM 4699 N N . SER C 1 148 ? 53.864 4.045 40.666 1.00 43.75 142 SER C N 1
ATOM 4700 C CA . SER C 1 148 ? 53.545 2.933 39.771 1.00 66.45 142 SER C CA 1
ATOM 4701 C C . SER C 1 148 ? 54.631 2.717 38.705 1.00 68.03 142 SER C C 1
ATOM 4702 O O . SER C 1 148 ? 55.156 1.599 38.548 1.00 55.04 142 SER C O 1
ATOM 4705 N N . GLU C 1 149 ? 54.957 3.791 37.983 1.00 53.28 143 GLU C N 1
ATOM 4706 C CA . GLU C 1 149 ? 56.001 3.770 36.960 1.00 50.25 143 GLU C CA 1
ATOM 4707 C C . GLU C 1 149 ? 57.386 4.026 37.556 1.00 45.42 143 GLU C C 1
ATOM 4708 O O . GLU C 1 149 ? 57.518 4.739 38.551 1.00 41.71 143 GLU C O 1
ATOM 4710 N N . ILE C 1 150 ? 58.416 3.443 36.946 1.00 39.58 144 ILE C N 1
ATOM 4711 C CA . ILE C 1 150 ? 59.784 3.689 37.388 1.00 35.52 144 ILE C CA 1
ATOM 4712 C C . ILE C 1 150 ? 60.257 5.086 36.995 1.00 37.12 144 ILE C C 1
ATOM 4713 O O . ILE C 1 150 ? 60.072 5.518 35.858 1.00 35.91 144 ILE C O 1
ATOM 4718 N N . VAL C 1 151 ? 60.888 5.784 37.929 1.00 34.12 145 VAL C N 1
ATOM 4719 C CA . VAL C 1 151 ? 61.449 7.086 37.618 1.00 29.63 145 VAL C CA 1
ATOM 4720 C C . VAL C 1 151 ? 62.902 7.221 38.065 1.00 33.45 145 VAL C C 1
ATOM 4721 O O . VAL C 1 151 ? 63.218 7.074 39.249 1.00 35.48 145 VAL C O 1
ATOM 4725 N N . LEU C 1 152 ? 63.781 7.501 37.107 1.00 25.65 146 LEU C N 1
ATOM 4726 C CA . LEU C 1 152 ? 65.201 7.646 37.381 1.00 21.15 146 LEU C CA 1
ATOM 4727 C C . LEU C 1 152 ? 65.575 9.079 37.716 1.00 25.78 146 LEU C C 1
ATOM 4728 O O . LEU C 1 152 ? 65.167 10.010 37.028 1.00 28.86 146 LEU C O 1
ATOM 4733 N N . THR C 1 153 ? 66.368 9.264 38.763 1.00 27.74 147 THR C N 1
ATOM 4734 C CA . THR C 1 153 ? 66.860 10.598 39.088 1.00 27.57 147 THR C CA 1
ATOM 4735 C C . THR C 1 153 ? 68.374 10.624 39.196 1.00 24.83 147 THR C C 1
ATOM 4736 O O . THR C 1 153 ? 68.962 9.978 40.062 1.00 27.18 147 THR C O 1
ATOM 4740 N N . GLN C 1 154 ? 69.005 11.372 38.304 1.00 22.64 148 GLN C N 1
ATOM 4741 C CA . GLN C 1 154 ? 70.458 11.394 38.244 1.00 22.59 148 GLN C CA 1
ATOM 4742 C C . GLN C 1 154 ? 71.042 12.530 39.088 1.00 24.61 148 GLN C C 1
ATOM 4743 O O . GLN C 1 154 ? 70.393 13.551 39.317 1.00 22.29 148 GLN C O 1
ATOM 4749 N N . ALA C 1 155 ? 72.274 12.337 39.551 1.00 25.04 149 ALA C N 1
ATOM 4750 C CA . ALA C 1 155 ? 72.968 13.339 40.353 1.00 24.82 149 ALA C CA 1
ATOM 4751 C C . ALA C 1 155 ? 74.476 13.188 40.209 1.00 24.67 149 ALA C C 1
ATOM 4752 O O . ALA C 1 155 ? 74.993 12.070 40.158 1.00 26.54 149 ALA C O 1
ATOM 4754 N N . PRO C 1 156 ? 75.189 14.317 40.133 1.00 26.18 150 PRO C N 1
ATOM 4755 C CA . PRO C 1 156 ? 74.587 15.656 40.182 1.00 30.85 150 PRO C CA 1
ATOM 4756 C C . PRO C 1 156 ? 74.121 16.084 38.794 1.00 31.75 150 PRO C C 1
ATOM 4757 O O . PRO C 1 156 ? 74.361 15.363 37.817 1.00 32.84 150 PRO C O 1
ATOM 4761 N N . GLY C 1 157 ? 73.470 17.239 38.702 1.00 30.88 151 GLY C N 1
ATOM 4762 C CA . GLY C 1 157 ? 73.100 17.786 37.410 1.00 26.43 151 GLY C CA 1
ATOM 4763 C C . GLY C 1 157 ? 74.355 18.027 36.589 1.00 30.43 151 GLY C C 1
ATOM 4764 O O . GLY C 1 157 ? 74.353 17.866 35.362 1.00 29.22 151 GLY C O 1
ATOM 4765 N N . THR C 1 158 ? 75.441 18.386 37.272 1.00 28.14 152 THR C N 1
ATOM 4766 C CA . THR C 1 158 ? 76.669 18.785 36.593 1.00 25.78 152 THR C CA 1
ATOM 4767 C C . THR C 1 158 ? 77.936 18.377 37.336 1.00 29.20 152 THR C C 1
ATOM 4768 O O . THR C 1 158 ? 77.946 18.236 38.556 1.00 29.56 152 THR C O 1
ATOM 4772 N N . LEU C 1 159 ? 79.008 18.211 36.573 1.00 30.10 153 LEU C N 1
ATOM 4773 C CA . LEU C 1 159 ? 80.255 17.669 37.070 1.00 25.89 153 LEU C CA 1
ATOM 4774 C C . LEU C 1 159 ? 81.346 18.436 36.356 1.00 34.31 153 LEU C C 1
ATOM 4775 O O . LEU C 1 159 ? 81.541 18.252 35.157 1.00 35.02 153 LEU C O 1
ATOM 4780 N N . SER C 1 160 ? 82.056 19.296 37.082 1.00 40.39 154 SER C N 1
ATOM 4781 C CA . SER C 1 160 ? 82.975 20.243 36.454 1.00 37.82 154 SER C CA 1
ATOM 4782 C C . SER C 1 160 ? 84.447 19.862 36.630 1.00 36.53 154 SER C C 1
ATOM 4783 O O . SER C 1 160 ? 85.210 20.604 37.239 1.00 47.17 154 SER C O 1
ATOM 4786 N N . LEU C 1 161 ? 84.847 18.720 36.080 1.00 33.34 155 LEU C N 1
ATOM 4787 C CA . LEU C 1 161 ? 86.197 18.198 36.273 1.00 33.61 155 LEU C CA 1
ATOM 4788 C C . LEU C 1 161 ? 87.175 18.606 35.181 1.00 40.24 155 LEU C C 1
ATOM 4789 O O . LEU C 1 161 ? 86.802 19.265 34.214 1.00 44.15 155 LEU C O 1
ATOM 4794 N N . SER C 1 162 ? 88.429 18.191 35.350 1.00 37.47 156 SER C N 1
ATOM 4795 C CA . SER C 1 162 ? 89.496 18.457 34.391 1.00 36.54 156 SER C CA 1
ATOM 4796 C C . SER C 1 162 ? 90.173 17.148 34.033 1.00 35.10 156 SER C C 1
ATOM 4797 O O . SER C 1 162 ? 90.196 16.228 34.841 1.00 36.70 156 SER C O 1
ATOM 4800 N N . PRO C 1 163 ? 90.735 17.062 32.821 1.00 32.98 157 PRO C N 1
ATOM 4801 C CA . PRO C 1 163 ? 91.478 15.878 32.392 1.00 36.42 157 PRO C CA 1
ATOM 4802 C C . PRO C 1 163 ? 92.255 15.235 33.535 1.00 39.78 157 PRO C C 1
ATOM 4803 O O . PRO C 1 163 ? 92.850 15.934 34.353 1.00 41.77 157 PRO C O 1
ATOM 4807 N N . GLY C 1 164 ? 92.231 13.909 33.598 1.00 39.29 158 GLY C N 1
ATOM 4808 C CA . GLY C 1 164 ? 92.969 13.192 34.620 1.00 38.80 158 GLY C CA 1
ATOM 4809 C C . GLY C 1 164 ? 92.188 12.795 35.863 1.00 34.94 158 GLY C C 1
ATOM 4810 O O . GLY C 1 164 ? 92.575 11.858 36.558 1.00 45.63 158 GLY C O 1
ATOM 4811 N N . GLU C 1 165 ? 91.093 13.489 36.154 1.00 32.00 159 GLU C N 1
ATOM 4812 C CA . GLU C 1 165 ? 90.334 13.205 37.373 1.00 34.98 159 GLU C CA 1
ATOM 4813 C C . GLU C 1 165 ? 89.345 12.036 37.269 1.00 31.32 159 GLU C C 1
ATOM 4814 O O . GLU C 1 165 ? 89.211 11.396 36.229 1.00 30.80 159 GLU C O 1
ATOM 4820 N N . ARG C 1 166 ? 88.673 11.764 38.381 1.00 30.73 160 ARG C N 1
ATOM 4821 C CA . ARG C 1 166 ? 87.668 10.722 38.460 1.00 27.37 160 ARG C CA 1
ATOM 4822 C C . ARG C 1 166 ? 86.294 11.376 38.392 1.00 31.03 160 ARG C C 1
ATOM 4823 O O . ARG C 1 166 ? 86.059 12.403 39.040 1.00 30.78 160 ARG C O 1
ATOM 4831 N N . ALA C 1 167 ? 85.405 10.796 37.586 1.00 25.07 161 ALA C N 1
ATOM 4832 C CA . ALA C 1 167 ? 84.017 11.246 37.499 1.00 22.06 161 ALA C CA 1
ATOM 4833 C C . ALA C 1 167 ? 83.081 10.115 37.911 1.00 24.00 161 ALA C C 1
ATOM 4834 O O . ALA C 1 167 ? 83.272 8.952 37.535 1.00 21.90 161 ALA C O 1
ATOM 4836 N N . THR C 1 168 ? 82.065 10.462 38.687 1.00 20.58 162 THR C N 1
ATOM 4837 C CA . THR C 1 168 ? 81.163 9.463 39.207 1.00 18.70 162 THR C CA 1
ATOM 4838 C C . THR C 1 168 ? 79.724 9.931 39.042 1.00 22.34 162 THR C C 1
ATOM 4839 O O . THR C 1 168 ? 79.334 11.005 39.518 1.00 17.74 162 THR C O 1
ATOM 4843 N N . PHE C 1 169 ? 78.942 9.108 38.352 1.00 18.88 163 PHE C N 1
ATOM 4844 C CA . PHE C 1 169 ? 77.574 9.449 38.033 1.00 18.43 163 PHE C CA 1
ATOM 4845 C C . PHE C 1 169 ? 76.642 8.581 38.844 1.00 17.83 163 PHE C C 1
ATOM 4846 O O . PHE C 1 169 ? 76.768 7.369 38.860 1.00 19.69 163 PHE C O 1
ATOM 4854 N N . SER C 1 170 ? 75.694 9.215 39.509 1.00 20.88 164 SER C N 1
ATOM 4855 C CA . SER C 1 170 ? 74.718 8.493 40.284 1.00 21.77 164 SER C CA 1
ATOM 4856 C C . SER C 1 170 ? 73.415 8.486 39.511 1.00 25.49 164 SER C C 1
ATOM 4857 O O . SER C 1 170 ? 73.074 9.455 38.822 1.00 25.20 164 SER C O 1
ATOM 4860 N N . CYS C 1 171 ? 72.709 7.370 39.611 1.00 22.59 165 CYS C N 1
ATOM 4861 C CA . CYS C 1 171 ? 71.391 7.225 39.036 1.00 23.02 165 CYS C CA 1
ATOM 4862 C C . CYS C 1 171 ? 70.574 6.531 40.110 1.00 29.40 165 CYS C C 1
ATOM 4863 O O . CYS C 1 171 ? 70.941 5.457 40.571 1.00 31.99 165 CYS C O 1
ATOM 4866 N N . ARG C 1 172 ? 69.479 7.151 40.529 1.00 37.84 166 ARG C N 1
ATOM 4867 C CA . ARG C 1 172 ? 68.689 6.614 41.625 1.00 28.90 166 ARG C CA 1
ATOM 4868 C C . ARG C 1 172 ? 67.296 6.252 41.151 1.00 31.27 166 ARG C C 1
ATOM 4869 O O . ARG C 1 172 ? 66.505 7.129 40.796 1.00 37.34 166 ARG C O 1
ATOM 4877 N N . SER C 1 173 ? 66.993 4.961 41.143 1.00 27.29 167 SER C N 1
ATOM 4878 C CA . SER C 1 173 ? 65.672 4.503 40.732 1.00 28.47 167 SER C CA 1
ATOM 4879 C C . SER C 1 173 ? 64.669 4.502 41.882 1.00 35.02 167 SER C C 1
ATOM 4880 O O . SER C 1 173 ? 65.038 4.261 43.032 1.00 40.07 167 SER C O 1
ATOM 4883 N N . SER C 1 174 ? 63.397 4.753 41.574 1.00 38.09 168 SER C N 1
ATOM 4884 C CA . SER C 1 174 ? 62.353 4.737 42.604 1.00 40.24 168 SER C CA 1
ATOM 4885 C C . SER C 1 174 ? 61.930 3.309 42.941 1.00 35.77 168 SER C C 1
ATOM 4886 O O . SER C 1 174 ? 61.423 3.043 44.024 1.00 32.35 168 SER C O 1
ATOM 4889 N N . HIS C 1 175 ? 62.144 2.393 42.007 1.00 35.91 169 HIS C N 1
ATOM 4890 C CA . HIS C 1 175 ? 61.884 0.986 42.264 1.00 35.74 169 HIS C CA 1
ATOM 4891 C C . HIS C 1 175 ? 63.173 0.177 42.239 1.00 40.05 169 HIS C C 1
ATOM 4892 O O . HIS C 1 175 ? 64.223 0.652 41.795 1.00 36.02 169 HIS C O 1
ATOM 4899 N N . SER C 1 176 ? 63.095 -1.053 42.723 1.00 42.21 170 SER C N 1
ATOM 4900 C CA . SER C 1 176 ? 64.232 -1.952 42.627 1.00 38.56 170 SER C CA 1
ATOM 4901 C C . SER C 1 176 ? 64.293 -2.542 41.224 1.00 34.17 170 SER C C 1
ATOM 4902 O O . SER C 1 176 ? 63.269 -2.862 40.620 1.00 37.17 170 SER C O 1
ATOM 4905 N N . ILE C 1 177 ? 65.499 -2.668 40.700 1.00 30.28 171 ILE C N 1
ATOM 4906 C CA . ILE C 1 177 ? 65.667 -3.124 39.339 1.00 35.28 171 ILE C CA 1
ATOM 4907 C C . ILE C 1 177 ? 66.371 -4.444 39.410 1.00 37.78 171 ILE C C 1
ATOM 4908 O O . ILE C 1 177 ? 67.577 -4.526 39.163 1.00 38.64 171 ILE C O 1
ATOM 4913 N N . ARG C 1 178 ? 65.617 -5.480 39.753 1.00 36.86 172 ARG C N 1
ATOM 4914 C CA . ARG C 1 178 ? 66.218 -6.776 40.011 1.00 36.32 172 ARG C CA 1
ATOM 4915 C C . ARG C 1 178 ? 66.477 -7.546 38.723 1.00 36.00 172 ARG C C 1
ATOM 4916 O O . ARG C 1 178 ? 66.865 -8.715 38.752 1.00 42.85 172 ARG C O 1
ATOM 4924 N N . SER C 1 179 ? 66.281 -6.878 37.593 1.00 30.94 173 SER C N 1
ATOM 4925 C CA . SER C 1 179 ? 66.545 -7.484 36.291 1.00 30.70 173 SER C CA 1
ATOM 4926 C C . SER C 1 179 ? 67.938 -7.115 35.801 1.00 25.46 173 SER C C 1
ATOM 4927 O O . SER C 1 179 ? 68.477 -7.733 34.868 1.00 25.55 173 SER C O 1
ATOM 4930 N N . ARG C 1 180 ? 68.519 -6.106 36.443 1.00 25.85 174 ARG C N 1
ATOM 4931 C CA . ARG C 1 180 ? 69.818 -5.579 36.040 1.00 22.10 174 ARG C CA 1
ATOM 4932 C C . ARG C 1 180 ? 69.802 -5.028 34.614 1.00 18.09 174 ARG C C 1
ATOM 4933 O O . ARG C 1 180 ? 70.825 -4.993 33.943 1.00 16.74 174 ARG C O 1
ATOM 4941 N N . ARG C 1 181 ? 68.636 -4.592 34.157 1.00 17.84 175 ARG C N 1
ATOM 4942 C CA . ARG C 1 181 ? 68.548 -3.920 32.873 1.00 15.99 175 ARG C CA 1
ATOM 4943 C C . ARG C 1 181 ? 68.701 -2.412 33.042 1.00 17.13 175 ARG C C 1
ATOM 4944 O O . ARG C 1 181 ? 67.729 -1.671 33.004 1.00 16.25 175 ARG C O 1
ATOM 4952 N N . VAL C 1 182 ? 69.938 -1.984 33.272 1.00 16.41 176 VAL C N 1
ATOM 4953 C CA . VAL C 1 182 ? 70.280 -0.578 33.377 1.00 14.82 176 VAL C CA 1
ATOM 4954 C C . VAL C 1 182 ? 71.359 -0.308 32.338 1.00 15.65 176 VAL C C 1
ATOM 4955 O O . VAL C 1 182 ? 72.279 -1.113 32.170 1.00 12.34 176 VAL C O 1
ATOM 4959 N N . ALA C 1 183 ? 71.222 0.809 31.626 1.00 11.38 177 ALA C N 1
ATOM 4960 C CA . ALA C 1 183 ? 72.147 1.151 30.573 1.00 9.97 177 ALA C CA 1
ATOM 4961 C C . ALA C 1 183 ? 72.586 2.594 30.732 1.00 9.36 177 ALA C C 1
ATOM 4962 O O . ALA C 1 183 ? 71.885 3.401 31.337 1.00 8.96 177 ALA C O 1
ATOM 4964 N N . TRP C 1 184 ? 73.754 2.910 30.195 1.00 7.75 178 TRP C N 1
ATOM 4965 C CA . TRP C 1 184 ? 74.255 4.276 30.243 1.00 10.24 178 TRP C CA 1
ATOM 4966 C C . TRP C 1 184 ? 74.602 4.751 28.850 1.00 8.06 178 TRP C C 1
ATOM 4967 O O . TRP C 1 184 ? 75.187 4.011 28.050 1.00 8.74 178 TRP C O 1
ATOM 4978 N N . TYR C 1 185 ? 74.256 6.001 28.570 1.00 8.02 179 TYR C N 1
ATOM 4979 C CA . TYR C 1 185 ? 74.460 6.567 27.243 1.00 8.25 179 TYR C CA 1
ATOM 4980 C C . TYR C 1 185 ? 75.260 7.834 27.332 1.00 6.91 179 TYR C C 1
ATOM 4981 O O . TYR C 1 185 ? 75.182 8.564 28.307 1.00 8.43 179 TYR C O 1
ATOM 4990 N N . GLN C 1 186 ? 76.025 8.093 26.294 1.00 7.18 180 GLN C N 1
ATOM 4991 C CA . GLN C 1 186 ? 76.758 9.328 26.191 1.00 9.13 180 GLN C CA 1
ATOM 4992 C C . GLN C 1 186 ? 76.219 10.115 25.001 1.00 10.61 180 GLN C C 1
ATOM 4993 O O . GLN C 1 186 ? 76.213 9.627 23.874 1.00 9.65 180 GLN C O 1
ATOM 4999 N N . HIS C 1 187 ? 75.767 11.335 25.249 1.00 11.39 181 HIS C N 1
ATOM 5000 C CA . HIS C 1 187 ? 75.336 12.189 24.157 1.00 14.54 181 HIS C CA 1
ATOM 5001 C C . HIS C 1 187 ? 76.108 13.492 24.042 1.00 19.21 181 HIS C C 1
ATOM 5002 O O . HIS C 1 187 ? 76.245 14.237 25.015 1.00 17.65 181 HIS C O 1
ATOM 5009 N N . LYS C 1 188 ? 76.590 13.760 22.833 1.00 28.06 182 LYS C N 1
ATOM 5010 C CA . LYS C 1 188 ? 77.129 15.071 22.466 1.00 30.12 182 LYS C CA 1
ATOM 5011 C C . LYS C 1 188 ? 76.166 15.728 21.471 1.00 29.34 182 LYS C C 1
ATOM 5012 O O . LYS C 1 188 ? 75.989 15.242 20.356 1.00 31.48 182 LYS C O 1
ATOM 5018 N N . PRO C 1 189 ? 75.492 16.800 21.897 1.00 34.72 183 PRO C N 1
ATOM 5019 C CA . PRO C 1 189 ? 74.486 17.478 21.066 1.00 38.79 183 PRO C CA 1
ATOM 5020 C C . PRO C 1 189 ? 74.853 17.505 19.578 1.00 41.25 183 PRO C C 1
ATOM 5021 O O . PRO C 1 189 ? 75.971 17.926 19.226 1.00 28.93 183 PRO C O 1
ATOM 5025 N N . GLY C 1 190 ? 73.915 17.050 18.738 1.00 31.91 184 GLY C N 1
ATOM 5026 C CA . GLY C 1 190 ? 74.115 16.942 17.299 1.00 29.80 184 GLY C CA 1
ATOM 5027 C C . GLY C 1 190 ? 75.014 15.787 16.862 1.00 41.97 184 GLY C C 1
ATOM 5028 O O . GLY C 1 190 ? 75.670 15.861 15.821 1.00 42.73 184 GLY C O 1
ATOM 5029 N N . GLN C 1 191 ? 75.073 14.733 17.674 1.00 37.02 185 GLN C N 1
ATOM 5030 C CA . GLN C 1 191 ? 75.740 13.486 17.306 1.00 26.81 185 GLN C CA 1
ATOM 5031 C C . GLN C 1 191 ? 74.852 12.402 17.836 1.00 21.59 185 GLN C C 1
ATOM 5032 O O . GLN C 1 191 ? 74.064 12.635 18.745 1.00 22.48 185 GLN C O 1
ATOM 5038 N N . ALA C 1 192 ? 74.967 11.208 17.282 1.00 23.20 186 ALA C N 1
ATOM 5039 C CA . ALA C 1 192 ? 74.122 10.126 17.749 1.00 17.79 186 ALA C CA 1
ATOM 5040 C C . ALA C 1 192 ? 74.488 9.764 19.190 1.00 13.70 186 ALA C C 1
ATOM 5041 O O . ALA C 1 192 ? 75.658 9.584 19.510 1.00 11.26 186 ALA C O 1
ATOM 5043 N N . PRO C 1 193 ? 73.485 9.682 20.073 1.00 13.65 187 PRO C N 1
ATOM 5044 C CA . PRO C 1 193 ? 73.777 9.116 21.396 1.00 9.84 187 PRO C CA 1
ATOM 5045 C C . PRO C 1 193 ? 74.556 7.819 21.228 1.00 9.44 187 PRO C C 1
ATOM 5046 O O . PRO C 1 193 ? 74.413 7.128 20.209 1.00 9.25 187 PRO C O 1
ATOM 5050 N N . ARG C 1 194 ? 75.384 7.490 22.208 1.00 8.75 188 ARG C N 1
ATOM 5051 C CA . ARG C 1 194 ? 76.220 6.309 22.105 1.00 10.66 188 ARG C CA 1
ATOM 5052 C C . ARG C 1 194 ? 76.091 5.401 23.333 1.00 10.67 188 ARG C C 1
ATOM 5053 O O . ARG C 1 194 ? 76.121 5.856 24.470 1.00 11.72 188 ARG C O 1
ATOM 5061 N N . LEU C 1 195 ? 75.908 4.112 23.105 1.00 10.33 189 LEU C N 1
ATOM 5062 C CA . LEU C 1 195 ? 75.769 3.200 24.224 1.00 13.01 189 LEU C CA 1
ATOM 5063 C C . LEU C 1 195 ? 77.112 3.079 24.895 1.00 13.31 189 LEU C C 1
ATOM 5064 O O . LEU C 1 195 ? 78.127 2.920 24.226 1.00 14.51 189 LEU C O 1
ATOM 5069 N N . VAL C 1 196 ? 77.113 3.151 26.218 1.00 12.20 190 VAL C N 1
ATOM 5070 C CA . VAL C 1 196 ? 78.346 3.056 26.978 1.00 13.81 190 VAL C CA 1
ATOM 5071 C C . VAL C 1 196 ? 78.387 1.819 27.879 1.00 13.75 190 VAL C C 1
ATOM 5072 O O . VAL C 1 196 ? 79.368 1.096 27.895 1.00 15.91 190 VAL C O 1
ATOM 5076 N N . ILE C 1 197 ? 77.305 1.590 28.617 1.00 11.97 191 ILE C N 1
ATOM 5077 C CA . ILE C 1 197 ? 77.167 0.463 29.526 1.00 11.46 191 ILE C CA 1
ATOM 5078 C C . ILE C 1 197 ? 75.775 -0.141 29.363 1.00 12.11 191 ILE C C 1
ATOM 5079 O O . ILE C 1 197 ? 74.788 0.580 29.227 1.00 12.64 191 ILE C O 1
ATOM 5084 N N . HIS C 1 198 ? 75.682 -1.462 29.401 1.00 14.05 192 HIS C N 1
ATOM 5085 C CA . HIS C 1 198 ? 74.380 -2.124 29.449 1.00 16.07 192 HIS C CA 1
ATOM 5086 C C . HIS C 1 198 ? 74.369 -3.260 30.455 1.00 13.74 192 HIS C C 1
ATOM 5087 O O . HIS C 1 198 ? 75.396 -3.852 30.726 1.00 19.21 192 HIS C O 1
ATOM 5094 N N . GLY C 1 199 ? 73.208 -3.577 31.005 1.00 14.56 193 GLY C N 1
ATOM 5095 C CA . GLY C 1 199 ? 73.148 -4.654 31.972 1.00 18.89 193 GLY C CA 1
ATOM 5096 C C . GLY C 1 199 ? 73.966 -4.296 33.198 1.00 19.52 193 GLY C C 1
ATOM 5097 O O . GLY C 1 199 ? 74.615 -5.150 33.796 1.00 21.38 193 GLY C O 1
ATOM 5098 N N . VAL C 1 200 ? 73.932 -3.013 33.551 1.00 17.63 194 VAL C N 1
ATOM 5099 C CA . VAL C 1 200 ? 74.580 -2.481 34.747 1.00 17.99 194 VAL C CA 1
ATOM 5100 C C . VAL C 1 200 ? 76.092 -2.328 34.635 1.00 15.38 194 VAL C C 1
ATOM 5101 O O . VAL C 1 200 ? 76.636 -1.274 34.928 1.00 17.54 194 VAL C O 1
ATOM 5105 N N . SER C 1 201 ? 76.765 -3.381 34.209 1.00 16.05 195 SER C N 1
ATOM 5106 C CA . SER C 1 201 ? 78.213 -3.450 34.315 1.00 17.63 195 SER C CA 1
ATOM 5107 C C . SER C 1 201 ? 78.873 -3.820 32.990 1.00 22.69 195 SER C C 1
ATOM 5108 O O . SER C 1 201 ? 80.072 -3.585 32.798 1.00 21.54 195 SER C O 1
ATOM 5111 N N . ASN C 1 202 ? 78.118 -4.420 32.077 1.00 16.51 196 ASN C N 1
ATOM 5112 C CA . ASN C 1 202 ? 78.728 -4.758 30.799 1.00 22.05 196 ASN C CA 1
ATOM 5113 C C . ASN C 1 202 ? 79.075 -3.524 29.974 1.00 24.54 196 ASN C C 1
ATOM 5114 O O . ASN C 1 202 ? 78.259 -2.607 29.807 1.00 23.08 196 ASN C O 1
ATOM 5119 N N . ARG C 1 203 ? 80.317 -3.498 29.505 1.00 18.80 197 ARG C N 1
ATOM 5120 C CA . ARG C 1 203 ? 80.842 -2.384 28.752 1.00 19.53 197 ARG C CA 1
ATOM 5121 C C . ARG C 1 203 ? 80.590 -2.658 27.282 1.00 26.11 197 ARG C C 1
ATOM 5122 O O . ARG C 1 203 ? 80.951 -3.718 26.769 1.00 27.44 197 ARG C O 1
ATOM 5130 N N . ALA C 1 204 ? 79.950 -1.702 26.616 1.00 23.17 198 ALA C N 1
ATOM 5131 C CA . ALA C 1 204 ? 79.607 -1.836 25.206 1.00 27.04 198 ALA C CA 1
ATOM 5132 C C . ALA C 1 204 ? 80.867 -1.850 24.346 1.00 30.95 198 ALA C C 1
ATOM 5133 O O . ALA C 1 204 ? 81.931 -1.428 24.789 1.00 30.31 198 ALA C O 1
ATOM 5135 N N . SER C 1 205 ? 80.747 -2.334 23.117 1.00 28.16 199 SER C N 1
ATOM 5136 C CA . SER C 1 205 ? 81.910 -2.475 22.246 1.00 35.53 199 SER C CA 1
ATOM 5137 C C . SER C 1 205 ? 82.576 -1.136 21.889 1.00 38.57 199 SER C C 1
ATOM 5138 O O . SER C 1 205 ? 81.902 -0.126 21.648 1.00 36.17 199 SER C O 1
ATOM 5141 N N . GLY C 1 206 ? 83.906 -1.143 21.857 1.00 32.62 200 GLY C N 1
ATOM 5142 C CA . GLY C 1 206 ? 84.672 0.036 21.496 1.00 32.12 200 GLY C CA 1
ATOM 5143 C C . GLY C 1 206 ? 84.711 1.079 22.593 1.00 31.35 200 GLY C C 1
ATOM 5144 O O . GLY C 1 206 ? 85.127 2.225 22.368 1.00 35.46 200 GLY C O 1
ATOM 5145 N N . ILE C 1 207 ? 84.273 0.680 23.782 1.00 21.09 201 ILE C N 1
ATOM 5146 C CA . ILE C 1 207 ? 84.230 1.575 24.927 1.00 25.31 201 ILE C CA 1
ATOM 5147 C C . ILE C 1 207 ? 85.451 1.322 25.784 1.00 28.47 201 ILE C C 1
ATOM 5148 O O . ILE C 1 207 ? 85.678 0.195 26.219 1.00 27.94 201 ILE C O 1
ATOM 5153 N N . SER C 1 208 ? 86.237 2.364 26.028 1.00 27.93 202 SER C N 1
ATOM 5154 C CA . SER C 1 208 ? 87.471 2.208 26.790 1.00 29.64 202 SER C CA 1
ATOM 5155 C C . SER C 1 208 ? 87.239 1.556 28.152 1.00 36.38 202 SER C C 1
ATOM 5156 O O . SER C 1 208 ? 86.126 1.573 28.682 1.00 32.32 202 SER C O 1
ATOM 5159 N N . ASP C 1 209 ? 88.298 0.990 28.722 1.00 34.17 203 ASP C N 1
ATOM 5160 C CA . ASP C 1 209 ? 88.214 0.408 30.055 1.00 34.06 203 ASP C CA 1
ATOM 5161 C C . ASP C 1 209 ? 88.232 1.481 31.147 1.00 34.08 203 ASP C C 1
ATOM 5162 O O . ASP C 1 209 ? 88.120 1.181 32.339 1.00 30.10 203 ASP C O 1
ATOM 5167 N N . ARG C 1 210 ? 88.372 2.737 30.738 1.00 33.00 204 ARG C N 1
ATOM 5168 C CA . ARG C 1 210 ? 88.301 3.842 31.683 1.00 29.11 204 ARG C CA 1
ATOM 5169 C C . ARG C 1 210 ? 86.869 3.944 32.212 1.00 27.61 204 ARG C C 1
ATOM 5170 O O . ARG C 1 210 ? 86.619 4.432 33.322 1.00 24.69 204 ARG C O 1
ATOM 5178 N N . PHE C 1 211 ? 85.937 3.435 31.412 1.00 28.78 205 PHE C N 1
ATOM 5179 C CA . PHE C 1 211 ? 84.517 3.465 31.728 1.00 19.70 205 PHE C CA 1
ATOM 5180 C C . PHE C 1 211 ? 84.121 2.188 32.441 1.00 18.49 205 PHE C C 1
ATOM 5181 O O . PHE C 1 211 ? 84.465 1.094 32.016 1.00 24.17 205 PHE C O 1
ATOM 5189 N N . SER C 1 212 ? 83.373 2.305 33.520 1.00 17.97 206 SER C N 1
ATOM 5190 C CA . SER C 1 212 ? 82.815 1.108 34.124 1.00 18.15 206 SER C CA 1
ATOM 5191 C C . SER C 1 212 ? 81.527 1.464 34.840 1.00 20.11 206 SER C C 1
ATOM 5192 O O . SER C 1 212 ? 81.332 2.621 35.234 1.00 18.48 206 SER C O 1
ATOM 5195 N N . GLY C 1 213 ? 80.654 0.471 35.017 1.00 14.87 207 GLY C N 1
ATOM 5196 C CA . GLY C 1 213 ? 79.390 0.686 35.710 1.00 14.77 207 GLY C CA 1
ATOM 5197 C C . GLY C 1 213 ? 79.138 -0.347 36.794 1.00 18.11 207 GLY C C 1
ATOM 5198 O O . GLY C 1 213 ? 79.709 -1.438 36.771 1.00 16.51 207 GLY C O 1
ATOM 5199 N N . SER C 1 214 ? 78.275 -0.014 37.746 1.00 17.86 208 SER C N 1
ATOM 5200 C CA . SER C 1 214 ? 78.016 -0.917 38.854 1.00 20.21 208 SER C CA 1
ATOM 5201 C C . SER C 1 214 ? 76.758 -0.536 39.580 1.00 16.02 208 SER C C 1
ATOM 5202 O O . SER C 1 214 ? 76.158 0.484 39.285 1.00 22.19 208 SER C O 1
ATOM 5205 N N . GLY C 1 215 ? 76.396 -1.340 40.571 1.00 14.33 209 GLY C N 1
ATOM 5206 C CA . GLY C 1 215 ? 75.325 -0.987 41.472 1.00 18.21 209 GLY C CA 1
ATOM 5207 C C . GLY C 1 215 ? 74.293 -2.083 41.559 1.00 22.05 209 GLY C C 1
ATOM 5208 O O . GLY C 1 215 ? 74.460 -3.156 40.983 1.00 25.32 209 GLY C O 1
ATOM 5209 N N . SER C 1 216 ? 73.208 -1.809 42.270 1.00 23.66 210 SER C N 1
ATOM 5210 C CA . SER C 1 216 ? 72.181 -2.815 42.444 1.00 25.54 210 SER C CA 1
ATOM 5211 C C . SER C 1 216 ? 70.955 -2.241 43.113 1.00 26.05 210 SER C C 1
ATOM 5212 O O . SER C 1 216 ? 71.024 -1.210 43.784 1.00 25.84 210 SER C O 1
ATOM 5215 N N . GLY C 1 217 ? 69.841 -2.944 42.933 1.00 26.36 211 GLY C N 1
ATOM 5216 C CA . GLY C 1 217 ? 68.570 -2.558 43.500 1.00 19.62 211 GLY C CA 1
ATOM 5217 C C . GLY C 1 217 ? 68.092 -1.217 43.006 1.00 25.86 211 GLY C C 1
ATOM 5218 O O . GLY C 1 217 ? 67.271 -1.135 42.106 1.00 32.24 211 GLY C O 1
ATOM 5219 N N . THR C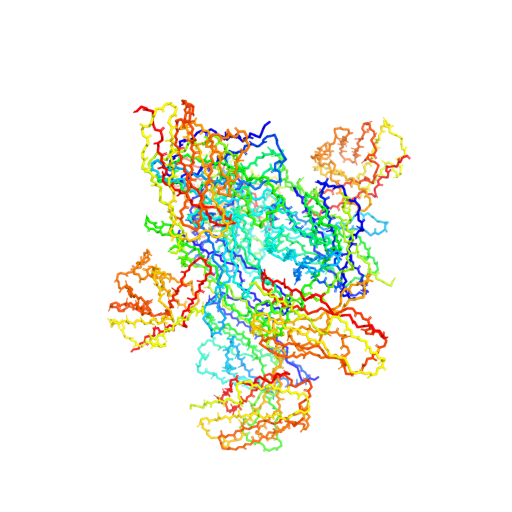 1 218 ? 68.633 -0.156 43.583 1.00 29.06 212 THR C N 1
ATOM 5220 C CA . THR C 1 218 ? 68.032 1.160 43.455 1.00 26.88 212 THR C CA 1
ATOM 5221 C C . THR C 1 218 ? 69.068 2.262 43.228 1.00 29.21 212 THR C C 1
ATOM 5222 O O . THR C 1 218 ? 68.723 3.434 43.014 1.00 25.16 212 THR C O 1
ATOM 5226 N N . ASP C 1 219 ? 70.339 1.881 43.270 1.00 21.73 213 ASP C N 1
ATOM 5227 C CA . ASP C 1 219 ? 71.416 2.846 43.096 1.00 28.16 213 ASP C CA 1
ATOM 5228 C C . ASP C 1 219 ? 72.474 2.323 42.142 1.00 23.26 213 ASP C C 1
ATOM 5229 O O . ASP C 1 219 ? 73.052 1.250 42.352 1.00 21.79 213 ASP C O 1
ATOM 5234 N N . PHE C 1 220 ? 72.705 3.079 41.074 1.00 19.61 214 PHE C N 1
ATOM 5235 C CA . PHE C 1 220 ? 73.615 2.629 40.027 1.00 22.84 214 PHE C CA 1
ATOM 5236 C C . PHE C 1 220 ? 74.597 3.739 39.715 1.00 19.57 214 PHE C C 1
ATOM 5237 O O . PHE C 1 220 ? 74.252 4.912 39.786 1.00 19.36 214 PHE C O 1
ATOM 5245 N N . THR C 1 221 ? 75.835 3.368 39.416 1.00 16.12 215 THR C N 1
ATOM 5246 C CA . THR C 1 221 ? 76.844 4.374 39.171 1.00 18.68 215 THR C CA 1
ATOM 5247 C C . THR C 1 221 ? 77.559 4.081 37.875 1.00 15.42 215 THR C C 1
ATOM 5248 O O . THR C 1 221 ? 77.709 2.925 37.491 1.00 16.05 215 THR C O 1
ATOM 5252 N N . LEU C 1 222 ? 77.969 5.148 37.199 1.00 11.94 216 LEU C N 1
ATOM 5253 C CA . LEU C 1 222 ? 78.862 5.057 36.060 1.00 17.36 216 LEU C CA 1
ATOM 5254 C C . LEU C 1 222 ? 80.151 5.742 36.477 1.00 17.53 216 LEU C C 1
ATOM 5255 O O . LEU C 1 222 ? 80.116 6.767 37.154 1.00 18.09 216 LEU C O 1
ATOM 5260 N N . THR C 1 223 ? 81.287 5.179 36.085 1.00 17.63 217 THR C N 1
ATOM 5261 C CA . THR C 1 223 ? 82.575 5.723 36.499 1.00 16.15 217 THR C CA 1
ATOM 5262 C C . THR C 1 223 ? 83.559 5.847 35.348 1.00 19.21 217 THR C C 1
ATOM 5263 O O . THR C 1 223 ? 83.681 4.944 34.510 1.00 23.41 217 THR C O 1
ATOM 5267 N N . ILE C 1 224 ? 84.229 6.995 35.296 1.00 22.34 218 ILE C N 1
ATOM 5268 C CA . ILE C 1 224 ? 85.386 7.193 34.431 1.00 24.06 218 ILE C CA 1
ATOM 5269 C C . ILE C 1 224 ? 86.594 7.317 35.350 1.00 27.70 218 ILE C C 1
ATOM 5270 O O . ILE C 1 224 ? 86.720 8.305 36.080 1.00 25.19 218 ILE C O 1
ATOM 5275 N N . THR C 1 225 ? 87.460 6.307 35.334 1.00 24.74 219 THR C N 1
ATOM 5276 C CA . THR C 1 225 ? 88.572 6.245 36.272 1.00 23.48 219 THR C CA 1
ATOM 5277 C C . THR C 1 225 ? 89.518 7.434 36.107 1.00 32.45 219 THR C C 1
ATOM 5278 O O . THR C 1 225 ? 89.896 8.066 37.095 1.00 37.17 219 THR C O 1
ATOM 5282 N N . ARG C 1 226 ? 89.895 7.748 34.869 1.00 31.86 220 ARG C N 1
ATOM 5283 C CA . ARG C 1 226 ? 90.519 9.044 34.587 1.00 36.97 220 ARG C CA 1
ATOM 5284 C C . ARG C 1 226 ? 90.005 9.643 33.275 1.00 31.31 220 ARG C C 1
ATOM 5285 O O . ARG C 1 226 ? 89.968 8.966 32.258 1.00 29.85 220 ARG C O 1
ATOM 5293 N N . VAL C 1 227 ? 89.616 10.915 33.322 1.00 31.37 221 VAL C N 1
ATOM 5294 C CA . VAL C 1 227 ? 88.924 11.581 32.216 1.00 33.28 221 VAL C CA 1
ATOM 5295 C C . VAL C 1 227 ? 89.817 12.081 31.069 1.00 36.97 221 VAL C C 1
ATOM 5296 O O . VAL C 1 227 ? 90.879 12.656 31.302 1.00 41.39 221 VAL C O 1
ATOM 5300 N N . GLU C 1 228 ? 89.358 11.859 29.835 1.00 40.87 222 GLU C N 1
ATOM 5301 C CA . GLU C 1 228 ? 89.956 12.429 28.620 1.00 42.58 222 GLU C CA 1
ATOM 5302 C C . GLU C 1 228 ? 89.096 13.596 28.152 1.00 37.22 222 GLU C C 1
ATOM 5303 O O . GLU C 1 228 ? 87.927 13.669 28.509 1.00 39.06 222 GLU C O 1
ATOM 5309 N N . PRO C 1 229 ? 89.666 14.511 27.346 1.00 43.83 223 PRO C N 1
ATOM 5310 C CA . PRO C 1 229 ? 88.856 15.633 26.840 1.00 44.24 223 PRO C CA 1
ATOM 5311 C C . PRO C 1 229 ? 87.684 15.197 25.947 1.00 41.56 223 PRO C C 1
ATOM 5312 O O . PRO C 1 229 ? 86.736 15.963 25.752 1.00 40.58 223 PRO C O 1
ATOM 5316 N N . GLU C 1 230 ? 87.748 13.978 25.420 1.00 41.12 224 GLU C N 1
ATOM 5317 C CA . GLU C 1 230 ? 86.718 13.474 24.519 1.00 35.75 224 GLU C CA 1
ATOM 5318 C C . GLU C 1 230 ? 85.518 12.994 25.326 1.00 35.22 224 GLU C C 1
ATOM 5319 O O . GLU C 1 230 ? 84.446 12.716 24.787 1.00 27.67 224 GLU C O 1
ATOM 5325 N N . ASP C 1 231 ? 85.720 12.907 26.633 1.00 32.90 225 ASP C N 1
ATOM 5326 C CA . ASP C 1 231 ? 84.744 12.328 27.529 1.00 26.75 225 ASP C CA 1
ATOM 5327 C C . ASP C 1 231 ? 83.756 13.364 28.036 1.00 28.55 225 ASP C C 1
ATOM 5328 O O . ASP C 1 231 ? 82.854 13.044 28.807 1.00 27.25 225 ASP C O 1
ATOM 5333 N N . PHE C 1 232 ? 83.932 14.609 27.612 1.00 26.49 226 PHE C N 1
ATOM 5334 C CA . PHE C 1 232 ? 83.040 15.670 28.047 1.00 24.24 226 PHE C CA 1
ATOM 5335 C C . PHE C 1 232 ? 81.782 15.633 27.195 1.00 23.66 226 PHE C C 1
ATOM 5336 O O . PHE C 1 232 ? 81.829 15.852 25.988 1.00 22.57 226 PHE C O 1
ATOM 5344 N N . ALA C 1 233 ? 80.659 15.327 27.833 1.00 25.65 227 ALA C N 1
ATOM 5345 C CA . ALA C 1 233 ? 79.408 15.117 27.117 1.00 18.40 227 ALA C CA 1
ATOM 5346 C C . ALA C 1 233 ? 78.278 15.018 28.109 1.00 14.22 227 ALA C C 1
ATOM 5347 O O . ALA C 1 233 ? 78.465 15.253 29.296 1.00 15.10 227 ALA C O 1
ATOM 5349 N N . LEU C 1 234 ? 77.099 14.664 27.614 1.00 16.45 228 LEU C N 1
ATOM 5350 C CA . LEU C 1 234 ? 75.955 14.404 28.479 1.00 12.74 228 LEU C CA 1
ATOM 5351 C C . LEU C 1 234 ? 75.822 12.921 28.746 1.00 11.40 228 LEU C C 1
ATOM 5352 O O . LEU C 1 234 ? 76.088 12.102 27.873 1.00 11.84 228 LEU C O 1
ATOM 5357 N N . TYR C 1 235 ? 75.424 12.568 29.959 1.00 12.56 229 TYR C N 1
ATOM 5358 C CA . TYR C 1 235 ? 75.241 11.162 30.304 1.00 12.06 229 TYR C CA 1
ATOM 5359 C C . TYR C 1 235 ? 73.832 10.926 30.841 1.00 14.11 229 TYR C C 1
ATOM 5360 O O . TYR C 1 235 ? 73.314 11.726 31.631 1.00 12.85 229 TYR C O 1
ATOM 5369 N N . TYR C 1 236 ? 73.209 9.842 30.387 1.00 10.83 230 TYR C N 1
ATOM 5370 C CA . TYR C 1 236 ? 71.850 9.522 30.793 1.00 11.11 230 TYR C CA 1
ATOM 5371 C C . TYR C 1 236 ? 71.833 8.086 31.226 1.00 11.47 230 TYR C C 1
ATOM 5372 O O . TYR C 1 236 ? 72.480 7.243 30.595 1.00 10.90 230 TYR C O 1
ATOM 5381 N N . CYS C 1 237 ? 71.092 7.785 32.280 1.00 8.30 231 CYS C N 1
ATOM 5382 C CA . CYS C 1 237 ? 70.870 6.388 32.600 1.00 12.68 231 CYS C CA 1
ATOM 5383 C C . CYS C 1 237 ? 69.510 5.937 32.100 1.00 15.09 231 CYS C C 1
ATOM 5384 O O . CYS C 1 237 ? 68.589 6.735 31.910 1.00 13.36 231 CYS C O 1
ATOM 5387 N N . GLN C 1 238 ? 69.389 4.640 31.887 1.00 14.08 232 GLN C N 1
ATOM 5388 C CA . GLN C 1 238 ? 68.146 4.092 31.402 1.00 12.59 232 GLN C CA 1
ATOM 5389 C C . GLN C 1 238 ? 67.831 2.773 32.072 1.00 13.52 232 GLN C C 1
ATOM 5390 O O . GLN C 1 238 ? 68.727 1.952 32.304 1.00 10.58 232 GLN C O 1
ATOM 5396 N N . VAL C 1 239 ? 66.550 2.576 32.371 1.00 13.40 233 VAL C N 1
ATOM 5397 C CA . VAL C 1 239 ? 66.023 1.246 32.658 1.00 12.13 233 VAL C CA 1
ATOM 5398 C C . VAL C 1 239 ? 65.194 0.738 31.474 1.00 12.31 233 VAL C C 1
ATOM 5399 O O . VAL C 1 239 ? 64.212 1.365 31.088 1.00 13.05 233 VAL C O 1
ATOM 5403 N N . TYR C 1 240 ? 65.596 -0.397 30.908 1.00 13.35 234 TYR C N 1
ATOM 5404 C CA . TYR C 1 240 ? 64.905 -0.990 29.760 1.00 13.56 234 TYR C CA 1
ATOM 5405 C C . TYR C 1 240 ? 64.200 -2.316 30.065 1.00 18.98 234 TYR C C 1
ATOM 5406 O O . TYR C 1 240 ? 64.404 -2.908 31.117 1.00 25.36 234 TYR C O 1
ATOM 5415 N N . GLY C 1 241 ? 63.368 -2.778 29.139 1.00 19.50 235 GLY C N 1
ATOM 5416 C CA . GLY C 1 241 ? 62.569 -3.978 29.351 1.00 18.68 235 GLY C CA 1
ATOM 5417 C C . GLY C 1 241 ? 61.897 -4.404 28.054 1.00 19.95 235 GLY C C 1
ATOM 5418 O O . GLY C 1 241 ? 62.406 -4.120 26.976 1.00 21.93 235 GLY C O 1
ATOM 5419 N N . ALA C 1 242 ? 60.751 -5.070 28.137 1.00 19.28 236 ALA C N 1
ATOM 5420 C CA . ALA C 1 242 ? 60.035 -5.448 26.918 1.00 17.40 236 ALA C CA 1
ATOM 5421 C C . ALA C 1 242 ? 59.015 -4.403 26.492 1.00 13.52 236 ALA C C 1
ATOM 5422 O O . ALA C 1 242 ? 58.764 -4.218 25.309 1.00 16.26 236 ALA C O 1
ATOM 5424 N N . SER C 1 243 ? 58.423 -3.709 27.450 1.00 15.68 237 SER C N 1
ATOM 5425 C CA . SER C 1 243 ? 57.409 -2.734 27.085 1.00 18.20 237 SER C CA 1
ATOM 5426 C C . SER C 1 243 ? 57.484 -1.422 27.873 1.00 16.44 237 SER C C 1
ATOM 5427 O O . SER C 1 243 ? 56.551 -0.630 27.842 1.00 19.41 237 SER C O 1
ATOM 5430 N N . SER C 1 244 ? 58.571 -1.178 28.589 1.00 15.20 238 SER C N 1
ATOM 5431 C CA . SER C 1 244 ? 58.697 0.108 29.265 1.00 16.60 238 SER C CA 1
ATOM 5432 C C . SER C 1 244 ? 60.154 0.542 29.376 1.00 19.80 238 SER C C 1
ATOM 5433 O O . SER C 1 244 ? 60.991 -0.192 29.893 1.00 23.63 238 SER C O 1
ATOM 5436 N N . TYR C 1 245 ? 60.446 1.734 28.870 1.00 17.09 239 TYR C N 1
ATOM 5437 C CA . TYR C 1 245 ? 61.797 2.267 28.875 1.00 16.52 239 TYR C CA 1
ATOM 5438 C C . TYR C 1 245 ? 61.703 3.642 29.446 1.00 17.72 239 TYR C C 1
ATOM 5439 O O . TYR C 1 245 ? 60.738 4.351 29.182 1.00 23.22 239 TYR C O 1
ATOM 5448 N N . THR C 1 246 ? 62.683 4.013 30.256 1.00 16.43 240 THR C N 1
ATOM 5449 C CA . THR C 1 246 ? 62.618 5.282 30.964 1.00 15.78 240 THR C CA 1
ATOM 5450 C C . THR C 1 246 ? 64.009 5.769 31.280 1.00 14.69 240 THR C C 1
ATOM 5451 O O . THR C 1 246 ? 64.819 5.037 31.831 1.00 15.32 240 THR C O 1
ATOM 5455 N N . PHE C 1 247 ? 64.263 7.019 30.922 1.00 17.18 241 PHE C N 1
ATOM 5456 C CA . PHE C 1 247 ? 65.569 7.623 31.042 1.00 14.72 241 PHE C CA 1
ATOM 5457 C C . PHE C 1 247 ? 65.652 8.579 32.241 1.00 17.66 241 PHE C C 1
ATOM 5458 O O . PHE C 1 247 ? 64.643 9.129 32.691 1.00 14.71 241 PHE C O 1
ATOM 5466 N N . GLY C 1 248 ? 66.873 8.795 32.730 1.00 17.30 242 GLY C N 1
ATOM 5467 C CA . GLY C 1 248 ? 67.150 9.867 33.669 1.00 13.60 242 GLY C CA 1
ATOM 5468 C C . GLY C 1 248 ? 67.218 11.191 32.930 1.00 15.33 242 GLY C C 1
ATOM 5469 O O . GLY C 1 248 ? 67.136 11.237 31.691 1.00 11.99 242 GLY C O 1
ATOM 5470 N N . GLN C 1 249 ? 67.365 12.273 33.684 1.00 14.61 243 GLN C N 1
ATOM 5471 C CA . GLN C 1 249 ? 67.293 13.610 33.108 1.00 14.04 243 GLN C CA 1
ATOM 5472 C C . GLN C 1 249 ? 68.637 14.008 32.550 1.00 14.40 243 GLN C C 1
ATOM 5473 O O . GLN C 1 249 ? 68.737 14.913 31.733 1.00 12.19 243 GLN C O 1
ATOM 5479 N N . GLY C 1 250 ? 69.676 13.317 32.993 1.00 15.84 244 GLY C N 1
ATOM 5480 C CA . GLY C 1 250 ? 70.996 13.538 32.448 1.00 14.90 244 GLY C CA 1
ATOM 5481 C C . GLY C 1 250 ? 71.891 14.310 33.382 1.00 14.85 244 GLY C C 1
ATOM 5482 O O . GLY C 1 250 ? 71.433 15.158 34.135 1.00 16.69 244 GLY C O 1
ATOM 5483 N N . THR C 1 251 ? 73.174 13.989 33.323 1.00 16.31 245 THR C N 1
ATOM 5484 C CA . THR C 1 251 ? 74.210 14.697 34.047 1.00 19.53 245 THR C CA 1
ATOM 5485 C C . THR C 1 251 ? 75.172 15.250 33.022 1.00 16.67 245 THR C C 1
ATOM 5486 O O . THR C 1 251 ? 75.546 14.549 32.091 1.00 14.46 245 THR C O 1
ATOM 5490 N N . LYS C 1 252 ? 75.576 16.506 33.185 1.00 22.86 246 LYS C N 1
ATOM 5491 C CA . LYS C 1 252 ? 76.568 17.089 32.284 1.00 21.62 246 LYS C CA 1
ATOM 5492 C C . LYS C 1 252 ? 77.989 17.066 32.846 1.00 25.77 246 LYS C C 1
ATOM 5493 O O . LYS C 1 252 ? 78.258 17.610 33.918 1.00 26.25 246 LYS C O 1
ATOM 5499 N N . LEU C 1 253 ? 78.898 16.440 32.110 1.00 24.44 247 LEU C N 1
ATOM 5500 C CA . LEU C 1 253 ? 80.305 16.475 32.459 1.00 23.04 247 LEU C CA 1
ATOM 5501 C C . LEU C 1 253 ? 80.989 17.588 31.676 1.00 29.47 247 LEU C C 1
ATOM 5502 O O . LEU C 1 253 ? 81.433 17.385 30.544 1.00 28.76 247 LEU C O 1
ATOM 5507 N N . GLU C 1 254 ? 81.057 18.774 32.274 1.00 38.58 248 GLU C N 1
ATOM 5508 C CA . GLU C 1 254 ? 81.702 19.924 31.641 1.00 35.33 248 GLU C CA 1
ATOM 5509 C C . GLU C 1 254 ? 83.157 20.025 32.063 1.00 31.19 248 GLU C C 1
ATOM 5510 O O . GLU C 1 254 ? 83.518 19.607 33.156 1.00 35.03 248 GLU C O 1
ATOM 5516 N N . ARG C 1 255 ? 83.988 20.594 31.198 1.00 39.10 249 ARG C N 1
ATOM 5517 C CA . ARG C 1 255 ? 85.424 20.716 31.465 1.00 38.67 249 ARG C CA 1
ATOM 5518 C C . ARG C 1 255 ? 85.788 21.866 32.408 1.00 44.41 249 ARG C C 1
ATOM 5519 O O . ARG C 1 255 ? 85.118 22.898 32.435 1.00 49.32 249 ARG C O 1
ATOM 5527 N N . LYS C 1 256 ? 86.852 21.671 33.183 1.00 47.79 250 LYS C N 1
ATOM 5528 C CA . LYS C 1 256 ? 87.394 22.708 34.069 1.00 54.38 250 LYS C CA 1
ATOM 5529 C C . LYS C 1 256 ? 86.441 23.112 35.195 1.00 55.35 250 LYS C C 1
ATOM 5530 O O . LYS C 1 256 ? 86.863 23.295 36.343 1.00 59.37 250 LYS C O 1
ATOM 5532 N N . GLN D 1 7 ? -0.301 -34.814 6.724 1.00 50.20 1 GLN E N 1
ATOM 5533 C CA . GLN D 1 7 ? -0.527 -34.374 8.098 1.00 46.85 1 GLN E CA 1
ATOM 5534 C C . GLN D 1 7 ? -0.947 -32.903 8.162 1.00 39.77 1 GLN E C 1
ATOM 5535 O O . GLN D 1 7 ? -0.772 -32.153 7.199 1.00 38.47 1 GLN E O 1
ATOM 5541 N N . VAL D 1 8 ? -1.510 -32.490 9.293 1.00 33.14 2 VAL E N 1
ATOM 5542 C CA . VAL D 1 8 ? -1.841 -31.083 9.477 1.00 30.86 2 VAL E CA 1
ATOM 5543 C C . VAL D 1 8 ? -0.571 -30.237 9.504 1.00 26.23 2 VAL E C 1
ATOM 5544 O O . VAL D 1 8 ? 0.279 -30.396 10.369 1.00 28.66 2 VAL E O 1
ATOM 5548 N N . GLN D 1 9 ? -0.453 -29.327 8.551 1.00 29.30 3 GLN E N 1
ATOM 5549 C CA . GLN D 1 9 ? 0.747 -28.516 8.429 1.00 30.19 3 GLN E CA 1
ATOM 5550 C C . GLN D 1 9 ? 0.387 -27.066 8.057 1.00 27.44 3 GLN E C 1
ATOM 5551 O O . GLN D 1 9 ? -0.469 -26.826 7.198 1.00 24.95 3 GLN E O 1
ATOM 5557 N N . LEU D 1 10 ? 1.018 -26.105 8.724 1.00 24.14 4 LEU E N 1
ATOM 5558 C CA . LEU D 1 10 ? 0.865 -24.696 8.367 1.00 17.06 4 LEU E CA 1
ATOM 5559 C C . LEU D 1 10 ? 2.208 -24.196 7.860 1.00 15.85 4 LEU E C 1
ATOM 5560 O O . LEU D 1 10 ? 3.213 -24.340 8.544 1.00 24.00 4 LEU E O 1
ATOM 5565 N N . VAL D 1 11 ? 2.235 -23.603 6.674 1.00 12.68 5 VAL E N 1
ATOM 5566 C CA . VAL D 1 11 ? 3.484 -23.144 6.083 1.00 14.09 5 VAL E CA 1
ATOM 5567 C C . VAL D 1 11 ? 3.492 -21.620 6.024 1.00 17.93 5 VAL E C 1
ATOM 5568 O O . VAL D 1 11 ? 2.536 -21.022 5.519 1.00 17.57 5 VAL E O 1
ATOM 5572 N N . GLN D 1 12 ? 4.548 -20.984 6.541 1.00 10.97 6 GLN E N 1
ATOM 5573 C CA . GLN D 1 12 ? 4.569 -19.520 6.614 1.00 11.50 6 GLN E CA 1
ATOM 5574 C C . GLN D 1 12 ? 5.496 -18.878 5.598 1.00 14.28 6 GLN E C 1
ATOM 5575 O O . GLN D 1 12 ? 6.453 -19.491 5.166 1.00 15.60 6 GLN E O 1
ATOM 5581 N N . SER D 1 13 ? 5.221 -17.631 5.233 1.00 13.93 7 SER E N 1
ATOM 5582 C CA . SER D 1 13 ? 6.086 -16.913 4.303 1.00 17.01 7 SER E CA 1
ATOM 5583 C C . SER D 1 13 ? 7.488 -16.692 4.900 1.00 21.71 7 SER E C 1
ATOM 5584 O O . SER D 1 13 ? 7.728 -17.015 6.065 1.00 23.62 7 SER E O 1
ATOM 5587 N N . GLY D 1 14 ? 8.414 -16.161 4.105 1.00 21.78 8 GLY E N 1
ATOM 5588 C CA . GLY D 1 14 ? 9.804 -16.050 4.528 1.00 20.68 8 GLY E CA 1
ATOM 5589 C C . GLY D 1 14 ? 10.164 -14.849 5.394 1.00 18.86 8 GLY E C 1
ATOM 5590 O O . GLY D 1 14 ? 9.336 -13.978 5.650 1.00 16.76 8 GLY E O 1
ATOM 5591 N N . ALA D 1 15 ? 11.417 -14.817 5.847 1.00 23.90 9 ALA E N 1
ATOM 5592 C CA . ALA D 1 15 ? 11.927 -13.748 6.716 1.00 18.83 9 ALA E CA 1
ATOM 5593 C C . ALA D 1 15 ? 11.864 -12.399 6.020 1.00 15.05 9 ALA E C 1
ATOM 5594 O O . ALA D 1 15 ? 11.944 -12.336 4.804 1.00 17.79 9 ALA E O 1
ATOM 5596 N N . GLU D 1 16 ? 11.712 -11.323 6.785 1.00 16.92 10 GLU E N 1
ATOM 5597 C CA . GLU D 1 16 ? 11.552 -9.983 6.202 1.00 16.69 10 GLU E CA 1
ATOM 5598 C C . GLU D 1 16 ? 12.276 -8.924 7.025 1.00 14.70 10 GLU E C 1
ATOM 5599 O O . GLU D 1 16 ? 12.197 -8.922 8.254 1.00 17.58 10 GLU E O 1
ATOM 5605 N N . VAL D 1 17 ? 12.968 -8.019 6.341 1.00 12.98 11 VAL E N 1
ATOM 5606 C CA . VAL D 1 17 ? 13.632 -6.887 6.974 1.00 11.86 11 VAL E CA 1
ATOM 5607 C C . VAL D 1 17 ? 12.866 -5.619 6.556 1.00 14.17 11 VAL E C 1
ATOM 5608 O O . VAL D 1 17 ? 12.637 -5.420 5.362 1.00 15.91 11 VAL E O 1
ATOM 5612 N N . LYS D 1 18 ? 12.447 -4.782 7.513 1.00 8.54 12 LYS E N 1
ATOM 5613 C CA . LYS D 1 18 ? 11.545 -3.662 7.202 1.00 14.33 12 LYS E CA 1
ATOM 5614 C C . LYS D 1 18 ? 12.044 -2.362 7.790 1.00 18.45 12 LYS E C 1
ATOM 5615 O O . LYS D 1 18 ? 12.578 -2.340 8.895 1.00 18.48 12 LYS E O 1
ATOM 5621 N N . LYS D 1 19 ? 11.840 -1.265 7.070 1.00 19.14 13 LYS E N 1
ATOM 5622 C CA . LYS D 1 19 ? 12.196 0.036 7.608 1.00 19.75 13 LYS E CA 1
ATOM 5623 C C . LYS D 1 19 ? 11.166 0.373 8.662 1.00 17.68 13 LYS E C 1
ATOM 5624 O O . LYS D 1 19 ? 10.019 -0.039 8.562 1.00 19.54 13 LYS E O 1
ATOM 5630 N N . PRO D 1 20 ? 11.561 1.151 9.665 1.00 16.77 14 PRO E N 1
ATOM 5631 C CA . PRO D 1 20 ? 10.562 1.658 10.594 1.00 14.91 14 PRO E CA 1
ATOM 5632 C C . PRO D 1 20 ? 9.498 2.486 9.867 1.00 18.51 14 PRO E C 1
ATOM 5633 O O . PRO D 1 20 ? 9.825 3.228 8.946 1.00 21.89 14 PRO E O 1
ATOM 5637 N N . GLY D 1 21 ? 8.242 2.350 10.284 1.00 16.50 15 GLY E N 1
ATOM 5638 C CA . GLY D 1 21 ? 7.145 3.091 9.691 1.00 13.90 15 GLY E CA 1
ATOM 5639 C C . GLY D 1 21 ? 6.403 2.328 8.604 1.00 17.49 15 GLY E C 1
ATOM 5640 O O . GLY D 1 21 ? 5.273 2.683 8.244 1.00 17.56 15 GLY E O 1
ATOM 5641 N N . ALA D 1 22 ? 7.043 1.285 8.076 1.00 14.17 16 ALA E N 1
ATOM 5642 C CA . ALA D 1 22 ? 6.464 0.462 7.018 1.00 10.54 16 ALA E CA 1
ATOM 5643 C C . ALA D 1 22 ? 5.504 -0.546 7.616 1.00 11.93 16 ALA E C 1
ATOM 5644 O O . ALA D 1 22 ? 5.206 -0.508 8.802 1.00 15.82 16 ALA E O 1
ATOM 5646 N N . SER D 1 23 ? 5.032 -1.466 6.794 1.00 11.88 17 SER E N 1
ATOM 5647 C CA . SER D 1 23 ? 4.177 -2.527 7.297 1.00 18.57 17 SER E CA 1
ATOM 5648 C C . SER D 1 23 ? 4.605 -3.848 6.693 1.00 17.01 17 SER E C 1
ATOM 5649 O O . SER D 1 23 ? 5.140 -3.885 5.579 1.00 15.72 17 SER E O 1
ATOM 5652 N N . VAL D 1 24 ? 4.385 -4.923 7.444 1.00 10.39 18 VAL E N 1
ATOM 5653 C CA . VAL D 1 24 ? 4.734 -6.254 6.990 1.00 10.08 18 VAL E CA 1
ATOM 5654 C C . VAL D 1 24 ? 3.478 -7.098 6.886 1.00 11.60 18 VAL E C 1
ATOM 5655 O O . VAL D 1 24 ? 2.582 -7.001 7.729 1.00 9.51 18 VAL E O 1
ATOM 5659 N N . LYS D 1 25 ? 3.421 -7.939 5.859 1.00 11.46 19 LYS E N 1
ATOM 5660 C CA . LYS D 1 25 ? 2.329 -8.897 5.719 1.00 9.90 19 LYS E CA 1
ATOM 5661 C C . LYS D 1 25 ? 2.837 -10.338 5.726 1.00 9.60 19 LYS E C 1
ATOM 5662 O O . LYS D 1 25 ? 3.670 -10.726 4.914 1.00 15.57 19 LYS E O 1
ATOM 5668 N N . VAL D 1 26 ? 2.329 -11.119 6.664 1.00 8.06 20 VAL E N 1
ATOM 5669 C CA . VAL D 1 26 ? 2.744 -12.485 6.825 1.00 10.21 20 VAL E CA 1
ATOM 5670 C C . VAL D 1 26 ? 1.591 -13.379 6.423 1.00 12.21 20 VAL E C 1
ATOM 5671 O O . VAL D 1 26 ? 0.452 -13.146 6.825 1.00 12.36 20 VAL E O 1
ATOM 5675 N N . SER D 1 27 ? 1.890 -14.409 5.637 1.00 14.44 21 SER E N 1
ATOM 5676 C CA . SER D 1 27 ? 0.886 -15.373 5.226 1.00 13.21 21 SER E CA 1
ATOM 5677 C C . SER D 1 27 ? 1.090 -16.669 5.986 1.00 16.85 21 SER E C 1
ATOM 5678 O O . SER D 1 27 ? 2.194 -16.964 6.442 1.00 18.08 21 SER E O 1
ATOM 5681 N N . CYS D 1 28 ? 0.019 -17.446 6.095 1.00 15.84 22 CYS E N 1
ATOM 5682 C CA . CYS D 1 28 ? 0.025 -18.710 6.810 1.00 14.09 22 CYS E CA 1
ATOM 5683 C C . CYS D 1 28 ? -0.870 -19.690 6.056 1.00 15.04 22 CYS E C 1
ATOM 5684 O O . CYS D 1 28 ? -2.078 -19.653 6.181 1.00 17.36 22 CYS E O 1
ATOM 5687 N N . GLN D 1 29 ? -0.273 -20.556 5.255 1.00 17.31 23 GLN E N 1
ATOM 5688 C CA . GLN D 1 29 ? -1.032 -21.406 4.349 1.00 16.62 23 GLN E CA 1
ATOM 5689 C C . GLN D 1 29 ? -1.230 -22.812 4.905 1.00 15.36 23 GLN E C 1
ATOM 5690 O O . GLN D 1 29 ? -0.275 -23.484 5.256 1.00 16.65 23 GLN E O 1
ATOM 5696 N N . ALA D 1 30 ? -2.481 -23.246 4.996 1.00 17.42 24 ALA E N 1
ATOM 5697 C CA . ALA D 1 30 ? -2.800 -24.503 5.653 1.00 13.55 24 ALA E CA 1
ATOM 5698 C C . ALA D 1 30 ? -2.963 -25.628 4.653 1.00 15.33 24 ALA E C 1
ATOM 5699 O O . ALA D 1 30 ? -3.391 -25.423 3.522 1.00 14.31 24 ALA E O 1
ATOM 5701 N N . SER D 1 31 ? -2.617 -26.829 5.086 1.00 18.50 25 SER E N 1
ATOM 5702 C CA . SER D 1 31 ? -2.852 -28.015 4.281 1.00 23.64 25 SER E CA 1
ATOM 5703 C C . SER D 1 31 ? -3.036 -29.186 5.216 1.00 20.41 25 SER E C 1
ATOM 5704 O O . SER D 1 31 ? -2.554 -29.151 6.345 1.00 16.84 25 SER E O 1
ATOM 5707 N N . GLY D 1 32 ? -3.741 -30.211 4.737 1.00 23.26 26 GLY E N 1
ATOM 5708 C CA . GLY D 1 32 ? -3.931 -31.440 5.481 1.00 18.33 26 GLY E CA 1
ATOM 5709 C C . GLY D 1 32 ? -5.170 -31.414 6.346 1.00 20.90 26 GLY E C 1
ATOM 5710 O O . GLY D 1 32 ? -5.365 -32.271 7.209 1.00 29.81 26 GLY E O 1
ATOM 5711 N N . TYR D 1 33 ? -6.011 -30.415 6.138 1.00 17.22 27 TYR E N 1
ATOM 5712 C CA . TYR D 1 33 ? -7.253 -30.330 6.894 1.00 21.05 27 TYR E CA 1
ATOM 5713 C C . TYR D 1 33 ? -8.146 -29.303 6.236 1.00 17.06 27 TYR E C 1
ATOM 5714 O O . TYR D 1 33 ? -7.719 -28.594 5.330 1.00 18.35 27 TYR E O 1
ATOM 5723 N N . ARG D 1 34 ? -9.389 -29.237 6.688 1.00 15.61 28 ARG E N 1
ATOM 5724 C CA . ARG D 1 34 ? -10.372 -28.402 6.036 1.00 16.51 28 ARG E CA 1
ATOM 5725 C C . ARG D 1 34 ? -10.251 -26.980 6.549 1.00 16.87 28 ARG E C 1
ATOM 5726 O O . ARG D 1 34 ? -10.913 -26.591 7.507 1.00 15.94 28 ARG E O 1
ATOM 5734 N N . PHE D 1 35 ? -9.394 -26.216 5.881 1.00 19.10 29 PHE E N 1
ATOM 5735 C CA . PHE D 1 35 ? -9.059 -24.850 6.270 1.00 16.85 29 PHE E CA 1
ATOM 5736 C C . PHE D 1 35 ? -10.158 -23.990 6.901 1.00 15.33 29 PHE E C 1
ATOM 5737 O O . PHE D 1 35 ? -9.904 -23.285 7.882 1.00 13.91 29 PHE E O 1
ATOM 5745 N N . SER D 1 36 ? -11.362 -24.017 6.340 1.00 15.14 30 SER E N 1
ATOM 5746 C CA . SER D 1 36 ? -12.408 -23.119 6.818 1.00 11.05 30 SER E CA 1
ATOM 5747 C C . SER D 1 36 ? -12.957 -23.486 8.189 1.00 12.24 30 SER E C 1
ATOM 5748 O O . SER D 1 36 ? -13.434 -22.615 8.913 1.00 17.25 30 SER E O 1
ATOM 5751 N N . HIS D 1 37 ? -12.864 -24.758 8.562 1.00 12.59 31 HIS E N 1
ATOM 5752 C CA . HIS D 1 37 ? -13.460 -25.248 9.809 1.00 11.16 31 HIS E CA 1
ATOM 5753 C C . HIS D 1 37 ? -12.592 -25.006 11.063 1.00 14.18 31 HIS E C 1
ATOM 5754 O O . HIS D 1 37 ? -12.867 -25.578 12.120 1.00 12.11 31 HIS E O 1
ATOM 5761 N N . PHE D 1 38 ? -11.557 -24.166 10.961 1.00 11.78 32 PHE E N 1
ATOM 5762 C CA . PHE D 1 38 ? -10.634 -23.973 12.081 1.00 9.45 32 PHE E CA 1
ATOM 5763 C C . PHE D 1 38 ? -10.132 -22.538 12.254 1.00 13.25 32 PHE E C 1
ATOM 5764 O O . PHE D 1 38 ? -9.505 -21.965 11.345 1.00 12.53 32 PHE E O 1
ATOM 5772 N N . THR D 1 39 ? -10.363 -21.977 13.437 1.00 9.23 33 THR E N 1
ATOM 5773 C CA . THR D 1 39 ? -9.858 -20.660 13.751 1.00 6.76 33 THR E CA 1
ATOM 5774 C C . THR D 1 39 ? -8.330 -20.646 13.762 1.00 8.31 33 THR E C 1
ATOM 5775 O O . THR D 1 39 ? -7.686 -21.622 14.142 1.00 8.25 33 THR E O 1
ATOM 5779 N N . VAL D 1 40 ? -7.761 -19.524 13.340 1.00 7.81 34 VAL E N 1
ATOM 5780 C CA . VAL D 1 40 ? -6.324 -19.329 13.336 1.00 6.59 34 VAL E CA 1
ATOM 5781 C C . VAL D 1 40 ? -5.912 -18.253 14.338 1.00 5.48 34 VAL E C 1
ATOM 5782 O O . VAL D 1 40 ? -6.470 -17.164 14.375 1.00 5.72 34 VAL E O 1
ATOM 5786 N N . HIS D 1 41 ? -4.925 -18.582 15.155 1.00 7.53 35 HIS E N 1
ATOM 5787 C CA . HIS D 1 41 ? -4.294 -17.628 16.058 1.00 9.03 35 HIS E CA 1
ATOM 5788 C C . HIS D 1 41 ? -3.049 -17.006 15.444 1.00 6.06 35 HIS E C 1
ATOM 5789 O O . HIS D 1 41 ? -2.346 -17.649 14.673 1.00 5.52 35 HIS E O 1
ATOM 5796 N N . TRP D 1 42 ? -2.771 -15.764 15.806 1.00 5.76 36 TRP E N 1
ATOM 5797 C CA . TRP D 1 42 ? -1.479 -15.164 15.499 1.00 5.87 36 TRP E CA 1
ATOM 5798 C C . TRP D 1 42 ? -0.782 -14.811 16.802 1.00 7.65 36 TRP E C 1
ATOM 5799 O O . TRP D 1 42 ? -1.375 -14.183 17.677 1.00 8.26 36 TRP E O 1
ATOM 5810 N N . VAL D 1 43 ? 0.471 -15.232 16.928 1.00 8.45 37 VAL E N 1
ATOM 5811 C CA . VAL D 1 43 ? 1.249 -15.053 18.145 1.00 6.95 37 VAL E CA 1
ATOM 5812 C C . VAL D 1 43 ? 2.650 -14.580 17.752 1.00 9.76 37 VAL E C 1
ATOM 5813 O O . VAL D 1 43 ? 3.174 -14.986 16.714 1.00 8.31 37 VAL E O 1
ATOM 5817 N N . ARG D 1 44 ? 3.266 -13.714 18.547 1.00 6.76 38 ARG E N 1
ATOM 5818 C CA . ARG D 1 44 ? 4.616 -13.298 18.207 1.00 8.81 38 ARG E CA 1
ATOM 5819 C C . ARG D 1 44 ? 5.534 -13.453 19.402 1.00 11.40 38 ARG E C 1
ATOM 5820 O O . ARG D 1 44 ? 5.079 -13.487 20.541 1.00 13.79 38 ARG E O 1
ATOM 5828 N N . GLN D 1 45 ? 6.826 -13.563 19.133 1.00 9.12 39 GLN E N 1
ATOM 5829 C CA . GLN D 1 45 ? 7.821 -13.582 20.185 1.00 9.53 39 GLN E CA 1
ATOM 5830 C C . GLN D 1 45 ? 9.037 -12.740 19.830 1.00 9.09 39 GLN E C 1
ATOM 5831 O O . GLN D 1 45 ? 9.807 -13.089 18.937 1.00 7.57 39 GLN E O 1
ATOM 5837 N N . ALA D 1 46 ? 9.176 -11.617 20.524 1.00 8.74 40 ALA E N 1
ATOM 5838 C CA . ALA D 1 46 ? 10.362 -10.784 20.422 1.00 14.89 40 ALA E CA 1
ATOM 5839 C C . ALA D 1 46 ? 11.556 -11.505 21.054 1.00 19.45 40 ALA E C 1
ATOM 5840 O O . ALA D 1 46 ? 11.372 -12.360 21.940 1.00 19.72 40 ALA E O 1
ATOM 5842 N N . PRO D 1 47 ? 12.780 -11.187 20.586 1.00 18.58 41 PRO E N 1
ATOM 5843 C CA . PRO D 1 47 ? 14.005 -11.768 21.158 1.00 20.52 41 PRO E CA 1
ATOM 5844 C C . PRO D 1 47 ? 14.085 -11.576 22.673 1.00 14.04 41 PRO E C 1
ATOM 5845 O O . PRO D 1 47 ? 14.039 -10.452 23.148 1.00 15.73 41 PRO E O 1
ATOM 5849 N N . GLY D 1 48 ? 14.181 -12.678 23.409 1.00 19.85 42 GLY E N 1
ATOM 5850 C CA . GLY D 1 48 ? 14.178 -12.670 24.867 1.00 21.19 42 GLY E CA 1
ATOM 5851 C C . GLY D 1 48 ? 12.885 -12.221 25.537 1.00 32.19 42 GLY E C 1
ATOM 5852 O O . GLY D 1 48 ? 12.910 -11.481 26.523 1.00 38.05 42 GLY E O 1
ATOM 5853 N N . GLN D 1 49 ? 11.747 -12.669 25.015 1.00 28.55 43 GLN E N 1
ATOM 5854 C CA . GLN D 1 49 ? 10.459 -12.235 25.533 1.00 20.76 43 GLN E CA 1
ATOM 5855 C C . GLN D 1 49 ? 9.454 -13.381 25.557 1.00 23.59 43 GLN E C 1
ATOM 5856 O O . GLN D 1 49 ? 9.664 -14.406 24.904 1.00 26.97 43 GLN E O 1
ATOM 5862 N N . ARG D 1 50 ? 8.369 -13.214 26.312 1.00 22.24 44 ARG E N 1
ATOM 5863 C CA . ARG D 1 50 ? 7.286 -14.194 26.302 1.00 18.37 44 ARG E CA 1
ATOM 5864 C C . ARG D 1 50 ? 6.542 -14.158 24.979 1.00 15.23 44 ARG E C 1
ATOM 5865 O O . ARG D 1 50 ? 6.484 -13.131 24.289 1.00 13.39 44 ARG E O 1
ATOM 5873 N N . PHE D 1 51 ? 5.951 -15.289 24.635 1.00 16.17 45 PHE E N 1
ATOM 5874 C CA . PHE D 1 51 ? 5.027 -15.331 23.522 1.00 12.27 45 PHE E CA 1
ATOM 5875 C C . PHE D 1 51 ? 3.931 -14.361 23.815 1.00 11.37 45 PHE E C 1
ATOM 5876 O O . PHE D 1 51 ? 3.561 -14.149 24.962 1.00 12.73 45 PHE E O 1
ATOM 5884 N N . GLU D 1 52 ? 3.419 -13.757 22.765 1.00 11.93 46 GLU E N 1
ATOM 5885 C CA . GLU D 1 52 ? 2.443 -12.707 22.923 1.00 14.36 46 GLU E CA 1
ATOM 5886 C C . GLU D 1 52 ? 1.381 -12.880 21.851 1.00 12.68 46 GLU E C 1
ATOM 5887 O O . GLU D 1 52 ? 1.682 -12.834 20.654 1.00 11.87 46 GLU E O 1
ATOM 5893 N N . TRP D 1 53 ? 0.150 -13.112 22.299 1.00 11.09 47 TRP E N 1
ATOM 5894 C CA . TRP D 1 53 ? -0.999 -13.325 21.432 1.00 7.61 47 TRP E CA 1
ATOM 5895 C C . TRP D 1 53 ? -1.476 -12.022 20.804 1.00 8.44 47 TRP E C 1
ATOM 5896 O O . TRP D 1 53 ? -1.647 -11.014 21.490 1.00 9.72 47 TRP E O 1
ATOM 5907 N N . MET D 1 54 ? -1.691 -12.044 19.496 1.00 7.27 48 MET E N 1
ATOM 5908 C CA . MET D 1 54 ? -2.090 -10.840 18.769 1.00 7.35 48 MET E CA 1
ATOM 5909 C C . MET D 1 54 ? -3.561 -10.833 18.437 1.00 7.19 48 MET E C 1
ATOM 5910 O O . MET D 1 54 ? -4.171 -9.780 18.347 1.00 9.43 48 MET E O 1
ATOM 5915 N N . GLY D 1 55 ? -4.133 -12.014 18.254 1.00 8.03 49 GLY E N 1
ATOM 5916 C CA . GLY D 1 55 ? -5.536 -12.134 17.927 1.00 7.17 49 GLY E CA 1
ATOM 5917 C C . GLY D 1 55 ? -5.812 -13.373 17.108 1.00 8.97 49 GLY E C 1
ATOM 5918 O O . GLY D 1 55 ? -4.888 -14.090 16.720 1.00 10.56 49 GLY E O 1
ATOM 5919 N N . TRP D 1 56 ? -7.086 -13.639 16.847 1.00 8.38 50 TRP E N 1
ATOM 5920 C CA . TRP D 1 56 ? -7.456 -14.788 16.040 1.00 6.99 50 TRP E CA 1
ATOM 5921 C C . TRP D 1 56 ? -8.485 -14.430 14.983 1.00 9.39 50 TRP E C 1
ATOM 5922 O O . TRP D 1 56 ? -9.164 -13.411 15.087 1.00 13.42 50 TRP E O 1
ATOM 5933 N N . ILE D 1 57 ? -8.570 -15.245 13.943 1.00 7.92 51 ILE E N 1
ATOM 5934 C CA . ILE D 1 57 ? -9.610 -15.091 12.948 1.00 6.43 51 ILE E CA 1
ATOM 5935 C C . ILE D 1 57 ? -10.268 -16.437 12.707 1.00 9.48 51 ILE E C 1
ATOM 5936 O O . ILE D 1 57 ? -9.603 -17.472 12.652 1.00 6.59 51 ILE E O 1
ATOM 5941 N N . ASN D 1 58 ? -11.591 -16.417 12.593 1.00 11.76 52 ASN E N 1
ATOM 5942 C CA . ASN D 1 58 ? -12.348 -17.595 12.236 1.00 7.07 52 ASN E CA 1
ATOM 5943 C C . ASN D 1 58 ? -12.656 -17.480 10.765 1.00 7.65 52 ASN E C 1
ATOM 5944 O O . ASN D 1 58 ? -13.388 -16.590 10.355 1.00 10.19 52 ASN E O 1
ATOM 5949 N N . PRO D 1 59 ? -12.071 -18.359 9.954 1.00 8.16 53 PRO E N 1
ATOM 5950 C CA . PRO D 1 59 ? -12.190 -18.238 8.499 1.00 11.45 53 PRO E CA 1
ATOM 5951 C C . PRO D 1 59 ? -13.596 -18.539 8.062 1.00 9.71 53 PRO E C 1
ATOM 5952 O O . PRO D 1 59 ? -13.999 -18.180 6.967 1.00 10.76 53 PRO E O 1
ATOM 5956 N N . TYR D 1 60 ? -14.322 -19.254 8.906 1.00 10.95 54 TYR E N 1
ATOM 5957 C CA . TYR D 1 60 ? -15.602 -19.758 8.495 1.00 8.47 54 TYR E CA 1
ATOM 5958 C C . TYR D 1 60 ? -16.624 -18.623 8.434 1.00 10.08 54 TYR E C 1
ATOM 5959 O O . TYR D 1 60 ? -17.414 -18.577 7.507 1.00 12.46 54 TYR E O 1
ATOM 5968 N N . ASN D 1 61 ? -16.592 -17.695 9.394 1.00 9.07 55 ASN E N 1
ATOM 5969 C CA . ASN D 1 61 ? -17.636 -16.672 9.488 1.00 8.52 55 ASN E CA 1
ATOM 5970 C C . ASN D 1 61 ? -17.107 -15.250 9.552 1.00 8.78 55 ASN E C 1
ATOM 5971 O O . ASN D 1 61 ? -17.861 -14.314 9.808 1.00 12.89 55 ASN E O 1
ATOM 5976 N N . GLY D 1 62 ? -15.805 -15.093 9.354 1.00 10.32 56 GLY E N 1
ATOM 5977 C CA . GLY D 1 62 ? -15.188 -13.778 9.324 1.00 8.75 56 GLY E CA 1
ATOM 5978 C C . GLY D 1 62 ? -14.919 -13.149 10.685 1.00 9.10 56 GLY E C 1
ATOM 5979 O O . GLY D 1 62 ? -14.391 -12.035 10.781 1.00 9.68 56 GLY E O 1
ATOM 5980 N N . ASN D 1 63 ? -15.282 -13.849 11.746 1.00 7.25 57 ASN E N 1
ATOM 5981 C CA . ASN D 1 63 ? -15.088 -13.323 13.091 1.00 7.90 57 ASN E CA 1
ATOM 5982 C C . ASN D 1 63 ? -13.650 -13.114 13.511 1.00 10.19 57 ASN E C 1
ATOM 5983 O O . ASN D 1 63 ? -12.768 -13.898 13.168 1.00 9.26 57 ASN E O 1
ATOM 5988 N N . LYS D 1 64 ? -13.427 -12.079 14.307 1.00 8.99 58 LYS E N 1
ATOM 5989 C CA . LYS D 1 64 ? -12.084 -11.726 14.715 1.00 8.44 58 LYS E CA 1
ATOM 5990 C C . LYS D 1 64 ? -12.045 -11.267 16.165 1.00 13.55 58 LYS E C 1
ATOM 5991 O O . LYS D 1 64 ? -13.017 -10.733 16.697 1.00 21.08 58 LYS E O 1
ATOM 5997 N N . GLU D 1 65 ? -10.907 -11.478 16.803 1.00 9.14 59 GLU E N 1
ATOM 5998 C CA . GLU D 1 65 ? -10.723 -11.067 18.166 1.00 9.42 59 GLU E CA 1
ATOM 5999 C C . GLU D 1 65 ? -9.308 -10.516 18.181 1.00 12.49 59 GLU E C 1
ATOM 6000 O O . GLU D 1 65 ? -8.393 -11.151 17.661 1.00 11.90 59 GLU E O 1
ATOM 6006 N N . PHE D 1 66 ? -9.144 -9.309 18.716 1.00 12.22 60 PHE E N 1
ATOM 6007 C CA . PHE D 1 66 ? -7.884 -8.583 18.650 1.00 7.95 60 PHE E CA 1
ATOM 6008 C C . PHE D 1 66 ? -7.343 -8.388 20.047 1.00 8.13 60 PHE E C 1
ATOM 6009 O O . PHE D 1 66 ? -8.094 -8.237 20.999 1.00 8.89 60 PHE E O 1
ATOM 6017 N N . SER D 1 67 ? -6.031 -8.390 20.183 1.00 10.72 61 SER E N 1
ATOM 6018 C CA . SER D 1 67 ? -5.418 -7.987 21.440 1.00 8.64 61 SER E CA 1
ATOM 6019 C C . SER D 1 67 ? -5.577 -6.481 21.514 1.00 13.67 61 SER E C 1
ATOM 6020 O O . SER D 1 67 ? -5.569 -5.810 20.477 1.00 14.27 61 SER E O 1
ATOM 6023 N N . ALA D 1 68 ? -5.735 -5.941 22.719 1.00 14.67 62 ALA E N 1
ATOM 6024 C CA . ALA D 1 68 ? -5.788 -4.495 22.887 1.00 13.82 62 ALA E CA 1
ATOM 6025 C C . ALA D 1 68 ? -4.503 -3.858 22.351 1.00 14.32 62 ALA E C 1
ATOM 6026 O O . ALA D 1 68 ? -4.517 -2.778 21.767 1.00 11.12 62 ALA E O 1
ATOM 6028 N N . LYS D 1 69 ? -3.388 -4.545 22.542 1.00 12.98 63 LYS E N 1
ATOM 6029 C CA . LYS D 1 69 ? -2.090 -3.998 22.158 1.00 17.34 63 LYS E CA 1
ATOM 6030 C C . LYS D 1 69 ? -1.922 -3.828 20.639 1.00 16.87 63 LYS E C 1
ATOM 6031 O O . LYS D 1 69 ? -1.044 -3.098 20.176 1.00 14.91 63 LYS E O 1
ATOM 6037 N N . PHE D 1 70 ? -2.773 -4.501 19.871 1.00 14.07 64 PHE E N 1
ATOM 6038 C CA . PHE D 1 70 ? -2.540 -4.634 18.444 1.00 11.52 64 PHE E CA 1
ATOM 6039 C C . PHE D 1 70 ? -3.697 -4.212 17.586 1.00 10.02 64 PHE E C 1
ATOM 6040 O O . PHE D 1 70 ? -3.503 -4.003 16.400 1.00 13.86 64 PHE E O 1
ATOM 6048 N N . GLN D 1 71 ? -4.886 -4.096 18.175 1.00 11.29 65 GLN E N 1
ATOM 6049 C CA . GLN D 1 71 ? -6.109 -3.726 17.445 1.00 14.03 65 GLN E CA 1
ATOM 6050 C C . GLN D 1 71 ? -5.938 -2.534 16.525 1.00 12.10 65 GLN E C 1
ATOM 6051 O O . GLN D 1 71 ? -6.500 -2.480 15.438 1.00 14.84 65 GLN E O 1
ATOM 6057 N N . ASP D 1 72 ? -5.184 -1.564 16.998 1.00 13.50 66 ASP E N 1
ATOM 6058 C CA . ASP D 1 72 ? -4.927 -0.348 16.270 1.00 13.74 66 ASP E CA 1
ATOM 6059 C C . ASP D 1 72 ? -4.231 -0.645 14.948 1.00 14.11 66 ASP E C 1
ATOM 6060 O O . ASP D 1 72 ? -4.613 -0.113 13.912 1.00 15.10 66 ASP E O 1
ATOM 6065 N N . ARG D 1 73 ? -3.211 -1.502 14.982 1.00 15.36 67 ARG E N 1
ATOM 6066 C CA . ARG D 1 73 ? -2.253 -1.606 13.875 1.00 14.39 67 ARG E CA 1
ATOM 6067 C C . ARG D 1 73 ? -2.288 -2.901 13.063 1.00 13.13 67 ARG E C 1
ATOM 6068 O O . ARG D 1 73 ? -1.511 -3.063 12.116 1.00 14.74 67 ARG E O 1
ATOM 6076 N N . VAL D 1 74 ? -3.167 -3.825 13.420 1.00 8.65 68 VAL E N 1
ATOM 6077 C CA . VAL D 1 74 ? -3.130 -5.135 12.790 1.00 8.62 68 VAL E CA 1
ATOM 6078 C C . VAL D 1 74 ? -4.430 -5.468 12.079 1.00 7.93 68 VAL E C 1
ATOM 6079 O O . VAL D 1 74 ? -5.509 -5.074 12.506 1.00 11.20 68 VAL E O 1
ATOM 6083 N N . THR D 1 75 ? -4.327 -6.176 10.971 1.00 8.09 69 THR E N 1
ATOM 6084 C CA . THR D 1 75 ? -5.517 -6.606 10.246 1.00 11.01 69 THR E CA 1
ATOM 6085 C C . THR D 1 75 ? -5.397 -8.077 9.910 1.00 6.37 69 THR E C 1
ATOM 6086 O O . THR D 1 75 ? -4.367 -8.507 9.419 1.00 8.40 69 THR E O 1
ATOM 6090 N N . PHE D 1 76 ? -6.438 -8.853 10.180 1.00 7.98 70 PHE E N 1
ATOM 6091 C CA . PHE D 1 76 ? -6.415 -10.280 9.859 1.00 7.33 70 PHE E CA 1
ATOM 6092 C C . PHE D 1 76 ? -7.342 -10.566 8.704 1.00 11.32 70 PHE E C 1
ATOM 6093 O O . PHE D 1 76 ? -8.452 -10.015 8.641 1.00 11.70 70 PHE E O 1
ATOM 6101 N N . THR D 1 77 ? -6.917 -11.444 7.804 1.00 8.41 71 THR E N 1
ATOM 6102 C CA . THR D 1 77 ? -7.758 -11.813 6.670 1.00 8.96 71 THR E CA 1
ATOM 6103 C C . THR D 1 77 ? -7.615 -13.296 6.333 1.00 12.11 71 THR E C 1
ATOM 6104 O O . THR D 1 77 ? -6.611 -13.932 6.649 1.00 10.57 71 THR E O 1
ATOM 6108 N N . ALA D 1 78 ? -8.619 -13.852 5.677 1.00 14.52 72 ALA E N 1
ATOM 6109 C CA . ALA D 1 78 ? -8.563 -15.252 5.295 1.00 12.98 72 ALA E CA 1
ATOM 6110 C C . ALA D 1 78 ? -9.055 -15.422 3.870 1.00 20.03 72 ALA E C 1
ATOM 6111 O O . ALA D 1 78 ? -9.997 -14.760 3.452 1.00 27.56 72 ALA E O 1
ATOM 6113 N N . ASP D 1 79 ? -8.405 -16.306 3.121 1.00 21.52 73 ASP E N 1
ATOM 6114 C CA . ASP D 1 79 ? -8.771 -16.572 1.743 1.00 15.44 73 ASP E CA 1
ATOM 6115 C C . ASP D 1 79 ? -9.033 -18.062 1.645 1.00 21.85 73 ASP E C 1
ATOM 6116 O O . ASP D 1 79 ? -8.118 -18.853 1.412 1.00 20.91 73 ASP E O 1
ATOM 6121 N N . THR D 1 80 ? -10.285 -18.451 1.853 1.00 27.13 74 THR E N 1
ATOM 6122 C CA . THR D 1 80 ? -10.647 -19.867 1.851 1.00 26.80 74 THR E CA 1
ATOM 6123 C C . THR D 1 80 ? -10.351 -20.532 0.506 1.00 24.53 74 THR E C 1
ATOM 6124 O O . THR D 1 80 ? -10.188 -21.747 0.421 1.00 31.13 74 THR E O 1
ATOM 6128 N N . SER D 1 81 ? -10.276 -19.733 -0.544 1.00 19.12 75 SER E N 1
ATOM 6129 C CA . SER D 1 81 ? -9.961 -20.263 -1.853 1.00 20.51 75 SER E CA 1
ATOM 6130 C C . SER D 1 81 ? -8.496 -20.713 -1.926 1.00 22.88 75 SER E C 1
ATOM 6131 O O . SER D 1 81 ? -8.162 -21.636 -2.661 1.00 25.55 75 SER E O 1
ATOM 6134 N N . ALA D 1 82 ? -7.623 -20.079 -1.148 1.00 25.94 76 ALA E N 1
ATOM 6135 C CA . ALA D 1 82 ? -6.207 -20.458 -1.133 1.00 20.08 76 ALA E CA 1
ATOM 6136 C C . ALA D 1 82 ? -5.801 -21.207 0.130 1.00 20.49 76 ALA E C 1
ATOM 6137 O O . ALA D 1 82 ? -4.655 -21.631 0.253 1.00 23.44 76 ALA E O 1
ATOM 6139 N N . ASN D 1 83 ? -6.732 -21.372 1.065 1.00 19.76 77 ASN E N 1
ATOM 6140 C CA . ASN D 1 83 ? -6.420 -22.020 2.339 1.00 21.33 77 ASN E CA 1
ATOM 6141 C C . ASN D 1 83 ? -5.323 -21.273 3.062 1.00 20.23 77 ASN E C 1
ATOM 6142 O O . ASN D 1 83 ? -4.328 -21.869 3.467 1.00 22.71 77 ASN E O 1
ATOM 6147 N N . THR D 1 84 ? -5.500 -19.966 3.214 1.00 19.43 78 THR E N 1
ATOM 6148 C CA . THR D 1 84 ? -4.423 -19.113 3.690 1.00 16.89 78 THR E CA 1
ATOM 6149 C C . THR D 1 84 ? -5.004 -17.995 4.526 1.00 16.92 78 THR E C 1
ATOM 6150 O O . THR D 1 84 ? -5.927 -17.306 4.088 1.00 14.94 78 THR E O 1
ATOM 6154 N N . ALA D 1 85 ? -4.469 -17.828 5.731 1.00 13.26 79 ALA E N 1
ATOM 6155 C CA . ALA D 1 85 ? -4.785 -16.674 6.561 1.00 14.48 79 ALA E CA 1
ATOM 6156 C C . ALA D 1 85 ? -3.632 -15.692 6.414 1.00 11.38 79 ALA E C 1
ATOM 6157 O O . ALA D 1 85 ? -2.517 -16.106 6.160 1.00 12.38 79 ALA E O 1
ATOM 6159 N N . TYR D 1 86 ? -3.902 -14.400 6.555 1.00 10.18 80 TYR E N 1
ATOM 6160 C CA . TYR D 1 86 ? -2.871 -13.371 6.441 1.00 10.18 80 TYR E CA 1
ATOM 6161 C C . TYR D 1 86 ? -2.858 -12.490 7.656 1.00 9.14 80 TYR E C 1
ATOM 6162 O O . TYR D 1 86 ? -3.857 -12.357 8.340 1.00 13.99 80 TYR E O 1
ATOM 6171 N N . MET D 1 87 ? -1.737 -11.848 7.915 1.00 10.77 81 MET E N 1
ATOM 6172 C CA . MET D 1 87 ? -1.665 -10.932 9.039 1.00 9.66 81 MET E CA 1
ATOM 6173 C C . MET D 1 87 ? -0.850 -9.732 8.590 1.00 11.23 81 MET E C 1
ATOM 6174 O O . MET D 1 87 ? 0.256 -9.887 8.083 1.00 9.49 81 MET E O 1
ATOM 6179 N N . GLU D 1 88 ? -1.413 -8.540 8.723 1.00 10.72 82 GLU E N 1
ATOM 6180 C CA . GLU D 1 88 ? -0.701 -7.342 8.317 1.00 10.77 82 GLU E CA 1
ATOM 6181 C C . GLU D 1 88 ? -0.587 -6.398 9.493 1.00 11.52 82 GLU E C 1
ATOM 6182 O O . GLU D 1 88 ? -1.590 -6.057 10.107 1.00 16.31 82 GLU E O 1
ATOM 6188 N N . LEU D 1 89 ? 0.639 -6.003 9.823 1.00 11.05 83 LEU E N 1
ATOM 6189 C CA . LEU D 1 89 ? 0.889 -5.077 10.919 1.00 12.28 83 LEU E CA 1
ATOM 6190 C C . LEU D 1 89 ? 1.451 -3.831 10.262 1.00 10.29 83 LEU E C 1
ATOM 6191 O O . LEU D 1 89 ? 2.371 -3.935 9.461 1.00 11.53 83 LEU E O 1
ATOM 6196 N N . ARG D 1 90 ? 0.876 -2.669 10.564 1.00 8.46 84 ARG E N 1
ATOM 6197 C CA . ARG D 1 90 ? 1.330 -1.401 9.986 1.00 12.60 84 ARG E CA 1
ATOM 6198 C C . ARG D 1 90 ? 2.138 -0.552 10.978 1.00 13.10 84 ARG E C 1
ATOM 6199 O O . ARG D 1 90 ? 2.132 -0.795 12.186 1.00 14.13 84 ARG E O 1
ATOM 6207 N N . SER D 1 91 ? 2.849 0.441 10.466 1.00 11.61 85 SER E N 1
ATOM 6208 C CA . SER D 1 91 ? 3.574 1.355 11.341 1.00 15.37 85 SER E CA 1
ATOM 6209 C C . SER D 1 91 ? 4.541 0.640 12.302 1.00 19.45 85 SER E C 1
ATOM 6210 O O . SER D 1 91 ? 4.540 0.865 13.524 1.00 20.83 85 SER E O 1
ATOM 6213 N N . LEU D 1 92 ? 5.368 -0.227 11.727 1.00 19.26 86 LEU E N 1
ATOM 6214 C CA . LEU D 1 92 ? 6.320 -1.011 12.488 1.00 12.95 86 LEU E CA 1
ATOM 6215 C C . LEU D 1 92 ? 7.305 -0.111 13.205 1.00 14.34 86 LEU E C 1
ATOM 6216 O O . LEU D 1 92 ? 7.643 0.970 12.736 1.00 14.28 86 LEU E O 1
ATOM 6221 N N . ARG D 1 93 ? 7.770 -0.583 14.347 1.00 16.29 87 ARG E N 1
ATOM 6222 C CA . ARG D 1 93 ? 8.706 0.143 15.179 1.00 16.02 87 ARG E CA 1
ATOM 6223 C C . ARG D 1 93 ? 9.635 -0.906 15.786 1.00 14.90 87 ARG E C 1
ATOM 6224 O O . ARG D 1 93 ? 9.308 -2.081 15.803 1.00 13.52 87 ARG E O 1
ATOM 6232 N N . SER D 1 94 ? 10.792 -0.483 16.270 1.00 16.51 88 SER E N 1
ATOM 6233 C CA . SER D 1 94 ? 11.803 -1.405 16.766 1.00 14.06 88 SER E CA 1
ATOM 6234 C C . SER D 1 94 ? 11.287 -2.519 17.662 1.00 12.07 88 SER E C 1
ATOM 6235 O O . SER D 1 94 ? 11.806 -3.623 17.644 1.00 13.54 88 SER E O 1
ATOM 6238 N N . ALA D 1 95 ? 10.242 -2.254 18.421 1.00 15.85 89 ALA E N 1
ATOM 6239 C CA . ALA D 1 95 ? 9.671 -3.288 19.284 1.00 16.93 89 ALA E CA 1
ATOM 6240 C C . ALA D 1 95 ? 8.949 -4.434 18.546 1.00 16.64 89 ALA E C 1
ATOM 6241 O O . ALA D 1 95 ? 8.654 -5.477 19.151 1.00 18.04 89 ALA E O 1
ATOM 6243 N N . ASP D 1 96 ? 8.661 -4.243 17.257 1.00 14.63 90 ASP E N 1
ATOM 6244 C CA . ASP D 1 96 ? 7.911 -5.235 16.466 1.00 13.89 90 ASP E CA 1
ATOM 6245 C C . ASP D 1 96 ? 8.798 -6.264 15.794 1.00 12.95 90 ASP E C 1
ATOM 6246 O O . ASP D 1 96 ? 8.328 -7.084 15.005 1.00 10.19 90 ASP E O 1
ATOM 6251 N N . THR D 1 97 ? 10.087 -6.196 16.106 1.00 13.63 91 THR E N 1
ATOM 6252 C CA . THR D 1 97 ? 11.045 -7.193 15.680 1.00 14.05 91 THR E CA 1
ATOM 6253 C C . THR D 1 97 ? 10.802 -8.479 16.469 1.00 13.47 91 THR E C 1
ATOM 6254 O O . THR D 1 97 ? 11.042 -8.520 17.671 1.00 13.99 91 THR E O 1
ATOM 6258 N N . ALA D 1 98 ? 10.294 -9.514 15.804 1.00 12.51 92 ALA E N 1
ATOM 6259 C CA . ALA D 1 98 ? 10.014 -10.785 16.469 1.00 11.11 92 ALA E CA 1
ATOM 6260 C C . ALA D 1 98 ? 9.888 -11.924 15.478 1.00 10.75 92 ALA E C 1
ATOM 6261 O O . ALA D 1 98 ? 9.997 -11.723 14.262 1.00 9.56 92 ALA E O 1
ATOM 6263 N N . VAL D 1 99 ? 9.669 -13.127 16.011 1.00 11.00 93 VAL E N 1
ATOM 6264 C CA . VAL D 1 99 ? 9.198 -14.250 15.203 1.00 11.91 93 VAL E CA 1
ATOM 6265 C C . VAL D 1 99 ? 7.652 -14.277 15.293 1.00 9.72 93 VAL E C 1
ATOM 6266 O O . VAL D 1 99 ? 7.109 -14.289 16.401 1.00 7.87 93 VAL E O 1
ATOM 6270 N N . TYR D 1 100 ? 6.956 -14.253 14.145 1.00 8.91 94 TYR E N 1
ATOM 6271 C CA . TYR D 1 100 ? 5.476 -14.251 14.115 1.00 8.12 94 TYR E CA 1
ATOM 6272 C C . TYR D 1 100 ? 4.905 -15.621 13.758 1.00 8.14 94 TYR E C 1
ATOM 6273 O O . TYR D 1 100 ? 5.223 -16.157 12.717 1.00 12.21 94 TYR E O 1
ATOM 6282 N N . TYR D 1 101 ? 4.056 -16.182 14.613 1.00 7.38 95 TYR E N 1
ATOM 6283 C CA . TYR D 1 101 ? 3.551 -17.539 14.408 1.00 6.67 95 TYR E CA 1
ATOM 6284 C C . TYR D 1 101 ? 2.070 -17.537 14.161 1.00 6.87 95 TYR E C 1
ATOM 6285 O O . TYR D 1 101 ? 1.333 -16.855 14.849 1.00 7.67 95 TYR E O 1
ATOM 6294 N N . CYS D 1 102 ? 1.624 -18.315 13.187 1.00 8.82 96 CYS E N 1
ATOM 6295 C CA . CYS D 1 102 ? 0.204 -18.592 13.055 1.00 10.52 96 CYS E CA 1
ATOM 6296 C C . CYS D 1 102 ? 0.001 -19.985 13.645 1.00 12.55 96 CYS E C 1
ATOM 6297 O O . CYS D 1 102 ? 0.901 -20.823 13.560 1.00 12.34 96 CYS E O 1
ATOM 6300 N N . ALA D 1 103 ? -1.163 -20.216 14.251 1.00 9.52 97 ALA E N 1
ATOM 6301 C CA . ALA D 1 103 ? -1.466 -21.474 14.938 1.00 11.02 97 ALA E CA 1
ATOM 6302 C C . ALA D 1 103 ? -2.953 -21.828 14.809 1.00 10.31 97 ALA E C 1
ATOM 6303 O O . ALA D 1 103 ? -3.814 -20.959 14.855 1.00 9.51 97 ALA E O 1
ATOM 6305 N N . ARG D 1 104 ? -3.249 -23.105 14.647 1.00 8.68 98 ARG E N 1
ATOM 6306 C CA . ARG D 1 104 ? -4.615 -23.541 14.451 1.00 9.24 98 ARG E CA 1
ATOM 6307 C C . ARG D 1 104 ? -5.169 -23.992 15.778 1.00 11.31 98 ARG E C 1
ATOM 6308 O O . ARG D 1 104 ? -4.421 -24.521 16.588 1.00 14.68 98 ARG E O 1
ATOM 6316 N N . VAL D 1 105 ? -6.464 -23.777 16.014 1.00 8.03 99 VAL E N 1
ATOM 6317 C CA . VAL D 1 105 ? -7.094 -24.306 17.212 1.00 8.46 99 VAL E CA 1
ATOM 6318 C C . VAL D 1 105 ? -7.380 -25.802 17.047 1.00 12.59 99 VAL E C 1
ATOM 6319 O O . VAL D 1 105 ? -7.253 -26.357 15.957 1.00 10.12 99 VAL E O 1
ATOM 6323 N N . GLY D 1 106 ? -7.770 -26.452 18.135 1.00 14.23 100 GLY E N 1
ATOM 6324 C CA . GLY D 1 106 ? -7.939 -27.892 18.134 1.00 14.51 100 GLY E CA 1
ATOM 6325 C C . GLY D 1 106 ? -9.264 -28.389 17.600 1.00 17.82 100 GLY E C 1
ATOM 6326 O O . GLY D 1 106 ? -10.183 -27.604 17.351 1.00 16.87 100 GLY E O 1
ATOM 6327 N N . GLU D 1 107 ? -9.357 -29.703 17.414 1.00 20.61 101 GLU E N 1
ATOM 6328 C CA . GLU D 1 107 ? -10.626 -30.334 17.073 1.00 30.50 101 GLU E CA 1
ATOM 6329 C C . GLU D 1 107 ? -11.570 -30.229 18.261 1.00 27.01 101 GLU E C 1
ATOM 6330 O O . GLU D 1 107 ? -11.141 -30.246 19.413 1.00 28.57 101 GLU E O 1
ATOM 6336 N N . TRP D 1 108 ? -12.855 -30.099 17.969 1.00 28.29 102 TRP E N 1
ATOM 6337 C CA . TRP D 1 108 ? -13.857 -29.911 19.003 1.00 36.01 102 TRP E CA 1
ATOM 6338 C C . TRP D 1 108 ? -14.132 -31.236 19.693 1.00 39.71 102 TRP E C 1
ATOM 6339 O O . TRP D 1 108 ? -14.655 -32.161 19.075 1.00 48.49 102 TRP E O 1
ATOM 6350 N N . GLY D 1 109 ? -13.780 -31.315 20.974 1.00 41.86 103 GLY E N 1
ATOM 6351 C CA . GLY D 1 109 ? -13.857 -32.552 21.742 1.00 45.49 103 GLY E CA 1
ATOM 6352 C C . GLY D 1 109 ? -15.244 -33.035 22.119 1.00 40.03 103 GLY E C 1
ATOM 6353 O O . GLY D 1 109 ? -16.166 -32.242 22.296 1.00 36.21 103 GLY E O 1
ATOM 6354 N N . TRP D 1 110 ? -15.365 -34.354 22.258 1.00 55.81 104 TRP E N 1
ATOM 6355 C CA . TRP D 1 110 ? -16.650 -35.045 22.433 1.00 60.54 104 TRP E CA 1
ATOM 6356 C C . TRP D 1 110 ? -17.709 -34.285 23.252 1.00 56.38 104 TRP E C 1
ATOM 6357 O O . TRP D 1 110 ? -18.906 -34.391 22.976 1.00 54.17 104 TRP E O 1
ATOM 6359 N N . ASP D 1 111 ? -17.273 -33.523 24.251 1.00 49.24 105 ASP E N 1
ATOM 6360 C CA . ASP D 1 111 ? -18.205 -32.752 25.063 1.00 42.03 105 ASP E CA 1
ATOM 6361 C C . ASP D 1 111 ? -17.492 -31.608 25.791 1.00 46.61 105 ASP E C 1
ATOM 6362 O O . ASP D 1 111 ? -17.171 -31.710 26.972 1.00 44.32 105 ASP E O 1
ATOM 6364 N N . ASP D 1 112 ? -17.263 -30.511 25.076 1.00 42.92 106 ASP E N 1
ATOM 6365 C CA . ASP D 1 112 ? -16.472 -29.402 25.588 1.00 30.16 106 ASP E CA 1
ATOM 6366 C C . ASP D 1 112 ? -17.315 -28.176 25.928 1.00 29.56 106 ASP E C 1
ATOM 6367 O O . ASP D 1 112 ? -18.517 -28.168 25.717 1.00 32.88 106 ASP E O 1
ATOM 6372 N N . SER D 1 113 ? -16.671 -27.137 26.454 1.00 26.80 107 SER E N 1
ATOM 6373 C CA . SER D 1 113 ? -17.278 -25.809 26.542 1.00 26.02 107 SER E CA 1
ATOM 6374 C C . SER D 1 113 ? -16.883 -24.960 25.329 1.00 30.38 107 SER E C 1
ATOM 6375 O O . SER D 1 113 ? -15.967 -25.314 24.583 1.00 28.14 107 SER E O 1
ATOM 6378 N N . PRO D 1 114 ? -17.586 -23.842 25.112 1.00 26.88 108 PRO E N 1
ATOM 6379 C CA . PRO D 1 114 ? -17.109 -22.909 24.093 1.00 24.69 108 PRO E CA 1
ATOM 6380 C C . PRO D 1 114 ? -15.667 -22.474 24.377 1.00 25.80 108 PRO E C 1
ATOM 6381 O O . PRO D 1 114 ? -15.352 -22.145 25.517 1.00 28.71 108 PRO E O 1
ATOM 6385 N N . TYR D 1 115 ? -14.813 -22.489 23.356 1.00 18.02 109 TYR E N 1
ATOM 6386 C CA . TYR D 1 115 ? -13.414 -22.068 23.494 1.00 17.81 109 TYR E CA 1
ATOM 6387 C C . TYR D 1 115 ? -12.465 -23.060 24.204 1.00 23.01 109 TYR E C 1
ATOM 6388 O O . TYR D 1 115 ? -11.269 -22.782 24.336 1.00 21.26 109 TYR E O 1
ATOM 6397 N N . ASP D 1 116 ? -12.980 -24.225 24.618 1.00 21.16 110 ASP E N 1
ATOM 6398 C CA . ASP D 1 116 ? -12.138 -25.264 25.232 1.00 18.32 110 ASP E CA 1
ATOM 6399 C C . ASP D 1 116 ? -11.138 -25.809 24.236 1.00 15.21 110 ASP E C 1
ATOM 6400 O O . ASP D 1 116 ? -10.190 -26.519 24.595 1.00 13.91 110 ASP E O 1
ATOM 6405 N N . ASN D 1 117 ? -11.341 -25.476 22.976 1.00 9.93 111 ASN E N 1
ATOM 6406 C CA . ASN D 1 117 ? -10.431 -25.969 21.969 1.00 11.51 111 ASN E CA 1
ATOM 6407 C C . ASN D 1 117 ? -9.574 -24.860 21.389 1.00 12.40 111 ASN E C 1
ATOM 6408 O O . ASN D 1 117 ? -8.905 -25.061 20.388 1.00 13.85 111 ASN E O 1
ATOM 6413 N N . TYR D 1 118 ? -9.594 -23.685 22.009 1.00 13.92 112 TYR E N 1
ATOM 6414 C CA . TYR D 1 118 ? -8.885 -22.556 21.433 1.00 13.74 112 TYR E CA 1
ATOM 6415 C C . TYR D 1 118 ? -7.455 -22.454 21.912 1.00 11.99 112 TYR E C 1
ATOM 6416 O O . TYR D 1 118 ? -6.877 -21.372 21.920 1.00 16.68 112 TYR E O 1
ATOM 6425 N N . TYR D 1 119 ? -6.882 -23.580 22.309 1.00 11.35 113 TYR E N 1
ATOM 6426 C CA . TYR D 1 119 ? -5.438 -23.647 22.494 1.00 15.32 113 TYR E CA 1
ATOM 6427 C C . TYR D 1 119 ? -4.750 -23.695 21.130 1.00 14.76 113 TYR E C 1
ATOM 6428 O O . TYR D 1 119 ? -5.397 -23.688 20.091 1.00 18.53 113 TYR E O 1
ATOM 6437 N N . MET D 1 120 ? -3.434 -23.742 21.121 1.00 14.25 114 MET E N 1
ATOM 6438 C CA . MET D 1 120 ? -2.740 -23.761 19.853 1.00 14.21 114 MET E CA 1
ATOM 6439 C C . MET D 1 120 ? -2.304 -25.178 19.502 1.00 15.78 114 MET E C 1
ATOM 6440 O O . MET D 1 120 ? -1.270 -25.656 19.959 1.00 15.32 114 MET E O 1
ATOM 6445 N N . ASP D 1 121 ? -3.131 -25.845 18.696 1.00 14.28 115 ASP E N 1
ATOM 6446 C CA . ASP D 1 121 ? -2.996 -27.276 18.428 1.00 14.95 115 ASP E CA 1
ATOM 6447 C C . ASP D 1 121 ? -1.990 -27.671 17.339 1.00 12.74 115 ASP E C 1
ATOM 6448 O O . ASP D 1 121 ? -1.465 -28.774 17.353 1.00 15.47 115 ASP E O 1
ATOM 6453 N N . VAL D 1 122 ? -1.742 -26.784 16.382 1.00 19.75 116 VAL E N 1
ATOM 6454 C CA . VAL D 1 122 ? -0.655 -26.958 15.412 1.00 13.46 116 VAL E CA 1
ATOM 6455 C C . VAL D 1 122 ? -0.087 -25.587 15.103 1.00 10.95 116 VAL E C 1
ATOM 6456 O O . VAL D 1 122 ? -0.840 -24.668 14.855 1.00 12.53 116 VAL E O 1
ATOM 6460 N N . TRP D 1 123 ? 1.229 -25.423 15.149 1.00 13.08 117 TRP E N 1
ATOM 6461 C CA . TRP D 1 123 ? 1.806 -24.124 14.829 1.00 10.24 117 TRP E CA 1
ATOM 6462 C C . TRP D 1 123 ? 2.600 -24.240 13.561 1.00 13.56 117 TRP E C 1
ATOM 6463 O O . TRP D 1 123 ? 3.039 -25.330 13.190 1.00 16.27 117 TRP E O 1
ATOM 6474 N N . GLY D 1 124 ? 2.798 -23.100 12.912 1.00 12.06 118 GLY E N 1
ATOM 6475 C CA . GLY D 1 124 ? 3.733 -22.989 11.823 1.00 12.20 118 GLY E CA 1
ATOM 6476 C C . GLY D 1 124 ? 5.116 -22.752 12.388 1.00 15.29 118 GLY E C 1
ATOM 6477 O O . GLY D 1 124 ? 5.275 -22.470 13.576 1.00 11.56 118 GLY E O 1
ATOM 6478 N N . LYS D 1 125 ? 6.116 -22.861 11.523 1.00 18.49 119 LYS E N 1
ATOM 6479 C CA . LYS D 1 125 ? 7.517 -22.746 11.912 1.00 16.27 119 LYS E CA 1
ATOM 6480 C C . LYS D 1 125 ? 7.842 -21.322 12.409 1.00 18.37 119 LYS E C 1
ATOM 6481 O O . LYS D 1 125 ? 8.804 -21.107 13.150 1.00 19.84 119 LYS E O 1
ATOM 6487 N N . GLY D 1 126 ? 7.046 -20.342 11.993 1.00 13.79 120 GLY E N 1
ATOM 6488 C CA . GLY D 1 126 ? 7.308 -18.964 12.375 1.00 12.10 120 GLY E CA 1
ATOM 6489 C C . GLY D 1 126 ? 8.091 -18.159 11.353 1.00 10.09 120 GLY E C 1
ATOM 6490 O O . GLY D 1 126 ? 8.875 -18.695 10.583 1.00 12.61 120 GLY E O 1
ATOM 6491 N N . THR D 1 127 ? 7.875 -16.855 11.371 1.00 8.15 121 THR E N 1
ATOM 6492 C CA . THR D 1 127 ? 8.435 -15.939 10.400 1.00 10.14 121 THR E CA 1
ATOM 6493 C C . THR D 1 127 ? 9.164 -14.810 11.137 1.00 11.85 121 THR E C 1
ATOM 6494 O O . THR D 1 127 ? 8.557 -14.072 11.924 1.00 10.80 121 THR E O 1
ATOM 6498 N N . THR D 1 128 ? 10.467 -14.686 10.899 1.00 12.04 122 THR E N 1
ATOM 6499 C CA . THR D 1 128 ? 11.254 -13.634 11.535 1.00 13.02 122 THR E CA 1
ATOM 6500 C C . THR D 1 128 ? 11.125 -12.312 10.776 1.00 11.19 122 THR E C 1
ATOM 6501 O O . THR D 1 128 ? 11.322 -12.243 9.563 1.00 10.58 122 THR E O 1
ATOM 6505 N N . VAL D 1 129 ? 10.745 -11.270 11.496 1.00 9.68 123 VAL E N 1
ATOM 6506 C CA . VAL D 1 129 ? 10.589 -9.960 10.889 1.00 11.38 123 VAL E CA 1
ATOM 6507 C C . VAL D 1 129 ? 11.446 -9.003 11.690 1.00 11.39 123 VAL E C 1
ATOM 6508 O O . VAL D 1 129 ? 11.364 -8.944 12.912 1.00 13.50 123 VAL E O 1
ATOM 6512 N N . ILE D 1 130 ? 12.317 -8.287 11.004 1.00 10.13 124 ILE E N 1
ATOM 6513 C CA . ILE D 1 130 ? 13.227 -7.404 11.692 1.00 11.37 124 ILE E CA 1
ATOM 6514 C C . ILE D 1 130 ? 12.933 -5.990 11.253 1.00 10.74 124 ILE E C 1
ATOM 6515 O O . ILE D 1 130 ? 12.880 -5.706 10.065 1.00 13.44 124 ILE E O 1
ATOM 6520 N N . VAL D 1 131 ? 12.703 -5.117 12.224 1.00 13.01 125 VAL E N 1
ATOM 6521 C CA . VAL D 1 131 ? 12.589 -3.694 11.974 1.00 17.35 125 VAL E CA 1
ATOM 6522 C C . VAL D 1 131 ? 13.780 -3.074 12.661 1.00 30.55 125 VAL E C 1
ATOM 6523 O O . VAL D 1 131 ? 13.976 -3.316 13.854 1.00 36.48 125 VAL E O 1
ATOM 6527 N N . SER D 1 132 ? 14.582 -2.281 11.957 1.00 26.94 126 SER E N 1
ATOM 6528 C CA . SER D 1 132 ? 15.578 -1.491 12.686 1.00 40.37 126 SER E CA 1
ATOM 6529 C C . SER D 1 132 ? 15.973 -0.199 11.981 1.00 41.69 126 SER E C 1
ATOM 6530 O O . SER D 1 132 ? 16.065 -0.157 10.743 1.00 32.77 126 SER E O 1
ATOM 6533 N N . SER D 1 133 ? 16.172 0.844 12.795 1.00 43.69 127 SER E N 1
ATOM 6534 C CA . SER D 1 133 ? 16.811 2.107 12.388 1.00 43.01 127 SER E CA 1
ATOM 6535 C C . SER D 1 133 ? 15.872 3.103 11.697 1.00 38.44 127 SER E C 1
ATOM 6536 O O . SER D 1 133 ? 15.444 4.102 12.295 1.00 35.55 127 SER E O 1
ATOM 6539 N N . GLU D 1 149 ? -6.186 -9.754 35.336 1.00 62.70 143 GLU E N 1
ATOM 6540 C CA . GLU D 1 149 ? -4.761 -9.497 35.145 1.00 63.87 143 GLU E CA 1
ATOM 6541 C C . GLU D 1 149 ? -3.943 -10.779 35.313 1.00 57.26 143 GLU E C 1
ATOM 6542 O O . GLU D 1 149 ? -3.017 -10.825 36.135 1.00 50.15 143 GLU E O 1
ATOM 6548 N N . ILE D 1 150 ? -4.280 -11.808 34.534 1.00 39.63 144 ILE E N 1
ATOM 6549 C CA . ILE D 1 150 ? -3.655 -13.122 34.689 1.00 43.83 144 ILE E CA 1
ATOM 6550 C C . ILE D 1 150 ? -2.150 -13.075 34.416 1.00 40.04 144 ILE E C 1
ATOM 6551 O O . ILE D 1 150 ? -1.714 -12.376 33.509 1.00 41.16 144 ILE E O 1
ATOM 6556 N N . VAL D 1 151 ? -1.363 -13.809 35.206 1.00 41.00 145 VAL E N 1
ATOM 6557 C CA . VAL D 1 151 ? 0.086 -13.915 34.978 1.00 38.36 145 VAL E CA 1
ATOM 6558 C C . VAL D 1 151 ? 0.642 -15.304 35.276 1.00 34.93 145 VAL E C 1
ATOM 6559 O O . VAL D 1 151 ? 0.436 -15.848 36.359 1.00 37.76 145 VAL E O 1
ATOM 6563 N N . LEU D 1 152 ? 1.367 -15.866 34.319 1.00 28.23 146 LEU E N 1
ATOM 6564 C CA . LEU D 1 152 ? 1.946 -17.185 34.510 1.00 36.03 146 LEU E CA 1
ATOM 6565 C C . LEU D 1 152 ? 3.436 -17.103 34.812 1.00 38.86 146 LEU E C 1
ATOM 6566 O O . LEU D 1 152 ? 4.215 -16.566 34.017 1.00 37.19 146 LEU E O 1
ATOM 6571 N N . THR D 1 153 ? 3.823 -17.645 35.964 1.00 36.17 147 THR E N 1
ATOM 6572 C CA . THR D 1 153 ? 5.220 -17.676 36.358 1.00 33.49 147 THR E CA 1
ATOM 6573 C C . THR D 1 153 ? 5.686 -19.114 36.460 1.00 33.86 147 THR E C 1
ATOM 6574 O O . THR D 1 153 ? 5.184 -19.881 37.277 1.00 40.52 147 THR E O 1
ATOM 6578 N N . GLN D 1 154 ? 6.639 -19.480 35.611 1.00 37.01 148 GLN E N 1
ATOM 6579 C CA . GLN D 1 154 ? 7.162 -20.842 35.581 1.00 39.77 148 GLN E CA 1
ATOM 6580 C C . GLN D 1 154 ? 8.397 -21.016 36.451 1.00 45.35 148 GLN E C 1
ATOM 6581 O O . GLN D 1 154 ? 9.151 -20.060 36.686 1.00 35.78 148 GLN E O 1
ATOM 6587 N N . ALA D 1 155 ? 8.593 -22.245 36.924 1.00 44.99 149 ALA E N 1
ATOM 6588 C CA . ALA D 1 155 ? 9.750 -22.585 37.742 1.00 41.55 149 ALA E CA 1
ATOM 6589 C C . ALA D 1 155 ? 10.174 -24.019 37.479 1.00 41.08 149 ALA E C 1
ATOM 6590 O O . ALA D 1 155 ? 9.339 -24.886 37.240 1.00 43.40 149 ALA E O 1
ATOM 6592 N N . PRO D 1 156 ? 11.489 -24.267 37.495 1.00 49.14 150 PRO E N 1
ATOM 6593 C CA . PRO D 1 156 ? 12.512 -23.237 37.714 1.00 47.99 150 PRO E CA 1
ATOM 6594 C C . PRO D 1 156 ? 12.838 -22.517 36.408 1.00 47.13 150 PRO E C 1
ATOM 6595 O O . PRO D 1 156 ? 12.254 -22.840 35.375 1.00 50.55 150 PRO E O 1
ATOM 6599 N N . GLY D 1 157 ? 13.755 -21.558 36.448 1.00 48.31 151 GLY E N 1
ATOM 6600 C CA . GLY D 1 157 ? 14.257 -20.962 35.222 1.00 53.61 151 GLY E CA 1
ATOM 6601 C C . GLY D 1 157 ? 14.819 -22.017 34.277 1.00 54.08 151 GLY E C 1
ATOM 6602 O O . GLY D 1 157 ? 14.330 -22.179 33.153 1.00 49.90 151 GLY E O 1
ATOM 6603 N N . THR D 1 158 ? 15.852 -22.730 34.731 1.00 51.04 152 THR E N 1
ATOM 6604 C CA . THR D 1 158 ? 16.453 -23.816 33.956 1.00 47.38 152 THR E CA 1
ATOM 6605 C C . THR D 1 158 ? 16.307 -25.136 34.710 1.00 48.32 152 THR E C 1
ATOM 6606 O O . THR D 1 158 ? 15.913 -25.155 35.873 1.00 54.93 152 THR E O 1
ATOM 6610 N N . LEU D 1 159 ? 16.622 -26.232 34.035 1.00 38.14 153 LEU E N 1
ATOM 6611 C CA . LEU D 1 159 ? 16.448 -27.558 34.578 1.00 38.29 153 LEU E CA 1
ATOM 6612 C C . LEU D 1 159 ? 17.462 -28.445 33.877 1.00 45.27 153 LEU E C 1
ATOM 6613 O O . LEU D 1 159 ? 17.287 -28.774 32.703 1.00 41.55 153 LEU E O 1
ATOM 6618 N N . SER D 1 160 ? 18.529 -28.820 34.577 1.00 40.59 154 SER E N 1
ATOM 6619 C CA . SER D 1 160 ? 19.556 -29.653 33.962 1.00 46.74 154 SER E CA 1
ATOM 6620 C C . SER D 1 160 ? 19.481 -31.107 34.439 1.00 50.21 154 SER E C 1
ATOM 6621 O O . SER D 1 160 ? 19.578 -31.385 35.636 1.00 52.41 154 SER E O 1
ATOM 6624 N N . LEU D 1 161 ? 19.306 -32.030 33.495 1.00 48.98 155 LEU E N 1
ATOM 6625 C CA . LEU D 1 161 ? 19.085 -33.438 33.832 1.00 58.31 155 LEU E CA 1
ATOM 6626 C C . LEU D 1 161 ? 19.886 -34.409 32.972 1.00 55.09 155 LEU E C 1
ATOM 6627 O O . LEU D 1 161 ? 20.362 -34.063 31.890 1.00 49.88 155 LEU E O 1
ATOM 6632 N N . SER D 1 162 ? 20.027 -35.631 33.474 1.00 55.85 156 SER E N 1
ATOM 6633 C CA . SER D 1 162 ? 20.632 -36.709 32.708 1.00 58.10 156 SER E CA 1
ATOM 6634 C C . SER D 1 162 ? 19.528 -37.620 32.209 1.00 51.30 156 SER E C 1
ATOM 6635 O O . SER D 1 162 ? 18.537 -37.833 32.910 1.00 47.56 156 SER E O 1
ATOM 6638 N N . PRO D 1 163 ? 19.688 -38.152 30.990 1.00 49.92 157 PRO E N 1
ATOM 6639 C CA . PRO D 1 163 ? 18.741 -39.144 30.466 1.00 54.87 157 PRO E CA 1
ATOM 6640 C C . PRO D 1 163 ? 18.442 -40.235 31.501 1.00 55.12 157 PRO E C 1
ATOM 6641 O O . PRO D 1 163 ? 19.346 -40.664 32.221 1.00 55.98 157 PRO E O 1
ATOM 6645 N N . GLY D 1 164 ? 17.184 -40.663 31.576 1.00 54.26 158 GLY E N 1
ATOM 6646 C CA . GLY D 1 164 ? 16.743 -41.599 32.599 1.00 54.79 158 GLY E CA 1
ATOM 6647 C C . GLY D 1 164 ? 16.096 -40.917 33.800 1.00 55.03 158 GLY E C 1
ATOM 6648 O O . GLY D 1 164 ? 15.216 -41.490 34.447 1.00 59.04 158 GLY E O 1
ATOM 6649 N N . GLU D 1 165 ? 16.524 -39.693 34.099 1.00 46.30 159 GLU E N 1
ATOM 6650 C CA . GLU D 1 165 ? 16.013 -38.966 35.257 1.00 50.08 159 GLU E CA 1
ATOM 6651 C C . GLU D 1 165 ? 14.609 -38.389 35.048 1.00 57.39 159 GLU E C 1
ATOM 6652 O O . GLU D 1 165 ? 14.060 -38.403 33.942 1.00 49.47 159 GLU E O 1
ATOM 6658 N N . ARG D 1 166 ? 14.038 -37.868 36.125 1.00 52.06 160 ARG E N 1
ATOM 6659 C CA . ARG D 1 166 ? 12.648 -37.461 36.114 1.00 46.12 160 ARG E CA 1
ATOM 6660 C C . ARG D 1 166 ? 12.513 -35.962 36.365 1.00 55.25 160 ARG E C 1
ATOM 6661 O O . ARG D 1 166 ? 12.919 -35.455 37.413 1.00 51.73 160 ARG E O 1
ATOM 6669 N N . ALA D 1 167 ? 11.925 -35.267 35.391 1.00 58.39 161 ALA E N 1
ATOM 6670 C CA . ALA D 1 167 ? 11.783 -33.813 35.420 1.00 49.66 161 ALA E CA 1
ATOM 6671 C C . ALA D 1 167 ? 10.380 -33.354 35.841 1.00 45.44 161 ALA E C 1
ATOM 6672 O O . ALA D 1 167 ? 9.391 -34.058 35.630 1.00 49.08 161 ALA E O 1
ATOM 6674 N N . THR D 1 168 ? 10.300 -32.159 36.415 1.00 36.25 162 THR E N 1
ATOM 6675 C CA . THR D 1 168 ? 9.020 -31.598 36.836 1.00 47.83 162 THR E CA 1
ATOM 6676 C C . THR D 1 168 ? 8.983 -30.084 36.622 1.00 44.35 162 THR E C 1
ATOM 6677 O O . THR D 1 168 ? 9.951 -29.398 36.928 1.00 37.40 162 THR E O 1
ATOM 6681 N N . PHE D 1 169 ? 7.871 -29.572 36.093 1.00 40.95 163 PHE E N 1
ATOM 6682 C CA . PHE D 1 169 ? 7.738 -28.139 35.856 1.00 38.13 163 PHE E CA 1
ATOM 6683 C C . PHE D 1 169 ? 6.600 -27.557 36.661 1.00 39.32 163 PHE E C 1
ATOM 6684 O O . PHE D 1 169 ? 5.512 -28.118 36.692 1.00 43.00 163 PHE E O 1
ATOM 6692 N N . SER D 1 170 ? 6.840 -26.416 37.292 1.00 36.78 164 SER E N 1
ATOM 6693 C CA . SER D 1 170 ? 5.778 -25.705 37.996 1.00 42.99 164 SER E CA 1
ATOM 6694 C C . SER D 1 170 ? 5.205 -24.564 37.156 1.00 40.75 164 SER E C 1
ATOM 6695 O O . SER D 1 170 ? 5.917 -23.909 36.389 1.00 40.01 164 SER E O 1
ATOM 6698 N N . CYS D 1 171 ? 3.913 -24.319 37.313 1.00 39.00 165 CYS E N 1
ATOM 6699 C CA . CYS D 1 171 ? 3.305 -23.144 36.708 1.00 39.34 165 CYS E CA 1
ATOM 6700 C C . CYS D 1 171 ? 2.345 -22.492 37.697 1.00 35.25 165 CYS E C 1
ATOM 6701 O O . CYS D 1 171 ? 1.433 -23.141 38.207 1.00 39.18 165 CYS E O 1
ATOM 6704 N N . ARG D 1 172 ? 2.570 -21.218 37.999 1.00 37.72 166 ARG E N 1
ATOM 6705 C CA . ARG D 1 172 ? 1.673 -20.505 38.894 1.00 46.25 166 ARG E CA 1
ATOM 6706 C C . ARG D 1 172 ? 0.868 -19.456 38.158 1.00 44.25 166 ARG E C 1
ATOM 6707 O O . ARG D 1 172 ? 1.416 -18.635 37.427 1.00 45.39 166 ARG E O 1
ATOM 6715 N N . SER D 1 173 ? -0.438 -19.479 38.374 1.00 43.40 167 SER E N 1
ATOM 6716 C CA . SER D 1 173 ? -1.308 -18.445 37.857 1.00 39.26 167 SER E CA 1
ATOM 6717 C C . SER D 1 173 ? -1.572 -17.439 38.962 1.00 41.06 167 SER E C 1
ATOM 6718 O O . SER D 1 173 ? -1.610 -17.796 40.136 1.00 44.60 167 SER E O 1
ATOM 6721 N N . SER D 1 174 ? -1.750 -16.178 38.595 1.00 44.94 168 SER E N 1
ATOM 6722 C CA . SER D 1 174 ? -2.136 -15.173 39.578 1.00 51.57 168 SER E CA 1
ATOM 6723 C C . SER D 1 174 ? -3.617 -15.342 39.936 1.00 51.29 168 SER E C 1
ATOM 6724 O O . SER D 1 174 ? -4.014 -15.152 41.085 1.00 53.30 168 SER E O 1
ATOM 6727 N N . HIS D 1 175 ? -4.422 -15.704 38.940 1.00 49.09 169 HIS E N 1
ATOM 6728 C CA . HIS D 1 175 ? -5.834 -16.016 39.143 1.00 49.71 169 HIS E CA 1
ATOM 6729 C C . HIS D 1 175 ? -6.003 -17.535 39.216 1.00 46.71 169 HIS E C 1
ATOM 6730 O O . HIS D 1 175 ? -5.022 -18.274 39.206 1.00 45.36 169 HIS E O 1
ATOM 6737 N N . SER D 1 176 ? -7.243 -18.003 39.281 1.00 43.42 170 SER E N 1
ATOM 6738 C CA . SER D 1 176 ? -7.502 -19.428 39.443 1.00 40.86 170 SER E CA 1
ATOM 6739 C C . SER D 1 176 ? -8.233 -19.995 38.235 1.00 43.60 170 SER E C 1
ATOM 6740 O O . SER D 1 176 ? -9.252 -19.454 37.799 1.00 45.48 170 SER E O 1
ATOM 6743 N N . ILE D 1 177 ? -7.726 -21.105 37.713 1.00 36.77 171 ILE E N 1
ATOM 6744 C CA . ILE D 1 177 ? -8.172 -21.594 36.420 1.00 38.54 171 ILE E CA 1
ATOM 6745 C C . ILE D 1 177 ? -9.297 -22.621 36.508 1.00 44.96 171 ILE E C 1
ATOM 6746 O O . ILE D 1 177 ? -9.087 -23.820 36.291 1.00 46.16 171 ILE E O 1
ATOM 6751 N N . ARG D 1 178 ? -10.492 -22.122 36.812 1.00 42.41 172 ARG E N 1
ATOM 6752 C CA . ARG D 1 178 ? -11.709 -22.921 36.905 1.00 36.76 172 ARG E CA 1
ATOM 6753 C C . ARG D 1 178 ? -12.010 -23.700 35.624 1.00 40.79 172 ARG E C 1
ATOM 6754 O O . ARG D 1 178 ? -12.509 -24.825 35.668 1.00 39.84 172 ARG E O 1
ATOM 6762 N N . SER D 1 179 ? -11.724 -23.089 34.480 1.00 40.40 173 SER E N 1
ATOM 6763 C CA . SER D 1 179 ? -12.022 -23.696 33.188 1.00 34.97 173 SER E CA 1
ATOM 6764 C C . SER D 1 179 ? -11.070 -24.848 32.895 1.00 36.64 173 SER E C 1
ATOM 6765 O O . SER D 1 179 ? -11.277 -25.620 31.947 1.00 35.52 173 SER E O 1
ATOM 6768 N N . ARG D 1 180 ? -10.027 -24.959 33.713 1.00 31.97 174 ARG E N 1
ATOM 6769 C CA . ARG D 1 180 ? -8.990 -25.954 33.491 1.00 31.24 174 ARG E CA 1
ATOM 6770 C C . ARG D 1 180 ? -8.389 -25.784 32.106 1.00 23.65 174 ARG E C 1
ATOM 6771 O O . ARG D 1 180 ? -7.870 -26.730 31.518 1.00 20.89 174 ARG E O 1
ATOM 6779 N N . ARG D 1 181 ? -8.460 -24.567 31.581 1.00 24.76 175 ARG E N 1
ATOM 6780 C CA . ARG D 1 181 ? -7.885 -24.306 30.270 1.00 26.33 175 ARG E CA 1
ATOM 6781 C C . ARG D 1 181 ? -6.421 -23.886 30.397 1.00 23.12 175 ARG E C 1
ATOM 6782 O O . ARG D 1 181 ? -6.073 -22.726 30.194 1.00 21.56 175 ARG E O 1
ATOM 6790 N N . VAL D 1 182 ? -5.596 -24.862 30.778 1.00 21.74 176 VAL E N 1
ATOM 6791 C CA . VAL D 1 182 ? -4.143 -24.750 30.855 1.00 19.56 176 VAL E CA 1
ATOM 6792 C C . VAL D 1 182 ? -3.526 -25.695 29.822 1.00 21.48 176 VAL E C 1
ATOM 6793 O O . VAL D 1 182 ? -3.940 -26.859 29.708 1.00 22.32 176 VAL E O 1
ATOM 6797 N N . ALA D 1 183 ? -2.553 -25.202 29.061 1.00 17.50 177 ALA E N 1
ATOM 6798 C CA . ALA D 1 183 ? -1.871 -26.022 28.053 1.00 17.94 177 ALA E CA 1
ATOM 6799 C C . ALA D 1 183 ? -0.365 -25.956 28.238 1.00 17.49 177 ALA E C 1
ATOM 6800 O O . ALA D 1 183 ? 0.143 -25.009 28.832 1.00 21.63 177 ALA E O 1
ATOM 6802 N N . TRP D 1 184 ? 0.337 -26.967 27.736 1.00 19.71 178 TRP E N 1
ATOM 6803 C CA . TRP D 1 184 ? 1.799 -27.017 27.800 1.00 19.48 178 TRP E CA 1
ATOM 6804 C C . TRP D 1 184 ? 2.350 -27.243 26.402 1.00 18.74 178 TRP E C 1
ATOM 6805 O O . TRP D 1 184 ? 1.880 -28.127 25.670 1.00 20.60 178 TRP E O 1
ATOM 6816 N N . TYR D 1 185 ? 3.345 -26.438 26.038 1.00 18.65 179 TYR E N 1
ATOM 6817 C CA . TYR D 1 185 ? 3.964 -26.498 24.717 1.00 16.03 179 TYR E CA 1
ATOM 6818 C C . TYR D 1 185 ? 5.455 -26.831 24.807 1.00 15.39 179 TYR E C 1
ATOM 6819 O O . TYR D 1 185 ? 6.166 -26.376 25.691 1.00 13.15 179 TYR E O 1
ATOM 6828 N N . GLN D 1 186 ? 5.916 -27.648 23.881 1.00 17.73 180 GLN E N 1
ATOM 6829 C CA . GLN D 1 186 ? 7.320 -27.944 23.764 1.00 17.36 180 GLN E CA 1
ATOM 6830 C C . GLN D 1 186 ? 7.829 -27.109 22.613 1.00 18.30 180 GLN E C 1
ATOM 6831 O O . GLN D 1 186 ? 7.201 -27.085 21.565 1.00 16.38 180 GLN E O 1
ATOM 6837 N N . HIS D 1 187 ? 8.956 -26.423 22.805 1.00 21.68 181 HIS E N 1
ATOM 6838 C CA . HIS D 1 187 ? 9.569 -25.650 21.725 1.00 20.86 181 HIS E CA 1
ATOM 6839 C C . HIS D 1 187 ? 11.078 -25.855 21.603 1.00 23.46 181 HIS E C 1
ATOM 6840 O O . HIS D 1 187 ? 11.862 -25.492 22.491 1.00 18.38 181 HIS E O 1
ATOM 6847 N N . LYS D 1 188 ? 11.462 -26.448 20.483 1.00 20.96 182 LYS E N 1
ATOM 6848 C CA . LYS D 1 188 ? 12.848 -26.550 20.093 1.00 23.04 182 LYS E CA 1
ATOM 6849 C C . LYS D 1 188 ? 13.091 -25.443 19.071 1.00 30.13 182 LYS E C 1
ATOM 6850 O O . LYS D 1 188 ? 12.681 -25.572 17.925 1.00 40.60 182 LYS E O 1
ATOM 6856 N N . PRO D 1 189 ? 13.740 -24.340 19.483 1.00 32.62 183 PRO E N 1
ATOM 6857 C CA . PRO D 1 189 ? 13.708 -23.142 18.631 1.00 26.25 183 PRO E CA 1
ATOM 6858 C C . PRO D 1 189 ? 14.205 -23.417 17.218 1.00 40.56 183 PRO E C 1
ATOM 6859 O O . PRO D 1 189 ? 15.077 -24.290 16.993 1.00 31.59 183 PRO E O 1
ATOM 6863 N N . GLY D 1 190 ? 13.633 -22.668 16.274 1.00 37.77 184 GLY E N 1
ATOM 6864 C CA . GLY D 1 190 ? 13.849 -22.909 14.858 1.00 39.31 184 GLY E CA 1
ATOM 6865 C C . GLY D 1 190 ? 12.828 -23.893 14.314 1.00 34.05 184 GLY E C 1
ATOM 6866 O O . GLY D 1 190 ? 12.575 -23.934 13.112 1.00 35.84 184 GLY E O 1
ATOM 6867 N N . GLN D 1 191 ? 12.247 -24.689 15.211 1.00 31.98 185 GLN E N 1
ATOM 6868 C CA . GLN D 1 191 ? 11.163 -25.609 14.873 1.00 32.75 185 GLN E CA 1
ATOM 6869 C C . GLN D 1 191 ? 9.795 -25.088 15.322 1.00 26.24 185 GLN E C 1
ATOM 6870 O O . GLN D 1 191 ? 9.688 -24.272 16.243 1.00 23.09 185 GLN E O 1
ATOM 6876 N N . ALA D 1 192 ? 8.742 -25.582 14.690 1.00 21.10 186 ALA E N 1
ATOM 6877 C CA . ALA D 1 192 ? 7.408 -25.134 15.062 1.00 24.32 186 ALA E CA 1
ATOM 6878 C C . ALA D 1 192 ? 7.064 -25.709 16.429 1.00 20.32 186 ALA E C 1
ATOM 6879 O O . ALA D 1 192 ? 7.268 -26.901 16.649 1.00 25.19 186 ALA E O 1
ATOM 6881 N N . PRO D 1 193 ? 6.574 -24.864 17.360 1.00 15.69 187 PRO E N 1
ATOM 6882 C CA . PRO D 1 193 ? 6.204 -25.393 18.675 1.00 11.14 187 PRO E CA 1
ATOM 6883 C C . PRO D 1 193 ? 5.215 -26.542 18.541 1.00 19.11 187 PRO E C 1
ATOM 6884 O O . PRO D 1 193 ? 4.559 -26.700 17.508 1.00 13.73 187 PRO E O 1
ATOM 6888 N N . ARG D 1 194 ? 5.125 -27.354 19.589 1.00 21.75 188 ARG E N 1
ATOM 6889 C CA . ARG D 1 194 ? 4.356 -28.583 19.544 1.00 16.90 188 ARG E CA 1
ATOM 6890 C C . ARG D 1 194 ? 3.481 -28.601 20.779 1.00 18.72 188 ARG E C 1
ATOM 6891 O O . ARG D 1 194 ? 3.971 -28.427 21.892 1.00 19.23 188 ARG E O 1
ATOM 6899 N N . LEU D 1 195 ? 2.183 -28.794 20.598 1.00 20.33 189 LEU E N 1
ATOM 6900 C CA . LEU D 1 195 ? 1.293 -28.908 21.740 1.00 17.56 189 LEU E CA 1
ATOM 6901 C C . LEU D 1 195 ? 1.642 -30.191 22.474 1.00 19.91 189 LEU E C 1
ATOM 6902 O O . LEU D 1 195 ? 1.867 -31.208 21.830 1.00 18.44 189 LEU E O 1
ATOM 6907 N N . VAL D 1 196 ? 1.697 -30.151 23.806 1.00 19.31 190 VAL E N 1
ATOM 6908 C CA . VAL D 1 196 ? 1.969 -31.368 24.585 1.00 26.02 190 VAL E CA 1
ATOM 6909 C C . VAL D 1 196 ? 0.751 -31.793 25.396 1.00 21.39 190 VAL E C 1
ATOM 6910 O O . VAL D 1 196 ? 0.199 -32.861 25.193 1.00 26.12 190 VAL E O 1
ATOM 6914 N N . ILE D 1 197 ? 0.358 -30.935 26.326 1.00 22.99 191 ILE E N 1
ATOM 6915 C CA . ILE D 1 197 ? -0.807 -31.151 27.160 1.00 23.24 191 ILE E CA 1
ATOM 6916 C C . ILE D 1 197 ? -1.849 -30.077 26.894 1.00 23.29 191 ILE E C 1
ATOM 6917 O O . ILE D 1 197 ? -1.500 -28.908 26.735 1.00 24.95 191 ILE E O 1
ATOM 6922 N N . HIS D 1 198 ? -3.123 -30.457 26.838 1.00 22.29 192 HIS E N 1
ATOM 6923 C CA . HIS D 1 198 ? -4.185 -29.459 26.950 1.00 23.97 192 HIS E CA 1
ATOM 6924 C C . HIS D 1 198 ? -5.207 -29.793 28.023 1.00 25.37 192 HIS E C 1
ATOM 6925 O O . HIS D 1 198 ? -5.214 -30.890 28.561 1.00 30.95 192 HIS E O 1
ATOM 6932 N N . GLY D 1 199 ? -6.048 -28.827 28.359 1.00 23.83 193 GLY E N 1
ATOM 6933 C CA . GLY D 1 199 ? -7.020 -29.020 29.415 1.00 22.87 193 GLY E CA 1
ATOM 6934 C C . GLY D 1 199 ? -6.400 -29.562 30.688 1.00 27.78 193 GLY E C 1
ATOM 6935 O O . GLY D 1 199 ? -6.958 -30.447 31.325 1.00 31.73 193 GLY E O 1
ATOM 6936 N N . VAL D 1 200 ? -5.241 -29.028 31.055 1.00 26.96 194 VAL E N 1
ATOM 6937 C CA . VAL D 1 200 ? -4.567 -29.410 32.295 1.00 27.09 194 VAL E CA 1
ATOM 6938 C C . VAL D 1 200 ? -3.919 -30.784 32.253 1.00 25.92 194 VAL E C 1
ATOM 6939 O O . VAL D 1 200 ? -2.754 -30.925 32.589 1.00 25.88 194 VAL E O 1
ATOM 6943 N N . SER D 1 201 ? -4.675 -31.788 31.828 1.00 28.38 195 SER E N 1
ATOM 6944 C CA . SER D 1 201 ? -4.254 -33.173 31.971 1.00 27.94 195 SER E CA 1
ATOM 6945 C C . SER D 1 201 ? -4.466 -34.015 30.725 1.00 33.05 195 SER E C 1
ATOM 6946 O O . SER D 1 201 ? -4.155 -35.204 30.727 1.00 37.16 195 SER E O 1
ATOM 6949 N N . ASN D 1 202 ? -5.007 -33.416 29.669 1.00 29.48 196 ASN E N 1
ATOM 6950 C CA . ASN D 1 202 ? -5.132 -34.117 28.398 1.00 26.73 196 ASN E CA 1
ATOM 6951 C C . ASN D 1 202 ? -3.793 -34.185 27.696 1.00 35.13 196 ASN E C 1
ATOM 6952 O O . ASN D 1 202 ? -3.141 -33.167 27.496 1.00 37.87 196 ASN E O 1
ATOM 6957 N N . ARG D 1 203 ? -3.393 -35.387 27.309 1.00 42.71 197 ARG E N 1
ATOM 6958 C CA . ARG D 1 203 ? -2.185 -35.587 26.529 1.00 36.64 197 ARG E CA 1
ATOM 6959 C C . ARG D 1 203 ? -2.578 -35.469 25.064 1.00 39.00 197 ARG E C 1
ATOM 6960 O O . ARG D 1 203 ? -3.611 -36.014 24.662 1.00 39.79 197 ARG E O 1
ATOM 6968 N N . ALA D 1 204 ? -1.767 -34.767 24.270 1.00 31.63 198 ALA E N 1
ATOM 6969 C CA . ALA D 1 204 ? -2.082 -34.530 22.855 1.00 28.99 198 ALA E CA 1
ATOM 6970 C C . ALA D 1 204 ? -1.683 -35.668 21.917 1.00 37.89 198 ALA E C 1
ATOM 6971 O O . ALA D 1 204 ? -0.722 -36.394 22.172 1.00 47.41 198 ALA E O 1
ATOM 6973 N N . SER D 1 205 ? -2.420 -35.808 20.819 1.00 38.70 199 SER E N 1
ATOM 6974 C CA . SER D 1 205 ? -2.059 -36.750 19.757 1.00 46.86 199 SER E CA 1
ATOM 6975 C C . SER D 1 205 ? -0.549 -36.800 19.477 1.00 51.74 199 SER E C 1
ATOM 6976 O O . SER D 1 205 ? 0.075 -35.778 19.163 1.00 53.36 199 SER E O 1
ATOM 6979 N N . GLY D 1 206 ? 0.034 -37.990 19.581 1.00 46.53 200 GLY E N 1
ATOM 6980 C CA . GLY D 1 206 ? 1.435 -38.174 19.248 1.00 40.93 200 GLY E CA 1
ATOM 6981 C C . GLY D 1 206 ? 2.389 -37.830 20.374 1.00 40.48 200 GLY E C 1
ATOM 6982 O O . GLY D 1 206 ? 3.594 -37.720 20.162 1.00 46.15 200 GLY E O 1
ATOM 6983 N N . ILE D 1 207 ? 1.855 -37.656 21.575 1.00 39.33 201 ILE E N 1
ATOM 6984 C CA . ILE D 1 207 ? 2.681 -37.400 22.747 1.00 40.05 201 ILE E CA 1
ATOM 6985 C C . ILE D 1 207 ? 2.751 -38.659 23.602 1.00 44.93 201 ILE E C 1
ATOM 6986 O O . ILE D 1 207 ? 1.732 -39.121 24.112 1.00 56.38 201 ILE E O 1
ATOM 6991 N N . SER D 1 208 ? 3.946 -39.224 23.751 1.00 41.96 202 SER E N 1
ATOM 6992 C CA . SER D 1 208 ? 4.115 -40.480 24.485 1.00 46.68 202 SER E CA 1
ATOM 6993 C C . SER D 1 208 ? 3.756 -40.342 25.962 1.00 45.79 202 SER E C 1
ATOM 6994 O O . SER D 1 208 ? 3.910 -39.269 26.552 1.00 44.11 202 SER E O 1
ATOM 6997 N N . ASP D 1 209 ? 3.302 -41.446 26.552 1.00 40.24 203 ASP E N 1
ATOM 6998 C CA . ASP D 1 209 ? 2.799 -41.456 27.922 1.00 40.62 203 ASP E CA 1
ATOM 6999 C C . ASP D 1 209 ? 3.829 -41.011 28.962 1.00 45.27 203 ASP E C 1
ATOM 7000 O O . ASP D 1 209 ? 3.496 -40.822 30.137 1.00 42.30 203 ASP E O 1
ATOM 7002 N N . ARG D 1 210 ? 5.079 -40.850 28.540 1.00 47.43 204 ARG E N 1
ATOM 7003 C CA . ARG D 1 210 ? 6.109 -40.365 29.447 1.00 48.02 204 ARG E CA 1
ATOM 7004 C C . ARG D 1 210 ? 5.720 -38.986 29.987 1.00 48.32 204 ARG E C 1
ATOM 7005 O O . ARG D 1 210 ? 6.184 -38.572 31.056 1.00 44.35 204 ARG E O 1
ATOM 7013 N N . PHE D 1 211 ? 4.842 -38.300 29.249 1.00 48.65 205 PHE E N 1
ATOM 7014 C CA . PHE D 1 211 ? 4.370 -36.952 29.597 1.00 48.29 205 PHE E CA 1
ATOM 7015 C C . PHE D 1 211 ? 3.062 -36.921 30.394 1.00 42.93 205 PHE E C 1
ATOM 7016 O O . PHE D 1 211 ? 2.072 -37.549 30.018 1.00 48.19 205 PHE E O 1
ATOM 7024 N N . SER D 1 212 ? 3.057 -36.147 31.472 1.00 38.58 206 SER E N 1
ATOM 7025 C CA . SER D 1 212 ? 1.954 -36.150 32.416 1.00 41.05 206 SER E CA 1
ATOM 7026 C C . SER D 1 212 ? 1.641 -34.731 32.845 1.00 43.02 206 SER E C 1
ATOM 7027 O O . SER D 1 212 ? 2.532 -33.981 33.243 1.00 44.26 206 SER E O 1
ATOM 7030 N N . GLY D 1 213 ? 0.368 -34.364 32.760 1.00 41.78 207 GLY E N 1
ATOM 7031 C CA . GLY D 1 213 ? -0.055 -33.034 33.149 1.00 33.71 207 GLY E CA 1
ATOM 7032 C C . GLY D 1 213 ? -1.008 -33.065 34.324 1.00 32.90 207 GLY E C 1
ATOM 7033 O O . GLY D 1 213 ? -1.915 -33.897 34.387 1.00 33.72 207 GLY E O 1
ATOM 7034 N N . SER D 1 214 ? -0.809 -32.150 35.262 1.00 24.80 208 SER E N 1
ATOM 7035 C CA . SER D 1 214 ? -1.680 -32.097 36.413 1.00 30.35 208 SER E CA 1
ATOM 7036 C C . SER D 1 214 ? -1.704 -30.711 37.029 1.00 31.16 208 SER E C 1
ATOM 7037 O O . SER D 1 214 ? -0.975 -29.810 36.607 1.00 31.12 208 SER E O 1
ATOM 7040 N N . GLY D 1 215 ? -2.542 -30.557 38.045 1.00 29.47 209 GLY E N 1
ATOM 7041 C CA . GLY D 1 215 ? -2.607 -29.326 38.793 1.00 28.50 209 GLY E CA 1
ATOM 7042 C C . GLY D 1 215 ? -4.059 -29.001 38.990 1.00 26.64 209 GLY E C 1
ATOM 7043 O O . GLY D 1 215 ? -4.936 -29.736 38.528 1.00 26.10 209 GLY E O 1
ATOM 7044 N N . SER D 1 216 ? -4.312 -27.898 39.678 1.00 27.39 210 SER E N 1
ATOM 7045 C CA . SER D 1 216 ? -5.667 -27.422 39.877 1.00 32.23 210 SER E CA 1
ATOM 7046 C C . SER D 1 216 ? -5.596 -26.059 40.528 1.00 34.66 210 SER E C 1
ATOM 7047 O O . SER D 1 216 ? -4.581 -25.702 41.123 1.00 41.85 210 SER E O 1
ATOM 7050 N N . GLY D 1 217 ? -6.669 -25.292 40.397 1.00 37.43 211 GLY E N 1
ATOM 7051 C CA . GLY D 1 217 ? -6.771 -24.005 41.058 1.00 42.41 211 GLY E CA 1
ATOM 7052 C C . GLY D 1 217 ? -5.784 -22.971 40.560 1.00 43.69 211 GLY E C 1
ATOM 7053 O O . GLY D 1 217 ? -6.104 -22.168 39.683 1.00 49.53 211 GLY E O 1
ATOM 7054 N N . THR D 1 218 ? -4.576 -22.992 41.111 1.00 43.82 212 THR E N 1
ATOM 7055 C CA . THR D 1 218 ? -3.601 -21.949 40.814 1.00 42.87 212 THR E CA 1
ATOM 7056 C C . THR D 1 218 ? -2.204 -22.493 40.524 1.00 44.77 212 THR E C 1
ATOM 7057 O O . THR D 1 218 ? -1.313 -21.770 40.068 1.00 46.64 212 THR E O 1
ATOM 7061 N N . ASP D 1 219 ? -2.016 -23.778 40.768 1.00 39.21 213 ASP E N 1
ATOM 7062 C CA . ASP D 1 219 ? -0.718 -24.372 40.524 1.00 41.51 213 ASP E CA 1
ATOM 7063 C C . ASP D 1 219 ? -0.825 -25.555 39.574 1.00 40.98 213 ASP E C 1
ATOM 7064 O O . ASP D 1 219 ? -1.677 -26.438 39.742 1.00 40.04 213 ASP E O 1
ATOM 7069 N N . PHE D 1 220 ? 0.037 -25.555 38.563 1.00 26.34 214 PHE E N 1
ATOM 7070 C CA . PHE D 1 220 ? 0.012 -26.601 37.564 1.00 28.18 214 PHE E CA 1
ATOM 7071 C C . PHE D 1 220 ? 1.419 -27.161 37.347 1.00 31.36 214 PHE E C 1
ATOM 7072 O O . PHE D 1 220 ? 2.424 -26.513 37.662 1.00 28.26 214 PHE E O 1
ATOM 7080 N N . THR D 1 221 ? 1.481 -28.383 36.835 1.00 28.05 215 THR E N 1
ATOM 7081 C CA . THR D 1 221 ? 2.753 -29.052 36.656 1.00 35.27 215 THR E CA 1
ATOM 7082 C C . THR D 1 221 ? 2.747 -29.979 35.446 1.00 37.03 215 THR E C 1
ATOM 7083 O O . THR D 1 221 ? 1.794 -30.734 35.225 1.00 39.74 215 THR E O 1
ATOM 7087 N N . LEU D 1 222 ? 3.812 -29.898 34.657 1.00 35.78 216 LEU E N 1
ATOM 7088 C CA . LEU D 1 222 ? 4.063 -30.861 33.596 1.00 37.01 216 LEU E CA 1
ATOM 7089 C C . LEU D 1 222 ? 5.143 -31.801 34.111 1.00 41.89 216 LEU E C 1
ATOM 7090 O O . LEU D 1 222 ? 6.080 -31.367 34.791 1.00 47.73 216 LEU E O 1
ATOM 7095 N N . THR D 1 223 ? 5.007 -33.084 33.797 1.00 40.15 217 THR E N 1
ATOM 7096 C CA . THR D 1 223 ? 5.934 -34.097 34.284 1.00 40.95 217 THR E CA 1
ATOM 7097 C C . THR D 1 223 ? 6.423 -35.019 33.171 1.00 42.49 217 THR E C 1
ATOM 7098 O O . THR D 1 223 ? 5.626 -35.587 32.421 1.00 37.11 217 THR E O 1
ATOM 7102 N N . ILE D 1 224 ? 7.742 -35.145 33.051 1.00 44.36 218 ILE E N 1
ATOM 7103 C CA . ILE D 1 224 ? 8.317 -36.235 32.271 1.00 49.54 218 ILE E CA 1
ATOM 7104 C C . ILE D 1 224 ? 8.860 -37.209 33.299 1.00 47.99 218 ILE E C 1
ATOM 7105 O O . ILE D 1 224 ? 9.378 -36.794 34.334 1.00 51.50 218 ILE E O 1
ATOM 7110 N N . THR D 1 225 ? 8.716 -38.500 33.036 1.00 46.48 219 THR E N 1
ATOM 7111 C CA . THR D 1 225 ? 9.170 -39.513 33.982 1.00 50.45 219 THR E CA 1
ATOM 7112 C C . THR D 1 225 ? 10.591 -39.996 33.654 1.00 53.76 219 THR E C 1
ATOM 7113 O O . THR D 1 225 ? 11.462 -40.028 34.524 1.00 54.89 219 THR E O 1
ATOM 7117 N N . ARG D 1 226 ? 10.808 -40.364 32.394 1.00 51.60 220 ARG E N 1
ATOM 7118 C CA . ARG D 1 226 ? 12.117 -40.782 31.911 1.00 52.83 220 ARG E CA 1
ATOM 7119 C C . ARG D 1 226 ? 12.573 -39.882 30.760 1.00 46.24 220 ARG E C 1
ATOM 7120 O O . ARG D 1 226 ? 12.281 -40.152 29.598 1.00 47.22 220 ARG E O 1
ATOM 7122 N N . VAL D 1 227 ? 13.288 -38.814 31.092 1.00 39.80 221 VAL E N 1
ATOM 7123 C CA . VAL D 1 227 ? 13.782 -37.893 30.084 1.00 42.01 221 VAL E CA 1
ATOM 7124 C C . VAL D 1 227 ? 14.586 -38.626 29.017 1.00 45.48 221 VAL E C 1
ATOM 7125 O O . VAL D 1 227 ? 15.663 -39.131 29.297 1.00 52.06 221 VAL E O 1
ATOM 7129 N N . GLU D 1 228 ? 14.065 -38.692 27.796 1.00 42.61 222 GLU E N 1
ATOM 7130 C CA . GLU D 1 228 ? 14.839 -39.222 26.686 1.00 43.07 222 GLU E CA 1
ATOM 7131 C C . GLU D 1 228 ? 15.590 -38.060 26.039 1.00 50.28 222 GLU E C 1
ATOM 7132 O O . GLU D 1 228 ? 15.422 -36.916 26.454 1.00 50.79 222 GLU E O 1
ATOM 7138 N N . PRO D 1 229 ? 16.441 -38.341 25.040 1.00 55.52 223 PRO E N 1
ATOM 7139 C CA . PRO D 1 229 ? 17.270 -37.262 24.479 1.00 59.37 223 PRO E CA 1
ATOM 7140 C C . PRO D 1 229 ? 16.449 -36.226 23.710 1.00 60.37 223 PRO E C 1
ATOM 7141 O O . PRO D 1 229 ? 16.663 -35.018 23.875 1.00 59.74 223 PRO E O 1
ATOM 7145 N N . GLU D 1 230 ? 15.527 -36.701 22.875 1.00 57.62 224 GLU E N 1
ATOM 7146 C CA . GLU D 1 230 ? 14.673 -35.829 22.071 1.00 55.96 224 GLU E CA 1
ATOM 7147 C C . GLU D 1 230 ? 13.620 -35.100 22.902 1.00 56.18 224 GLU E C 1
ATOM 7148 O O . GLU D 1 230 ? 12.498 -34.900 22.442 1.00 59.58 224 GLU E O 1
ATOM 7154 N N . ASP D 1 231 ? 13.974 -34.709 24.122 1.00 46.97 225 ASP E N 1
ATOM 7155 C CA . ASP D 1 231 ? 13.027 -34.057 25.015 1.00 48.11 225 ASP E CA 1
ATOM 7156 C C . ASP D 1 231 ? 13.663 -32.816 25.602 1.00 45.56 225 ASP E C 1
ATOM 7157 O O . ASP D 1 231 ? 13.080 -32.149 26.456 1.00 41.14 225 ASP E O 1
ATOM 7162 N N . PHE D 1 232 ? 14.875 -32.517 25.163 1.00 41.43 226 PHE E N 1
ATOM 7163 C CA . PHE D 1 232 ? 15.547 -31.331 25.661 1.00 44.95 226 PHE E CA 1
ATOM 7164 C C . PHE D 1 232 ? 15.091 -30.120 24.860 1.00 37.04 226 PHE E C 1
ATOM 7165 O O . PHE D 1 232 ? 15.267 -30.058 23.644 1.00 36.22 226 PHE E O 1
ATOM 7173 N N . ALA D 1 233 ? 14.480 -29.166 25.547 1.00 31.14 227 ALA E N 1
ATOM 7174 C CA . ALA D 1 233 ? 13.846 -28.057 24.859 1.00 28.71 227 ALA E CA 1
ATOM 7175 C C . ALA D 1 233 ? 13.166 -27.134 25.846 1.00 27.92 227 ALA E C 1
ATOM 7176 O O . ALA D 1 233 ? 13.034 -27.461 27.021 1.00 28.69 227 ALA E O 1
ATOM 7178 N N . LEU D 1 234 ? 12.731 -25.981 25.348 1.00 25.99 228 LEU E N 1
ATOM 7179 C CA . LEU D 1 234 ? 11.975 -25.026 26.135 1.00 19.42 228 LEU E CA 1
ATOM 7180 C C . LEU D 1 234 ? 10.550 -25.513 26.276 1.00 22.06 228 LEU E C 1
ATOM 7181 O O . LEU D 1 234 ? 9.935 -25.920 25.282 1.00 19.81 228 LEU E O 1
ATOM 7186 N N . TYR D 1 235 ? 10.026 -25.484 27.504 1.00 27.17 229 TYR E N 1
ATOM 7187 C CA . TYR D 1 235 ? 8.616 -25.800 27.750 1.00 22.30 229 TYR E CA 1
ATOM 7188 C C . TYR D 1 235 ? 7.896 -24.552 28.186 1.00 21.24 229 TYR E C 1
ATOM 7189 O O . TYR D 1 235 ? 8.497 -23.669 28.797 1.00 27.81 229 TYR E O 1
ATOM 7198 N N . TYR D 1 236 ? 6.617 -24.466 27.840 1.00 18.11 230 TYR E N 1
ATOM 7199 C CA . TYR D 1 236 ? 5.851 -23.253 28.051 1.00 18.14 230 TYR E CA 1
ATOM 7200 C C . TYR D 1 236 ? 4.479 -23.641 28.536 1.00 22.64 230 TYR E C 1
ATOM 7201 O O . TYR D 1 236 ? 3.859 -24.539 27.971 1.00 22.18 230 TYR E O 1
ATOM 7210 N N . CYS D 1 237 ? 3.988 -22.980 29.577 1.00 20.16 231 CYS E N 1
ATOM 7211 C CA . CYS D 1 237 ? 2.608 -23.215 29.954 1.00 26.23 231 CYS E CA 1
ATOM 7212 C C . CYS D 1 237 ? 1.805 -22.031 29.488 1.00 26.31 231 CYS E C 1
ATOM 7213 O O . CYS D 1 237 ? 2.373 -20.999 29.124 1.00 22.60 231 CYS E O 1
ATOM 7216 N N . GLN D 1 238 ? 0.487 -22.190 29.481 1.00 23.60 232 GLN E N 1
ATOM 7217 C CA . GLN D 1 238 ? -0.384 -21.182 28.899 1.00 26.04 232 GLN E CA 1
ATOM 7218 C C . GLN D 1 238 ? -1.822 -21.328 29.387 1.00 20.50 232 GLN E C 1
ATOM 7219 O O . GLN D 1 238 ? -2.341 -22.439 29.518 1.00 19.39 232 GLN E O 1
ATOM 7225 N N . VAL D 1 239 ? -2.445 -20.195 29.684 1.00 18.42 233 VAL E N 1
ATOM 7226 C CA . VAL D 1 239 ? -3.881 -20.148 29.908 1.00 22.01 233 VAL E CA 1
ATOM 7227 C C . VAL D 1 239 ? -4.555 -19.605 28.646 1.00 21.45 233 VAL E C 1
ATOM 7228 O O . VAL D 1 239 ? -4.243 -18.507 28.188 1.00 23.56 233 VAL E O 1
ATOM 7232 N N . TYR D 1 240 ? -5.465 -20.381 28.071 1.00 18.96 234 TYR E N 1
ATOM 7233 C CA . TYR D 1 240 ? -6.175 -19.936 26.887 1.00 16.43 234 TYR E CA 1
ATOM 7234 C C . TYR D 1 240 ? -7.599 -19.663 27.281 1.00 16.81 234 TYR E C 1
ATOM 7235 O O . TYR D 1 240 ? -8.030 -20.099 28.325 1.00 23.46 234 TYR E O 1
ATOM 7244 N N . GLY D 1 241 ? -8.316 -18.911 26.458 1.00 23.18 235 GLY E N 1
ATOM 7245 C CA . GLY D 1 241 ? -9.687 -18.545 26.747 1.00 23.65 235 GLY E CA 1
ATOM 7246 C C . GLY D 1 241 ? -10.406 -18.140 25.471 1.00 33.23 235 GLY E C 1
ATOM 7247 O O . GLY D 1 241 ? -10.081 -18.624 24.372 1.00 26.95 235 GLY E O 1
ATOM 7248 N N . ALA D 1 242 ? -11.391 -17.257 25.599 1.00 26.07 236 ALA E N 1
ATOM 7249 C CA . ALA D 1 242 ? -12.081 -16.763 24.415 1.00 28.50 236 ALA E CA 1
ATOM 7250 C C . ALA D 1 242 ? -11.321 -15.597 23.761 1.00 26.99 236 ALA E C 1
ATOM 7251 O O . ALA D 1 242 ? -11.255 -15.493 22.538 1.00 24.84 236 ALA E O 1
ATOM 7253 N N . SER D 1 243 ? -10.731 -14.738 24.583 1.00 23.29 237 SER E N 1
ATOM 7254 C CA . SER D 1 243 ? -10.140 -13.501 24.092 1.00 23.26 237 SER E CA 1
ATOM 7255 C C . SER D 1 243 ? -8.991 -13.043 24.991 1.00 25.73 237 SER E C 1
ATOM 7256 O O . SER D 1 243 ? -8.692 -11.848 25.089 1.00 32.27 237 SER E O 1
ATOM 7259 N N . SER D 1 244 ? -8.360 -13.996 25.657 1.00 21.75 238 SER E N 1
ATOM 7260 C CA . SER D 1 244 ? -7.206 -13.713 26.480 1.00 19.95 238 SER E CA 1
ATOM 7261 C C . SER D 1 244 ? -6.347 -14.965 26.553 1.00 24.78 238 SER E C 1
ATOM 7262 O O . SER D 1 244 ? -6.799 -16.025 27.009 1.00 31.97 238 SER E O 1
ATOM 7265 N N . TYR D 1 245 ? -5.119 -14.842 26.069 1.00 17.78 239 TYR E N 1
ATOM 7266 C CA . TYR D 1 245 ? -4.166 -15.932 26.084 1.00 16.55 239 TYR E CA 1
ATOM 7267 C C . TYR D 1 245 ? -2.901 -15.337 26.649 1.00 19.93 239 TYR E C 1
ATOM 7268 O O . TYR D 1 245 ? -2.518 -14.224 26.305 1.00 22.30 239 TYR E O 1
ATOM 7277 N N . THR D 1 246 ? -2.280 -16.049 27.567 1.00 19.83 240 THR E N 1
ATOM 7278 C CA . THR D 1 246 ? -1.109 -15.519 28.227 1.00 21.79 240 THR E CA 1
ATOM 7279 C C . THR D 1 246 ? -0.193 -16.701 28.444 1.00 20.67 240 THR E C 1
ATOM 7280 O O . THR D 1 246 ? -0.659 -17.801 28.761 1.00 17.55 240 THR E O 1
ATOM 7284 N N . PHE D 1 247 ? 1.100 -16.491 28.237 1.00 14.26 241 PHE E N 1
ATOM 7285 C CA . PHE D 1 247 ? 2.036 -17.576 28.419 1.00 19.74 241 PHE E CA 1
ATOM 7286 C C . PHE D 1 247 ? 2.897 -17.338 29.650 1.00 23.00 241 PHE E C 1
ATOM 7287 O O . PHE D 1 247 ? 3.001 -16.210 30.137 1.00 24.98 241 PHE E O 1
ATOM 7295 N N . GLY D 1 248 ? 3.501 -18.412 30.155 1.00 23.68 242 GLY E N 1
ATOM 7296 C CA . GLY D 1 248 ? 4.526 -18.300 31.172 1.00 22.33 242 GLY E CA 1
ATOM 7297 C C . GLY D 1 248 ? 5.780 -17.879 30.441 1.00 25.79 242 GLY E C 1
ATOM 7298 O O . GLY D 1 248 ? 5.741 -17.698 29.223 1.00 21.95 242 GLY E O 1
ATOM 7299 N N . GLN D 1 249 ? 6.893 -17.727 31.151 1.00 24.73 243 GLN E N 1
ATOM 7300 C CA . GLN D 1 249 ? 8.126 -17.348 30.472 1.00 26.12 243 GLN E CA 1
ATOM 7301 C C . GLN D 1 249 ? 8.962 -18.546 29.969 1.00 25.77 243 GLN E C 1
ATOM 7302 O O . GLN D 1 249 ? 9.857 -18.367 29.144 1.00 23.23 243 GLN E O 1
ATOM 7308 N N . GLY D 1 250 ? 8.661 -19.756 30.444 1.00 26.03 244 GLY E N 1
ATOM 7309 C CA . GLY D 1 250 ? 9.313 -20.964 29.941 1.00 21.31 244 GLY E CA 1
ATOM 7310 C C . GLY D 1 250 ? 10.399 -21.552 30.834 1.00 27.11 244 GLY E C 1
ATOM 7311 O O . GLY D 1 250 ? 10.929 -20.890 31.722 1.00 32.26 244 GLY E O 1
ATOM 7312 N N . THR D 1 251 ? 10.736 -22.812 30.594 1.00 27.13 245 THR E N 1
ATOM 7313 C CA . THR D 1 251 ? 11.746 -23.499 31.377 1.00 30.18 245 THR E CA 1
ATOM 7314 C C . THR D 1 251 ? 12.645 -24.272 30.436 1.00 29.48 245 THR E C 1
ATOM 7315 O O . THR D 1 251 ? 12.161 -25.032 29.610 1.00 32.04 245 THR E O 1
ATOM 7319 N N . LYS D 1 252 ? 13.954 -24.097 30.564 1.00 32.03 246 LYS E N 1
ATOM 7320 C CA . LYS D 1 252 ? 14.867 -24.792 29.673 1.00 35.48 246 LYS E CA 1
ATOM 7321 C C . LYS D 1 252 ? 15.360 -26.120 30.259 1.00 41.39 246 LYS E C 1
ATOM 7322 O O . LYS D 1 252 ? 16.177 -26.145 31.182 1.00 42.01 246 LYS E O 1
ATOM 7328 N N . LEU D 1 253 ? 14.857 -27.222 29.715 1.00 40.37 247 LEU E N 1
ATOM 7329 C CA . LEU D 1 253 ? 15.356 -28.545 30.065 1.00 41.34 247 LEU E CA 1
ATOM 7330 C C . LEU D 1 253 ? 16.567 -28.840 29.194 1.00 43.21 247 LEU E C 1
ATOM 7331 O O . LEU D 1 253 ? 16.421 -29.062 27.989 1.00 39.34 247 LEU E O 1
ATOM 7336 N N . GLU D 1 254 ? 17.754 -28.828 29.806 1.00 48.89 248 GLU E N 1
ATOM 7337 C CA . GLU D 1 254 ? 19.024 -29.032 29.087 1.00 53.87 248 GLU E CA 1
ATOM 7338 C C . GLU D 1 254 ? 19.810 -30.276 29.544 1.00 52.66 248 GLU E C 1
ATOM 7339 O O . GLU D 1 254 ? 19.890 -30.557 30.743 1.00 53.17 248 GLU E O 1
ATOM 7345 N N . ARG D 1 255 ? 20.404 -31.001 28.591 1.00 48.90 249 ARG E N 1
ATOM 7346 C CA . ARG D 1 255 ? 21.148 -32.231 28.905 1.00 52.58 249 ARG E CA 1
ATOM 7347 C C . ARG D 1 255 ? 22.312 -32.025 29.878 1.00 50.56 249 ARG E C 1
ATOM 7348 O O . ARG D 1 255 ? 22.764 -30.904 30.101 1.00 50.14 249 ARG E O 1
ATOM 7356 N N . GLN E 1 7 ? 0.306 20.199 -7.091 1.00 48.67 1 GLN F N 1
ATOM 7357 C CA . GLN E 1 7 ? 1.065 20.108 -8.339 1.00 59.71 1 GLN F CA 1
ATOM 7358 C C . GLN E 1 7 ? 2.371 19.336 -8.136 1.00 54.82 1 GLN F C 1
ATOM 7359 O O . GLN E 1 7 ? 2.756 19.036 -7.003 1.00 56.64 1 GLN F O 1
ATOM 7365 N N . VAL E 1 8 ? 3.062 19.033 -9.230 1.00 43.21 2 VAL F N 1
ATOM 7366 C CA . VAL E 1 8 ? 4.195 18.110 -9.178 1.00 35.12 2 VAL F CA 1
ATOM 7367 C C . VAL E 1 8 ? 5.559 18.794 -9.120 1.00 36.97 2 VAL F C 1
ATOM 7368 O O . VAL E 1 8 ? 5.797 19.790 -9.798 1.00 40.47 2 VAL F O 1
ATOM 7372 N N . GLN E 1 9 ? 6.470 18.240 -8.330 1.00 38.69 3 GLN F N 1
ATOM 7373 C CA . GLN E 1 9 ? 7.821 18.781 -8.285 1.00 32.17 3 GLN F CA 1
ATOM 7374 C C . GLN E 1 9 ? 8.903 17.782 -7.880 1.00 31.53 3 GLN F C 1
ATOM 7375 O O . GLN E 1 9 ? 8.642 16.787 -7.198 1.00 28.01 3 GLN F O 1
ATOM 7381 N N . LEU E 1 10 ? 10.127 18.086 -8.303 1.00 32.36 4 LEU F N 1
ATOM 7382 C CA . LEU E 1 10 ? 11.290 17.254 -8.041 1.00 28.89 4 LEU F CA 1
ATOM 7383 C C . LEU E 1 10 ? 12.459 18.094 -7.528 1.00 25.11 4 LEU F C 1
ATOM 7384 O O . LEU E 1 10 ? 13.061 18.831 -8.286 1.00 27.48 4 LEU F O 1
ATOM 7389 N N . VAL E 1 11 ? 12.792 17.966 -6.252 1.00 22.68 5 VAL F N 1
ATOM 7390 C CA . VAL E 1 11 ? 13.881 18.738 -5.665 1.00 22.71 5 VAL F CA 1
ATOM 7391 C C . VAL E 1 11 ? 15.156 17.906 -5.602 1.00 22.88 5 VAL F C 1
ATOM 7392 O O . VAL E 1 11 ? 15.130 16.779 -5.110 1.00 26.66 5 VAL F O 1
ATOM 7396 N N . GLN E 1 12 ? 16.268 18.454 -6.099 1.00 19.41 6 GLN F N 1
ATOM 7397 C CA . GLN E 1 12 ? 17.540 17.721 -6.115 1.00 16.92 6 GLN F CA 1
ATOM 7398 C C . GLN E 1 12 ? 18.572 18.208 -5.104 1.00 17.60 6 GLN F C 1
ATOM 7399 O O . GLN E 1 12 ? 18.536 19.346 -4.650 1.00 18.54 6 GLN F O 1
ATOM 7405 N N . SER E 1 13 ? 19.519 17.338 -4.775 1.00 20.83 7 SER F N 1
ATOM 7406 C CA . SER E 1 13 ? 20.592 17.713 -3.872 1.00 18.82 7 SER F CA 1
ATOM 7407 C C . SER E 1 13 ? 21.496 18.778 -4.536 1.00 28.58 7 SER F C 1
ATOM 7408 O O . SER E 1 13 ? 21.300 19.134 -5.705 1.00 23.69 7 SER F O 1
ATOM 7411 N N . GLY E 1 14 ? 22.478 19.291 -3.794 1.00 22.74 8 GLY F N 1
ATOM 7412 C CA . GLY E 1 14 ? 23.188 20.483 -4.221 1.00 22.90 8 GLY F CA 1
ATOM 7413 C C . GLY E 1 14 ? 24.436 20.264 -5.050 1.00 23.63 8 GLY F C 1
ATOM 7414 O O . GLY E 1 14 ? 24.897 19.137 -5.223 1.00 23.64 8 GLY F O 1
ATOM 7415 N N . ALA E 1 15 ? 24.977 21.365 -5.564 1.00 24.50 9 ALA F N 1
ATOM 7416 C CA . ALA E 1 15 ? 26.227 21.346 -6.308 1.00 19.80 9 ALA F CA 1
ATOM 7417 C C . ALA E 1 15 ? 27.296 20.606 -5.518 1.00 18.39 9 ALA F C 1
ATOM 7418 O O . ALA E 1 15 ? 27.392 20.761 -4.309 1.00 26.10 9 ALA F O 1
ATOM 7420 N N . GLU E 1 16 ? 28.089 19.794 -6.204 1.00 18.00 10 GLU F N 1
ATOM 7421 C CA . GLU E 1 16 ? 29.200 19.082 -5.576 1.00 17.95 10 GLU F CA 1
ATOM 7422 C C . GLU E 1 16 ? 30.443 19.219 -6.458 1.00 20.70 10 GLU F C 1
ATOM 7423 O O . GLU E 1 16 ? 30.341 19.226 -7.688 1.00 19.48 10 GLU F O 1
ATOM 7429 N N . VAL E 1 17 ? 31.608 19.315 -5.822 1.00 18.30 11 VAL F N 1
ATOM 7430 C CA . VAL E 1 17 ? 32.894 19.303 -6.505 1.00 16.57 11 VAL F CA 1
ATOM 7431 C C . VAL E 1 17 ? 33.650 18.049 -6.078 1.00 18.44 11 VAL F C 1
ATOM 7432 O O . VAL E 1 17 ? 33.837 17.830 -4.886 1.00 20.67 11 VAL F O 1
ATOM 7436 N N . LYS E 1 18 ? 34.098 17.239 -7.038 1.00 22.08 12 LYS F N 1
ATOM 7437 C CA . LYS E 1 18 ? 34.646 15.899 -6.745 1.00 26.08 12 LYS F CA 1
ATOM 7438 C C . LYS E 1 18 ? 36.054 15.651 -7.301 1.00 22.64 12 LYS F C 1
ATOM 7439 O O . LYS E 1 18 ? 36.420 16.202 -8.338 1.00 23.63 12 LYS F O 1
ATOM 7445 N N . LYS E 1 19 ? 36.830 14.799 -6.629 1.00 23.08 13 LYS F N 1
ATOM 7446 C CA . LYS E 1 19 ? 38.152 14.399 -7.133 1.00 19.68 13 LYS F CA 1
ATOM 7447 C C . LYS E 1 19 ? 38.084 13.245 -8.133 1.00 23.16 13 LYS F C 1
ATOM 7448 O O . LYS E 1 19 ? 37.344 12.280 -7.940 1.00 26.37 13 LYS F O 1
ATOM 7454 N N . PRO E 1 20 ? 38.893 13.316 -9.188 1.00 24.30 14 PRO F N 1
ATOM 7455 C CA . PRO E 1 20 ? 38.907 12.243 -10.180 1.00 25.65 14 PRO F CA 1
ATOM 7456 C C . PRO E 1 20 ? 39.084 10.876 -9.510 1.00 25.04 14 PRO F C 1
ATOM 7457 O O . PRO E 1 20 ? 40.067 10.684 -8.807 1.00 28.25 14 PRO F O 1
ATOM 7461 N N . GLY E 1 21 ? 38.155 9.950 -9.726 1.00 16.38 15 GLY F N 1
ATOM 7462 C CA . GLY E 1 21 ? 38.219 8.654 -9.081 1.00 14.54 15 GLY F CA 1
ATOM 7463 C C . GLY E 1 21 ? 37.166 8.427 -8.001 1.00 17.25 15 GLY F C 1
ATOM 7464 O O . GLY E 1 21 ? 36.806 7.284 -7.718 1.00 17.87 15 GLY F O 1
ATOM 7465 N N . ALA E 1 22 ? 36.668 9.501 -7.394 1.00 16.16 16 ALA F N 1
ATOM 7466 C CA . ALA E 1 22 ? 35.623 9.382 -6.378 1.00 17.36 16 ALA F CA 1
ATOM 7467 C C . ALA E 1 22 ? 34.217 9.147 -6.951 1.00 17.61 16 ALA F C 1
ATOM 7468 O O . ALA E 1 22 ? 34.010 9.145 -8.165 1.00 20.04 16 ALA F O 1
ATOM 7470 N N . SER E 1 23 ? 33.256 8.950 -6.055 1.00 21.12 17 SER F N 1
ATOM 7471 C CA . SER E 1 23 ? 31.861 8.782 -6.429 1.00 18.01 17 SER F CA 1
ATOM 7472 C C . SER E 1 23 ? 31.086 10.042 -6.086 1.00 20.44 17 SER F C 1
ATOM 7473 O O . SER E 1 23 ? 31.504 10.824 -5.233 1.00 26.21 17 SER F O 1
ATOM 7476 N N . VAL E 1 24 ? 29.957 10.229 -6.763 1.00 18.17 18 VAL F N 1
ATOM 7477 C CA . VAL E 1 24 ? 28.998 11.275 -6.454 1.00 12.48 18 VAL F CA 1
ATOM 7478 C C . VAL E 1 24 ? 27.635 10.590 -6.391 1.00 16.73 18 VAL F C 1
ATOM 7479 O O . VAL E 1 24 ? 27.275 9.820 -7.291 1.00 13.46 18 VAL F O 1
ATOM 7483 N N . LYS E 1 25 ? 26.883 10.848 -5.324 1.00 17.01 19 LYS F N 1
ATOM 7484 C CA . LYS E 1 25 ? 25.503 10.386 -5.246 1.00 14.99 19 LYS F CA 1
ATOM 7485 C C . LYS E 1 25 ? 24.538 11.578 -5.237 1.00 17.42 19 LYS F C 1
ATOM 7486 O O . LYS E 1 25 ? 24.644 12.470 -4.392 1.00 22.13 19 LYS F O 1
ATOM 7492 N N . VAL E 1 26 ? 23.608 11.586 -6.188 1.00 12.15 20 VAL F N 1
ATOM 7493 C CA . VAL E 1 26 ? 22.658 12.676 -6.358 1.00 12.80 20 VAL F CA 1
ATOM 7494 C C . VAL E 1 26 ? 21.254 12.239 -5.936 1.00 16.64 20 VAL F C 1
ATOM 7495 O O . VAL E 1 26 ? 20.712 11.263 -6.453 1.00 15.88 20 VAL F O 1
ATOM 7499 N N . SER E 1 27 ? 20.655 12.954 -4.996 1.00 19.01 21 SER F N 1
ATOM 7500 C CA . SER E 1 27 ? 19.305 12.612 -4.571 1.00 19.34 21 SER F CA 1
ATOM 7501 C C . SER E 1 27 ? 18.284 13.373 -5.419 1.00 19.76 21 SER F C 1
ATOM 7502 O O . SER E 1 27 ? 18.644 14.304 -6.129 1.00 22.08 21 SER F O 1
ATOM 7505 N N . CYS E 1 28 ? 17.016 12.982 -5.346 1.00 20.19 22 CYS F N 1
ATOM 7506 C CA . CYS E 1 28 ? 15.966 13.641 -6.124 1.00 21.24 22 CYS F CA 1
ATOM 7507 C C . CYS E 1 28 ? 14.604 13.341 -5.508 1.00 24.13 22 CYS F C 1
ATOM 7508 O O . CYS E 1 28 ? 13.956 12.373 -5.889 1.00 24.00 22 CYS F O 1
ATOM 7511 N N . GLN E 1 29 ? 14.181 14.176 -4.558 1.00 22.42 23 GLN F N 1
ATOM 7512 C CA . GLN E 1 29 ? 12.955 13.954 -3.800 1.00 21.28 23 GLN F CA 1
ATOM 7513 C C . GLN E 1 29 ? 11.671 14.410 -4.516 1.00 21.27 23 GLN F C 1
ATOM 7514 O O . GLN E 1 29 ? 11.550 15.554 -4.934 1.00 21.71 23 GLN F O 1
ATOM 7520 N N . ALA E 1 30 ? 10.708 13.504 -4.642 1.00 24.39 24 ALA F N 1
ATOM 7521 C CA . ALA E 1 30 ? 9.416 13.817 -5.259 1.00 23.69 24 ALA F CA 1
ATOM 7522 C C . ALA E 1 30 ? 8.396 14.354 -4.261 1.00 20.89 24 ALA F C 1
ATOM 7523 O O . ALA E 1 30 ? 8.466 14.102 -3.054 1.00 20.89 24 ALA F O 1
ATOM 7525 N N . SER E 1 31 ? 7.438 15.102 -4.785 1.00 25.63 25 SER F N 1
ATOM 7526 C CA . SER E 1 31 ? 6.307 15.555 -3.993 1.00 21.96 25 SER F CA 1
ATOM 7527 C C . SER E 1 31 ? 5.173 15.886 -4.936 1.00 23.50 25 SER F C 1
ATOM 7528 O O . SER E 1 31 ? 5.412 16.304 -6.073 1.00 22.33 25 SER F O 1
ATOM 7531 N N . GLY E 1 32 ? 3.942 15.682 -4.468 1.00 23.17 26 GLY F N 1
ATOM 7532 C CA . GLY E 1 32 ? 2.765 16.079 -5.219 1.00 23.98 26 GLY F CA 1
ATOM 7533 C C . GLY E 1 32 ? 2.141 14.986 -6.057 1.00 27.77 26 GLY F C 1
ATOM 7534 O O . GLY E 1 32 ? 1.262 15.254 -6.878 1.00 31.50 26 GLY F O 1
ATOM 7535 N N . TYR E 1 33 ? 2.589 13.752 -5.855 1.00 23.74 27 TYR F N 1
ATOM 7536 C CA . TYR E 1 33 ? 2.024 12.618 -6.571 1.00 21.98 27 TYR F CA 1
ATOM 7537 C C . TYR E 1 33 ? 2.483 11.343 -5.889 1.00 21.50 27 TYR F C 1
ATOM 7538 O O . TYR E 1 33 ? 3.356 11.391 -5.030 1.00 27.18 27 TYR F O 1
ATOM 7547 N N . ARG E 1 34 ? 1.884 10.209 -6.243 1.00 23.07 28 ARG F N 1
ATOM 7548 C CA . ARG E 1 34 ? 2.291 8.945 -5.634 1.00 29.99 28 ARG F CA 1
ATOM 7549 C C . ARG E 1 34 ? 3.587 8.449 -6.267 1.00 23.11 28 ARG F C 1
ATOM 7550 O O . ARG E 1 34 ? 3.613 8.036 -7.428 1.00 19.41 28 ARG F O 1
ATOM 7558 N N . PHE E 1 35 ? 4.652 8.496 -5.474 1.00 20.95 29 PHE F N 1
ATOM 7559 C CA . PHE E 1 35 ? 6.013 8.262 -5.943 1.00 20.51 29 PHE F CA 1
ATOM 7560 C C . PHE E 1 35 ? 6.241 6.922 -6.655 1.00 19.55 29 PHE F C 1
ATOM 7561 O O . PHE E 1 35 ? 6.971 6.867 -7.654 1.00 17.85 29 PHE F O 1
ATOM 7569 N N . SER E 1 36 ? 5.621 5.854 -6.162 1.00 14.37 30 SER F N 1
ATOM 7570 C CA . SER E 1 36 ? 5.919 4.528 -6.685 1.00 13.14 30 SER F CA 1
ATOM 7571 C C . SER E 1 36 ? 5.295 4.293 -8.049 1.00 15.11 30 SER F C 1
ATOM 7572 O O . SER E 1 36 ? 5.769 3.468 -8.819 1.00 16.64 30 SER F O 1
ATOM 7575 N N . HIS E 1 37 ? 4.248 5.037 -8.362 1.00 13.93 31 HIS F N 1
ATOM 7576 C CA . HIS E 1 37 ? 3.533 4.842 -9.618 1.00 13.71 31 HIS F CA 1
ATOM 7577 C C . HIS E 1 37 ? 4.212 5.419 -10.879 1.00 18.82 31 HIS F C 1
ATOM 7578 O O . HIS E 1 37 ? 3.667 5.276 -11.976 1.00 19.14 31 HIS F O 1
ATOM 7585 N N . PHE E 1 38 ? 5.379 6.066 -10.744 1.00 16.81 32 PHE F N 1
ATOM 7586 C CA . PHE E 1 38 ? 6.022 6.730 -11.890 1.00 12.66 32 PHE F CA 1
ATOM 7587 C C . PHE E 1 38 ? 7.511 6.437 -12.044 1.00 13.56 32 PHE F C 1
ATOM 7588 O O . PHE E 1 38 ? 8.316 6.725 -11.161 1.00 14.53 32 PHE F O 1
ATOM 7596 N N . THR E 1 39 ? 7.884 5.912 -13.198 1.00 12.53 33 THR F N 1
ATOM 7597 C CA . THR E 1 39 ? 9.281 5.712 -13.525 1.00 9.23 33 THR F CA 1
ATOM 7598 C C . THR E 1 39 ? 10.052 7.036 -13.486 1.00 12.78 33 THR F C 1
ATOM 7599 O O . THR E 1 39 ? 9.521 8.097 -13.850 1.00 11.55 33 THR F O 1
ATOM 7603 N N . VAL E 1 40 ? 11.307 6.978 -13.043 1.00 11.61 34 VAL F N 1
ATOM 7604 C CA . VAL E 1 40 ? 12.151 8.172 -13.008 1.00 10.73 34 VAL F CA 1
ATOM 7605 C C . VAL E 1 40 ? 13.382 8.077 -13.927 1.00 11.08 34 VAL F C 1
ATOM 7606 O O . VAL E 1 40 ? 14.190 7.164 -13.785 1.00 13.08 34 VAL F O 1
ATOM 7610 N N . HIS E 1 41 ? 13.525 9.022 -14.857 1.00 12.89 35 HIS F N 1
ATOM 7611 C CA . HIS E 1 41 ? 14.700 9.105 -15.729 1.00 9.74 35 HIS F CA 1
ATOM 7612 C C . HIS E 1 41 ? 15.811 9.896 -15.077 1.00 9.34 35 HIS F C 1
ATOM 7613 O O . HIS E 1 41 ? 15.543 10.785 -14.286 1.00 9.14 35 HIS F O 1
ATOM 7620 N N . TRP E 1 42 ? 17.052 9.601 -15.456 1.00 8.51 36 TRP F N 1
ATOM 7621 C CA . TRP E 1 42 ? 18.197 10.444 -15.123 1.00 7.24 36 TRP F CA 1
ATOM 7622 C C . TRP E 1 42 ? 18.921 10.885 -16.388 1.00 9.26 36 TRP F C 1
ATOM 7623 O O . TRP E 1 42 ? 19.238 10.073 -17.262 1.00 11.21 36 TRP F O 1
ATOM 7634 N N . VAL E 1 43 ? 19.201 12.175 -16.488 1.00 10.87 37 VAL F N 1
ATOM 7635 C CA . VAL E 1 43 ? 19.736 12.745 -17.725 1.00 14.36 37 VAL F CA 1
ATOM 7636 C C . VAL E 1 43 ? 20.789 13.750 -17.340 1.00 12.67 37 VAL F C 1
ATOM 7637 O O . VAL E 1 43 ? 20.640 14.433 -16.339 1.00 13.28 37 VAL F O 1
ATOM 7641 N N . ARG E 1 44 ? 21.864 13.848 -18.103 1.00 11.53 38 ARG F N 1
ATOM 7642 C CA . ARG E 1 44 ? 22.859 14.844 -17.761 1.00 9.99 38 ARG F CA 1
ATOM 7643 C C . ARG E 1 44 ? 23.171 15.743 -18.942 1.00 13.60 38 ARG F C 1
ATOM 7644 O O . ARG E 1 44 ? 22.769 15.472 -20.072 1.00 12.46 38 ARG F O 1
ATOM 7652 N N . GLN E 1 45 ? 23.870 16.836 -18.663 1.00 16.28 39 GLN F N 1
ATOM 7653 C CA . GLN E 1 45 ? 24.315 17.745 -19.710 1.00 16.18 39 GLN F CA 1
ATOM 7654 C C . GLN E 1 45 ? 25.680 18.339 -19.390 1.00 12.65 39 GLN F C 1
ATOM 7655 O O . GLN E 1 45 ? 25.795 19.273 -18.602 1.00 11.45 39 GLN F O 1
ATOM 7661 N N . ALA E 1 46 ? 26.718 17.765 -19.979 1.00 15.91 40 ALA F N 1
ATOM 7662 C CA . ALA E 1 46 ? 28.036 18.377 -19.906 1.00 22.33 40 ALA F CA 1
ATOM 7663 C C . ALA E 1 46 ? 27.928 19.782 -20.525 1.00 25.88 40 ALA F C 1
ATOM 7664 O O . ALA E 1 46 ? 27.020 20.034 -21.333 1.00 26.04 40 ALA F O 1
ATOM 7666 N N . PRO E 1 47 ? 28.817 20.714 -20.127 1.00 16.42 41 PRO F N 1
ATOM 7667 C CA . PRO E 1 47 ? 28.781 22.051 -20.735 1.00 22.90 41 PRO F CA 1
ATOM 7668 C C . PRO E 1 47 ? 29.157 22.017 -22.223 1.00 21.96 41 PRO F C 1
ATOM 7669 O O . PRO E 1 47 ? 30.165 21.422 -22.598 1.00 23.56 41 PRO F O 1
ATOM 7673 N N . GLY E 1 48 ? 28.325 22.631 -23.060 1.00 28.77 42 GLY F N 1
ATOM 7674 C CA . GLY E 1 48 ? 28.510 22.603 -24.506 1.00 27.25 42 GLY F CA 1
ATOM 7675 C C . GLY E 1 48 ? 28.158 21.274 -25.160 1.00 34.77 42 GLY F C 1
ATOM 7676 O O . GLY E 1 48 ? 28.808 20.853 -26.129 1.00 37.40 42 GLY F O 1
ATOM 7677 N N . GLN E 1 49 ? 27.122 20.612 -24.646 1.00 29.93 43 GLN F N 1
ATOM 7678 C CA . GLN E 1 49 ? 26.845 19.232 -25.034 1.00 21.96 43 GLN F CA 1
ATOM 7679 C C . GLN E 1 49 ? 25.351 18.921 -25.104 1.00 23.74 43 GLN F C 1
ATOM 7680 O O . GLN E 1 49 ? 24.527 19.606 -24.489 1.00 25.66 43 GLN F O 1
ATOM 7686 N N . ARG E 1 50 ? 25.002 17.873 -25.841 1.00 19.01 44 ARG F N 1
ATOM 7687 C CA . ARG E 1 50 ? 23.614 17.432 -25.885 1.00 16.85 44 ARG F CA 1
ATOM 7688 C C . ARG E 1 50 ? 23.211 16.825 -24.554 1.00 15.61 44 ARG F C 1
ATOM 7689 O O . ARG E 1 50 ? 24.042 16.288 -23.815 1.00 16.18 44 ARG F O 1
ATOM 7697 N N . PHE E 1 51 ? 21.930 16.918 -24.237 1.00 17.40 45 PHE F N 1
ATOM 7698 C CA . PHE E 1 51 ? 21.389 16.140 -23.139 1.00 14.41 45 PHE F CA 1
ATOM 7699 C C . PHE E 1 51 ? 21.710 14.691 -23.398 1.00 15.23 45 PHE F C 1
ATOM 7700 O O . PHE E 1 51 ? 21.745 14.253 -24.536 1.00 19.57 45 PHE F O 1
ATOM 7708 N N . GLU E 1 52 ? 21.940 13.943 -22.336 1.00 12.91 46 GLU F N 1
ATOM 7709 C CA . GLU E 1 52 ? 22.401 12.587 -22.475 1.00 11.96 46 GLU F CA 1
ATOM 7710 C C . GLU E 1 52 ? 21.646 11.737 -21.477 1.00 10.89 46 GLU F C 1
ATOM 7711 O O . GLU E 1 52 ? 21.753 11.934 -20.264 1.00 11.99 46 GLU F O 1
ATOM 7717 N N . TRP E 1 53 ? 20.869 10.797 -21.990 1.00 9.71 47 TRP F N 1
ATOM 7718 C CA . TRP E 1 53 ? 20.095 9.914 -21.137 1.00 11.24 47 TRP F CA 1
ATOM 7719 C C . TRP E 1 53 ? 20.978 8.840 -20.485 1.00 11.20 47 TRP F C 1
ATOM 7720 O O . TRP E 1 53 ? 21.796 8.192 -21.146 1.00 11.78 47 TRP F O 1
ATOM 7731 N N . MET E 1 54 ? 20.801 8.672 -19.180 1.00 9.55 48 MET F N 1
ATOM 7732 C CA . MET E 1 54 ? 21.583 7.732 -18.405 1.00 8.28 48 MET F CA 1
ATOM 7733 C C . MET E 1 54 ? 20.848 6.437 -18.173 1.00 9.25 48 MET F C 1
ATOM 7734 O O . MET E 1 54 ? 21.461 5.383 -18.169 1.00 10.89 48 MET F O 1
ATOM 7739 N N . GLY E 1 55 ? 19.539 6.509 -17.969 1.00 7.73 49 GLY F N 1
ATOM 7740 C CA . GLY E 1 55 ? 18.766 5.323 -17.668 1.00 8.08 49 GLY F CA 1
ATOM 7741 C C . GLY E 1 55 ? 17.556 5.630 -16.818 1.00 8.69 49 GLY F C 1
ATOM 7742 O O . GLY E 1 55 ? 17.361 6.757 -16.401 1.00 10.78 49 GLY F O 1
ATOM 7743 N N . TRP E 1 56 ? 16.730 4.631 -16.556 1.00 10.34 50 TRP F N 1
ATOM 7744 C CA . TRP E 1 56 ? 15.575 4.848 -15.695 1.00 8.65 50 TRP F CA 1
ATOM 7745 C C . TRP E 1 56 ? 15.400 3.804 -14.594 1.00 10.57 50 TRP F C 1
ATOM 7746 O O . TRP E 1 56 ? 16.086 2.775 -14.565 1.00 13.72 50 TRP F O 1
ATOM 7757 N N . ILE E 1 57 ? 14.531 4.118 -13.645 1.00 8.82 51 ILE F N 1
ATOM 7758 C CA . ILE E 1 57 ? 14.194 3.181 -12.589 1.00 9.70 51 ILE F CA 1
ATOM 7759 C C . ILE E 1 57 ? 12.702 3.250 -12.326 1.00 11.14 51 ILE F C 1
ATOM 7760 O O . ILE E 1 57 ? 12.121 4.336 -12.160 1.00 11.24 51 ILE F O 1
ATOM 7765 N N . ASN E 1 58 ? 12.084 2.081 -12.315 1.00 8.60 52 ASN F N 1
ATOM 7766 C CA . ASN E 1 58 ? 10.685 1.984 -12.005 1.00 10.69 52 ASN F CA 1
ATOM 7767 C C . ASN E 1 58 ? 10.555 1.636 -10.540 1.00 11.20 52 ASN F C 1
ATOM 7768 O O . ASN E 1 58 ? 10.754 0.491 -10.139 1.00 12.51 52 ASN F O 1
ATOM 7773 N N . PRO E 1 59 ? 10.217 2.628 -9.722 1.00 11.15 53 PRO F N 1
ATOM 7774 C CA . PRO E 1 59 ? 10.258 2.369 -8.284 1.00 14.00 53 PRO F CA 1
ATOM 7775 C C . PRO E 1 59 ? 9.174 1.381 -7.906 1.00 15.02 53 PRO F C 1
ATOM 7776 O O . PRO E 1 59 ? 9.242 0.764 -6.840 1.00 20.95 53 PRO F O 1
ATOM 7780 N N . TYR E 1 60 ? 8.166 1.252 -8.762 1.00 13.19 54 TYR F N 1
ATOM 7781 C CA . TYR E 1 60 ? 7.085 0.325 -8.488 1.00 13.04 54 TYR F CA 1
ATOM 7782 C C . TYR E 1 60 ? 7.595 -1.119 -8.429 1.00 15.53 54 TYR F C 1
ATOM 7783 O O . TYR E 1 60 ? 7.480 -1.760 -7.394 1.00 15.08 54 TYR F O 1
ATOM 7792 N N . ASN E 1 61 ? 8.175 -1.628 -9.518 1.00 13.38 55 ASN F N 1
ATOM 7793 C CA . ASN E 1 61 ? 8.590 -3.031 -9.546 1.00 10.05 55 ASN F CA 1
ATOM 7794 C C . ASN E 1 61 ? 10.080 -3.244 -9.536 1.00 10.54 55 ASN F C 1
ATOM 7795 O O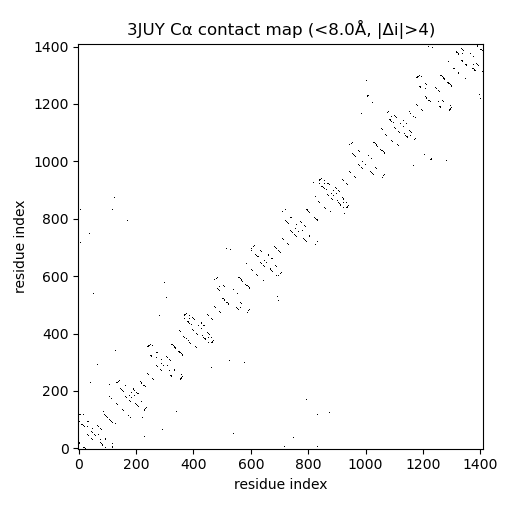 . ASN E 1 61 ? 10.536 -4.371 -9.701 1.00 12.03 55 ASN F O 1
ATOM 7800 N N . GLY E 1 62 ? 10.846 -2.167 -9.381 1.00 14.23 56 GLY F N 1
ATOM 7801 C CA . GLY E 1 62 ? 12.299 -2.274 -9.304 1.00 9.75 56 GLY F CA 1
ATOM 7802 C C . GLY E 1 62 ? 13.045 -2.373 -10.632 1.00 11.71 56 GLY F C 1
ATOM 7803 O O . GLY E 1 62 ? 14.279 -2.437 -10.632 1.00 10.86 56 GLY F O 1
ATOM 7804 N N . ASN E 1 63 ? 12.317 -2.381 -11.756 1.00 9.18 57 ASN F N 1
ATOM 7805 C CA . ASN E 1 63 ? 12.931 -2.390 -13.094 1.00 9.91 57 ASN F CA 1
ATOM 7806 C C . ASN E 1 63 ? 13.856 -1.223 -13.385 1.00 9.76 57 ASN F C 1
ATOM 7807 O O . ASN E 1 63 ? 13.571 -0.090 -13.033 1.00 8.19 57 ASN F O 1
ATOM 7812 N N . LYS E 1 64 ? 14.935 -1.511 -14.095 1.00 9.03 58 LYS F N 1
ATOM 7813 C CA . LYS E 1 64 ? 15.913 -0.507 -14.445 1.00 7.57 58 LYS F CA 1
ATOM 7814 C C . LYS E 1 64 ? 16.363 -0.663 -15.872 1.00 10.74 58 LYS F C 1
ATOM 7815 O O . LYS E 1 64 ? 16.542 -1.765 -16.365 1.00 18.92 58 LYS F O 1
ATOM 7821 N N . GLU E 1 65 ? 16.565 0.453 -16.541 1.00 12.98 59 GLU F N 1
ATOM 7822 C CA . GLU E 1 65 ? 17.117 0.428 -17.872 1.00 13.73 59 GLU F CA 1
ATOM 7823 C C . GLU E 1 65 ? 18.344 1.327 -17.845 1.00 13.43 59 GLU F C 1
ATOM 7824 O O . GLU E 1 65 ? 18.262 2.471 -17.416 1.00 15.05 59 GLU F O 1
ATOM 7830 N N . PHE E 1 66 ? 19.487 0.795 -18.260 1.00 17.11 60 PHE F N 1
ATOM 7831 C CA . PHE E 1 66 ? 20.745 1.549 -18.282 1.00 11.46 60 PHE F CA 1
ATOM 7832 C C . PHE E 1 66 ? 21.167 1.898 -19.694 1.00 11.00 60 PHE F C 1
ATOM 7833 O O . PHE E 1 66 ? 21.149 1.059 -20.587 1.00 14.12 60 PHE F O 1
ATOM 7841 N N . SER E 1 67 ? 21.585 3.133 -19.898 1.00 11.61 61 SER F N 1
ATOM 7842 C CA . SER E 1 67 ? 22.206 3.472 -21.146 1.00 10.42 61 SER F CA 1
ATOM 7843 C C . SER E 1 67 ? 23.500 2.695 -21.192 1.00 15.24 61 SER F C 1
ATOM 7844 O O . SER E 1 67 ? 24.088 2.399 -20.144 1.00 14.99 61 SER F O 1
ATOM 7847 N N . ALA E 1 68 ? 23.948 2.362 -22.399 1.00 15.60 62 ALA F N 1
ATOM 7848 C CA . ALA E 1 68 ? 25.129 1.524 -22.566 1.00 15.48 62 ALA F CA 1
ATOM 7849 C C . ALA E 1 68 ? 26.360 2.292 -22.132 1.00 14.63 62 ALA F C 1
ATOM 7850 O O . ALA E 1 68 ? 27.309 1.736 -21.592 1.00 16.95 62 ALA F O 1
ATOM 7852 N N . LYS E 1 69 ? 26.347 3.588 -22.381 1.00 17.73 63 LYS F N 1
ATOM 7853 C CA . LYS E 1 69 ? 27.483 4.401 -22.016 1.00 15.65 63 LYS F CA 1
ATOM 7854 C C . LYS E 1 69 ? 27.702 4.439 -20.488 1.00 14.86 63 LYS F C 1
ATOM 7855 O O . LYS E 1 69 ? 28.808 4.702 -20.035 1.00 15.47 63 LYS F O 1
ATOM 7861 N N . PHE E 1 70 ? 26.670 4.145 -19.694 1.00 14.97 64 PHE F N 1
ATOM 7862 C CA . PHE E 1 70 ? 26.770 4.349 -18.248 1.00 11.17 64 PHE F CA 1
ATOM 7863 C C . PHE E 1 70 ? 26.648 3.115 -17.397 1.00 10.56 64 PHE F C 1
ATOM 7864 O O . PHE E 1 70 ? 26.961 3.159 -16.216 1.00 11.27 64 PHE F O 1
ATOM 7872 N N . GLN E 1 71 ? 26.197 2.022 -17.987 1.00 11.02 65 GLN F N 1
ATOM 7873 C CA . GLN E 1 71 ? 25.983 0.785 -17.246 1.00 11.70 65 GLN F CA 1
ATOM 7874 C C . GLN E 1 71 ? 27.059 0.413 -16.198 1.00 12.22 65 GLN F C 1
ATOM 7875 O O . GLN E 1 71 ? 26.757 0.195 -15.031 1.00 13.50 65 GLN F O 1
ATOM 7881 N N . ASP E 1 72 ? 28.309 0.327 -16.605 1.00 10.43 66 ASP F N 1
ATOM 7882 C CA . ASP E 1 72 ? 29.348 -0.144 -15.694 1.00 13.64 66 ASP F CA 1
ATOM 7883 C C . ASP E 1 72 ? 29.470 0.702 -14.407 1.00 13.93 66 ASP F C 1
ATOM 7884 O O . ASP E 1 72 ? 29.848 0.189 -13.357 1.00 11.88 66 ASP F O 1
ATOM 7889 N N . ARG E 1 73 ? 29.136 1.990 -14.504 1.00 12.28 67 ARG F N 1
ATOM 7890 C CA . ARG E 1 73 ? 29.560 3.006 -13.537 1.00 10.97 67 ARG F CA 1
ATOM 7891 C C . ARG E 1 73 ? 28.453 3.663 -12.689 1.00 11.78 67 ARG F C 1
ATOM 7892 O O . ARG E 1 73 ? 28.737 4.460 -11.799 1.00 9.75 67 ARG F O 1
ATOM 7900 N N . VAL E 1 74 ? 27.199 3.327 -12.969 1.00 10.88 68 VAL F N 1
ATOM 7901 C CA . VAL E 1 74 ? 26.068 3.992 -12.339 1.00 8.61 68 VAL F CA 1
ATOM 7902 C C . VAL E 1 74 ? 25.134 3.002 -11.674 1.00 9.78 68 VAL F C 1
ATOM 7903 O O . VAL E 1 74 ? 24.902 1.919 -12.193 1.00 9.07 68 VAL F O 1
ATOM 7907 N N . THR E 1 75 ? 24.583 3.383 -10.527 1.00 10.08 69 THR F N 1
ATOM 7908 C CA . THR E 1 75 ? 23.538 2.584 -9.904 1.00 10.52 69 THR F CA 1
ATOM 7909 C C . THR E 1 75 ? 22.335 3.436 -9.468 1.00 12.21 69 THR F C 1
ATOM 7910 O O . THR E 1 75 ? 22.493 4.548 -8.969 1.00 15.33 69 THR F O 1
ATOM 7914 N N . PHE E 1 76 ? 21.133 2.921 -9.668 1.00 9.94 70 PHE F N 1
ATOM 7915 C CA . PHE E 1 76 ? 19.932 3.665 -9.328 1.00 9.89 70 PHE F CA 1
ATOM 7916 C C . PHE E 1 76 ? 19.235 3.006 -8.154 1.00 14.52 70 PHE F C 1
ATOM 7917 O O . PHE E 1 76 ? 19.145 1.783 -8.063 1.00 14.02 70 PHE F O 1
ATOM 7925 N N . THR E 1 77 ? 18.741 3.817 -7.241 1.00 11.76 71 THR F N 1
ATOM 7926 C CA . THR E 1 77 ? 18.015 3.275 -6.121 1.00 12.13 71 THR F CA 1
ATOM 7927 C C . THR E 1 77 ? 16.842 4.217 -5.873 1.00 18.88 71 THR F C 1
ATOM 7928 O O . THR E 1 77 ? 16.909 5.405 -6.206 1.00 15.88 71 THR F O 1
ATOM 7932 N N . ALA E 1 78 ? 15.757 3.668 -5.334 1.00 20.57 72 ALA F N 1
ATOM 7933 C CA . ALA E 1 78 ? 14.618 4.454 -4.889 1.00 15.37 72 ALA F CA 1
ATOM 7934 C C . ALA E 1 78 ? 14.267 4.041 -3.469 1.00 23.14 72 ALA F C 1
ATOM 7935 O O . ALA E 1 78 ? 14.083 2.861 -3.187 1.00 27.99 72 ALA F O 1
ATOM 7937 N N . ASP E 1 79 ? 14.201 5.010 -2.565 1.00 28.56 73 ASP F N 1
ATOM 7938 C CA . ASP E 1 79 ? 13.678 4.780 -1.224 1.00 28.96 73 ASP F CA 1
ATOM 7939 C C . ASP E 1 79 ? 12.202 5.207 -1.257 1.00 27.31 73 ASP F C 1
ATOM 7940 O O . ASP E 1 79 ? 11.885 6.394 -1.197 1.00 28.58 73 ASP F O 1
ATOM 7945 N N . THR E 1 80 ? 11.298 4.244 -1.389 1.00 25.87 74 THR F N 1
ATOM 7946 C CA . THR E 1 80 ? 9.884 4.573 -1.592 1.00 34.80 74 THR F CA 1
ATOM 7947 C C . THR E 1 80 ? 9.216 5.259 -0.385 1.00 40.58 74 THR F C 1
ATOM 7948 O O . THR E 1 80 ? 8.311 6.094 -0.541 1.00 38.11 74 THR F O 1
ATOM 7952 N N . SER E 1 81 ? 9.655 4.897 0.814 1.00 40.78 75 SER F N 1
ATOM 7953 C CA . SER E 1 81 ? 9.147 5.526 2.024 1.00 39.22 75 SER F CA 1
ATOM 7954 C C . SER E 1 81 ? 9.469 7.018 2.047 1.00 33.87 75 SER F C 1
ATOM 7955 O O . SER E 1 81 ? 8.735 7.799 2.645 1.00 40.13 75 SER F O 1
ATOM 7958 N N . ALA E 1 82 ? 10.553 7.413 1.384 1.00 30.57 76 ALA F N 1
ATOM 7959 C CA . ALA E 1 82 ? 11.008 8.805 1.428 1.00 27.46 76 ALA F CA 1
ATOM 7960 C C . ALA E 1 82 ? 10.802 9.591 0.131 1.00 27.82 76 ALA F C 1
ATOM 7961 O O . ALA E 1 82 ? 11.351 10.680 -0.023 1.00 29.94 76 ALA F O 1
ATOM 7963 N N . ASN E 1 83 ? 10.004 9.052 -0.789 1.00 30.14 77 ASN F N 1
ATOM 7964 C CA . ASN E 1 83 ? 9.780 9.681 -2.092 1.00 24.13 77 ASN F CA 1
ATOM 7965 C C . ASN E 1 83 ? 11.060 10.188 -2.715 1.00 26.76 77 ASN F C 1
ATOM 7966 O O . ASN E 1 83 ? 11.123 11.330 -3.180 1.00 25.44 77 ASN F O 1
ATOM 7971 N N . THR E 1 84 ? 12.087 9.348 -2.724 1.00 23.64 78 THR F N 1
ATOM 7972 C CA . THR E 1 84 ? 13.375 9.802 -3.202 1.00 22.23 78 THR F CA 1
ATOM 7973 C C . THR E 1 84 ? 14.032 8.794 -4.107 1.00 20.34 78 THR F C 1
ATOM 7974 O O . THR E 1 84 ? 14.021 7.603 -3.842 1.00 19.37 78 THR F O 1
ATOM 7978 N N . ALA E 1 85 ? 14.589 9.298 -5.195 1.00 18.78 79 ALA F N 1
ATOM 7979 C CA . ALA E 1 85 ? 15.332 8.476 -6.111 1.00 15.67 79 ALA F CA 1
ATOM 7980 C C . ALA E 1 85 ? 16.795 8.913 -6.013 1.00 15.07 79 ALA F C 1
ATOM 7981 O O . ALA E 1 85 ? 17.079 10.075 -5.791 1.00 13.86 79 ALA F O 1
ATOM 7983 N N . TYR E 1 86 ? 17.715 7.967 -6.133 1.00 16.26 80 TYR F N 1
ATOM 7984 C CA . TYR E 1 86 ? 19.140 8.247 -6.020 1.00 16.19 80 TYR F CA 1
ATOM 7985 C C . TYR E 1 86 ? 19.862 7.698 -7.237 1.00 15.40 80 TYR F C 1
ATOM 7986 O O . TYR E 1 86 ? 19.527 6.630 -7.763 1.00 17.30 80 TYR F O 1
ATOM 7995 N N . MET E 1 87 ? 20.880 8.416 -7.665 1.00 13.00 81 MET F N 1
ATOM 7996 C CA . MET E 1 87 ? 21.697 7.974 -8.768 1.00 12.71 81 MET F CA 1
ATOM 7997 C C . MET E 1 87 ? 23.123 8.154 -8.298 1.00 11.45 81 MET F C 1
ATOM 7998 O O . MET E 1 87 ? 23.486 9.213 -7.832 1.00 14.36 81 MET F O 1
ATOM 8003 N N . GLU E 1 88 ? 23.926 7.108 -8.381 1.00 13.41 82 GLU F N 1
ATOM 8004 C CA . GLU E 1 88 ? 25.302 7.193 -7.942 1.00 11.32 82 GLU F CA 1
ATOM 8005 C C . GLU E 1 88 ? 26.220 6.778 -9.070 1.00 12.61 82 GLU F C 1
ATOM 8006 O O . GLU E 1 88 ? 26.028 5.741 -9.685 1.00 14.32 82 GLU F O 1
ATOM 8012 N N . LEU E 1 89 ? 27.207 7.619 -9.346 1.00 17.34 83 LEU F N 1
ATOM 8013 C CA . LEU E 1 89 ? 28.173 7.395 -10.411 1.00 18.90 83 LEU F CA 1
ATOM 8014 C C . LEU E 1 89 ? 29.528 7.187 -9.739 1.00 14.42 83 LEU F C 1
ATOM 8015 O O . LEU E 1 89 ? 29.856 7.879 -8.782 1.00 18.89 83 LEU F O 1
ATOM 8020 N N . ARG E 1 90 ? 30.293 6.208 -10.196 1.00 11.73 84 ARG F N 1
ATOM 8021 C CA . ARG E 1 90 ? 31.592 5.924 -9.583 1.00 15.96 84 ARG F CA 1
ATOM 8022 C C . ARG E 1 90 ? 32.727 6.238 -10.557 1.00 13.00 84 ARG F C 1
ATOM 8023 O O . ARG E 1 90 ? 32.502 6.426 -11.749 1.00 11.28 84 ARG F O 1
ATOM 8031 N N . SER E 1 91 ? 33.948 6.298 -10.049 1.00 13.80 85 SER F N 1
ATOM 8032 C CA . SER E 1 91 ? 35.110 6.491 -10.909 1.00 12.30 85 SER F CA 1
ATOM 8033 C C . SER E 1 91 ? 34.986 7.715 -11.804 1.00 13.02 85 SER F C 1
ATOM 8034 O O . SER E 1 91 ? 35.216 7.630 -13.003 1.00 16.18 85 SER F O 1
ATOM 8037 N N . LEU E 1 92 ? 34.613 8.853 -11.231 1.00 16.67 86 LEU F N 1
ATOM 8038 C CA . LEU E 1 92 ? 34.449 10.076 -12.010 1.00 14.98 86 LEU F CA 1
ATOM 8039 C C . LEU E 1 92 ? 35.709 10.453 -12.777 1.00 15.55 86 LEU F C 1
ATOM 8040 O O . LEU E 1 92 ? 36.824 10.314 -12.269 1.00 18.96 86 LEU F O 1
ATOM 8045 N N . ARG E 1 93 ? 35.541 10.933 -13.999 1.00 13.21 87 ARG F N 1
ATOM 8046 C CA . ARG E 1 93 ? 36.669 11.481 -14.745 1.00 15.72 87 ARG F CA 1
ATOM 8047 C C . ARG E 1 93 ? 36.213 12.820 -15.284 1.00 19.19 87 ARG F C 1
ATOM 8048 O O . ARG E 1 93 ? 35.044 13.158 -15.131 1.00 22.20 87 ARG F O 1
ATOM 8056 N N . SER E 1 94 ? 37.117 13.585 -15.893 1.00 19.04 88 SER F N 1
ATOM 8057 C CA . SER E 1 94 ? 36.798 14.948 -16.328 1.00 14.80 88 SER F CA 1
ATOM 8058 C C . SER E 1 94 ? 35.473 15.099 -17.052 1.00 15.92 88 SER F C 1
ATOM 8059 O O . SER E 1 94 ? 34.682 15.979 -16.727 1.00 18.30 88 SER F O 1
ATOM 8062 N N . ALA E 1 95 ? 35.216 14.247 -18.031 1.00 16.06 89 ALA F N 1
ATOM 8063 C CA . ALA E 1 95 ? 34.011 14.410 -18.833 1.00 15.68 89 ALA F CA 1
ATOM 8064 C C . ALA E 1 95 ? 32.720 14.089 -18.071 1.00 16.79 89 ALA F C 1
ATOM 8065 O O . ALA E 1 95 ? 31.628 14.157 -18.642 1.00 17.15 89 ALA F O 1
ATOM 8067 N N . ASP E 1 96 ? 32.837 13.749 -16.791 1.00 12.43 90 ASP F N 1
ATOM 8068 C CA . ASP E 1 96 ? 31.650 13.527 -15.969 1.00 11.64 90 ASP F CA 1
ATOM 8069 C C . ASP E 1 96 ? 31.169 14.808 -15.324 1.00 16.44 90 ASP F C 1
ATOM 8070 O O . ASP E 1 96 ? 30.165 14.793 -14.602 1.00 19.51 90 ASP F O 1
ATOM 8075 N N . THR E 1 97 ? 31.889 15.905 -15.579 1.00 11.77 91 THR F N 1
ATOM 8076 C CA . THR E 1 97 ? 31.493 17.222 -15.100 1.00 11.22 91 THR F CA 1
ATOM 8077 C C . THR E 1 97 ? 30.253 17.692 -15.855 1.00 13.10 91 THR F C 1
ATOM 8078 O O . THR E 1 97 ? 30.312 17.979 -17.058 1.00 12.89 91 THR F O 1
ATOM 8082 N N . ALA E 1 98 ? 29.128 17.779 -15.158 1.00 10.30 92 ALA F N 1
ATOM 8083 C CA . ALA E 1 98 ? 27.892 18.128 -15.830 1.00 11.68 92 ALA F CA 1
ATOM 8084 C C . ALA E 1 98 ? 26.816 18.536 -14.865 1.00 8.42 92 ALA F C 1
ATOM 8085 O O . ALA E 1 98 ? 27.019 18.556 -13.668 1.00 10.37 92 ALA F O 1
ATOM 8087 N N . VAL E 1 99 ? 25.666 18.887 -15.419 1.00 13.55 93 VAL F N 1
ATOM 8088 C CA . VAL E 1 99 ? 24.445 19.090 -14.649 1.00 15.67 93 VAL F CA 1
ATOM 8089 C C . VAL E 1 99 ? 23.623 17.800 -14.736 1.00 11.26 93 VAL F C 1
ATOM 8090 O O . VAL E 1 99 ? 23.334 17.340 -15.832 1.00 13.65 93 VAL F O 1
ATOM 8094 N N . TYR E 1 100 ? 23.304 17.194 -13.594 1.00 9.93 94 TYR F N 1
ATOM 8095 C CA . TYR E 1 100 ? 22.503 15.954 -13.544 1.00 10.50 94 TYR F CA 1
ATOM 8096 C C . TYR E 1 100 ? 21.018 16.204 -13.202 1.00 14.13 94 TYR F C 1
ATOM 8097 O O . TYR E 1 100 ? 20.694 16.716 -12.129 1.00 16.53 94 TYR F O 1
ATOM 8106 N N . TYR E 1 101 ? 20.124 15.849 -14.123 1.00 15.34 95 TYR F N 1
ATOM 8107 C CA . TYR E 1 101 ? 18.679 16.046 -13.958 1.00 12.28 95 TYR F CA 1
ATOM 8108 C C . TYR E 1 101 ? 18.002 14.737 -13.711 1.00 13.17 95 TYR F C 1
ATOM 8109 O O . TYR E 1 101 ? 18.386 13.734 -14.294 1.00 14.37 95 TYR F O 1
ATOM 8118 N N . CYS E 1 102 ? 16.985 14.742 -12.861 1.00 12.31 96 CYS F N 1
ATOM 8119 C CA . CYS E 1 102 ? 16.068 13.622 -12.803 1.00 13.43 96 CYS F CA 1
ATOM 8120 C C . CYS E 1 102 ? 14.778 14.144 -13.395 1.00 16.64 96 CYS F C 1
ATOM 8121 O O . CYS E 1 102 ? 14.500 15.341 -13.314 1.00 12.68 96 CYS F O 1
ATOM 8124 N N . ALA E 1 103 ? 14.009 13.255 -14.014 1.00 14.58 97 ALA F N 1
ATOM 8125 C CA . ALA E 1 103 ? 12.725 13.633 -14.586 1.00 15.02 97 ALA F CA 1
ATOM 8126 C C . ALA E 1 103 ? 11.727 12.482 -14.452 1.00 17.01 97 ALA F C 1
ATOM 8127 O O . ALA E 1 103 ? 12.087 11.319 -14.633 1.00 14.22 97 ALA F O 1
ATOM 8129 N N . ARG E 1 104 ? 10.480 12.810 -14.117 1.00 16.17 98 ARG F N 1
ATOM 8130 C CA . ARG E 1 104 ? 9.424 11.810 -14.034 1.00 16.66 98 ARG F CA 1
ATOM 8131 C C . ARG E 1 104 ? 8.814 11.571 -15.422 1.00 17.13 98 ARG F C 1
ATOM 8132 O O . ARG E 1 104 ? 8.848 12.447 -16.280 1.00 19.00 98 ARG F O 1
ATOM 8140 N N . VAL E 1 105 ? 8.275 10.384 -15.664 1.00 19.00 99 VAL F N 1
ATOM 8141 C CA . VAL E 1 105 ? 7.567 10.158 -16.923 1.00 14.89 99 VAL F CA 1
ATOM 8142 C C . VAL E 1 105 ? 6.143 10.686 -16.777 1.00 17.35 99 VAL F C 1
ATOM 8143 O O . VAL E 1 105 ? 5.734 11.102 -15.685 1.00 12.99 99 VAL F O 1
ATOM 8147 N N . GLY E 1 106 ? 5.398 10.674 -17.880 1.00 19.51 100 GLY F N 1
ATOM 8148 C CA . GLY E 1 106 ? 4.061 11.241 -17.907 1.00 21.32 100 GLY F CA 1
ATOM 8149 C C . GLY E 1 106 ? 3.021 10.270 -17.396 1.00 19.39 100 GLY F C 1
ATOM 8150 O O . GLY E 1 106 ? 3.356 9.141 -17.049 1.00 18.12 100 GLY F O 1
ATOM 8151 N N . GLU E 1 107 ? 1.767 10.711 -17.339 1.00 23.13 101 GLU F N 1
ATOM 8152 C CA . GLU E 1 107 ? 0.660 9.812 -17.003 1.00 34.33 101 GLU F CA 1
ATOM 8153 C C . GLU E 1 107 ? 0.299 8.978 -18.205 1.00 34.51 101 GLU F C 1
ATOM 8154 O O . GLU E 1 107 ? 0.526 9.374 -19.354 1.00 34.61 101 GLU F O 1
ATOM 8160 N N . TRP E 1 108 ? -0.243 7.804 -17.923 1.00 29.94 102 TRP F N 1
ATOM 8161 C CA . TRP E 1 108 ? -0.726 6.927 -18.959 1.00 31.80 102 TRP F CA 1
ATOM 8162 C C . TRP E 1 108 ? -2.055 7.500 -19.432 1.00 39.17 102 TRP F C 1
ATOM 8163 O O . TRP E 1 108 ? -3.032 7.512 -18.689 1.00 42.92 102 TRP F O 1
ATOM 8174 N N . GLY E 1 109 ? -2.079 8.020 -20.653 1.00 39.93 103 GLY F N 1
ATOM 8175 C CA . GLY E 1 109 ? -3.313 8.524 -21.231 1.00 43.18 103 GLY F CA 1
ATOM 8176 C C . GLY E 1 109 ? -4.049 7.421 -21.968 1.00 45.36 103 GLY F C 1
ATOM 8177 O O . GLY E 1 109 ? -3.429 6.533 -22.565 1.00 38.34 103 GLY F O 1
ATOM 8178 N N . TRP E 1 110 ? -5.375 7.454 -21.929 1.00 53.92 104 TRP F N 1
ATOM 8179 C CA . TRP E 1 110 ? -6.138 6.405 -22.603 1.00 57.85 104 TRP F CA 1
ATOM 8180 C C . TRP E 1 110 ? -5.652 6.238 -24.049 1.00 49.88 104 TRP F C 1
ATOM 8181 O O . TRP E 1 110 ? -5.192 7.202 -24.687 1.00 40.10 104 TRP F O 1
ATOM 8183 N N . ASP E 1 111 ? -5.738 5.002 -24.536 1.00 41.52 105 ASP F N 1
ATOM 8184 C CA . ASP E 1 111 ? -5.323 4.648 -25.890 1.00 37.75 105 ASP F CA 1
ATOM 8185 C C . ASP E 1 111 ? -3.819 4.828 -26.141 1.00 40.66 105 ASP F C 1
ATOM 8186 O O . ASP E 1 111 ? -3.382 4.923 -27.286 1.00 41.55 105 ASP F O 1
ATOM 8188 N N . ASP E 1 112 ? -3.026 4.862 -25.076 1.00 43.02 106 ASP F N 1
ATOM 8189 C CA . ASP E 1 112 ? -1.574 4.887 -25.235 1.00 39.15 106 ASP F CA 1
ATOM 8190 C C . ASP E 1 112 ? -1.029 3.512 -25.609 1.00 36.74 106 ASP F C 1
ATOM 8191 O O . ASP E 1 112 ? -1.549 2.479 -25.175 1.00 32.35 106 ASP F O 1
ATOM 8196 N N . SER E 1 113 ? 0.021 3.517 -26.421 1.00 32.36 107 SER F N 1
ATOM 8197 C CA . SER E 1 113 ? 0.818 2.329 -26.683 1.00 26.50 107 SER F CA 1
ATOM 8198 C C . SER E 1 113 ? 1.898 2.254 -25.578 1.00 27.30 107 SER F C 1
ATOM 8199 O O . SER E 1 113 ? 2.287 3.283 -25.006 1.00 20.78 107 SER F O 1
ATOM 8202 N N . PRO E 1 114 ? 2.370 1.043 -25.242 1.00 25.53 108 PRO F N 1
ATOM 8203 C CA . PRO E 1 114 ? 3.337 0.987 -24.133 1.00 25.45 108 PRO F CA 1
ATOM 8204 C C . PRO E 1 114 ? 4.548 1.884 -24.409 1.00 21.43 108 PRO F C 1
ATOM 8205 O O . PRO E 1 114 ? 5.000 1.951 -25.545 1.00 20.15 108 PRO F O 1
ATOM 8209 N N . TYR E 1 115 ? 5.049 2.547 -23.372 1.00 19.38 109 TYR F N 1
ATOM 8210 C CA . TYR E 1 115 ? 6.120 3.541 -23.474 1.00 13.38 109 TYR F CA 1
ATOM 8211 C C . TYR E 1 115 ? 5.703 4.882 -24.089 1.00 16.71 109 TYR F C 1
ATOM 8212 O O . TYR E 1 115 ? 6.473 5.821 -24.066 1.00 21.63 109 TYR F O 1
ATOM 8221 N N . ASP E 1 116 ? 4.482 5.004 -24.603 1.00 17.68 110 ASP F N 1
ATOM 8222 C CA . ASP E 1 116 ? 4.076 6.281 -25.196 1.00 18.47 110 ASP F CA 1
ATOM 8223 C C . ASP E 1 116 ? 4.185 7.423 -24.192 1.00 19.70 110 ASP F C 1
ATOM 8224 O O . ASP E 1 116 ? 4.225 8.594 -24.567 1.00 17.98 110 ASP F O 1
ATOM 8229 N N . ASN E 1 117 ? 4.261 7.074 -22.915 1.00 16.97 111 ASN F N 1
ATOM 8230 C CA . ASN E 1 117 ? 4.311 8.075 -21.868 1.00 14.84 111 ASN F CA 1
ATOM 8231 C C . ASN E 1 117 ? 5.717 8.281 -21.276 1.00 16.92 111 ASN F C 1
ATOM 8232 O O . ASN E 1 117 ? 5.884 9.031 -20.313 1.00 15.93 111 ASN F O 1
ATOM 8237 N N . TYR E 1 118 ? 6.732 7.643 -21.856 1.00 17.24 112 TYR F N 1
ATOM 8238 C CA . TYR E 1 118 ? 8.074 7.685 -21.259 1.00 20.32 112 TYR F CA 1
ATOM 8239 C C . TYR E 1 118 ? 8.921 8.901 -21.644 1.00 20.09 112 TYR F C 1
ATOM 8240 O O . TYR E 1 118 ? 10.146 8.830 -21.671 1.00 19.22 112 TYR F O 1
ATOM 8249 N N . TYR E 1 119 ? 8.263 10.020 -21.930 1.00 21.23 113 TYR F N 1
ATOM 8250 C CA . TYR E 1 119 ? 8.967 11.288 -22.115 1.00 22.07 113 TYR F CA 1
ATOM 8251 C C . TYR E 1 119 ? 9.306 11.891 -20.746 1.00 19.21 113 TYR F C 1
ATOM 8252 O O . TYR E 1 119 ? 8.915 11.361 -19.716 1.00 21.52 113 TYR F O 1
ATOM 8261 N N . MET E 1 120 ? 10.043 12.989 -20.727 1.00 16.35 114 MET F N 1
ATOM 8262 C CA . MET E 1 120 ? 10.366 13.630 -19.469 1.00 14.87 114 MET F CA 1
ATOM 8263 C C . MET E 1 120 ? 9.230 14.602 -19.214 1.00 15.68 114 MET F C 1
ATOM 8264 O O . MET E 1 120 ? 9.136 15.622 -19.876 1.00 17.75 114 MET F O 1
ATOM 8269 N N . ASP E 1 121 ? 8.349 14.296 -18.272 1.00 16.94 115 ASP F N 1
ATOM 8270 C CA . ASP E 1 121 ? 7.134 15.106 -18.116 1.00 19.67 115 ASP F CA 1
ATOM 8271 C C . ASP E 1 121 ? 7.243 16.135 -16.996 1.00 19.44 115 ASP F C 1
ATOM 8272 O O . ASP E 1 121 ? 6.547 17.153 -17.004 1.00 21.29 115 ASP F O 1
ATOM 8277 N N . VAL E 1 122 ? 8.127 15.865 -16.042 1.00 19.97 116 VAL F N 1
ATOM 8278 C CA . VAL E 1 122 ? 8.504 16.844 -15.032 1.00 17.61 116 VAL F CA 1
ATOM 8279 C C . VAL E 1 122 ? 9.978 16.662 -14.707 1.00 15.40 116 VAL F C 1
ATOM 8280 O O . VAL E 1 122 ? 10.418 15.547 -14.501 1.00 17.62 116 VAL F O 1
ATOM 8284 N N . TRP E 1 123 ? 10.739 17.754 -14.688 1.00 16.39 117 TRP F N 1
ATOM 8285 C CA . TRP E 1 123 ? 12.173 17.694 -14.412 1.00 16.25 117 TRP F CA 1
ATOM 8286 C C . TRP E 1 123 ? 12.540 18.271 -13.051 1.00 14.58 117 TRP F C 1
ATOM 8287 O O . TRP E 1 123 ? 11.786 19.041 -12.457 1.00 19.90 117 TRP F O 1
ATOM 8298 N N . GLY E 1 124 ? 13.723 17.902 -12.579 1.00 12.81 118 GLY F N 1
ATOM 8299 C CA . GLY E 1 124 ? 14.343 18.575 -11.459 1.00 18.65 118 GLY F CA 1
ATOM 8300 C C . GLY E 1 124 ? 15.091 19.813 -11.930 1.00 20.08 118 GLY F C 1
ATOM 8301 O O . GLY E 1 124 ? 15.334 20.006 -13.130 1.00 17.28 118 GLY F O 1
ATOM 8302 N N . LYS E 1 125 ? 15.479 20.658 -10.988 1.00 20.21 119 LYS F N 1
ATOM 8303 C CA . LYS E 1 125 ? 16.127 21.906 -11.366 1.00 31.46 119 LYS F CA 1
ATOM 8304 C C . LYS E 1 125 ? 17.567 21.684 -11.837 1.00 28.18 119 LYS F C 1
ATOM 8305 O O . LYS E 1 125 ? 18.186 22.573 -12.422 1.00 28.98 119 LYS F O 1
ATOM 8311 N N . GLY E 1 126 ? 18.096 20.493 -11.591 1.00 21.96 120 GLY F N 1
ATOM 8312 C CA . GLY E 1 126 ? 19.455 20.193 -11.993 1.00 19.36 120 GLY F CA 1
ATOM 8313 C C . GLY E 1 126 ? 20.402 20.201 -10.811 1.00 19.88 120 GLY F C 1
ATOM 8314 O O . GLY E 1 126 ? 20.138 20.843 -9.795 1.00 28.94 120 GLY F O 1
ATOM 8315 N N . THR E 1 127 ? 21.502 19.473 -10.949 1.00 15.22 121 THR F N 1
ATOM 8316 C CA . THR E 1 127 ? 22.524 19.354 -9.914 1.00 15.27 121 THR F CA 1
ATOM 8317 C C . THR E 1 127 ? 23.902 19.425 -10.559 1.00 15.54 121 THR F C 1
ATOM 8318 O O . THR E 1 127 ? 24.307 18.551 -11.341 1.00 14.56 121 THR F O 1
ATOM 8322 N N . THR E 1 128 ? 24.632 20.477 -10.240 1.00 18.09 122 THR F N 1
ATOM 8323 C CA . THR E 1 128 ? 25.925 20.672 -10.862 1.00 17.46 122 THR F CA 1
ATOM 8324 C C . THR E 1 128 ? 27.006 19.840 -10.163 1.00 17.30 122 THR F C 1
ATOM 8325 O O . THR E 1 128 ? 27.304 20.029 -8.978 1.00 19.11 122 THR F O 1
ATOM 8329 N N . VAL E 1 129 ? 27.578 18.901 -10.902 1.00 10.48 123 VAL F N 1
ATOM 8330 C CA . VAL E 1 129 ? 28.674 18.120 -10.377 1.00 13.80 123 VAL F CA 1
ATOM 8331 C C . VAL E 1 129 ? 29.911 18.424 -11.200 1.00 14.10 123 VAL F C 1
ATOM 8332 O O . VAL E 1 129 ? 29.910 18.215 -12.407 1.00 15.35 123 VAL F O 1
ATOM 8336 N N . ILE E 1 130 ? 30.960 18.918 -10.547 1.00 12.80 124 ILE F N 1
ATOM 8337 C CA . ILE E 1 130 ? 32.200 19.250 -11.228 1.00 12.20 124 ILE F CA 1
ATOM 8338 C C . ILE E 1 130 ? 33.302 18.314 -10.784 1.00 17.12 124 ILE F C 1
ATOM 8339 O O . ILE E 1 130 ? 33.500 18.096 -9.590 1.00 19.55 124 ILE F O 1
ATOM 8344 N N . VAL E 1 131 ? 34.019 17.745 -11.743 1.00 17.38 125 VAL F N 1
ATOM 8345 C CA . VAL E 1 131 ? 35.206 16.966 -11.408 1.00 22.55 125 VAL F CA 1
ATOM 8346 C C . VAL E 1 131 ? 36.460 17.841 -11.573 1.00 26.84 125 VAL F C 1
ATOM 8347 O O . VAL E 1 131 ? 36.717 18.384 -12.651 1.00 24.40 125 VAL F O 1
ATOM 8351 N N . SER E 1 132 ? 37.214 17.985 -10.486 1.00 24.84 126 SER F N 1
ATOM 8352 C CA . SER E 1 132 ? 38.390 18.842 -10.447 1.00 30.80 126 SER F CA 1
ATOM 8353 C C . SER E 1 132 ? 39.657 18.059 -10.782 1.00 40.36 126 SER F C 1
ATOM 8354 O O . SER E 1 132 ? 40.359 17.575 -9.885 1.00 38.99 126 SER F O 1
ATOM 8357 N N . SER E 1 133 ? 39.944 17.963 -12.080 1.00 44.13 127 SER F N 1
ATOM 8358 C CA . SER E 1 133 ? 40.979 17.083 -12.626 1.00 43.49 127 SER F CA 1
ATOM 8359 C C . SER E 1 133 ? 42.341 17.158 -11.924 1.00 41.27 127 SER F C 1
ATOM 8360 O O . SER E 1 133 ? 43.010 16.130 -11.734 1.00 32.89 127 SER F O 1
ATOM 8363 N N . GLU E 1 149 ? 21.739 3.861 -34.288 1.00 59.55 143 GLU F N 1
ATOM 8364 C CA . GLU E 1 149 ? 21.023 4.693 -33.321 1.00 60.91 143 GLU F CA 1
ATOM 8365 C C . GLU E 1 149 ? 20.605 6.037 -33.932 1.00 54.59 143 GLU F C 1
ATOM 8366 O O . GLU E 1 149 ? 21.329 6.604 -34.752 1.00 50.27 143 GLU F O 1
ATOM 8368 N N . ILE E 1 150 ? 19.436 6.537 -33.533 1.00 51.97 144 ILE F N 1
ATOM 8369 C CA . ILE E 1 150 ? 18.846 7.721 -34.159 1.00 50.33 144 ILE F CA 1
ATOM 8370 C C . ILE E 1 150 ? 19.677 8.967 -33.899 1.00 47.91 144 ILE F C 1
ATOM 8371 O O . ILE E 1 150 ? 20.418 9.022 -32.919 1.00 59.69 144 ILE F O 1
ATOM 8376 N N . VAL E 1 151 ? 19.549 9.965 -34.772 1.00 43.98 145 VAL F N 1
ATOM 8377 C CA . VAL E 1 151 ? 20.181 11.265 -34.545 1.00 40.62 145 VAL F CA 1
ATOM 8378 C C . VAL E 1 151 ? 19.301 12.434 -34.970 1.00 36.94 145 VAL F C 1
ATOM 8379 O O . VAL E 1 151 ? 18.829 12.503 -36.102 1.00 40.50 145 VAL F O 1
ATOM 8383 N N . LEU E 1 152 ? 19.097 13.360 -34.048 1.00 35.85 146 LEU F N 1
ATOM 8384 C CA . LEU E 1 152 ? 18.226 14.496 -34.292 1.00 40.75 146 LEU F CA 1
ATOM 8385 C C . LEU E 1 152 ? 19.023 15.757 -34.633 1.00 42.84 146 LEU F C 1
ATOM 8386 O O . LEU E 1 152 ? 19.945 16.135 -33.899 1.00 42.87 146 LEU F O 1
ATOM 8391 N N . THR E 1 153 ? 18.660 16.403 -35.741 1.00 40.77 147 THR F N 1
ATOM 8392 C CA . THR E 1 153 ? 19.283 17.660 -36.142 1.00 44.58 147 THR F CA 1
ATOM 8393 C C . THR E 1 153 ? 18.270 18.790 -36.062 1.00 40.42 147 THR F C 1
ATOM 8394 O O . THR E 1 153 ? 17.201 18.710 -36.661 1.00 44.71 147 THR F O 1
ATOM 8398 N N . GLN E 1 154 ? 18.608 19.842 -35.330 1.00 33.07 148 GLN F N 1
ATOM 8399 C CA . GLN E 1 154 ? 17.719 20.986 -35.199 1.00 41.10 148 GLN F CA 1
ATOM 8400 C C . GLN E 1 154 ? 18.218 22.204 -35.965 1.00 50.08 148 GLN F C 1
ATOM 8401 O O . GLN E 1 154 ? 19.307 22.718 -35.700 1.00 41.18 148 GLN F O 1
ATOM 8407 N N . ALA E 1 155 ? 17.405 22.662 -36.912 1.00 50.34 149 ALA F N 1
ATOM 8408 C CA . ALA E 1 155 ? 17.620 23.950 -37.552 1.00 46.47 149 ALA F CA 1
ATOM 8409 C C . ALA E 1 155 ? 16.396 24.809 -37.288 1.00 49.22 149 ALA F C 1
ATOM 8410 O O . ALA E 1 155 ? 15.285 24.283 -37.183 1.00 44.96 149 ALA F O 1
ATOM 8412 N N . PRO E 1 156 ? 16.595 26.131 -37.146 1.00 50.08 150 PRO F N 1
ATOM 8413 C CA . PRO E 1 156 ? 17.901 26.808 -37.160 1.00 51.23 150 PRO F CA 1
ATOM 8414 C C . PRO E 1 156 ? 18.727 26.500 -35.907 1.00 57.99 150 PRO F C 1
ATOM 8415 O O . PRO E 1 156 ? 18.176 26.005 -34.920 1.00 56.57 150 PRO F O 1
ATOM 8419 N N . GLY E 1 157 ? 20.027 26.791 -35.945 1.00 59.71 151 GLY F N 1
ATOM 8420 C CA . GLY E 1 157 ? 20.853 26.735 -34.747 1.00 53.80 151 GLY F CA 1
ATOM 8421 C C . GLY E 1 157 ? 20.417 27.795 -33.743 1.00 48.62 151 GLY F C 1
ATOM 8422 O O . GLY E 1 157 ? 20.279 27.513 -32.552 1.00 44.52 151 GLY F O 1
ATOM 8423 N N . THR E 1 158 ? 20.201 29.016 -34.237 1.00 53.51 152 THR F N 1
ATOM 8424 C CA . THR E 1 158 ? 19.672 30.123 -33.436 1.00 50.27 152 THR F CA 1
ATOM 8425 C C . THR E 1 158 ? 18.817 31.030 -34.292 1.00 46.21 152 THR F C 1
ATOM 8426 O O . THR E 1 158 ? 19.276 31.543 -35.309 1.00 56.94 152 THR F O 1
ATOM 8430 N N . LEU E 1 159 ? 17.580 31.244 -33.873 1.00 50.71 153 LEU F N 1
ATOM 8431 C CA . LEU E 1 159 ? 16.686 32.137 -34.594 1.00 49.13 153 LEU F CA 1
ATOM 8432 C C . LEU E 1 159 ? 16.316 33.313 -33.697 1.00 54.63 153 LEU F C 1
ATOM 8433 O O . LEU E 1 159 ? 15.795 33.127 -32.596 1.00 52.18 153 LEU F O 1
ATOM 8438 N N . SER E 1 160 ? 16.619 34.523 -34.166 1.00 68.84 154 SER F N 1
ATOM 8439 C CA . SER E 1 160 ? 16.369 35.751 -33.406 1.00 60.95 154 SER F CA 1
ATOM 8440 C C . SER E 1 160 ? 15.039 36.387 -33.789 1.00 51.41 154 SER F C 1
ATOM 8441 O O . SER E 1 160 ? 14.596 36.261 -34.925 1.00 53.20 154 SER F O 1
ATOM 8444 N N . LEU E 1 161 ? 14.410 37.080 -32.845 1.00 51.64 155 LEU F N 1
ATOM 8445 C CA . LEU E 1 161 ? 13.080 37.631 -33.083 1.00 57.66 155 LEU F CA 1
ATOM 8446 C C . LEU E 1 161 ? 12.727 38.813 -32.190 1.00 64.61 155 LEU F C 1
ATOM 8447 O O . LEU E 1 161 ? 13.550 39.306 -31.409 1.00 58.05 155 LEU F O 1
ATOM 8452 N N . SER E 1 162 ? 11.473 39.243 -32.325 1.00 66.60 156 SER F N 1
ATOM 8453 C CA . SER E 1 162 ? 10.893 40.319 -31.534 1.00 65.89 156 SER F CA 1
ATOM 8454 C C . SER E 1 162 ? 9.481 39.885 -31.166 1.00 57.17 156 SER F C 1
ATOM 8455 O O . SER E 1 162 ? 8.880 39.081 -31.875 1.00 58.54 156 SER F O 1
ATOM 8458 N N . PRO E 1 163 ? 8.945 40.411 -30.056 1.00 58.05 157 PRO F N 1
ATOM 8459 C CA . PRO E 1 163 ? 7.573 40.080 -29.648 1.00 61.01 157 PRO F CA 1
ATOM 8460 C C . PRO E 1 163 ? 6.552 40.329 -30.762 1.00 66.02 157 PRO F C 1
ATOM 8461 O O . PRO E 1 163 ? 6.618 41.357 -31.439 1.00 70.31 157 PRO F O 1
ATOM 8465 N N . GLY E 1 164 ? 5.627 39.389 -30.949 1.00 61.48 158 GLY F N 1
ATOM 8466 C CA . GLY E 1 164 ? 4.618 39.497 -31.989 1.00 58.69 158 GLY F CA 1
ATOM 8467 C C . GLY E 1 164 ? 4.792 38.520 -33.142 1.00 58.78 158 GLY F C 1
ATOM 8468 O O . GLY E 1 164 ? 3.809 38.014 -33.684 1.00 56.35 158 GLY F O 1
ATOM 8469 N N . GLU E 1 165 ? 6.041 38.248 -33.515 1.00 55.48 159 GLU F N 1
ATOM 8470 C CA . GLU E 1 165 ? 6.343 37.399 -34.672 1.00 61.52 159 GLU F CA 1
ATOM 8471 C C . GLU E 1 165 ? 5.991 35.911 -34.504 1.00 59.23 159 GLU F C 1
ATOM 8472 O O . GLU E 1 165 ? 5.726 35.434 -33.399 1.00 55.90 159 GLU F O 1
ATOM 8478 N N . ARG E 1 166 ? 6.011 35.189 -35.621 1.00 57.09 160 ARG F N 1
ATOM 8479 C CA . ARG E 1 166 ? 5.732 33.758 -35.639 1.00 58.06 160 ARG F CA 1
ATOM 8480 C C . ARG E 1 166 ? 7.032 32.973 -35.680 1.00 57.62 160 ARG F C 1
ATOM 8481 O O . ARG E 1 166 ? 7.879 33.218 -36.538 1.00 54.99 160 ARG F O 1
ATOM 8489 N N . ALA E 1 167 ? 7.181 32.025 -34.758 1.00 58.27 161 ALA F N 1
ATOM 8490 C CA . ALA E 1 167 ? 8.397 31.218 -34.687 1.00 60.08 161 ALA F CA 1
ATOM 8491 C C . ALA E 1 167 ? 8.169 29.797 -35.176 1.00 54.38 161 ALA F C 1
ATOM 8492 O O . ALA E 1 167 ? 7.093 29.222 -34.991 1.00 56.66 161 ALA F O 1
ATOM 8494 N N . THR E 1 168 ? 9.200 29.243 -35.802 1.00 48.78 162 THR F N 1
ATOM 8495 C CA . THR E 1 168 ? 9.149 27.890 -36.328 1.00 52.18 162 THR F CA 1
ATOM 8496 C C . THR E 1 168 ? 10.504 27.214 -36.153 1.00 55.01 162 THR F C 1
ATOM 8497 O O . THR E 1 168 ? 11.497 27.628 -36.758 1.00 48.13 162 THR F O 1
ATOM 8501 N N . PHE E 1 169 ? 10.541 26.184 -35.311 1.00 52.99 163 PHE F N 1
ATOM 8502 C CA . PHE E 1 169 ? 11.741 25.383 -35.141 1.00 44.06 163 PHE F CA 1
ATOM 8503 C C . PHE E 1 169 ? 11.543 24.119 -35.931 1.00 40.05 163 PHE F C 1
ATOM 8504 O O . PHE E 1 169 ? 10.414 23.671 -36.103 1.00 39.61 163 PHE F O 1
ATOM 8512 N N . SER E 1 170 ? 12.640 23.533 -36.391 1.00 45.00 164 SER F N 1
ATOM 8513 C CA . SER E 1 170 ? 12.576 22.245 -37.073 1.00 45.62 164 SER F CA 1
ATOM 8514 C C . SER E 1 170 ? 13.475 21.203 -36.432 1.00 43.90 164 SER F C 1
ATOM 8515 O O . SER E 1 170 ? 14.465 21.524 -35.779 1.00 51.54 164 SER F O 1
ATOM 8518 N N . CYS E 1 171 ? 13.119 19.947 -36.641 1.00 41.15 165 CYS F N 1
ATOM 8519 C CA . CYS E 1 171 ? 13.877 18.828 -36.120 1.00 43.80 165 CYS F CA 1
ATOM 8520 C C . CYS E 1 171 ? 13.843 17.709 -37.151 1.00 42.12 165 CYS F C 1
ATOM 8521 O O . CYS E 1 171 ? 12.805 17.414 -37.740 1.00 40.05 165 CYS F O 1
ATOM 8524 N N . ARG E 1 172 ? 14.982 17.080 -37.369 1.00 41.98 166 ARG F N 1
ATOM 8525 C CA . ARG E 1 172 ? 15.087 16.147 -38.462 1.00 41.71 166 ARG F CA 1
ATOM 8526 C C . ARG E 1 172 ? 15.744 14.863 -38.001 1.00 43.50 166 ARG F C 1
ATOM 8527 O O . ARG E 1 172 ? 16.940 14.825 -37.715 1.00 51.10 166 ARG F O 1
ATOM 8535 N N . SER E 1 173 ? 14.941 13.813 -37.910 1.00 41.37 167 SER F N 1
ATOM 8536 C CA . SER E 1 173 ? 15.438 12.507 -37.515 1.00 40.87 167 SER F CA 1
ATOM 8537 C C . SER E 1 173 ? 16.206 11.878 -38.659 1.00 38.31 167 SER F C 1
ATOM 8538 O O . SER E 1 173 ? 15.980 12.207 -39.815 1.00 43.71 167 SER F O 1
ATOM 8541 N N . SER E 1 174 ? 17.121 10.977 -38.333 1.00 41.76 168 SER F N 1
ATOM 8542 C CA . SER E 1 174 ? 17.784 10.175 -39.352 1.00 49.08 168 SER F CA 1
ATOM 8543 C C . SER E 1 174 ? 17.000 8.882 -39.594 1.00 53.99 168 SER F C 1
ATOM 8544 O O . SER E 1 174 ? 17.410 8.040 -40.391 1.00 55.97 168 SER F O 1
ATOM 8547 N N . HIS E 1 175 ? 15.872 8.736 -38.900 1.00 46.38 169 HIS F N 1
ATOM 8548 C CA . HIS E 1 175 ? 15.035 7.544 -39.001 1.00 46.74 169 HIS F CA 1
ATOM 8549 C C . HIS E 1 175 ? 13.564 7.942 -39.033 1.00 48.37 169 HIS F C 1
ATOM 8550 O O . HIS E 1 175 ? 13.188 9.025 -38.585 1.00 46.59 169 HIS F O 1
ATOM 8557 N N . SER E 1 176 ? 12.723 7.060 -39.551 1.00 41.68 170 SER F N 1
ATOM 8558 C CA . SER E 1 176 ? 11.297 7.328 -39.545 1.00 50.46 170 SER F CA 1
ATOM 8559 C C . SER E 1 176 ? 10.794 7.101 -38.133 1.00 49.45 170 SER F C 1
ATOM 8560 O O . SER E 1 176 ? 11.055 6.055 -37.544 1.00 52.84 170 SER F O 1
ATOM 8563 N N . ILE E 1 177 ? 10.088 8.077 -37.578 1.00 38.71 171 ILE F N 1
ATOM 8564 C CA . ILE E 1 177 ? 9.499 7.881 -36.264 1.00 42.39 171 ILE F CA 1
ATOM 8565 C C . ILE E 1 177 ? 8.037 7.433 -36.380 1.00 45.74 171 ILE F C 1
ATOM 8566 O O . ILE E 1 177 ? 7.102 8.214 -36.190 1.00 46.62 171 ILE F O 1
ATOM 8571 N N . ARG E 1 178 ? 7.864 6.155 -36.699 1.00 42.96 172 ARG F N 1
ATOM 8572 C CA . ARG E 1 178 ? 6.552 5.543 -36.884 1.00 45.39 172 ARG F CA 1
ATOM 8573 C C . ARG E 1 178 ? 5.661 5.554 -35.626 1.00 44.08 172 ARG F C 1
ATOM 8574 O O . ARG E 1 178 ? 4.445 5.399 -35.721 1.00 40.39 172 ARG F O 1
ATOM 8582 N N . SER E 1 179 ? 6.266 5.734 -34.454 1.00 39.97 173 SER F N 1
ATOM 8583 C CA . SER E 1 179 ? 5.526 5.703 -33.194 1.00 31.03 173 SER F CA 1
ATOM 8584 C C . SER E 1 179 ? 5.109 7.089 -32.758 1.00 29.39 173 SER F C 1
ATOM 8585 O O . SER E 1 179 ? 4.434 7.248 -31.745 1.00 27.65 173 SER F O 1
ATOM 8588 N N . ARG E 1 180 ? 5.533 8.090 -33.514 1.00 25.13 174 ARG F N 1
ATOM 8589 C CA . ARG E 1 180 ? 5.211 9.466 -33.195 1.00 24.43 174 ARG F CA 1
ATOM 8590 C C . ARG E 1 180 ? 5.606 9.832 -31.760 1.00 23.35 174 ARG F C 1
ATOM 8591 O O . ARG E 1 180 ? 4.999 10.689 -31.133 1.00 23.75 174 ARG F O 1
ATOM 8599 N N . ARG E 1 181 ? 6.643 9.187 -31.243 1.00 23.95 175 ARG F N 1
ATOM 8600 C CA . ARG E 1 181 ? 7.117 9.528 -29.913 1.00 24.88 175 ARG F CA 1
ATOM 8601 C C . ARG E 1 181 ? 8.201 10.592 -29.999 1.00 28.30 175 ARG F C 1
ATOM 8602 O O . ARG E 1 181 ? 9.376 10.326 -29.727 1.00 27.28 175 ARG F O 1
ATOM 8610 N N . VAL E 1 182 ? 7.787 11.792 -30.393 1.00 24.28 176 VAL F N 1
ATOM 8611 C CA . VAL E 1 182 ? 8.660 12.950 -30.476 1.00 20.60 176 VAL F CA 1
ATOM 8612 C C . VAL E 1 182 ? 8.149 14.013 -29.515 1.00 26.08 176 VAL F C 1
ATOM 8613 O O . VAL E 1 182 ? 6.943 14.284 -29.470 1.00 24.63 176 VAL F O 1
ATOM 8617 N N . ALA E 1 183 ? 9.056 14.604 -28.735 1.00 26.71 177 ALA F N 1
ATOM 8618 C CA . ALA E 1 183 ? 8.682 15.622 -27.744 1.00 21.16 177 ALA F CA 1
ATOM 8619 C C . ALA E 1 183 ? 9.504 16.896 -27.897 1.00 21.07 177 ALA F C 1
ATOM 8620 O O . ALA E 1 183 ? 10.564 16.887 -28.521 1.00 22.30 177 ALA F O 1
ATOM 8622 N N . TRP E 1 184 ? 9.013 17.988 -27.324 1.00 18.18 178 TRP F N 1
ATOM 8623 C CA . TRP E 1 184 ? 9.737 19.250 -27.354 1.00 19.96 178 TRP F CA 1
ATOM 8624 C C . TRP E 1 184 ? 9.818 19.806 -25.952 1.00 20.65 178 TRP F C 1
ATOM 8625 O O . TRP E 1 184 ? 8.831 19.790 -25.210 1.00 23.55 178 TRP F O 1
ATOM 8636 N N . TYR E 1 185 ? 10.998 20.291 -25.587 1.00 17.71 179 TYR F N 1
ATOM 8637 C CA . TYR E 1 185 ? 11.205 20.887 -24.274 1.00 19.52 179 TYR F CA 1
ATOM 8638 C C . TYR E 1 185 ? 11.676 22.325 -24.388 1.00 20.65 179 TYR F C 1
ATOM 8639 O O . TYR E 1 185 ? 12.469 22.673 -25.261 1.00 21.08 179 TYR F O 1
ATOM 8648 N N . GLN E 1 186 ? 11.181 23.164 -23.499 1.00 21.44 180 GLN F N 1
ATOM 8649 C CA . GLN E 1 186 ? 11.659 24.530 -23.420 1.00 25.30 180 GLN F CA 1
ATOM 8650 C C . GLN E 1 186 ? 12.634 24.564 -22.264 1.00 20.37 180 GLN F C 1
ATOM 8651 O O . GLN E 1 186 ? 12.335 24.033 -21.199 1.00 18.30 180 GLN F O 1
ATOM 8657 N N . HIS E 1 187 ? 13.800 25.167 -22.457 1.00 21.95 181 HIS F N 1
ATOM 8658 C CA . HIS E 1 187 ? 14.765 25.259 -21.351 1.00 27.19 181 HIS F CA 1
ATOM 8659 C C . HIS E 1 187 ? 15.346 26.649 -21.124 1.00 29.68 181 HIS F C 1
ATOM 8660 O O . HIS E 1 187 ? 16.035 27.199 -21.990 1.00 27.75 181 HIS F O 1
ATOM 8667 N N . LYS E 1 188 ? 15.075 27.212 -19.953 1.00 35.33 182 LYS F N 1
ATOM 8668 C CA . LYS E 1 188 ? 15.718 28.457 -19.546 1.00 35.94 182 LYS F CA 1
ATOM 8669 C C . LYS E 1 188 ? 16.767 28.119 -18.495 1.00 37.00 182 LYS F C 1
ATOM 8670 O O . LYS E 1 188 ? 16.411 27.857 -17.348 1.00 42.68 182 LYS F O 1
ATOM 8676 N N . PRO E 1 189 ? 18.061 28.087 -18.884 1.00 40.74 183 PRO F N 1
ATOM 8677 C CA . PRO E 1 189 ? 19.106 27.649 -17.947 1.00 39.63 183 PRO F CA 1
ATOM 8678 C C . PRO E 1 189 ? 18.986 28.324 -16.590 1.00 42.89 183 PRO F C 1
ATOM 8679 O O . PRO E 1 189 ? 18.765 29.543 -16.498 1.00 35.83 183 PRO F O 1
ATOM 8683 N N . GLY E 1 190 ? 19.138 27.506 -15.551 1.00 38.55 184 GLY F N 1
ATOM 8684 C CA . GLY E 1 190 ? 18.813 27.890 -14.195 1.00 43.03 184 GLY F CA 1
ATOM 8685 C C . GLY E 1 190 ? 17.535 27.166 -13.822 1.00 47.36 184 GLY F C 1
ATOM 8686 O O . GLY E 1 190 ? 17.497 26.387 -12.869 1.00 50.85 184 GLY F O 1
ATOM 8687 N N . GLN E 1 191 ? 16.488 27.412 -14.602 1.00 43.41 185 GLN F N 1
ATOM 8688 C CA . GLN E 1 191 ? 15.192 26.779 -14.389 1.00 38.41 185 GLN F CA 1
ATOM 8689 C C . GLN E 1 191 ? 15.213 25.315 -14.829 1.00 34.02 185 GLN F C 1
ATOM 8690 O O . GLN E 1 191 ? 16.039 24.904 -15.647 1.00 33.96 185 GLN F O 1
ATOM 8696 N N . ALA E 1 192 ? 14.304 24.522 -14.282 1.00 30.46 186 ALA F N 1
ATOM 8697 C CA . ALA E 1 192 ? 14.156 23.156 -14.741 1.00 25.44 186 ALA F CA 1
ATOM 8698 C C . ALA E 1 192 ? 13.582 23.224 -16.140 1.00 25.67 186 ALA F C 1
ATOM 8699 O O . ALA E 1 192 ? 12.791 24.115 -16.427 1.00 24.40 186 ALA F O 1
ATOM 8701 N N . PRO E 1 193 ? 13.987 22.296 -17.023 1.00 23.88 187 PRO F N 1
ATOM 8702 C CA . PRO E 1 193 ? 13.409 22.278 -18.370 1.00 18.76 187 PRO F CA 1
ATOM 8703 C C . PRO E 1 193 ? 11.937 21.922 -18.261 1.00 18.40 187 PRO F C 1
ATOM 8704 O O . PRO E 1 193 ? 11.519 21.466 -17.211 1.00 17.81 187 PRO F O 1
ATOM 8708 N N . ARG E 1 194 ? 11.156 22.124 -19.311 1.00 20.24 188 ARG F N 1
ATOM 8709 C CA . ARG E 1 194 ? 9.710 22.039 -19.147 1.00 25.33 188 ARG F CA 1
ATOM 8710 C C . ARG E 1 194 ? 8.987 21.513 -20.386 1.00 23.48 188 ARG F C 1
ATOM 8711 O O . ARG E 1 194 ? 8.963 22.171 -21.413 1.00 25.09 188 ARG F O 1
ATOM 8719 N N . LEU E 1 195 ? 8.407 20.320 -20.274 1.00 20.84 189 LEU F N 1
ATOM 8720 C CA . LEU E 1 195 ? 7.730 19.675 -21.393 1.00 23.16 189 LEU F CA 1
ATOM 8721 C C . LEU E 1 195 ? 6.775 20.634 -22.092 1.00 25.08 189 LEU F C 1
ATOM 8722 O O . LEU E 1 195 ? 6.016 21.333 -21.427 1.00 30.57 189 LEU F O 1
ATOM 8727 N N . VAL E 1 196 ? 6.814 20.659 -23.424 1.00 19.41 190 VAL F N 1
ATOM 8728 C CA . VAL E 1 196 ? 5.903 21.493 -24.212 1.00 27.67 190 VAL F CA 1
ATOM 8729 C C . VAL E 1 196 ? 4.984 20.649 -25.096 1.00 24.63 190 VAL F C 1
ATOM 8730 O O . VAL E 1 196 ? 3.769 20.718 -24.987 1.00 26.17 190 VAL F O 1
ATOM 8734 N N . ILE E 1 197 ? 5.583 19.864 -25.981 1.00 21.25 191 ILE F N 1
ATOM 8735 C CA . ILE E 1 197 ? 4.845 18.982 -26.875 1.00 26.48 191 ILE F CA 1
ATOM 8736 C C . ILE E 1 197 ? 5.288 17.511 -26.745 1.00 30.51 191 ILE F C 1
ATOM 8737 O O . ILE E 1 197 ? 6.483 17.216 -26.716 1.00 26.90 191 ILE F O 1
ATOM 8742 N N . HIS E 1 198 ? 4.335 16.586 -26.666 1.00 32.18 192 HIS F N 1
ATOM 8743 C CA . HIS E 1 198 ? 4.686 15.169 -26.712 1.00 28.86 192 HIS F CA 1
ATOM 8744 C C . HIS E 1 198 ? 3.832 14.416 -27.707 1.00 28.38 192 HIS F C 1
ATOM 8745 O O . HIS E 1 198 ? 2.747 14.852 -28.059 1.00 31.09 192 HIS F O 1
ATOM 8752 N N . GLY E 1 199 ? 4.318 13.270 -28.154 1.00 29.81 193 GLY F N 1
ATOM 8753 C CA . GLY E 1 199 ? 3.609 12.543 -29.185 1.00 28.74 193 GLY F CA 1
ATOM 8754 C C . GLY E 1 199 ? 3.373 13.446 -30.380 1.00 29.29 193 GLY F C 1
ATOM 8755 O O . GLY E 1 199 ? 2.267 13.511 -30.909 1.00 35.87 193 GLY F O 1
ATOM 8756 N N . VAL E 1 200 ? 4.422 14.156 -30.782 1.00 29.00 194 VAL F N 1
ATOM 8757 C CA . VAL E 1 200 ? 4.410 15.030 -31.958 1.00 28.08 194 VAL F CA 1
ATOM 8758 C C . VAL E 1 200 ? 3.523 16.281 -31.869 1.00 28.37 194 VAL F C 1
ATOM 8759 O O . VAL E 1 200 ? 3.997 17.404 -32.045 1.00 27.87 194 VAL F O 1
ATOM 8763 N N . SER E 1 201 ? 2.240 16.091 -31.603 1.00 28.70 195 SER F N 1
ATOM 8764 C CA . SER E 1 201 ? 1.288 17.180 -31.758 1.00 31.33 195 SER F CA 1
ATOM 8765 C C . SER E 1 201 ? 0.552 17.541 -30.468 1.00 35.23 195 SER F C 1
ATOM 8766 O O . SER E 1 201 ? -0.131 18.566 -30.409 1.00 39.14 195 SER F O 1
ATOM 8769 N N . ASN E 1 202 ? 0.697 16.715 -29.436 1.00 27.75 196 ASN F N 1
ATOM 8770 C CA . ASN E 1 202 ? 0.013 16.968 -28.172 1.00 31.84 196 ASN F CA 1
ATOM 8771 C C . ASN E 1 202 ? 0.639 18.110 -27.423 1.00 38.80 196 ASN F C 1
ATOM 8772 O O . ASN E 1 202 ? 1.769 18.501 -27.715 1.00 43.73 196 ASN F O 1
ATOM 8777 N N . ARG E 1 203 ? -0.081 18.625 -26.433 1.00 32.36 197 ARG F N 1
ATOM 8778 C CA . ARG E 1 203 ? 0.386 19.791 -25.703 1.00 34.78 197 ARG F CA 1
ATOM 8779 C C . ARG E 1 203 ? 0.345 19.565 -24.197 1.00 35.59 197 ARG F C 1
ATOM 8780 O O . ARG E 1 203 ? -0.699 19.248 -23.633 1.00 41.72 197 ARG F O 1
ATOM 8788 N N . ALA E 1 204 ? 1.494 19.721 -23.554 1.00 27.65 198 ALA F N 1
ATOM 8789 C CA . ALA E 1 204 ? 1.587 19.593 -22.111 1.00 35.82 198 ALA F CA 1
ATOM 8790 C C . ALA E 1 204 ? 0.601 20.518 -21.414 1.00 40.18 198 ALA F C 1
ATOM 8791 O O . ALA E 1 204 ? 0.303 21.599 -21.904 1.00 47.02 198 ALA F O 1
ATOM 8793 N N . SER E 1 205 ? 0.104 20.092 -20.261 1.00 50.25 199 SER F N 1
ATOM 8794 C CA . SER E 1 205 ? -0.777 20.927 -19.456 1.00 53.30 199 SER F CA 1
ATOM 8795 C C . SER E 1 205 ? -0.065 22.229 -19.115 1.00 57.92 199 SER F C 1
ATOM 8796 O O . SER E 1 205 ? 1.163 22.263 -18.962 1.00 47.91 199 SER F O 1
ATOM 8799 N N . GLY E 1 206 ? -0.840 23.300 -18.999 1.00 57.50 200 GLY F N 1
ATOM 8800 C CA . GLY E 1 206 ? -0.287 24.592 -18.650 1.00 51.60 200 GLY F CA 1
ATOM 8801 C C . GLY E 1 206 ? 0.495 25.214 -19.787 1.00 53.72 200 GLY F C 1
ATOM 8802 O O . GLY E 1 206 ? 1.211 26.193 -19.590 1.00 59.23 200 GLY F O 1
ATOM 8803 N N . ILE E 1 207 ? 0.362 24.652 -20.983 1.00 51.26 201 ILE F N 1
ATOM 8804 C CA . ILE E 1 207 ? 1.072 25.188 -22.139 1.00 52.18 201 ILE F CA 1
ATOM 8805 C C . ILE E 1 207 ? 0.135 25.964 -23.057 1.00 58.47 201 ILE F C 1
ATOM 8806 O O . ILE E 1 207 ? -0.876 25.433 -23.528 1.00 60.92 201 ILE F O 1
ATOM 8811 N N . SER E 1 208 ? 0.486 27.223 -23.304 1.00 59.96 202 SER F N 1
ATOM 8812 C CA . SER E 1 208 ? -0.315 28.127 -24.128 1.00 58.59 202 SER F CA 1
ATOM 8813 C C . SER E 1 208 ? -0.652 27.548 -25.510 1.00 61.24 202 SER F C 1
ATOM 8814 O O . SER E 1 208 ? 0.176 26.871 -26.128 1.00 59.12 202 SER F O 1
ATOM 8817 N N . ASP E 1 209 ? -1.866 27.820 -25.992 1.00 63.09 203 ASP F N 1
ATOM 8818 C CA . ASP E 1 209 ? -2.306 27.341 -27.309 1.00 59.07 203 ASP F CA 1
ATOM 8819 C C . ASP E 1 209 ? -1.555 27.993 -28.486 1.00 56.74 203 ASP F C 1
ATOM 8820 O O . ASP E 1 209 ? -1.784 27.655 -29.649 1.00 46.03 203 ASP F O 1
ATOM 8825 N N . ARG E 1 210 ? -0.651 28.917 -28.173 1.00 56.36 204 ARG F N 1
ATOM 8826 C CA . ARG E 1 210 ? 0.205 29.524 -29.185 1.00 48.79 204 ARG F CA 1
ATOM 8827 C C . ARG E 1 210 ? 1.256 28.530 -29.678 1.00 52.52 204 ARG F C 1
ATOM 8828 O O . ARG E 1 210 ? 1.833 28.713 -30.748 1.00 53.77 204 ARG F O 1
ATOM 8836 N N . PHE E 1 211 ? 1.491 27.471 -28.900 1.00 56.30 205 PHE F N 1
ATOM 8837 C CA . PHE E 1 211 ? 2.430 26.410 -29.285 1.00 52.72 205 PHE F CA 1
ATOM 8838 C C . PHE E 1 211 ? 1.719 25.296 -30.037 1.00 47.37 205 PHE F C 1
ATOM 8839 O O . PHE E 1 211 ? 0.660 24.832 -29.613 1.00 50.86 205 PHE F O 1
ATOM 8847 N N . SER E 1 212 ? 2.309 24.846 -31.137 1.00 39.94 206 SER F N 1
ATOM 8848 C CA . SER E 1 212 ? 1.753 23.709 -31.853 1.00 44.15 206 SER F CA 1
ATOM 8849 C C . SER E 1 212 ? 2.867 22.835 -32.382 1.00 39.29 206 SER F C 1
ATOM 8850 O O . SER E 1 212 ? 3.894 23.332 -32.836 1.00 37.87 206 SER F O 1
ATOM 8853 N N . GLY E 1 213 ? 2.659 21.527 -32.332 1.00 34.42 207 GLY F N 1
ATOM 8854 C CA . GLY E 1 213 ? 3.642 20.607 -32.864 1.00 35.23 207 GLY F CA 1
ATOM 8855 C C . GLY E 1 213 ? 3.072 19.857 -34.041 1.00 33.88 207 GLY F C 1
ATOM 8856 O O . GLY E 1 213 ? 1.866 19.606 -34.092 1.00 40.55 207 GLY F O 1
ATOM 8857 N N . SER E 1 214 ? 3.925 19.496 -34.991 1.00 25.12 208 SER F N 1
ATOM 8858 C CA . SER E 1 214 ? 3.464 18.729 -36.137 1.00 28.00 208 SER F CA 1
ATOM 8859 C C . SER E 1 214 ? 4.628 18.171 -36.912 1.00 33.16 208 SER F C 1
ATOM 8860 O O . SER E 1 214 ? 5.781 18.339 -36.530 1.00 43.19 208 SER F O 1
ATOM 8863 N N . GLY E 1 215 ? 4.317 17.527 -38.026 1.00 37.85 209 GLY F N 1
ATOM 8864 C CA . GLY E 1 215 ? 5.318 16.839 -38.804 1.00 34.66 209 GLY F CA 1
ATOM 8865 C C . GLY E 1 215 ? 5.011 15.373 -38.693 1.00 31.67 209 GLY F C 1
ATOM 8866 O O . GLY E 1 215 ? 3.956 14.990 -38.183 1.00 28.28 209 GLY F O 1
ATOM 8867 N N . SER E 1 216 ? 5.935 14.556 -39.174 1.00 36.53 210 SER F N 1
ATOM 8868 C CA . SER E 1 216 ? 5.805 13.107 -39.108 1.00 40.96 210 SER F CA 1
ATOM 8869 C C . SER E 1 216 ? 6.887 12.513 -39.986 1.00 35.64 210 SER F C 1
ATOM 8870 O O . SER E 1 216 ? 7.528 13.227 -40.759 1.00 35.68 210 SER F O 1
ATOM 8873 N N . GLY E 1 217 ? 7.094 11.209 -39.861 1.00 34.31 211 GLY F N 1
ATOM 8874 C CA . GLY E 1 217 ? 8.171 10.550 -40.571 1.00 42.67 211 GLY F CA 1
ATOM 8875 C C . GLY E 1 217 ? 9.534 10.998 -40.075 1.00 49.78 211 GLY F C 1
ATOM 8876 O O . GLY E 1 217 ? 9.980 10.582 -39.003 1.00 53.69 211 GLY F O 1
ATOM 8877 N N . THR E 1 218 ? 10.186 11.865 -40.846 1.00 46.43 212 THR F N 1
ATOM 8878 C CA . THR E 1 218 ? 11.564 12.265 -40.571 1.00 44.15 212 THR F CA 1
ATOM 8879 C C . THR E 1 218 ? 11.681 13.745 -40.177 1.00 46.87 212 THR F C 1
ATOM 8880 O O . THR E 1 218 ? 12.716 14.192 -39.679 1.00 45.70 212 THR F O 1
ATOM 8884 N N . ASP E 1 219 ? 10.611 14.505 -40.376 1.00 45.02 213 ASP F N 1
ATOM 8885 C CA . ASP E 1 219 ? 10.675 15.938 -40.107 1.00 42.22 213 ASP F CA 1
ATOM 8886 C C . ASP E 1 219 ? 9.579 16.416 -39.174 1.00 39.60 213 ASP F C 1
ATOM 8887 O O . ASP E 1 219 ? 8.389 16.218 -39.416 1.00 42.23 213 ASP F O 1
ATOM 8892 N N . PHE E 1 220 ? 9.993 17.062 -38.101 1.00 35.64 214 PHE F N 1
ATOM 8893 C CA . PHE E 1 220 ? 9.048 17.508 -37.106 1.00 38.14 214 PHE F CA 1
ATOM 8894 C C . PHE E 1 220 ? 9.290 18.979 -36.847 1.00 35.86 214 PHE F C 1
ATOM 8895 O O . PHE E 1 220 ? 10.389 19.473 -37.080 1.00 44.22 214 PHE F O 1
ATOM 8903 N N . THR E 1 221 ? 8.260 19.687 -36.407 1.00 27.96 215 THR F N 1
ATOM 8904 C CA . THR E 1 221 ? 8.354 21.136 -36.281 1.00 37.09 215 THR F CA 1
ATOM 8905 C C . THR E 1 221 ? 7.556 21.657 -35.096 1.00 31.33 215 THR F C 1
ATOM 8906 O O . THR E 1 221 ? 6.428 21.237 -34.852 1.00 31.68 215 THR F O 1
ATOM 8910 N N . LEU E 1 222 ? 8.165 22.561 -34.346 1.00 33.69 216 LEU F N 1
ATOM 8911 C CA . LEU E 1 222 ? 7.464 23.235 -33.272 1.00 37.22 216 LEU F CA 1
ATOM 8912 C C . LEU E 1 222 ? 7.107 24.610 -33.804 1.00 45.55 216 LEU F C 1
ATOM 8913 O O . LEU E 1 222 ? 7.857 25.175 -34.604 1.00 45.69 216 LEU F O 1
ATOM 8918 N N . THR E 1 223 ? 5.964 25.141 -33.374 1.00 42.27 217 THR F N 1
ATOM 8919 C CA . THR E 1 223 ? 5.492 26.428 -33.868 1.00 42.69 217 THR F CA 1
ATOM 8920 C C . THR E 1 223 ? 4.766 27.266 -32.824 1.00 48.03 217 THR F C 1
ATOM 8921 O O . THR E 1 223 ? 3.711 26.880 -32.314 1.00 48.12 217 THR F O 1
ATOM 8925 N N . ILE E 1 224 ? 5.351 28.416 -32.509 1.00 50.34 218 ILE F N 1
ATOM 8926 C CA . ILE E 1 224 ? 4.641 29.457 -31.787 1.00 53.97 218 ILE F CA 1
ATOM 8927 C C . ILE E 1 224 ? 4.041 30.371 -32.844 1.00 50.78 218 ILE F C 1
ATOM 8928 O O . ILE E 1 224 ? 4.706 30.694 -33.826 1.00 53.82 218 ILE F O 1
ATOM 8933 N N . THR E 1 225 ? 2.787 30.770 -32.663 1.00 49.05 219 THR F N 1
ATOM 8934 C CA . THR E 1 225 ? 2.155 31.699 -33.599 1.00 59.43 219 THR F CA 1
ATOM 8935 C C . THR E 1 225 ? 2.593 33.148 -33.343 1.00 60.21 219 THR F C 1
ATOM 8936 O O . THR E 1 225 ? 3.011 33.853 -34.265 1.00 55.88 219 THR F O 1
ATOM 8940 N N . ARG E 1 226 ? 2.500 33.589 -32.092 1.00 59.56 220 ARG F N 1
ATOM 8941 C CA . ARG E 1 226 ? 2.976 34.918 -31.725 1.00 61.37 220 ARG F CA 1
ATOM 8942 C C . ARG E 1 226 ? 3.934 34.866 -30.541 1.00 60.09 220 ARG F C 1
ATOM 8943 O O . ARG E 1 226 ? 3.520 34.673 -29.396 1.00 60.93 220 ARG F O 1
ATOM 8951 N N . VAL E 1 227 ? 5.219 35.038 -30.832 1.00 53.90 221 VAL F N 1
ATOM 8952 C CA . VAL E 1 227 ? 6.251 35.053 -29.806 1.00 56.19 221 VAL F CA 1
ATOM 8953 C C . VAL E 1 227 ? 5.952 36.103 -28.736 1.00 56.01 221 VAL F C 1
ATOM 8954 O O . VAL E 1 227 ? 5.650 37.253 -29.042 1.00 59.99 221 VAL F O 1
ATOM 8958 N N . GLU E 1 228 ? 6.033 35.703 -27.476 1.00 56.17 222 GLU F N 1
ATOM 8959 C CA . GLU E 1 228 ? 5.801 36.629 -26.383 1.00 57.47 222 GLU F CA 1
ATOM 8960 C C . GLU E 1 228 ? 7.126 36.915 -25.679 1.00 62.29 222 GLU F C 1
ATOM 8961 O O . GLU E 1 228 ? 8.176 36.454 -26.126 1.00 58.51 222 GLU F O 1
ATOM 8967 N N . PRO E 1 229 ? 7.093 37.699 -24.590 1.00 70.97 223 PRO F N 1
ATOM 8968 C CA . PRO E 1 229 ? 8.348 38.012 -23.896 1.00 69.02 223 PRO F CA 1
ATOM 8969 C C . PRO E 1 229 ? 8.976 36.794 -23.225 1.00 69.36 223 PRO F C 1
ATOM 8970 O O . PRO E 1 229 ? 10.177 36.565 -23.387 1.00 57.58 223 PRO F O 1
ATOM 8974 N N . GLU E 1 230 ? 8.180 36.027 -22.482 1.00 66.95 224 GLU F N 1
ATOM 8975 C CA . GLU E 1 230 ? 8.728 34.925 -21.695 1.00 65.33 224 GLU F CA 1
ATOM 8976 C C . GLU E 1 230 ? 8.902 33.622 -22.490 1.00 65.53 224 GLU F C 1
ATOM 8977 O O . GLU E 1 230 ? 9.163 32.563 -21.913 1.00 64.14 224 GLU F O 1
ATOM 8983 N N . ASP E 1 231 ? 8.776 33.707 -23.812 1.00 64.20 225 ASP F N 1
ATOM 8984 C CA . ASP E 1 231 ? 8.990 32.552 -24.685 1.00 57.02 225 ASP F CA 1
ATOM 8985 C C . ASP E 1 231 ? 10.460 32.418 -25.064 1.00 52.61 225 ASP F C 1
ATOM 8986 O O . ASP E 1 231 ? 10.844 31.485 -25.769 1.00 51.38 225 ASP F O 1
ATOM 8991 N N . PHE E 1 232 ? 11.280 33.359 -24.615 1.00 48.12 226 PHE F N 1
ATOM 8992 C CA . PHE E 1 232 ? 12.680 33.375 -25.023 1.00 54.24 226 PHE F CA 1
ATOM 8993 C C . PHE E 1 232 ? 13.511 32.404 -24.203 1.00 54.98 226 PHE F C 1
ATOM 8994 O O . PHE E 1 232 ? 13.781 32.635 -23.018 1.00 52.33 226 PHE F O 1
ATOM 9002 N N . ALA E 1 233 ? 13.917 31.318 -24.851 1.00 45.56 227 ALA F N 1
ATOM 9003 C CA . ALA E 1 233 ? 14.683 30.278 -24.184 1.00 35.86 227 ALA F CA 1
ATOM 9004 C C . ALA E 1 233 ? 15.210 29.279 -25.196 1.00 30.31 227 ALA F C 1
ATOM 9005 O O . ALA E 1 233 ? 15.186 29.534 -26.396 1.00 33.47 227 ALA F O 1
ATOM 9007 N N . LEU E 1 234 ? 15.687 28.140 -24.698 1.00 34.79 228 LEU F N 1
ATOM 9008 C CA . LEU E 1 234 ? 16.211 27.073 -25.546 1.00 28.37 228 LEU F CA 1
ATOM 9009 C C . LEU E 1 234 ? 15.144 26.019 -25.807 1.00 23.74 228 LEU F C 1
ATOM 9010 O O . LEU E 1 234 ? 14.386 25.649 -24.901 1.00 22.24 228 LEU F O 1
ATOM 9015 N N . TYR E 1 235 ? 15.104 25.535 -27.046 1.00 24.32 229 TYR F N 1
ATOM 9016 C CA . TYR E 1 235 ? 14.137 24.525 -27.463 1.00 24.54 229 TYR F CA 1
ATOM 9017 C C . TYR E 1 235 ? 14.837 23.267 -27.939 1.00 27.23 229 TYR F C 1
ATOM 9018 O O . TYR E 1 235 ? 15.720 23.327 -28.791 1.00 24.46 229 TYR F O 1
ATOM 9027 N N . TYR E 1 236 ? 14.454 22.134 -27.348 1.00 28.71 230 TYR F N 1
ATOM 9028 C CA . TYR E 1 236 ? 15.049 20.836 -27.660 1.00 24.64 230 TYR F CA 1
ATOM 9029 C C . TYR E 1 236 ? 13.990 19.872 -28.136 1.00 24.13 230 TYR F C 1
ATOM 9030 O O . TYR E 1 236 ? 12.908 19.800 -27.549 1.00 24.16 230 TYR F O 1
ATOM 9039 N N . CYS E 1 237 ? 14.296 19.119 -29.188 1.00 23.75 231 CYS F N 1
ATOM 9040 C CA . CYS E 1 237 ? 13.402 18.046 -29.600 1.00 26.86 231 CYS F CA 1
ATOM 9041 C C . CYS E 1 237 ? 14.013 16.742 -29.123 1.00 23.68 231 CYS F C 1
ATOM 9042 O O . CYS E 1 237 ? 15.201 16.694 -28.783 1.00 21.55 231 CYS F O 1
ATOM 9045 N N . GLN E 1 238 ? 13.195 15.697 -29.072 1.00 24.21 232 GLN F N 1
ATOM 9046 C CA . GLN E 1 238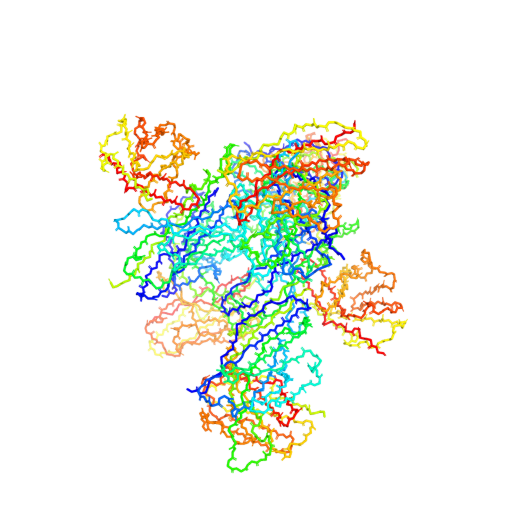 ? 13.627 14.407 -28.540 1.00 28.29 232 GLN F CA 1
ATOM 9047 C C . GLN E 1 238 ? 12.777 13.255 -29.084 1.00 22.99 232 GLN F C 1
ATOM 9048 O O . GLN E 1 238 ? 11.570 13.396 -29.265 1.00 24.58 232 GLN F O 1
ATOM 9054 N N . VAL E 1 239 ? 13.425 12.126 -29.350 1.00 23.46 233 VAL F N 1
ATOM 9055 C CA . VAL E 1 239 ? 12.741 10.883 -29.666 1.00 20.26 233 VAL F CA 1
ATOM 9056 C C . VAL E 1 239 ? 12.869 9.941 -28.469 1.00 22.77 233 VAL F C 1
ATOM 9057 O O . VAL E 1 239 ? 13.966 9.640 -28.019 1.00 22.46 233 VAL F O 1
ATOM 9061 N N . TYR E 1 240 ? 11.745 9.496 -27.927 1.00 23.80 234 TYR F N 1
ATOM 9062 C CA . TYR E 1 240 ? 11.796 8.661 -26.739 1.00 22.12 234 TYR F CA 1
ATOM 9063 C C . TYR E 1 240 ? 11.203 7.304 -27.044 1.00 26.01 234 TYR F C 1
ATOM 9064 O O . TYR E 1 240 ? 10.817 7.046 -28.177 1.00 31.74 234 TYR F O 1
ATOM 9073 N N . GLY E 1 241 ? 11.144 6.439 -26.035 1.00 27.71 235 GLY F N 1
ATOM 9074 C CA . GLY E 1 241 ? 10.658 5.081 -26.200 1.00 28.94 235 GLY F CA 1
ATOM 9075 C C . GLY E 1 241 ? 11.021 4.190 -25.022 1.00 30.99 235 GLY F C 1
ATOM 9076 O O . GLY E 1 241 ? 11.068 4.644 -23.881 1.00 31.22 235 GLY F O 1
ATOM 9077 N N . ALA E 1 242 ? 11.292 2.920 -25.294 1.00 31.42 236 ALA F N 1
ATOM 9078 C CA . ALA E 1 242 ? 11.516 1.945 -24.225 1.00 34.41 236 ALA F CA 1
ATOM 9079 C C . ALA E 1 242 ? 12.933 1.964 -23.614 1.00 32.32 236 ALA F C 1
ATOM 9080 O O . ALA E 1 242 ? 13.097 1.822 -22.400 1.00 26.90 236 ALA F O 1
ATOM 9082 N N . SER E 1 243 ? 13.948 2.144 -24.453 1.00 27.91 237 SER F N 1
ATOM 9083 C CA . SER E 1 243 ? 15.320 2.001 -24.007 1.00 21.71 237 SER F CA 1
ATOM 9084 C C . SER E 1 243 ? 16.265 2.889 -24.813 1.00 28.48 237 SER F C 1
ATOM 9085 O O . SER E 1 243 ? 17.482 2.683 -24.803 1.00 24.53 237 SER F O 1
ATOM 9087 N N . SER E 1 244 ? 15.701 3.883 -25.496 1.00 26.10 238 SER F N 1
ATOM 9088 C CA . SER E 1 244 ? 16.478 4.766 -26.360 1.00 26.83 238 SER F CA 1
ATOM 9089 C C . SER E 1 244 ? 15.873 6.174 -26.438 1.00 31.73 238 SER F C 1
ATOM 9090 O O . SER E 1 244 ? 14.739 6.351 -26.903 1.00 29.29 238 SER F O 1
ATOM 9092 N N . TYR E 1 245 ? 16.651 7.160 -25.983 1.00 26.30 239 TYR F N 1
ATOM 9093 C CA . TYR E 1 245 ? 16.234 8.555 -25.918 1.00 20.61 239 TYR F CA 1
ATOM 9094 C C . TYR E 1 245 ? 17.348 9.453 -26.427 1.00 24.97 239 TYR F C 1
ATOM 9095 O O . TYR E 1 245 ? 18.365 9.602 -25.779 1.00 28.75 239 TYR F O 1
ATOM 9104 N N . THR E 1 246 ? 17.178 10.044 -27.596 1.00 27.03 240 THR F N 1
ATOM 9105 C CA . THR E 1 246 ? 18.220 10.904 -28.108 1.00 24.58 240 THR F CA 1
ATOM 9106 C C . THR E 1 246 ? 17.635 12.284 -28.227 1.00 24.92 240 THR F C 1
ATOM 9107 O O . THR E 1 246 ? 16.447 12.442 -28.512 1.00 24.67 240 THR F O 1
ATOM 9111 N N . PHE E 1 247 ? 18.467 13.282 -27.975 1.00 22.25 241 PHE F N 1
ATOM 9112 C CA . PHE E 1 247 ? 18.035 14.662 -28.026 1.00 26.04 241 PHE F CA 1
ATOM 9113 C C . PHE E 1 247 ? 18.663 15.329 -29.246 1.00 31.15 241 PHE F C 1
ATOM 9114 O O . PHE E 1 247 ? 19.698 14.881 -29.744 1.00 33.44 241 PHE F O 1
ATOM 9122 N N . GLY E 1 248 ? 18.037 16.395 -29.732 1.00 26.48 242 GLY F N 1
ATOM 9123 C CA . GLY E 1 248 ? 18.658 17.217 -30.752 1.00 30.26 242 GLY F CA 1
ATOM 9124 C C . GLY E 1 248 ? 19.547 18.228 -30.061 1.00 30.88 242 GLY F C 1
ATOM 9125 O O . GLY E 1 248 ? 19.527 18.319 -28.835 1.00 25.30 242 GLY F O 1
ATOM 9126 N N . GLN E 1 249 ? 20.318 18.999 -30.826 1.00 32.64 243 GLN F N 1
ATOM 9127 C CA . GLN E 1 249 ? 21.252 19.936 -30.215 1.00 25.88 243 GLN F CA 1
ATOM 9128 C C . GLN E 1 249 ? 20.597 21.203 -29.655 1.00 25.43 243 GLN F C 1
ATOM 9129 O O . GLN E 1 249 ? 21.213 21.938 -28.886 1.00 29.32 243 GLN F O 1
ATOM 9135 N N . GLY E 1 250 ? 19.348 21.460 -30.027 1.00 28.60 244 GLY F N 1
ATOM 9136 C CA . GLY E 1 250 ? 18.646 22.629 -29.520 1.00 29.02 244 GLY F CA 1
ATOM 9137 C C . GLY E 1 250 ? 18.758 23.888 -30.371 1.00 28.33 244 GLY F C 1
ATOM 9138 O O . GLY E 1 250 ? 19.663 24.030 -31.178 1.00 35.71 244 GLY F O 1
ATOM 9139 N N . THR E 1 251 ? 17.831 24.813 -30.174 1.00 31.49 245 THR F N 1
ATOM 9140 C CA . THR E 1 251 ? 17.723 25.989 -31.019 1.00 35.38 245 THR F CA 1
ATOM 9141 C C . THR E 1 251 ? 17.497 27.169 -30.117 1.00 34.52 245 THR F C 1
ATOM 9142 O O . THR E 1 251 ? 16.548 27.168 -29.340 1.00 38.97 245 THR F O 1
ATOM 9146 N N . LYS E 1 252 ? 18.357 28.177 -30.192 1.00 37.12 246 LYS F N 1
ATOM 9147 C CA . LYS E 1 252 ? 18.178 29.320 -29.300 1.00 43.60 246 LYS F CA 1
ATOM 9148 C C . LYS E 1 252 ? 17.215 30.360 -29.871 1.00 45.00 246 LYS F C 1
ATOM 9149 O O . LYS E 1 252 ? 17.419 30.881 -30.971 1.00 44.03 246 LYS F O 1
ATOM 9155 N N . LEU E 1 253 ? 16.155 30.634 -29.119 1.00 45.14 247 LEU F N 1
ATOM 9156 C CA . LEU E 1 253 ? 15.237 31.716 -29.438 1.00 46.22 247 LEU F CA 1
ATOM 9157 C C . LEU E 1 253 ? 15.682 32.921 -28.639 1.00 48.74 247 LEU F C 1
ATOM 9158 O O . LEU E 1 253 ? 15.461 32.970 -27.428 1.00 49.94 247 LEU F O 1
ATOM 9163 N N . GLU E 1 254 ? 16.323 33.882 -29.305 1.00 55.93 248 GLU F N 1
ATOM 9164 C CA . GLU E 1 254 ? 16.780 35.109 -28.643 1.00 58.83 248 GLU F CA 1
ATOM 9165 C C . GLU E 1 254 ? 16.122 36.341 -29.262 1.00 57.81 248 GLU F C 1
ATOM 9166 O O . GLU E 1 254 ? 15.812 36.345 -30.451 1.00 59.58 248 GLU F O 1
ATOM 9172 N N . ARG E 1 255 ? 15.908 37.386 -28.467 1.00 57.88 249 ARG F N 1
ATOM 9173 C CA . ARG E 1 255 ? 15.358 38.623 -29.017 1.00 62.38 249 ARG F CA 1
ATOM 9174 C C . ARG E 1 255 ? 16.360 39.328 -29.923 1.00 48.39 249 ARG F C 1
ATOM 9175 O O . ARG E 1 255 ? 15.977 39.942 -30.918 1.00 52.96 249 ARG F O 1
ATOM 9183 N N . GLN F 1 7 ? 49.595 -8.070 -5.855 1.00 71.88 1 GLN D N 1
ATOM 9184 C CA . GLN F 1 7 ? 48.685 -7.358 -6.748 1.00 61.44 1 GLN D CA 1
ATOM 9185 C C . GLN F 1 7 ? 47.410 -8.173 -7.002 1.00 51.73 1 GLN D C 1
ATOM 9186 O O . GLN F 1 7 ? 47.039 -9.036 -6.194 1.00 44.10 1 GLN D O 1
ATOM 9192 N N . VAL F 1 8 ? 46.757 -7.895 -8.129 1.00 43.24 2 VAL D N 1
ATOM 9193 C CA . VAL F 1 8 ? 45.447 -8.465 -8.450 1.00 39.71 2 VAL D CA 1
ATOM 9194 C C . VAL F 1 8 ? 45.380 -9.996 -8.469 1.00 40.55 2 VAL D C 1
ATOM 9195 O O . VAL F 1 8 ? 46.012 -10.662 -9.300 1.00 34.45 2 VAL D O 1
ATOM 9199 N N . GLN F 1 9 ? 44.563 -10.533 -7.567 1.00 40.31 3 GLN D N 1
ATOM 9200 C CA . GLN F 1 9 ? 44.460 -11.970 -7.346 1.00 37.03 3 GLN D CA 1
ATOM 9201 C C . GLN F 1 9 ? 43.006 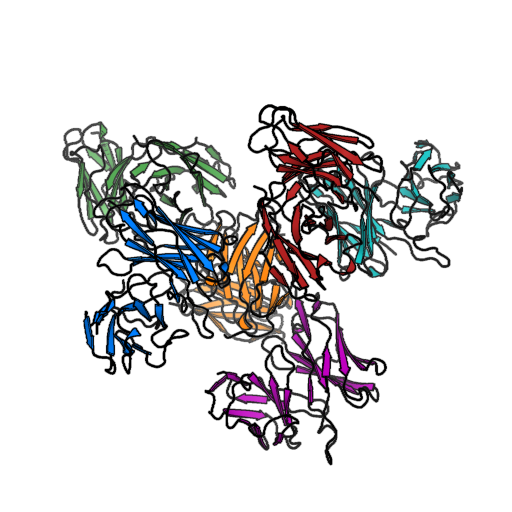-12.422 -7.090 1.00 31.81 3 GLN D C 1
ATOM 9202 O O . GLN F 1 9 ? 42.269 -11.791 -6.329 1.00 28.15 3 GLN D O 1
ATOM 9208 N N . LEU F 1 10 ? 42.616 -13.525 -7.728 1.00 32.25 4 LEU D N 1
ATOM 9209 C CA . LEU F 1 10 ? 41.288 -14.117 -7.585 1.00 22.02 4 LEU D CA 1
ATOM 9210 C C . LEU F 1 10 ? 41.353 -15.567 -7.075 1.00 26.90 4 LEU D C 1
ATOM 9211 O O . LEU F 1 10 ? 41.844 -16.450 -7.780 1.00 26.26 4 LEU D O 1
ATOM 9216 N N . VAL F 1 11 ? 40.828 -15.820 -5.872 1.00 26.39 5 VAL D N 1
ATOM 9217 C CA . VAL F 1 11 ? 40.958 -17.138 -5.236 1.00 22.42 5 VAL D CA 1
ATOM 9218 C C . VAL F 1 11 ? 39.633 -17.892 -5.233 1.00 21.98 5 VAL D C 1
ATOM 9219 O O . VAL F 1 11 ? 38.643 -17.401 -4.700 1.00 27.65 5 VAL D O 1
ATOM 9223 N N . GLN F 1 12 ? 39.602 -19.091 -5.808 1.00 19.80 6 GLN D N 1
ATOM 9224 C CA . GLN F 1 12 ? 38.347 -19.842 -5.853 1.00 21.81 6 GLN D CA 1
ATOM 9225 C C . GLN F 1 12 ? 38.241 -20.905 -4.771 1.00 23.55 6 GLN D C 1
ATOM 9226 O O . GLN F 1 12 ? 39.228 -21.275 -4.143 1.00 26.11 6 GLN D O 1
ATOM 9232 N N . SER F 1 13 ? 37.024 -21.390 -4.567 1.00 22.77 7 SER D N 1
ATOM 9233 C CA . SER F 1 13 ? 36.774 -22.502 -3.666 1.00 19.09 7 SER D CA 1
ATOM 9234 C C . SER F 1 13 ? 37.351 -23.820 -4.240 1.00 25.53 7 SER D C 1
ATOM 9235 O O . SER F 1 13 ? 37.939 -23.841 -5.330 1.00 22.03 7 SER D O 1
ATOM 9238 N N . GLY F 1 14 ? 37.193 -24.913 -3.499 1.00 24.16 8 GLY D N 1
ATOM 9239 C CA . GLY F 1 14 ? 37.880 -26.145 -3.831 1.00 18.20 8 GLY D CA 1
ATOM 9240 C C . GLY F 1 14 ? 37.073 -27.052 -4.726 1.00 23.90 8 GLY D C 1
ATOM 9241 O O . GLY F 1 14 ? 35.898 -26.787 -4.987 1.00 26.45 8 GLY D O 1
ATOM 9242 N N . ALA F 1 15 ? 37.717 -28.122 -5.193 1.00 23.46 9 ALA D N 1
ATOM 9243 C CA . ALA F 1 15 ? 37.087 -29.111 -6.059 1.00 23.77 9 ALA D CA 1
ATOM 9244 C C . ALA F 1 15 ? 35.875 -29.742 -5.385 1.00 27.12 9 ALA D C 1
ATOM 9245 O O . ALA F 1 15 ? 35.789 -29.772 -4.155 1.00 34.50 9 ALA D O 1
ATOM 9247 N N . GLU F 1 16 ? 34.941 -30.244 -6.187 1.00 21.38 10 GLU D N 1
ATOM 9248 C CA . GLU F 1 16 ? 33.741 -30.885 -5.646 1.00 24.22 10 GLU D CA 1
ATOM 9249 C C . GLU F 1 16 ? 33.265 -32.051 -6.517 1.00 19.63 10 GLU D C 1
ATOM 9250 O O . GLU F 1 16 ? 33.467 -32.052 -7.734 1.00 18.73 10 GLU D O 1
ATOM 9256 N N . VAL F 1 17 ? 32.630 -33.028 -5.867 1.00 18.07 11 VAL D N 1
ATOM 9257 C CA . VAL F 1 17 ? 31.964 -34.147 -6.516 1.00 12.38 11 VAL D CA 1
ATOM 9258 C C . VAL F 1 17 ? 30.475 -34.088 -6.134 1.00 18.58 11 VAL D C 1
ATOM 9259 O O . VAL F 1 17 ? 30.143 -33.901 -4.968 1.00 24.66 11 VAL D O 1
ATOM 9263 N N . LYS F 1 18 ? 29.576 -34.226 -7.103 1.00 14.77 12 LYS D N 1
ATOM 9264 C CA . LYS F 1 18 ? 28.146 -34.067 -6.832 1.00 20.25 12 LYS D CA 1
ATOM 9265 C C . LYS F 1 18 ? 27.331 -35.221 -7.392 1.00 21.28 12 LYS D C 1
ATOM 9266 O O . LYS F 1 18 ? 27.671 -35.741 -8.443 1.00 21.87 12 LYS D O 1
ATOM 9272 N N . LYS F 1 19 ? 26.258 -35.614 -6.698 1.00 22.55 13 LYS D N 1
ATOM 9273 C CA . LYS F 1 19 ? 25.233 -36.465 -7.303 1.00 22.66 13 LYS D CA 1
ATOM 9274 C C . LYS F 1 19 ? 24.543 -35.678 -8.418 1.00 20.23 13 LYS D C 1
ATOM 9275 O O . LYS F 1 19 ? 24.436 -34.455 -8.348 1.00 17.77 13 LYS D O 1
ATOM 9281 N N . PRO F 1 20 ? 24.054 -36.374 -9.446 1.00 17.56 14 PRO D N 1
ATOM 9282 C CA . PRO F 1 20 ? 23.225 -35.684 -10.429 1.00 19.71 14 PRO D CA 1
ATOM 9283 C C . PRO F 1 20 ? 21.965 -35.152 -9.745 1.00 16.72 14 PRO D C 1
ATOM 9284 O O . PRO F 1 20 ? 21.424 -35.835 -8.891 1.00 17.07 14 PRO D O 1
ATOM 9288 N N . GLY F 1 21 ? 21.510 -33.958 -10.113 1.00 15.27 15 GLY D N 1
ATOM 9289 C CA . GLY F 1 21 ? 20.310 -33.389 -9.529 1.00 13.42 15 GLY D CA 1
ATOM 9290 C C . GLY F 1 21 ? 20.577 -32.454 -8.366 1.00 14.69 15 GLY D C 1
ATOM 9291 O O . GLY F 1 21 ? 19.733 -31.625 -8.034 1.00 19.01 15 GLY D O 1
ATOM 9292 N N . ALA F 1 22 ? 21.736 -32.591 -7.733 1.00 12.31 16 ALA D N 1
ATOM 9293 C CA . ALA F 1 22 ? 22.131 -31.652 -6.688 1.00 13.25 16 ALA D CA 1
ATOM 9294 C C . ALA F 1 22 ? 22.581 -30.315 -7.275 1.00 13.11 16 ALA D C 1
ATOM 9295 O O . ALA F 1 22 ? 22.571 -30.123 -8.486 1.00 13.75 16 ALA D O 1
ATOM 9297 N N . SER F 1 23 ? 22.973 -29.399 -6.395 1.00 17.45 17 SER D N 1
ATOM 9298 C CA . SER F 1 23 ? 23.429 -28.070 -6.774 1.00 15.76 17 SER D CA 1
ATOM 9299 C C . SER F 1 23 ? 24.888 -27.990 -6.406 1.00 20.29 17 SER D C 1
ATOM 9300 O O . SER F 1 23 ? 25.381 -28.820 -5.637 1.00 17.01 17 SER D O 1
ATOM 9303 N N . VAL F 1 24 ? 25.571 -26.983 -6.947 1.00 20.27 18 VAL D N 1
ATOM 9304 C CA . VAL F 1 24 ? 26.950 -26.684 -6.572 1.00 16.07 18 VAL D CA 1
ATOM 9305 C C . VAL F 1 24 ? 27.119 -25.180 -6.510 1.00 14.09 18 VAL D C 1
ATOM 9306 O O . VAL F 1 24 ? 26.629 -24.463 -7.376 1.00 16.66 18 VAL D O 1
ATOM 9310 N N . LYS F 1 25 ? 27.792 -24.698 -5.473 1.00 13.66 19 LYS D N 1
ATOM 9311 C CA . LYS F 1 25 ? 28.055 -23.275 -5.338 1.00 11.62 19 LYS D CA 1
ATOM 9312 C C . LYS F 1 25 ? 29.552 -23.035 -5.344 1.00 14.25 19 LYS D C 1
ATOM 9313 O O . LYS F 1 25 ? 30.292 -23.608 -4.544 1.00 22.49 19 LYS D O 1
ATOM 9319 N N . VAL F 1 26 ? 30.005 -22.213 -6.276 1.00 13.32 20 VAL D N 1
ATOM 9320 C CA . VAL F 1 26 ? 31.414 -21.908 -6.392 1.00 14.09 20 VAL D CA 1
ATOM 9321 C C . VAL F 1 26 ? 31.640 -20.473 -5.964 1.00 14.16 20 VAL D C 1
ATOM 9322 O O . VAL F 1 26 ? 30.880 -19.589 -6.325 1.00 16.23 20 VAL D O 1
ATOM 9326 N N . SER F 1 27 ? 32.683 -20.246 -5.182 1.00 18.25 21 SER D N 1
ATOM 9327 C CA . SER F 1 27 ? 32.975 -18.910 -4.687 1.00 15.49 21 SER D CA 1
ATOM 9328 C C . SER F 1 27 ? 34.251 -18.390 -5.312 1.00 16.31 21 SER D C 1
ATOM 9329 O O . SER F 1 27 ? 35.140 -19.159 -5.664 1.00 18.41 21 SER D O 1
ATOM 9332 N N . CYS F 1 28 ? 34.340 -17.075 -5.443 1.00 16.49 22 CYS D N 1
ATOM 9333 C CA . CYS F 1 28 ? 35.502 -16.439 -6.046 1.00 19.08 22 CYS D CA 1
ATOM 9334 C C . CYS F 1 28 ? 35.865 -15.172 -5.265 1.00 24.44 22 CYS D C 1
ATOM 9335 O O . CYS F 1 28 ? 35.141 -14.174 -5.329 1.00 24.89 22 CYS D O 1
ATOM 9338 N N . GLN F 1 29 ? 36.968 -15.209 -4.520 1.00 19.33 23 GLN D N 1
ATOM 9339 C CA . GLN F 1 29 ? 37.344 -14.075 -3.679 1.00 22.05 23 GLN D CA 1
ATOM 9340 C C . GLN F 1 29 ? 38.453 -13.212 -4.259 1.00 21.11 23 GLN D C 1
ATOM 9341 O O . GLN F 1 29 ? 39.524 -13.715 -4.617 1.00 21.09 23 GLN D O 1
ATOM 9347 N N . ALA F 1 30 ? 38.188 -11.909 -4.330 1.00 19.61 24 ALA D N 1
ATOM 9348 C CA . ALA F 1 30 ? 39.142 -10.938 -4.870 1.00 20.98 24 ALA D CA 1
ATOM 9349 C C . ALA F 1 30 ? 40.031 -10.319 -3.796 1.00 24.26 24 ALA D C 1
ATOM 9350 O O . ALA F 1 30 ? 39.689 -10.294 -2.610 1.00 26.03 24 ALA D O 1
ATOM 9352 N N . SER F 1 31 ? 41.181 -9.827 -4.228 1.00 23.29 25 SER D N 1
ATOM 9353 C CA . SER F 1 31 ? 42.073 -9.076 -3.362 1.00 28.10 25 SER D CA 1
ATOM 9354 C C . SER F 1 31 ? 43.036 -8.315 -4.250 1.00 29.37 25 SER D C 1
ATOM 9355 O O . SER F 1 31 ? 43.264 -8.696 -5.404 1.00 27.99 25 SER D O 1
ATOM 9358 N N . GLY F 1 32 ? 43.594 -7.238 -3.714 1.00 25.61 26 GLY D N 1
ATOM 9359 C CA . GLY F 1 32 ? 44.584 -6.475 -4.442 1.00 30.75 26 GLY D CA 1
ATOM 9360 C C . GLY F 1 32 ? 43.950 -5.450 -5.348 1.00 26.46 26 GLY D C 1
ATOM 9361 O O . GLY F 1 32 ? 44.647 -4.756 -6.090 1.00 33.54 26 GLY D O 1
ATOM 9362 N N . TYR F 1 33 ? 42.626 -5.355 -5.294 1.00 21.84 27 TYR D N 1
ATOM 9363 C CA . TYR F 1 33 ? 41.913 -4.307 -6.018 1.00 22.50 27 TYR D CA 1
ATOM 9364 C C . TYR F 1 33 ? 40.566 -4.024 -5.371 1.00 19.93 27 TYR D C 1
ATOM 9365 O O . TYR F 1 33 ? 40.180 -4.686 -4.405 1.00 21.65 27 TYR D O 1
ATOM 9374 N N . ARG F 1 34 ? 39.868 -3.032 -5.910 1.00 19.94 28 ARG D N 1
ATOM 9375 C CA . ARG F 1 34 ? 38.612 -2.550 -5.352 1.00 22.86 28 ARG D CA 1
ATOM 9376 C C . ARG F 1 34 ? 37.473 -3.389 -5.905 1.00 23.29 28 ARG D C 1
ATOM 9377 O O . ARG F 1 34 ? 37.049 -3.192 -7.043 1.00 20.42 28 ARG D O 1
ATOM 9385 N N . PHE F 1 35 ? 36.971 -4.314 -5.095 1.00 18.70 29 PHE D N 1
ATOM 9386 C CA . PHE F 1 35 ? 36.098 -5.367 -5.598 1.00 17.47 29 PHE D CA 1
ATOM 9387 C C . PHE F 1 35 ? 34.884 -4.894 -6.388 1.00 18.86 29 PHE D C 1
ATOM 9388 O O . PHE F 1 35 ? 34.601 -5.429 -7.458 1.00 17.78 29 PHE D O 1
ATOM 9396 N N . SER F 1 36 ? 34.161 -3.913 -5.856 1.00 15.68 30 SER D N 1
ATOM 9397 C CA . SER F 1 36 ? 32.915 -3.465 -6.476 1.00 15.42 30 SER D CA 1
ATOM 9398 C C . SER F 1 36 ? 33.069 -2.598 -7.720 1.00 12.01 30 SER D C 1
ATOM 9399 O O . SER F 1 36 ? 32.081 -2.241 -8.325 1.00 13.86 30 SER D O 1
ATOM 9402 N N . HIS F 1 37 ? 34.290 -2.271 -8.118 1.00 13.63 31 HIS D N 1
ATOM 9403 C CA . HIS F 1 37 ? 34.499 -1.458 -9.326 1.00 13.21 31 HIS D CA 1
ATOM 9404 C C . HIS F 1 37 ? 34.799 -2.289 -10.572 1.00 16.18 31 HIS D C 1
ATOM 9405 O O . HIS F 1 37 ? 35.144 -1.742 -11.627 1.00 12.93 31 HIS D O 1
ATOM 9412 N N . PHE F 1 38 ? 34.683 -3.610 -10.458 1.00 15.16 32 PHE D N 1
ATOM 9413 C CA . PHE F 1 38 ? 34.964 -4.471 -11.598 1.00 13.51 32 PHE D CA 1
ATOM 9414 C C . PHE F 1 38 ? 33.979 -5.605 -11.767 1.00 11.30 32 PHE D C 1
ATOM 9415 O O . PHE F 1 38 ? 33.854 -6.477 -10.910 1.00 9.82 32 PHE D O 1
ATOM 9423 N N . THR F 1 39 ? 33.310 -5.606 -12.907 1.00 10.78 33 THR D N 1
ATOM 9424 C CA . THR F 1 39 ? 32.433 -6.710 -13.260 1.00 12.11 33 THR D CA 1
ATOM 9425 C C . THR F 1 39 ? 33.213 -8.026 -13.283 1.00 13.77 33 THR D C 1
ATOM 9426 O O . THR F 1 39 ? 34.415 -8.054 -13.549 1.00 12.07 33 THR D O 1
ATOM 9430 N N . VAL F 1 40 ? 32.509 -9.108 -12.977 1.00 12.94 34 VAL D N 1
ATOM 9431 C CA . VAL F 1 40 ? 33.094 -10.427 -12.834 1.00 11.82 34 VAL D CA 1
ATOM 9432 C C . VAL F 1 40 ? 32.377 -11.405 -13.773 1.00 10.97 34 VAL D C 1
ATOM 9433 O O . VAL F 1 40 ? 31.142 -11.484 -13.783 1.00 10.10 34 VAL D O 1
ATOM 9437 N N . HIS F 1 41 ? 33.153 -12.131 -14.568 1.00 7.91 35 HIS D N 1
ATOM 9438 C CA . HIS F 1 41 ? 32.608 -13.111 -15.492 1.00 8.80 35 HIS D CA 1
ATOM 9439 C C . HIS F 1 41 ? 32.642 -14.506 -14.901 1.00 9.37 35 HIS D C 1
ATOM 9440 O O . HIS F 1 41 ? 33.482 -14.818 -14.065 1.00 10.40 35 HIS D O 1
ATOM 9447 N N . TRP F 1 42 ? 31.767 -15.369 -15.385 1.00 7.80 36 TRP D N 1
ATOM 9448 C CA . TRP F 1 42 ? 31.880 -16.781 -15.081 1.00 10.43 36 TRP D CA 1
ATOM 9449 C C . TRP F 1 42 ? 31.997 -17.610 -16.361 1.00 10.45 36 TRP D C 1
ATOM 9450 O O . TRP F 1 42 ? 31.160 -17.519 -17.253 1.00 10.20 36 TRP D O 1
ATOM 9461 N N . VAL F 1 43 ? 33.043 -18.422 -16.427 1.00 9.32 37 VAL D N 1
ATOM 9462 C CA . VAL F 1 43 ? 33.342 -19.219 -17.601 1.00 10.74 37 VAL D CA 1
ATOM 9463 C C . VAL F 1 43 ? 33.604 -20.667 -17.184 1.00 11.73 37 VAL D C 1
ATOM 9464 O O . VAL F 1 43 ? 34.110 -20.928 -16.093 1.00 13.15 37 VAL D O 1
ATOM 9468 N N . ARG F 1 44 ? 33.253 -21.617 -18.032 1.00 9.77 38 ARG D N 1
ATOM 9469 C CA . ARG F 1 44 ? 33.504 -23.005 -17.687 1.00 12.70 38 ARG D CA 1
ATOM 9470 C C . ARG F 1 44 ? 34.142 -23.705 -18.866 1.00 11.45 38 ARG D C 1
ATOM 9471 O O . ARG F 1 44 ? 34.116 -23.201 -19.982 1.00 10.55 38 ARG D O 1
ATOM 9479 N N . GLN F 1 45 ? 34.740 -24.857 -18.613 1.00 10.62 39 GLN D N 1
ATOM 9480 C CA . GLN F 1 45 ? 35.322 -25.637 -19.696 1.00 12.50 39 GLN D CA 1
ATOM 9481 C C . GLN F 1 45 ? 35.216 -27.110 -19.369 1.00 9.26 39 GLN D C 1
ATOM 9482 O O . GLN F 1 45 ? 35.874 -27.597 -18.458 1.00 9.00 39 GLN D O 1
ATOM 9488 N N . ALA F 1 46 ? 34.357 -27.804 -20.092 1.00 7.67 40 ALA D N 1
ATOM 9489 C CA . ALA F 1 46 ? 34.150 -29.213 -19.844 1.00 12.29 40 ALA D CA 1
ATOM 9490 C C . ALA F 1 46 ? 35.296 -29.903 -20.561 1.00 20.87 40 ALA D C 1
ATOM 9491 O O . ALA F 1 46 ? 35.798 -29.362 -21.552 1.00 24.17 40 ALA D O 1
ATOM 9493 N N . PRO F 1 47 ? 35.748 -31.068 -20.049 1.00 16.44 41 PRO D N 1
ATOM 9494 C CA . PRO F 1 47 ? 36.890 -31.783 -20.634 1.00 18.52 41 PRO D CA 1
ATOM 9495 C C . PRO F 1 47 ? 36.720 -32.015 -22.145 1.00 23.06 41 PRO D C 1
ATOM 9496 O O . PRO F 1 47 ? 35.793 -32.702 -22.594 1.00 17.19 41 PRO D O 1
ATOM 9500 N N . GLY F 1 48 ? 37.606 -31.415 -22.930 1.00 22.14 42 GLY D N 1
ATOM 9501 C CA . GLY F 1 48 ? 37.506 -31.524 -24.372 1.00 23.03 42 GLY D CA 1
ATOM 9502 C C . GLY F 1 48 ? 36.371 -30.677 -24.915 1.00 32.52 42 GLY D C 1
ATOM 9503 O O . GLY F 1 48 ? 35.533 -31.158 -25.679 1.00 36.70 42 GLY D O 1
ATOM 9504 N N . GLN F 1 49 ? 36.324 -29.416 -24.495 1.00 23.67 43 GLN D N 1
ATOM 9505 C CA . GLN F 1 49 ? 35.339 -28.480 -25.015 1.00 20.13 43 GLN D CA 1
ATOM 9506 C C . GLN F 1 49 ? 35.943 -27.093 -24.995 1.00 21.86 43 GLN D C 1
ATOM 9507 O O . GLN F 1 49 ? 36.968 -26.848 -24.342 1.00 21.35 43 GLN D O 1
ATOM 9513 N N . ARG F 1 50 ? 35.313 -26.183 -25.718 1.00 15.38 44 ARG D N 1
ATOM 9514 C CA . ARG F 1 50 ? 35.785 -24.829 -25.740 1.00 16.57 44 ARG D CA 1
ATOM 9515 C C . ARG F 1 50 ? 35.307 -24.202 -24.458 1.00 17.11 44 ARG D C 1
ATOM 9516 O O . ARG F 1 50 ? 34.301 -24.625 -23.876 1.00 10.36 44 ARG D O 1
ATOM 9524 N N . PHE F 1 51 ? 36.052 -23.205 -24.005 1.00 18.49 45 PHE D N 1
ATOM 9525 C CA . PHE F 1 51 ? 35.583 -22.348 -22.945 1.00 14.37 45 PHE D CA 1
ATOM 9526 C C . PHE F 1 51 ? 34.191 -21.882 -23.299 1.00 13.35 45 PHE D C 1
ATOM 9527 O O . PHE F 1 51 ? 33.894 -21.586 -24.459 1.00 15.31 45 PHE D O 1
ATOM 9535 N N . GLU F 1 52 ? 33.336 -21.827 -22.293 1.00 9.19 46 GLU D N 1
ATOM 9536 C CA . GLU F 1 52 ? 31.953 -21.472 -22.502 1.00 11.64 46 GLU D CA 1
ATOM 9537 C C . GLU F 1 52 ? 31.557 -20.463 -21.436 1.00 10.33 46 GLU D C 1
ATOM 9538 O O . GLU F 1 52 ? 31.598 -20.740 -20.234 1.00 9.22 46 GLU D O 1
ATOM 9544 N N . TRP F 1 53 ? 31.218 -19.272 -21.891 1.00 10.52 47 TRP D N 1
ATOM 9545 C CA . TRP F 1 53 ? 30.817 -18.187 -21.003 1.00 10.52 47 TRP D CA 1
ATOM 9546 C C . TRP F 1 53 ? 29.448 -18.477 -20.363 1.00 9.95 47 TRP D C 1
ATOM 9547 O O . TRP F 1 53 ? 28.512 -18.946 -21.031 1.00 9.48 47 TRP D O 1
ATOM 9558 N N . MET F 1 54 ? 29.329 -18.228 -19.068 1.00 7.02 48 MET D N 1
ATOM 9559 C CA . MET F 1 54 ? 28.062 -18.480 -18.395 1.00 8.27 48 MET D CA 1
ATOM 9560 C C . MET F 1 54 ? 27.309 -17.205 -18.082 1.00 8.05 48 MET D C 1
ATOM 9561 O O . MET F 1 54 ? 26.095 -17.197 -18.118 1.00 7.12 48 MET D O 1
ATOM 9566 N N . GLY F 1 55 ? 28.034 -16.131 -17.790 1.00 8.54 49 GLY D N 1
ATOM 9567 C CA . GLY F 1 55 ? 27.407 -14.868 -17.457 1.00 9.99 49 GLY D CA 1
ATOM 9568 C C . GLY F 1 55 ? 28.307 -13.965 -16.643 1.00 9.46 49 GLY D C 1
ATOM 9569 O O . GLY F 1 55 ? 29.379 -14.377 -16.231 1.00 10.70 49 GLY D O 1
ATOM 9570 N N . TRP F 1 56 ? 27.888 -12.729 -16.424 1.00 6.83 50 TRP D N 1
ATOM 9571 C CA . TRP F 1 56 ? 28.633 -11.855 -15.551 1.00 6.25 50 TRP D CA 1
ATOM 9572 C C . TRP F 1 56 ? 27.747 -11.118 -14.578 1.00 10.78 50 TRP D C 1
ATOM 9573 O O . TRP F 1 56 ? 26.535 -10.988 -14.779 1.00 13.37 50 TRP D O 1
ATOM 9584 N N . ILE F 1 57 ? 28.347 -10.644 -13.499 1.00 9.97 51 ILE D N 1
ATOM 9585 C CA . ILE F 1 57 ? 27.615 -9.808 -12.569 1.00 9.15 51 ILE D CA 1
ATOM 9586 C C . ILE F 1 57 ? 28.428 -8.551 -12.312 1.00 11.19 51 ILE D C 1
ATOM 9587 O O . ILE F 1 57 ? 29.642 -8.603 -12.144 1.00 11.34 51 ILE D O 1
ATOM 9592 N N . ASN F 1 58 ? 27.755 -7.412 -12.333 1.00 10.70 52 ASN D N 1
ATOM 9593 C CA . ASN F 1 58 ? 28.385 -6.175 -11.932 1.00 13.60 52 ASN D CA 1
ATOM 9594 C C . ASN F 1 58 ? 28.150 -5.948 -10.448 1.00 10.80 52 ASN D C 1
ATOM 9595 O O . ASN F 1 58 ? 27.029 -5.677 -10.028 1.00 12.08 52 ASN D O 1
ATOM 9600 N N . PRO F 1 59 ? 29.208 -6.063 -9.643 1.00 10.75 53 PRO D N 1
ATOM 9601 C CA . PRO F 1 59 ? 28.976 -6.018 -8.194 1.00 12.02 53 PRO D CA 1
ATOM 9602 C C . PRO F 1 59 ? 28.536 -4.630 -7.779 1.00 11.30 53 PRO D C 1
ATOM 9603 O O . PRO F 1 59 ? 27.973 -4.440 -6.708 1.00 11.83 53 PRO D O 1
ATOM 9607 N N . TYR F 1 60 ? 28.813 -3.651 -8.623 1.00 8.91 54 TYR D N 1
ATOM 9608 C CA . TYR F 1 60 ? 28.576 -2.282 -8.228 1.00 10.37 54 TYR D CA 1
ATOM 9609 C C . TYR F 1 60 ? 27.085 -1.972 -8.206 1.00 13.00 54 TYR D C 1
ATOM 9610 O O . TYR F 1 60 ? 26.596 -1.348 -7.273 1.00 15.96 54 TYR D O 1
ATOM 9619 N N . ASN F 1 61 ? 26.363 -2.408 -9.233 1.00 8.52 55 ASN D N 1
ATOM 9620 C CA . ASN F 1 61 ? 24.987 -1.985 -9.412 1.00 10.07 55 ASN D CA 1
ATOM 9621 C C . ASN F 1 61 ? 24.015 -3.154 -9.485 1.00 12.68 55 ASN D C 1
ATOM 9622 O O . ASN F 1 61 ? 22.829 -2.953 -9.747 1.00 11.67 55 ASN D O 1
ATOM 9627 N N . GLY F 1 62 ? 24.527 -4.368 -9.276 1.00 11.70 56 GLY D N 1
ATOM 9628 C CA . GLY F 1 62 ? 23.718 -5.570 -9.352 1.00 10.42 56 GLY D CA 1
ATOM 9629 C C . GLY F 1 62 ? 23.354 -6.130 -10.731 1.00 15.53 56 GLY D C 1
ATOM 9630 O O . GLY F 1 62 ? 22.723 -7.195 -10.806 1.00 15.87 56 GLY D O 1
ATOM 9631 N N . ASN F 1 63 ? 23.721 -5.454 -11.822 1.00 10.30 57 ASN D N 1
ATOM 9632 C CA . ASN F 1 63 ? 23.358 -5.961 -13.148 1.00 9.98 57 ASN D CA 1
ATOM 9633 C C . ASN F 1 63 ? 23.975 -7.309 -13.416 1.00 11.87 57 ASN D C 1
ATOM 9634 O O . ASN F 1 63 ? 25.127 -7.551 -13.062 1.00 8.35 57 ASN D O 1
ATOM 9639 N N . LYS F 1 64 ? 23.218 -8.164 -14.090 1.00 11.20 58 LYS D N 1
ATOM 9640 C CA . LYS F 1 64 ? 23.680 -9.490 -14.438 1.00 9.52 58 LYS D CA 1
ATOM 9641 C C . LYS F 1 64 ? 23.400 -9.737 -15.901 1.00 13.16 58 LYS D C 1
ATOM 9642 O O . LYS F 1 64 ? 22.428 -9.228 -16.430 1.00 14.55 58 LYS D O 1
ATOM 9648 N N . GLU F 1 65 ? 24.262 -10.512 -16.555 1.00 16.56 59 GLU D N 1
ATOM 9649 C CA . GLU F 1 65 ? 23.999 -11.005 -17.905 1.00 13.77 59 GLU D CA 1
ATOM 9650 C C . GLU F 1 65 ? 24.116 -12.537 -17.894 1.00 13.49 59 GLU D C 1
ATOM 9651 O O . GLU F 1 65 ? 25.058 -13.083 -17.328 1.00 14.93 59 GLU D O 1
ATOM 9657 N N . PHE F 1 66 ? 23.153 -13.233 -18.484 1.00 12.01 60 PHE D N 1
ATOM 9658 C CA . PHE F 1 66 ? 23.137 -14.696 -18.441 1.00 10.57 60 PHE D CA 1
ATOM 9659 C C . PHE F 1 66 ? 23.237 -15.242 -19.827 1.00 9.27 60 PHE D C 1
ATOM 9660 O O . PHE F 1 66 ? 22.579 -14.760 -20.732 1.00 11.72 60 PHE D O 1
ATOM 9668 N N . SER F 1 67 ? 24.041 -16.272 -20.006 1.00 11.44 61 SER D N 1
ATOM 9669 C CA . SER F 1 67 ? 24.020 -16.975 -21.269 1.00 13.57 61 SER D CA 1
ATOM 9670 C C . SER F 1 67 ? 22.655 -17.628 -21.390 1.00 12.53 61 SER D C 1
ATOM 9671 O O . SER F 1 67 ? 22.069 -18.026 -20.384 1.00 12.89 61 SER D O 1
ATOM 9674 N N . ALA F 1 68 ? 22.138 -17.750 -22.605 1.00 11.93 62 ALA D N 1
ATOM 9675 C CA . ALA F 1 68 ? 20.845 -18.408 -22.767 1.00 17.85 62 ALA D CA 1
ATOM 9676 C C . ALA F 1 68 ? 20.917 -19.878 -22.307 1.00 13.78 62 ALA D C 1
ATOM 9677 O O . ALA F 1 68 ? 19.950 -20.442 -21.834 1.00 11.96 62 ALA D O 1
ATOM 9679 N N . LYS F 1 69 ? 22.086 -20.482 -22.424 1.00 13.83 63 LYS D N 1
ATOM 9680 C CA . LYS F 1 69 ? 22.234 -21.871 -22.037 1.00 15.05 63 LYS D CA 1
ATOM 9681 C C . LYS F 1 69 ? 22.097 -22.054 -20.523 1.00 16.25 63 LYS D C 1
ATOM 9682 O O . LYS F 1 69 ? 21.820 -23.163 -20.044 1.00 21.22 63 LYS D O 1
ATOM 9688 N N . PHE F 1 70 ? 22.259 -20.976 -19.763 1.00 11.16 64 PHE D N 1
ATOM 9689 C CA . PHE F 1 70 ? 22.385 -21.143 -18.315 1.00 13.69 64 PHE D CA 1
ATOM 9690 C C . PHE F 1 70 ? 21.376 -20.378 -17.492 1.00 11.86 64 PHE D C 1
ATOM 9691 O O . PHE F 1 70 ? 21.151 -20.726 -16.344 1.00 15.28 64 PHE D O 1
ATOM 9699 N N . GLN F 1 71 ? 20.788 -19.341 -18.074 1.00 11.14 65 GLN D N 1
ATOM 9700 C CA . GLN F 1 71 ? 19.735 -18.539 -17.433 1.00 11.50 65 GLN D CA 1
ATOM 9701 C C . GLN F 1 71 ? 18.807 -19.313 -16.489 1.00 12.76 65 GLN D C 1
ATOM 9702 O O . GLN F 1 71 ? 18.482 -18.857 -15.395 1.00 13.80 65 GLN D O 1
ATOM 9708 N N . ASP F 1 72 ? 18.388 -20.490 -16.915 1.00 11.54 66 ASP D N 1
ATOM 9709 C CA . ASP F 1 72 ? 17.463 -21.290 -16.143 1.00 10.97 66 ASP D CA 1
ATOM 9710 C C . ASP F 1 72 ? 18.067 -21.766 -14.819 1.00 10.58 66 ASP D C 1
ATOM 9711 O O . ASP F 1 72 ? 17.418 -21.722 -13.777 1.00 12.48 66 ASP D O 1
ATOM 9716 N N . ARG F 1 73 ? 19.315 -22.217 -14.861 1.00 11.69 67 ARG D N 1
ATOM 9717 C CA . ARG F 1 73 ? 19.888 -23.030 -13.790 1.00 9.61 67 ARG D CA 1
ATOM 9718 C C . ARG F 1 73 ? 20.937 -22.370 -12.908 1.00 10.62 67 ARG D C 1
ATOM 9719 O O . ARG F 1 73 ? 21.521 -23.011 -12.022 1.00 8.74 67 ARG D O 1
ATOM 9727 N N . VAL F 1 74 ? 21.189 -21.093 -13.137 1.00 9.05 68 VAL D N 1
ATOM 9728 C CA . VAL F 1 74 ? 22.336 -20.490 -12.489 1.00 12.98 68 VAL D CA 1
ATOM 9729 C C . VAL F 1 74 ? 21.998 -19.154 -11.854 1.00 12.79 68 VAL D C 1
ATOM 9730 O O . VAL F 1 74 ? 21.192 -18.373 -12.379 1.00 12.11 68 VAL D O 1
ATOM 9734 N N . THR F 1 75 ? 22.616 -18.889 -10.714 1.00 10.67 69 THR D N 1
ATOM 9735 C CA . THR F 1 75 ? 22.407 -17.612 -10.062 1.00 9.76 69 THR D CA 1
ATOM 9736 C C . THR F 1 75 ? 23.715 -17.007 -9.607 1.00 8.15 69 THR D C 1
ATOM 9737 O O . THR F 1 75 ? 24.550 -17.688 -9.046 1.00 8.63 69 THR D O 1
ATOM 9741 N N . PHE F 1 76 ? 23.877 -15.714 -9.866 1.00 11.79 70 PHE D N 1
ATOM 9742 C CA . PHE F 1 76 ? 25.085 -14.960 -9.513 1.00 7.94 70 PHE D CA 1
ATOM 9743 C C . PHE F 1 76 ? 24.887 -14.070 -8.306 1.00 9.41 70 PHE D C 1
ATOM 9744 O O . PHE F 1 76 ? 23.874 -13.397 -8.178 1.00 11.76 70 PHE D O 1
ATOM 9752 N N . THR F 1 77 ? 25.849 -14.064 -7.401 1.00 10.76 71 THR D N 1
ATOM 9753 C CA . THR F 1 77 ? 25.751 -13.172 -6.254 1.00 14.54 71 THR D CA 1
ATOM 9754 C C . THR F 1 77 ? 27.086 -12.495 -5.923 1.00 13.11 71 THR D C 1
ATOM 9755 O O . THR F 1 77 ? 28.161 -12.972 -6.289 1.00 13.94 71 THR D O 1
ATOM 9759 N N . ALA F 1 78 ? 27.007 -11.372 -5.228 1.00 15.05 72 ALA D N 1
ATOM 9760 C CA . ALA F 1 78 ? 28.199 -10.627 -4.851 1.00 19.20 72 ALA D CA 1
ATOM 9761 C C . ALA F 1 78 ? 28.060 -10.146 -3.413 1.00 23.75 72 ALA D C 1
ATOM 9762 O O . ALA F 1 78 ? 27.046 -9.540 -3.054 1.00 26.12 72 ALA D O 1
ATOM 9764 N N . ASP F 1 79 ? 29.056 -10.435 -2.580 1.00 23.77 73 ASP D N 1
ATOM 9765 C CA . ASP F 1 79 ? 29.114 -9.831 -1.248 1.00 23.01 73 ASP D CA 1
ATOM 9766 C C . ASP F 1 79 ? 30.255 -8.831 -1.255 1.00 25.35 73 ASP D C 1
ATOM 9767 O O . ASP F 1 79 ? 31.430 -9.210 -1.203 1.00 21.77 73 ASP D O 1
ATOM 9772 N N . THR F 1 80 ? 29.909 -7.552 -1.346 1.00 21.43 74 THR D N 1
ATOM 9773 C CA . THR F 1 80 ? 30.927 -6.517 -1.478 1.00 23.54 74 THR D CA 1
ATOM 9774 C C . THR F 1 80 ? 31.770 -6.308 -0.215 1.00 21.61 74 THR D C 1
ATOM 9775 O O . THR F 1 80 ? 32.838 -5.716 -0.281 1.00 26.92 74 THR D O 1
ATOM 9779 N N . SER F 1 81 ? 31.304 -6.783 0.931 1.00 21.41 75 SER D N 1
ATOM 9780 C CA . SER F 1 81 ? 32.119 -6.670 2.137 1.00 25.47 75 SER D CA 1
ATOM 9781 C C . SER F 1 81 ? 33.126 -7.811 2.223 1.00 25.31 75 SER D C 1
ATOM 9782 O O . SER F 1 81 ? 34.173 -7.670 2.848 1.00 24.70 75 SER D O 1
ATOM 9785 N N . ALA F 1 82 ? 32.819 -8.932 1.574 1.00 26.14 76 ALA D N 1
ATOM 9786 C CA . ALA F 1 82 ? 33.718 -10.087 1.568 1.00 21.92 76 ALA D CA 1
ATOM 9787 C C . ALA F 1 82 ? 34.606 -10.136 0.326 1.00 24.41 76 ALA D C 1
ATOM 9788 O O . ALA F 1 82 ? 35.414 -11.060 0.170 1.00 25.72 76 ALA D O 1
ATOM 9790 N N . ASN F 1 83 ? 34.457 -9.142 -0.551 1.00 20.58 77 ASN D N 1
ATOM 9791 C CA . ASN F 1 83 ? 35.167 -9.137 -1.823 1.00 19.51 77 ASN D CA 1
ATOM 9792 C C . ASN F 1 83 ? 34.978 -10.459 -2.569 1.00 20.33 77 ASN D C 1
ATOM 9793 O O . ASN F 1 83 ? 35.919 -10.985 -3.169 1.00 20.58 77 ASN D O 1
ATOM 9798 N N . THR F 1 84 ? 33.760 -10.993 -2.531 1.00 20.33 78 THR D N 1
ATOM 9799 C CA . THR F 1 84 ? 33.498 -12.331 -3.057 1.00 19.62 78 THR D CA 1
ATOM 9800 C C . THR F 1 84 ? 32.262 -12.411 -3.955 1.00 20.31 78 THR D C 1
ATOM 9801 O O . THR F 1 84 ? 31.161 -11.968 -3.594 1.00 17.48 78 THR D O 1
ATOM 9805 N N . ALA F 1 85 ? 32.471 -12.982 -5.136 1.00 17.76 79 ALA D N 1
ATOM 9806 C CA . ALA F 1 85 ? 31.399 -13.273 -6.064 1.00 16.05 79 ALA D CA 1
ATOM 9807 C C . ALA F 1 85 ? 31.073 -14.770 -5.973 1.00 15.28 79 ALA D C 1
ATOM 9808 O O . ALA F 1 85 ? 31.968 -15.581 -5.777 1.00 13.11 79 ALA D O 1
ATOM 9810 N N . TYR F 1 86 ? 29.797 -15.136 -6.077 1.00 16.45 80 TYR D N 1
ATOM 9811 C CA . TYR F 1 86 ? 29.411 -16.551 -6.063 1.00 13.10 80 TYR D CA 1
ATOM 9812 C C . TYR F 1 86 ? 28.665 -16.914 -7.324 1.00 14.60 80 TYR D C 1
ATOM 9813 O O . TYR F 1 86 ? 27.958 -16.084 -7.904 1.00 16.46 80 TYR D O 1
ATOM 9822 N N . MET F 1 87 ? 28.804 -18.163 -7.738 1.00 11.49 81 MET D N 1
ATOM 9823 C CA . MET F 1 87 ? 27.974 -18.692 -8.802 1.00 10.93 81 MET D CA 1
ATOM 9824 C C . MET F 1 87 ? 27.453 -20.050 -8.376 1.00 15.27 81 MET D C 1
ATOM 9825 O O . MET F 1 87 ? 28.213 -20.896 -7.912 1.00 12.86 81 MET D O 1
ATOM 9830 N N . GLU F 1 88 ? 26.148 -20.244 -8.530 1.00 16.41 82 GLU D N 1
ATOM 9831 C CA . GLU F 1 88 ? 25.486 -21.462 -8.100 1.00 15.24 82 GLU D CA 1
ATOM 9832 C C . GLU F 1 88 ? 24.753 -22.087 -9.265 1.00 14.97 82 GLU D C 1
ATOM 9833 O O . GLU F 1 88 ? 23.937 -21.441 -9.914 1.00 14.58 82 GLU D O 1
ATOM 9839 N N . LEU F 1 89 ? 25.067 -23.349 -9.532 1.00 15.77 83 LEU D N 1
ATOM 9840 C CA . LEU F 1 89 ? 24.448 -24.086 -10.615 1.00 14.33 83 LEU D CA 1
ATOM 9841 C C . LEU F 1 89 ? 23.612 -25.165 -9.955 1.00 12.54 83 LEU D C 1
ATOM 9842 O O . LEU F 1 89 ? 24.082 -25.831 -9.038 1.00 14.32 83 LEU D O 1
ATOM 9847 N N . ARG F 1 90 ? 22.357 -25.296 -10.380 1.00 10.99 84 ARG D N 1
ATOM 9848 C CA . ARG F 1 90 ? 21.453 -26.303 -9.831 1.00 10.24 84 ARG D CA 1
ATOM 9849 C C . ARG F 1 90 ? 21.163 -27.398 -10.854 1.00 11.03 84 ARG D C 1
ATOM 9850 O O . ARG F 1 90 ? 21.493 -27.269 -12.036 1.00 9.95 84 ARG D O 1
ATOM 9858 N N . SER F 1 91 ? 20.552 -28.485 -10.400 1.00 9.87 85 SER D N 1
ATOM 9859 C CA . SER F 1 91 ? 20.212 -29.583 -11.298 1.00 11.29 85 SER D CA 1
ATOM 9860 C C . SER F 1 91 ? 21.386 -30.019 -12.183 1.00 13.30 85 SER D C 1
ATOM 9861 O O . SER F 1 91 ? 21.299 -30.005 -13.414 1.00 17.11 85 SER D O 1
ATOM 9864 N N . LEU F 1 92 ? 22.488 -30.401 -11.548 1.00 14.88 86 LEU D N 1
ATOM 9865 C CA . LEU F 1 92 ? 23.680 -30.813 -12.272 1.00 14.21 86 LEU D CA 1
ATOM 9866 C C . LEU F 1 92 ? 23.449 -32.117 -13.037 1.00 14.86 86 LEU D C 1
ATOM 9867 O O . LEU F 1 92 ? 22.803 -33.042 -12.546 1.00 15.01 86 LEU D O 1
ATOM 9872 N N . ARG F 1 93 ? 23.972 -32.177 -14.250 1.00 14.27 87 ARG D N 1
ATOM 9873 C CA . ARG F 1 93 ? 23.788 -33.332 -15.114 1.00 16.36 87 ARG D CA 1
ATOM 9874 C C . ARG F 1 93 ? 25.182 -33.685 -15.624 1.00 19.43 87 ARG D C 1
ATOM 9875 O O . ARG F 1 93 ? 26.093 -32.868 -15.522 1.00 16.05 87 ARG D O 1
ATOM 9883 N N . SER F 1 94 ? 25.348 -34.882 -16.180 1.00 20.44 88 SER D N 1
ATOM 9884 C CA . SER F 1 94 ? 26.653 -35.323 -16.668 1.00 16.09 88 SER D CA 1
ATOM 9885 C C . SER F 1 94 ? 27.462 -34.271 -17.403 1.00 15.63 88 SER D C 1
ATOM 9886 O O . SER F 1 94 ? 28.678 -34.240 -17.277 1.00 19.33 88 SER D O 1
ATOM 9889 N N . ALA F 1 95 ? 26.812 -33.416 -18.181 1.00 14.31 89 ALA D N 1
ATOM 9890 C CA . ALA F 1 95 ? 27.566 -32.455 -18.982 1.00 14.12 89 ALA D CA 1
ATOM 9891 C C . ALA F 1 95 ? 27.985 -31.198 -18.210 1.00 16.95 89 ALA D C 1
ATOM 9892 O O . ALA F 1 95 ? 28.542 -30.261 -18.796 1.00 20.43 89 ALA D O 1
ATOM 9894 N N . ASP F 1 96 ? 27.712 -31.173 -16.909 1.00 13.49 90 ASP D N 1
ATOM 9895 C CA . ASP F 1 96 ? 28.084 -30.038 -16.083 1.00 13.48 90 ASP D CA 1
ATOM 9896 C C . ASP F 1 96 ? 29.453 -30.274 -15.458 1.00 14.07 90 ASP D C 1
ATOM 9897 O O . ASP F 1 96 ? 30.005 -29.389 -14.813 1.00 11.11 90 ASP D O 1
ATOM 9902 N N . THR F 1 97 ? 29.996 -31.473 -15.656 1.00 11.33 91 THR D N 1
ATOM 9903 C CA . THR F 1 97 ? 31.375 -31.766 -15.272 1.00 10.03 91 THR D CA 1
ATOM 9904 C C . THR F 1 97 ? 32.358 -30.867 -16.033 1.00 10.41 91 THR D C 1
ATOM 9905 O O . THR F 1 97 ? 32.447 -30.934 -17.256 1.00 9.41 91 THR D O 1
ATOM 9909 N N . ALA F 1 98 ? 33.106 -30.033 -15.313 1.00 10.97 92 ALA D N 1
ATOM 9910 C CA . ALA F 1 98 ? 34.054 -29.117 -15.952 1.00 9.10 92 ALA D CA 1
ATOM 9911 C C . ALA F 1 98 ? 34.837 -28.331 -14.941 1.00 7.41 92 ALA D C 1
ATOM 9912 O O . ALA F 1 98 ? 34.643 -28.490 -13.743 1.00 8.89 92 ALA D O 1
ATOM 9914 N N . VAL F 1 99 ? 35.719 -27.471 -15.440 1.00 8.12 93 VAL D N 1
ATOM 9915 C CA . VAL F 1 99 ? 36.446 -26.526 -14.597 1.00 10.46 93 VAL D CA 1
ATOM 9916 C C . VAL F 1 99 ? 35.750 -25.159 -14.652 1.00 10.89 93 VAL D C 1
ATOM 9917 O O . VAL F 1 99 ? 35.481 -24.650 -15.746 1.00 10.83 93 VAL D O 1
ATOM 9921 N N . TYR F 1 100 ? 35.436 -24.589 -13.485 1.00 9.62 94 TYR D N 1
ATOM 9922 C CA . TYR F 1 100 ? 34.682 -23.325 -13.408 1.00 9.46 94 TYR D CA 1
ATOM 9923 C C . TYR F 1 100 ? 35.574 -22.128 -13.068 1.00 10.98 94 TYR D C 1
ATOM 9924 O O . TYR F 1 100 ? 36.085 -21.996 -11.960 1.00 11.20 94 TYR D O 1
ATOM 9933 N N . TYR F 1 101 ? 35.782 -21.260 -14.043 1.00 11.44 95 TYR D N 1
ATOM 9934 C CA . TYR F 1 101 ? 36.593 -20.083 -13.810 1.00 11.17 95 TYR D CA 1
ATOM 9935 C C . TYR F 1 101 ? 35.715 -18.886 -13.541 1.00 12.88 95 TYR D C 1
ATOM 9936 O O . TYR F 1 101 ? 34.636 -18.754 -14.132 1.00 12.58 95 TYR D O 1
ATOM 9945 N N . CYS F 1 102 ? 36.170 -18.024 -12.641 1.00 10.96 96 CYS D N 1
ATOM 9946 C CA . CYS F 1 102 ? 35.678 -16.654 -12.601 1.00 14.36 96 CYS D CA 1
ATOM 9947 C C . CYS F 1 102 ? 36.817 -15.766 -13.085 1.00 15.45 96 CYS D C 1
ATOM 9948 O O . CYS F 1 102 ? 37.987 -16.155 -13.018 1.00 13.50 96 CYS D O 1
ATOM 9951 N N . ALA F 1 103 ? 36.458 -14.599 -13.611 1.00 11.29 97 ALA D N 1
ATOM 9952 C CA . ALA F 1 103 ? 37.418 -13.684 -14.206 1.00 11.40 97 ALA D CA 1
ATOM 9953 C C . ALA F 1 103 ? 36.922 -12.229 -14.083 1.00 14.45 97 ALA D C 1
ATOM 9954 O O . ALA F 1 103 ? 35.729 -11.953 -14.153 1.00 14.81 97 ALA D O 1
ATOM 9956 N N . ARG F 1 104 ? 37.851 -11.308 -13.882 1.00 13.19 98 ARG D N 1
ATOM 9957 C CA . ARG F 1 104 ? 37.525 -9.915 -13.692 1.00 13.42 98 ARG D CA 1
ATOM 9958 C C . ARG F 1 104 ? 37.669 -9.191 -15.018 1.00 14.07 98 ARG D C 1
ATOM 9959 O O . ARG F 1 104 ? 38.617 -9.454 -15.748 1.00 16.29 98 ARG D O 1
ATOM 9967 N N . VAL F 1 105 ? 36.741 -8.298 -15.350 1.00 11.12 99 VAL D N 1
ATOM 9968 C CA . VAL F 1 105 ? 36.898 -7.510 -16.567 1.00 12.71 99 VAL D CA 1
ATOM 9969 C C . VAL F 1 105 ? 38.101 -6.612 -16.389 1.00 15.97 99 VAL D C 1
ATOM 9970 O O . VAL F 1 105 ? 38.661 -6.522 -15.296 1.00 15.59 99 VAL D O 1
ATOM 9974 N N . GLY F 1 106 ? 38.481 -5.937 -17.468 1.00 17.64 100 GLY D N 1
ATOM 9975 C CA . GLY F 1 106 ? 39.645 -5.065 -17.477 1.00 19.41 100 GLY D CA 1
ATOM 9976 C C . GLY F 1 106 ? 39.347 -3.620 -17.111 1.00 17.58 100 GLY D C 1
ATOM 9977 O O . GLY F 1 106 ? 38.195 -3.199 -17.066 1.00 19.08 100 GLY D O 1
ATOM 9978 N N . GLU F 1 107 ? 40.394 -2.856 -16.838 1.00 19.78 101 GLU D N 1
ATOM 9979 C CA . GLU F 1 107 ? 40.218 -1.478 -16.391 1.00 28.47 101 GLU D CA 1
ATOM 9980 C C . GLU F 1 107 ? 39.878 -0.590 -17.568 1.00 28.89 101 GLU D C 1
ATOM 9981 O O . GLU F 1 107 ? 40.418 -0.760 -18.659 1.00 30.15 101 GLU D O 1
ATOM 9987 N N . TRP F 1 108 ? 38.970 0.349 -17.341 1.00 26.38 102 TRP D N 1
ATOM 9988 C CA . TRP F 1 108 ? 38.497 1.210 -18.404 1.00 27.96 102 TRP D CA 1
ATOM 9989 C C . TRP F 1 108 ? 39.668 1.916 -19.102 1.00 34.53 102 TRP D C 1
ATOM 9990 O O . TRP F 1 108 ? 40.546 2.497 -18.452 1.00 30.73 102 TRP D O 1
ATOM 10001 N N . GLY F 1 109 ? 39.681 1.839 -20.431 1.00 34.66 103 GLY D N 1
ATOM 10002 C CA . GLY F 1 109 ? 40.778 2.357 -21.228 1.00 32.58 103 GLY D CA 1
ATOM 10003 C C . GLY F 1 109 ? 40.633 3.792 -21.713 1.00 43.06 103 GLY D C 1
ATOM 10004 O O . GLY F 1 109 ? 39.558 4.388 -21.634 1.00 36.23 103 GLY D O 1
ATOM 10005 N N . TRP F 1 110 ? 41.740 4.330 -22.224 1.00 50.74 104 TRP D N 1
ATOM 10006 C CA . TRP F 1 110 ? 41.836 5.709 -22.702 1.00 50.29 104 TRP D CA 1
ATOM 10007 C C . TRP F 1 110 ? 40.611 6.204 -23.483 1.00 54.19 104 TRP D C 1
ATOM 10008 O O . TRP F 1 110 ? 39.950 7.164 -23.071 1.00 52.16 104 TRP D O 1
ATOM 10010 N N . ASP F 1 111 ? 40.322 5.563 -24.613 1.00 45.74 105 ASP D N 1
ATOM 10011 C CA . ASP F 1 111 ? 39.201 5.970 -25.456 1.00 43.04 105 ASP D CA 1
ATOM 10012 C C . ASP F 1 111 ? 38.258 4.807 -25.731 1.00 42.08 105 ASP D C 1
ATOM 10013 O O . ASP F 1 111 ? 37.905 4.541 -26.880 1.00 35.96 105 ASP D O 1
ATOM 10018 N N . ASP F 1 112 ? 37.853 4.116 -24.673 1.00 35.90 106 ASP D N 1
ATOM 10019 C CA . ASP F 1 112 ? 36.998 2.947 -24.804 1.00 26.15 106 ASP D CA 1
ATOM 10020 C C . ASP F 1 112 ? 35.592 3.277 -25.302 1.00 26.15 106 ASP D C 1
ATOM 10021 O O . ASP F 1 112 ? 34.994 4.271 -24.895 1.00 26.70 106 ASP D O 1
ATOM 10026 N N . SER F 1 113 ? 35.064 2.440 -26.186 1.00 21.57 107 SER D N 1
ATOM 10027 C CA . SER F 1 113 ? 33.631 2.427 -26.427 1.00 23.68 107 SER D CA 1
ATOM 10028 C C . SER F 1 113 ? 33.084 1.567 -25.307 1.00 23.61 107 SER D C 1
ATOM 10029 O O . SER F 1 113 ? 33.846 0.855 -24.662 1.00 20.83 107 SER D O 1
ATOM 10032 N N . PRO F 1 114 ? 31.768 1.623 -25.061 1.00 24.32 108 PRO D N 1
ATOM 10033 C CA . PRO F 1 114 ? 31.246 0.770 -23.993 1.00 19.87 108 PRO D CA 1
ATOM 10034 C C . PRO F 1 114 ? 31.639 -0.685 -24.219 1.00 24.16 108 PRO D C 1
ATOM 10035 O O . PRO F 1 114 ? 31.762 -1.108 -25.370 1.00 27.33 108 PRO D O 1
ATOM 10039 N N . TYR F 1 115 ? 31.886 -1.408 -23.128 1.00 21.42 109 TYR D N 1
ATOM 10040 C CA . TYR F 1 115 ? 32.239 -2.830 -23.150 1.00 22.22 109 TYR D CA 1
ATOM 10041 C C . TYR F 1 115 ? 33.595 -3.198 -23.769 1.00 23.67 109 TYR D C 1
ATOM 10042 O O . TYR F 1 115 ? 33.952 -4.380 -23.818 1.00 25.33 109 TYR D O 1
ATOM 10051 N N . ASP F 1 116 ? 34.355 -2.207 -24.224 1.00 21.06 110 ASP D N 1
ATOM 10052 C CA . ASP F 1 116 ? 35.697 -2.469 -24.751 1.00 21.67 110 ASP D CA 1
ATOM 10053 C C . ASP F 1 116 ? 36.616 -3.130 -23.721 1.00 16.34 110 ASP D C 1
ATOM 10054 O O . ASP F 1 116 ? 37.640 -3.704 -24.075 1.00 16.54 110 ASP D O 1
ATOM 10059 N N . ASN F 1 117 ? 36.237 -3.042 -22.451 1.00 16.58 111 ASN D N 1
ATOM 10060 C CA . ASN F 1 117 ? 37.020 -3.594 -21.355 1.00 14.34 111 ASN D CA 1
ATOM 10061 C C . ASN F 1 117 ? 36.475 -4.925 -20.823 1.00 15.84 111 ASN D C 1
ATOM 10062 O O . ASN F 1 117 ? 37.001 -5.479 -19.851 1.00 13.45 111 ASN D O 1
ATOM 10067 N N . TYR F 1 118 ? 35.440 -5.454 -21.470 1.00 14.01 112 TYR D N 1
ATOM 10068 C CA . TYR F 1 118 ? 34.768 -6.641 -20.953 1.00 14.47 112 TYR D CA 1
ATOM 10069 C C . TYR F 1 118 ? 35.381 -7.963 -21.382 1.00 16.50 112 TYR D C 1
ATOM 10070 O O . TYR F 1 118 ? 34.670 -8.958 -21.501 1.00 16.16 112 TYR D O 1
ATOM 10079 N N . TYR F 1 119 ? 36.696 -7.969 -21.604 1.00 15.13 113 TYR D N 1
ATOM 10080 C CA . TYR F 1 119 ? 37.442 -9.208 -21.825 1.00 15.71 113 TYR D CA 1
ATOM 10081 C C . TYR F 1 119 ? 37.915 -9.774 -20.483 1.00 18.83 113 TYR D C 1
ATOM 10082 O O . TYR F 1 119 ? 37.982 -9.055 -19.496 1.00 21.90 113 TYR D O 1
ATOM 10091 N N . MET F 1 120 ? 38.238 -11.061 -20.436 1.00 22.57 114 MET D N 1
ATOM 10092 C CA . MET F 1 120 ? 38.685 -11.678 -19.188 1.00 19.72 114 MET D CA 1
ATOM 10093 C C . MET F 1 120 ? 40.117 -11.233 -18.871 1.00 20.93 114 MET D C 1
ATOM 10094 O O . MET F 1 120 ? 41.073 -11.755 -19.438 1.00 23.62 114 MET D O 1
ATOM 10099 N N . ASP F 1 121 ? 40.261 -10.268 -17.966 1.00 19.90 115 ASP D N 1
ATOM 10100 C CA . ASP F 1 121 ? 41.553 -9.615 -17.709 1.00 17.96 115 ASP D CA 1
ATOM 10101 C C . ASP F 1 121 ? 42.425 -10.359 -16.700 1.00 17.17 115 ASP D C 1
ATOM 10102 O O . ASP F 1 121 ? 43.632 -10.480 -16.881 1.00 20.99 115 ASP D O 1
ATOM 10107 N N . VAL F 1 122 ? 41.811 -10.845 -15.628 1.00 22.22 116 VAL D N 1
ATOM 10108 C CA . VAL F 1 122 ? 42.505 -11.680 -14.656 1.00 17.50 116 VAL D CA 1
ATOM 10109 C C . VAL F 1 122 ? 41.635 -12.860 -14.283 1.00 16.07 116 VAL D C 1
ATOM 10110 O O . VAL F 1 122 ? 40.516 -12.654 -13.850 1.00 20.42 116 VAL D O 1
ATOM 10114 N N . TRP F 1 123 ? 42.135 -14.083 -14.453 1.00 14.27 117 TRP D N 1
ATOM 10115 C CA . TRP F 1 123 ? 41.354 -15.284 -14.161 1.00 12.34 117 TRP D CA 1
ATOM 10116 C C . TRP F 1 123 ? 41.763 -15.927 -12.853 1.00 18.93 117 TRP D C 1
ATOM 10117 O O . TRP F 1 123 ? 42.871 -15.705 -12.359 1.00 18.63 117 TRP D O 1
ATOM 10128 N N . GLY F 1 124 ? 40.869 -16.759 -12.321 1.00 18.20 118 GLY D N 1
ATOM 10129 C CA . GLY F 1 124 ? 41.195 -17.641 -11.216 1.00 23.12 118 GLY D CA 1
ATOM 10130 C C . GLY F 1 124 ? 41.687 -18.986 -11.734 1.00 20.82 118 GLY D C 1
ATOM 10131 O O . GLY F 1 124 ? 41.556 -19.291 -12.919 1.00 19.02 118 GLY D O 1
ATOM 10132 N N . LYS F 1 125 ? 42.241 -19.807 -10.850 1.00 21.38 119 LYS D N 1
ATOM 10133 C CA . LYS F 1 125 ? 42.886 -21.044 -11.289 1.00 23.20 119 LYS D CA 1
ATOM 10134 C C . LYS F 1 125 ? 41.887 -22.116 -11.731 1.00 23.43 119 LYS D C 1
ATOM 10135 O O . LYS F 1 125 ? 42.236 -23.048 -12.464 1.00 28.75 119 LYS D O 1
ATOM 10141 N N . GLY F 1 126 ? 40.643 -21.983 -11.290 1.00 20.97 120 GLY D N 1
ATOM 10142 C CA . GLY F 1 126 ? 39.619 -22.946 -11.645 1.00 14.79 120 GLY D CA 1
ATOM 10143 C C . GLY F 1 126 ? 39.222 -23.815 -10.469 1.00 15.75 120 GLY D C 1
ATOM 10144 O O . GLY F 1 126 ? 39.994 -24.027 -9.535 1.00 22.35 120 GLY D O 1
ATOM 10145 N N . THR F 1 127 ? 38.002 -24.318 -10.529 1.00 11.29 121 THR D N 1
ATOM 10146 C CA . THR F 1 127 ? 37.443 -25.151 -9.492 1.00 13.13 121 THR D CA 1
ATOM 10147 C C . THR F 1 127 ? 36.820 -26.311 -10.206 1.00 12.35 121 THR D C 1
ATOM 10148 O O . THR F 1 127 ? 35.794 -26.150 -10.843 1.00 13.89 121 THR D O 1
ATOM 10152 N N . THR F 1 128 ? 37.432 -27.478 -10.121 1.00 13.80 122 THR D N 1
ATOM 10153 C CA . THR F 1 128 ? 36.914 -28.629 -10.845 1.00 16.11 122 THR D CA 1
ATOM 10154 C C . THR F 1 128 ? 35.642 -29.150 -10.188 1.00 13.80 122 THR D C 1
ATOM 10155 O O . THR F 1 128 ? 35.548 -29.276 -8.959 1.00 13.74 122 THR D O 1
ATOM 10159 N N . VAL F 1 129 ? 34.656 -29.454 -11.018 1.00 9.24 123 VAL D N 1
ATOM 10160 C CA . VAL F 1 129 ? 33.404 -29.947 -10.499 1.00 11.61 123 VAL D CA 1
ATOM 10161 C C . VAL F 1 129 ? 33.026 -31.167 -11.291 1.00 10.78 123 VAL D C 1
ATOM 10162 O O . VAL F 1 129 ? 32.873 -31.083 -12.510 1.00 8.55 123 VAL D O 1
ATOM 10166 N N . ILE F 1 130 ? 32.875 -32.296 -10.594 1.00 11.85 124 ILE D N 1
ATOM 10167 C CA . ILE F 1 130 ? 32.534 -33.556 -11.234 1.00 9.80 124 ILE D CA 1
ATOM 10168 C C . ILE F 1 130 ? 31.182 -34.047 -10.806 1.00 13.13 124 ILE D C 1
ATOM 10169 O O . ILE F 1 130 ? 30.948 -34.298 -9.636 1.00 19.06 124 ILE D O 1
ATOM 10174 N N . VAL F 1 131 ? 30.286 -34.173 -11.766 1.00 15.94 125 VAL D N 1
ATOM 10175 C CA . VAL F 1 131 ? 29.026 -34.846 -11.550 1.00 22.00 125 VAL D CA 1
ATOM 10176 C C . VAL F 1 131 ? 29.277 -36.324 -11.773 1.00 29.04 125 VAL D C 1
ATOM 10177 O O . VAL F 1 131 ? 29.747 -36.720 -12.837 1.00 35.13 125 VAL D O 1
ATOM 10181 N N . SER F 1 132 ? 28.983 -37.146 -10.777 1.00 30.38 126 SER D N 1
ATOM 10182 C CA . SER F 1 132 ? 29.190 -38.573 -10.928 1.00 29.76 126 SER D CA 1
ATOM 10183 C C . SER F 1 132 ? 28.163 -39.207 -11.868 1.00 39.33 126 SER D C 1
ATOM 10184 O O . SER F 1 132 ? 27.446 -38.509 -12.597 1.00 39.70 126 SER D O 1
ATOM 10187 N N . SER F 1 133 ? 28.108 -40.538 -11.853 1.00 54.19 127 SER D N 1
ATOM 10188 C CA . SER F 1 133 ? 27.358 -41.304 -12.850 1.00 47.60 127 SER D CA 1
ATOM 10189 C C . SER F 1 133 ? 27.862 -41.020 -14.280 1.00 51.81 127 SER D C 1
ATOM 10190 O O . SER F 1 133 ? 29.038 -41.250 -14.602 1.00 35.53 127 SER D O 1
ATOM 10193 N N . GLU F 1 149 ? 25.397 -15.456 -34.151 1.00 56.14 143 GLU D N 1
ATOM 10194 C CA . GLU F 1 149 ? 25.921 -16.808 -33.971 1.00 54.88 143 GLU D CA 1
ATOM 10195 C C . GLU F 1 149 ? 27.385 -16.901 -34.411 1.00 45.03 143 GLU D C 1
ATOM 10196 O O . GLU F 1 149 ? 27.718 -17.660 -35.324 1.00 47.81 143 GLU D O 1
ATOM 10202 N N . ILE F 1 150 ? 28.255 -16.124 -33.766 1.00 47.54 144 ILE D N 1
ATOM 10203 C CA . ILE F 1 150 ? 29.664 -16.028 -34.168 1.00 45.04 144 ILE D CA 1
ATOM 10204 C C . ILE F 1 150 ? 30.476 -17.280 -33.836 1.00 40.58 144 ILE D C 1
ATOM 10205 O O . ILE F 1 150 ? 30.495 -17.735 -32.694 1.00 39.68 144 ILE D O 1
ATOM 10210 N N . VAL F 1 151 ? 31.160 -17.822 -34.838 1.00 41.60 145 VAL D N 1
ATOM 10211 C CA . VAL F 1 151 ? 32.013 -18.987 -34.639 1.00 35.20 145 VAL D CA 1
ATOM 10212 C C . VAL F 1 151 ? 33.480 -18.670 -34.913 1.00 33.47 145 VAL D C 1
ATOM 10213 O O . VAL F 1 151 ? 33.816 -18.111 -35.951 1.00 37.05 145 VAL D O 1
ATOM 10217 N N . LEU F 1 152 ? 34.351 -19.029 -33.977 1.00 31.75 146 LEU D N 1
ATOM 10218 C CA . LEU F 1 152 ? 35.776 -18.808 -34.169 1.00 34.75 146 LEU D CA 1
ATOM 10219 C C . LEU F 1 152 ? 36.477 -20.109 -34.529 1.00 37.36 146 LEU D C 1
ATOM 10220 O O . LEU F 1 152 ? 36.218 -21.141 -33.919 1.00 35.21 146 LEU D O 1
ATOM 10225 N N . THR F 1 153 ? 37.361 -20.055 -35.524 1.00 35.46 147 THR D N 1
ATOM 10226 C CA . THR F 1 153 ? 38.155 -21.218 -35.888 1.00 39.17 147 THR D CA 1
ATOM 10227 C C . THR F 1 153 ? 39.645 -20.902 -35.867 1.00 43.30 147 THR D C 1
ATOM 10228 O O . THR F 1 153 ? 40.142 -20.087 -36.644 1.00 41.15 147 THR D O 1
ATOM 10232 N N . GLN F 1 154 ? 40.353 -21.552 -34.957 1.00 38.86 148 GLN D N 1
ATOM 10233 C CA . GLN F 1 154 ? 41.771 -21.307 -34.801 1.00 44.83 148 GLN D CA 1
ATOM 10234 C C . GLN F 1 154 ? 42.547 -22.255 -35.681 1.00 49.45 148 GLN D C 1
ATOM 10235 O O . GLN F 1 154 ? 42.075 -23.345 -36.003 1.00 43.27 148 GLN D O 1
ATOM 10241 N N . ALA F 1 155 ? 43.733 -21.827 -36.086 1.00 47.37 149 ALA D N 1
ATOM 10242 C CA . ALA F 1 155 ? 44.548 -22.630 -36.978 1.00 52.59 149 ALA D CA 1
ATOM 10243 C C . ALA F 1 155 ? 46.003 -22.225 -36.845 1.00 52.25 149 ALA D C 1
ATOM 10244 O O . ALA F 1 155 ? 46.307 -21.041 -36.670 1.00 47.39 149 ALA D O 1
ATOM 10246 N N . PRO F 1 156 ? 46.910 -23.212 -36.904 1.00 55.03 150 PRO D N 1
ATOM 10247 C CA . PRO F 1 156 ? 46.596 -24.643 -37.030 1.00 59.16 150 PRO D CA 1
ATOM 10248 C C . PRO F 1 156 ? 46.066 -25.243 -35.723 1.00 53.73 150 PRO D C 1
ATOM 10249 O O . PRO F 1 156 ? 45.879 -24.518 -34.746 1.00 53.48 150 PRO D O 1
ATOM 10253 N N . GLY F 1 157 ? 45.843 -26.555 -35.706 1.00 50.00 151 GLY D N 1
ATOM 10254 C CA . GLY F 1 157 ? 45.417 -27.244 -34.498 1.00 56.61 151 GLY D CA 1
ATOM 10255 C C . GLY F 1 157 ? 46.545 -27.378 -33.483 1.00 56.36 151 GLY D C 1
ATOM 10256 O O . GLY F 1 157 ? 46.452 -26.878 -32.355 1.00 52.29 151 GLY D O 1
ATOM 10257 N N . THR F 1 158 ? 47.606 -28.077 -33.881 1.00 57.74 152 THR D N 1
ATOM 10258 C CA . THR F 1 158 ? 48.833 -28.131 -33.096 1.00 48.53 152 THR D CA 1
ATOM 10259 C C . THR F 1 158 ? 49.928 -27.457 -33.899 1.00 50.12 152 THR D C 1
ATOM 10260 O O . THR F 1 158 ? 49.966 -27.566 -35.117 1.00 53.72 152 THR D O 1
ATOM 10264 N N . LEU F 1 159 ? 50.820 -26.759 -33.214 1.00 54.95 153 LEU D N 1
ATOM 10265 C CA . LEU F 1 159 ? 51.874 -26.015 -33.882 1.00 50.18 153 LEU D CA 1
ATOM 10266 C C . LEU F 1 159 ? 53.190 -26.316 -33.183 1.00 53.87 153 LEU D C 1
ATOM 10267 O O . LEU F 1 159 ? 53.468 -25.780 -32.113 1.00 54.86 153 LEU D O 1
ATOM 10272 N N . SER F 1 160 ? 53.988 -27.191 -33.792 1.00 64.80 154 SER D N 1
ATOM 10273 C CA . SER F 1 160 ? 55.221 -27.686 -33.176 1.00 65.46 154 SER D CA 1
ATOM 10274 C C . SER F 1 160 ? 56.456 -26.935 -33.669 1.00 60.29 154 SER D C 1
ATOM 10275 O O . SER F 1 160 ? 56.696 -26.843 -34.873 1.00 62.17 154 SER D O 1
ATOM 10278 N N . LEU F 1 161 ? 57.230 -26.400 -32.727 1.00 57.24 155 LEU D N 1
ATOM 10279 C CA . LEU F 1 161 ? 58.404 -25.594 -33.048 1.00 60.97 155 LEU D CA 1
ATOM 10280 C C . LEU F 1 161 ? 59.504 -25.816 -32.022 1.00 59.40 155 LEU D C 1
ATOM 10281 O O . LEU F 1 161 ? 59.277 -26.431 -30.977 1.00 59.11 155 LEU D O 1
ATOM 10286 N N . SER F 1 162 ? 60.696 -25.316 -32.337 1.00 59.47 156 SER D N 1
ATOM 10287 C CA . SER F 1 162 ? 61.814 -25.293 -31.399 1.00 61.40 156 SER D CA 1
ATOM 10288 C C . SER F 1 162 ? 62.045 -23.837 -31.022 1.00 57.41 156 SER D C 1
ATOM 10289 O O . SER F 1 162 ? 61.506 -22.943 -31.672 1.00 53.97 156 SER D O 1
ATOM 10291 N N . PRO F 1 163 ? 62.839 -23.584 -29.970 1.00 61.88 157 PRO D N 1
ATOM 10292 C CA . PRO F 1 163 ? 63.087 -22.185 -29.598 1.00 57.96 157 PRO D CA 1
ATOM 10293 C C . PRO F 1 163 ? 63.531 -21.343 -30.796 1.00 59.45 157 PRO D C 1
ATOM 10294 O O . PRO F 1 163 ? 63.904 -21.896 -31.829 1.00 67.47 157 PRO D O 1
ATOM 10298 N N . GLY F 1 164 ? 63.467 -20.023 -30.672 1.00 55.23 158 GLY D N 1
ATOM 10299 C CA . GLY F 1 164 ? 63.930 -19.147 -31.733 1.00 57.32 158 GLY D CA 1
ATOM 10300 C C . GLY F 1 164 ? 63.098 -19.112 -33.007 1.00 54.64 158 GLY D C 1
ATOM 10301 O O . GLY F 1 164 ? 63.209 -18.167 -33.784 1.00 61.55 158 GLY D O 1
ATOM 10302 N N . GLU F 1 165 ? 62.274 -20.128 -33.243 1.00 52.66 159 GLU D N 1
ATOM 10303 C CA . GLU F 1 165 ? 61.376 -20.104 -34.400 1.00 51.13 159 GLU D CA 1
ATOM 10304 C C . GLU F 1 165 ? 60.228 -19.089 -34.246 1.00 58.95 159 GLU D C 1
ATOM 10305 O O . GLU F 1 165 ? 59.949 -18.590 -33.151 1.00 57.61 159 GLU D O 1
ATOM 10311 N N . ARG F 1 166 ? 59.556 -18.803 -35.355 1.00 57.58 160 ARG D N 1
ATOM 10312 C CA . ARG F 1 166 ? 58.482 -17.820 -35.380 1.00 55.95 160 ARG D CA 1
ATOM 10313 C C . ARG F 1 166 ? 57.105 -18.492 -35.452 1.00 61.94 160 ARG D C 1
ATOM 10314 O O . ARG F 1 166 ? 56.771 -19.150 -36.445 1.00 59.30 160 ARG D O 1
ATOM 10322 N N . ALA F 1 167 ? 56.313 -18.321 -34.394 1.00 60.55 161 ALA D N 1
ATOM 10323 C CA . ALA F 1 167 ? 54.954 -18.867 -34.328 1.00 55.95 161 ALA D CA 1
ATOM 10324 C C . ALA F 1 167 ? 53.912 -17.871 -34.843 1.00 52.22 161 ALA D C 1
ATOM 10325 O O . ALA F 1 167 ? 54.062 -16.656 -34.671 1.00 51.51 161 ALA D O 1
ATOM 10327 N N . THR F 1 168 ? 52.856 -18.393 -35.463 1.00 44.99 162 THR D N 1
ATOM 10328 C CA . THR F 1 168 ? 51.790 -17.560 -36.022 1.00 44.99 162 THR D CA 1
ATOM 10329 C C . THR F 1 168 ? 50.426 -18.265 -35.944 1.00 49.86 162 THR D C 1
ATOM 10330 O O . THR F 1 168 ? 50.175 -19.238 -36.666 1.00 42.91 162 THR D O 1
ATOM 10334 N N . PHE F 1 169 ? 49.549 -17.765 -35.073 1.00 44.07 163 PHE D N 1
ATOM 10335 C CA . PHE F 1 169 ? 48.229 -18.354 -34.876 1.00 41.81 163 PHE D CA 1
ATOM 10336 C C . PHE F 1 169 ? 47.182 -17.612 -35.685 1.00 40.51 163 PHE D C 1
ATOM 10337 O O . PHE F 1 169 ? 47.304 -16.413 -35.920 1.00 43.47 163 PHE D O 1
ATOM 10345 N N . SER F 1 170 ? 46.138 -18.325 -36.085 1.00 40.61 164 SER D N 1
ATOM 10346 C CA . SER F 1 170 ? 45.059 -17.724 -36.857 1.00 46.11 164 SER D CA 1
ATOM 10347 C C . SER F 1 170 ? 43.709 -17.883 -36.168 1.00 44.26 164 SER D C 1
ATOM 10348 O O . SER F 1 170 ? 43.441 -18.889 -35.510 1.00 42.40 164 SER D O 1
ATOM 10351 N N . CYS F 1 171 ? 42.856 -16.885 -36.347 1.00 41.16 165 CYS D N 1
ATOM 10352 C CA . CYS F 1 171 ? 41.511 -16.904 -35.801 1.00 39.01 165 CYS D CA 1
ATOM 10353 C C . CYS F 1 171 ? 40.583 -16.500 -36.926 1.00 37.26 165 CYS D C 1
ATOM 10354 O O . CYS F 1 171 ? 40.843 -15.527 -37.622 1.00 47.05 165 CYS D O 1
ATOM 10357 N N . ARG F 1 172 ? 39.506 -17.240 -37.121 1.00 38.96 166 ARG D N 1
ATOM 10358 C CA . ARG F 1 172 ? 38.635 -16.970 -38.248 1.00 35.36 166 ARG D CA 1
ATOM 10359 C C . ARG F 1 172 ? 37.213 -16.790 -37.783 1.00 39.91 166 ARG D C 1
ATOM 10360 O O . ARG F 1 172 ? 36.599 -17.715 -37.265 1.00 50.61 166 ARG D O 1
ATOM 10368 N N . SER F 1 173 ? 36.675 -15.602 -37.989 1.00 40.99 167 SER D N 1
ATOM 10369 C CA . SER F 1 173 ? 35.319 -15.324 -37.563 1.00 37.26 167 SER D CA 1
ATOM 10370 C C . SER F 1 173 ? 34.335 -15.531 -38.714 1.00 41.83 167 SER D C 1
ATOM 10371 O O . SER F 1 173 ? 34.628 -15.206 -39.859 1.00 45.01 167 SER D O 1
ATOM 10374 N N . SER F 1 174 ? 33.165 -16.081 -38.418 1.00 45.36 168 SER D N 1
ATOM 10375 C CA . SER F 1 174 ? 32.130 -16.207 -39.441 1.00 49.02 168 SER D CA 1
ATOM 10376 C C . SER F 1 174 ? 31.407 -14.871 -39.647 1.00 50.60 168 SER D C 1
ATOM 10377 O O . SER F 1 174 ? 30.686 -14.695 -40.632 1.00 46.59 168 SER D O 1
ATOM 10380 N N . HIS F 1 175 ? 31.606 -13.941 -38.711 1.00 49.47 169 HIS D N 1
ATOM 10381 C CA . HIS F 1 175 ? 31.064 -12.580 -38.803 1.00 49.56 169 HIS D CA 1
ATOM 10382 C C . HIS F 1 175 ? 32.197 -11.554 -38.808 1.00 46.64 169 HIS D C 1
ATOM 10383 O O . HIS F 1 175 ? 33.277 -11.794 -38.261 1.00 41.74 169 HIS D O 1
ATOM 10390 N N . SER F 1 176 ? 31.944 -10.397 -39.408 1.00 46.26 170 SER D N 1
ATOM 10391 C CA . SER F 1 176 ? 32.954 -9.348 -39.453 1.00 49.82 170 SER D CA 1
ATOM 10392 C C . SER F 1 176 ? 33.040 -8.624 -38.110 1.00 45.10 170 SER D C 1
ATOM 10393 O O . SER F 1 176 ? 32.060 -8.027 -37.658 1.00 46.34 170 SER D O 1
ATOM 10396 N N . ILE F 1 177 ? 34.206 -8.665 -37.475 1.00 29.77 171 ILE D N 1
ATOM 10397 C CA . ILE F 1 177 ? 34.337 -8.072 -36.154 1.00 34.15 171 ILE D CA 1
ATOM 10398 C C . ILE F 1 177 ? 34.647 -6.571 -36.213 1.00 41.68 171 ILE D C 1
ATOM 10399 O O . ILE F 1 177 ? 35.807 -6.146 -36.133 1.00 38.11 171 ILE D O 1
ATOM 10404 N N . ARG F 1 178 ? 33.593 -5.768 -36.333 1.00 44.99 172 ARG D N 1
ATOM 10405 C CA . ARG F 1 178 ? 33.745 -4.322 -36.460 1.00 40.54 172 ARG D CA 1
ATOM 10406 C C . ARG F 1 178 ? 34.297 -3.677 -35.185 1.00 38.95 172 ARG D C 1
ATOM 10407 O O . ARG F 1 178 ? 35.174 -2.812 -35.245 1.00 30.37 172 ARG D O 1
ATOM 10409 N N . SER F 1 179 ? 33.790 -4.106 -34.031 1.00 36.16 173 SER D N 1
ATOM 10410 C CA . SER F 1 179 ? 34.207 -3.519 -32.760 1.00 26.85 173 SER D CA 1
ATOM 10411 C C . SER F 1 179 ? 35.692 -3.736 -32.448 1.00 26.54 173 SER D C 1
ATOM 10412 O O . SER F 1 179 ? 36.233 -3.162 -31.503 1.00 25.72 173 SER D O 1
ATOM 10415 N N . ARG F 1 180 ? 36.355 -4.563 -33.238 1.00 26.33 174 ARG D N 1
ATOM 10416 C CA . ARG F 1 180 ? 37.743 -4.860 -32.961 1.00 31.20 174 ARG D CA 1
ATOM 10417 C C . ARG F 1 180 ? 37.868 -5.395 -31.543 1.00 22.43 174 ARG D C 1
ATOM 10418 O O . ARG F 1 180 ? 38.891 -5.208 -30.881 1.00 23.78 174 ARG D O 1
ATOM 10426 N N . ARG F 1 181 ? 36.827 -6.074 -31.079 1.00 20.26 175 ARG D N 1
ATOM 10427 C CA . ARG F 1 181 ? 36.876 -6.679 -29.747 1.00 27.85 175 ARG D CA 1
ATOM 10428 C C . ARG F 1 181 ? 37.282 -8.162 -29.741 1.00 23.77 175 ARG D C 1
ATOM 10429 O O . ARG F 1 181 ? 36.500 -9.026 -29.362 1.00 17.92 175 ARG D O 1
ATOM 10437 N N . VAL F 1 182 ? 38.519 -8.418 -30.168 1.00 21.84 176 VAL D N 1
ATOM 10438 C CA . VAL F 1 182 ? 39.123 -9.739 -30.185 1.00 19.28 176 VAL D CA 1
ATOM 10439 C C . VAL F 1 182 ? 40.227 -9.828 -29.122 1.00 27.49 176 VAL D C 1
ATOM 10440 O O . VAL F 1 182 ? 40.895 -8.836 -28.805 1.00 24.61 176 VAL D O 1
ATOM 10444 N N . ALA F 1 183 ? 40.429 -11.017 -28.570 1.00 25.27 177 ALA D N 1
ATOM 10445 C CA . ALA F 1 183 ? 41.417 -11.183 -27.508 1.00 23.66 177 ALA D CA 1
ATOM 10446 C C . ALA F 1 183 ? 42.095 -12.543 -27.577 1.00 18.99 177 ALA D C 1
ATOM 10447 O O . ALA F 1 183 ? 41.534 -13.498 -28.100 1.00 20.18 177 ALA D O 1
ATOM 10449 N N . TRP F 1 184 ? 43.308 -12.618 -27.050 1.00 19.66 178 TRP D N 1
ATOM 10450 C CA . TRP F 1 184 ? 44.081 -13.851 -27.093 1.00 21.30 178 TRP D CA 1
ATOM 10451 C C . TRP F 1 184 ? 44.485 -14.248 -25.687 1.00 21.03 178 TRP D C 1
ATOM 10452 O O . TRP F 1 184 ? 44.967 -13.414 -24.917 1.00 20.91 178 TRP D O 1
ATOM 10463 N N . TYR F 1 185 ? 44.301 -15.524 -25.355 1.00 21.26 179 TYR D N 1
ATOM 10464 C CA . TYR F 1 185 ? 44.678 -16.032 -24.035 1.00 22.57 179 TYR D CA 1
ATOM 10465 C C . TYR F 1 185 ? 45.715 -17.158 -24.113 1.00 21.90 179 TYR D C 1
ATOM 10466 O O . TYR F 1 185 ? 45.674 -18.002 -25.010 1.00 19.71 179 TYR D O 1
ATOM 10475 N N . GLN F 1 186 ? 46.635 -17.154 -23.156 1.00 19.83 180 GLN D N 1
ATOM 10476 C CA . GLN F 1 186 ? 47.594 -18.227 -22.972 1.00 21.76 180 GLN D CA 1
ATOM 10477 C C . GLN F 1 186 ? 47.039 -19.140 -21.899 1.00 24.49 180 GLN D C 1
ATOM 10478 O O . GLN F 1 186 ? 46.468 -18.655 -20.926 1.00 22.11 180 GLN D O 1
ATOM 10484 N N . HIS F 1 187 ? 47.189 -20.452 -22.068 1.00 28.17 181 HIS D N 1
ATOM 10485 C CA . HIS F 1 187 ? 46.747 -21.396 -21.037 1.00 30.30 181 HIS D CA 1
ATOM 10486 C C . HIS F 1 187 ? 47.666 -22.603 -20.854 1.00 34.42 181 HIS D C 1
ATOM 10487 O O . HIS F 1 187 ? 47.803 -23.443 -21.752 1.00 28.17 181 HIS D O 1
ATOM 10494 N N . LYS F 1 188 ? 48.269 -22.683 -19.672 1.00 34.53 182 LYS D N 1
ATOM 10495 C CA . LYS F 1 188 ? 49.129 -23.797 -19.300 1.00 39.34 182 LYS D CA 1
ATOM 104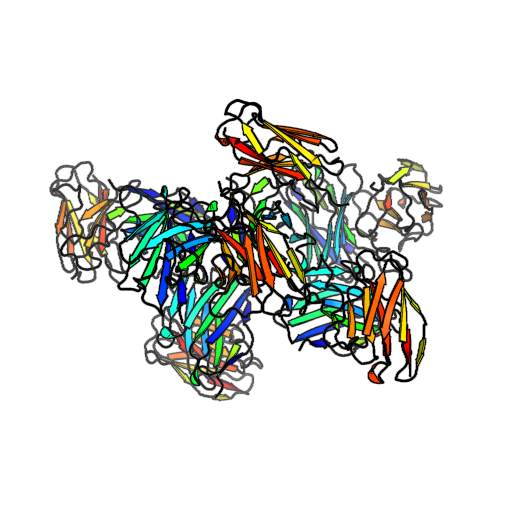96 C C . LYS F 1 188 ? 48.415 -24.685 -18.289 1.00 42.17 182 LYS D C 1
ATOM 10497 O O . LYS F 1 188 ? 48.584 -24.496 -17.087 1.00 43.63 182 LYS D O 1
ATOM 10503 N N . PRO F 1 189 ? 47.630 -25.669 -18.778 1.00 50.87 183 PRO D N 1
ATOM 10504 C CA . PRO F 1 189 ? 46.674 -26.458 -17.977 1.00 47.77 183 PRO D CA 1
ATOM 10505 C C . PRO F 1 189 ? 47.157 -26.774 -16.559 1.00 44.20 183 PRO D C 1
ATOM 10506 O O . PRO F 1 189 ? 48.269 -27.263 -16.353 1.00 37.38 183 PRO D O 1
ATOM 10510 N N . GLY F 1 190 ? 46.294 -26.474 -15.594 1.00 46.58 184 GLY D N 1
ATOM 10511 C CA . GLY F 1 190 ? 46.666 -26.446 -14.194 1.00 46.78 184 GLY D CA 1
ATOM 10512 C C . GLY F 1 190 ? 46.618 -25.020 -13.669 1.00 45.33 184 GLY D C 1
ATOM 10513 O O . GLY F 1 190 ? 45.934 -24.741 -12.680 1.00 46.56 184 GLY D O 1
ATOM 10514 N N . GLN F 1 191 ? 47.333 -24.120 -14.349 1.00 43.65 185 GLN D N 1
ATOM 10515 C CA . GLN F 1 191 ? 47.429 -22.705 -13.965 1.00 42.70 185 GLN D CA 1
ATOM 10516 C C . GLN F 1 191 ? 46.305 -21.830 -14.539 1.00 36.94 185 GLN D C 1
ATOM 10517 O O . GLN F 1 191 ? 45.612 -22.219 -15.481 1.00 28.63 185 GLN D O 1
ATOM 10523 N N . ALA F 1 192 ? 46.146 -20.643 -13.959 1.00 29.60 186 ALA D N 1
ATOM 10524 C CA . ALA F 1 192 ? 45.145 -19.688 -14.403 1.00 23.48 186 ALA D CA 1
ATOM 10525 C C . ALA F 1 192 ? 45.443 -19.170 -15.809 1.00 26.52 186 ALA D C 1
ATOM 10526 O O . ALA F 1 192 ? 46.583 -18.789 -16.101 1.00 25.26 186 ALA D O 1
ATOM 10528 N N . PRO F 1 193 ? 44.422 -19.156 -16.690 1.00 18.86 187 PRO D N 1
ATOM 10529 C CA . PRO F 1 193 ? 44.640 -18.607 -18.028 1.00 16.80 187 PRO D CA 1
ATOM 10530 C C . PRO F 1 193 ? 45.110 -17.169 -17.888 1.00 18.70 187 PRO D C 1
ATOM 10531 O O . PRO F 1 193 ? 44.917 -16.559 -16.843 1.00 18.08 187 PRO D O 1
ATOM 10535 N N . ARG F 1 194 ? 45.713 -16.624 -18.931 1.00 24.48 188 ARG D N 1
ATOM 10536 C CA . ARG F 1 194 ? 46.332 -15.312 -18.836 1.00 20.37 188 ARG D CA 1
ATOM 10537 C C . ARG F 1 194 ? 46.002 -14.495 -20.076 1.00 17.23 188 ARG D C 1
ATOM 10538 O O . ARG F 1 194 ? 45.985 -15.024 -21.182 1.00 19.80 188 ARG D O 1
ATOM 10546 N N . LEU F 1 195 ? 45.718 -13.213 -19.897 1.00 18.14 189 LEU D N 1
ATOM 10547 C CA . LEU F 1 195 ? 45.427 -12.350 -21.035 1.00 18.72 189 LEU D CA 1
ATOM 10548 C C . LEU F 1 195 ? 46.721 -11.947 -21.721 1.00 22.98 189 LEU D C 1
ATOM 10549 O O . LEU F 1 195 ? 47.675 -11.566 -21.049 1.00 27.46 189 LEU D O 1
ATOM 10554 N N . VAL F 1 196 ? 46.742 -12.027 -23.053 1.00 22.00 190 VAL D N 1
ATOM 10555 C CA . VAL F 1 196 ? 47.907 -11.642 -23.861 1.00 30.48 190 VAL D CA 1
ATOM 10556 C C . VAL F 1 196 ? 47.610 -10.392 -24.686 1.00 25.51 190 VAL D C 1
ATOM 10557 O O . VAL F 1 196 ? 48.300 -9.380 -24.594 1.00 26.22 190 VAL D O 1
ATOM 10561 N N . ILE F 1 197 ? 46.569 -10.494 -25.501 1.00 23.45 191 ILE D N 1
ATOM 10562 C CA . ILE F 1 197 ? 46.176 -9.454 -26.433 1.00 27.11 191 ILE D CA 1
ATOM 10563 C C . ILE F 1 197 ? 44.702 -9.085 -26.240 1.00 30.26 191 ILE D C 1
ATOM 10564 O O . ILE F 1 197 ? 43.834 -9.964 -26.153 1.00 23.61 191 ILE D O 1
ATOM 10569 N N . HIS F 1 198 ? 44.416 -7.790 -26.163 1.00 26.68 192 HIS D N 1
ATOM 10570 C CA . HIS F 1 198 ? 43.030 -7.359 -26.170 1.00 28.47 192 HIS D CA 1
ATOM 10571 C C . HIS F 1 198 ? 42.800 -6.268 -27.197 1.00 26.94 192 HIS D C 1
ATOM 10572 O O . HIS F 1 198 ? 43.673 -5.453 -27.425 1.00 32.36 192 HIS D O 1
ATOM 10579 N N . GLY F 1 199 ? 41.638 -6.291 -27.842 1.00 25.22 193 GLY D N 1
ATOM 10580 C CA . GLY F 1 199 ? 41.319 -5.365 -28.914 1.00 23.71 193 GLY D CA 1
ATOM 10581 C C . GLY F 1 199 ? 42.200 -5.544 -30.137 1.00 32.07 193 GLY D C 1
ATOM 10582 O O . GLY F 1 199 ? 42.745 -4.576 -30.672 1.00 34.12 193 GLY D O 1
ATOM 10583 N N . VAL F 1 200 ? 42.337 -6.791 -30.579 1.00 31.69 194 VAL D N 1
ATOM 10584 C CA . VAL F 1 200 ? 43.170 -7.146 -31.732 1.00 29.77 194 VAL D CA 1
ATOM 10585 C C . VAL F 1 200 ? 44.653 -6.844 -31.542 1.00 28.79 194 VAL D C 1
ATOM 10586 O O . VAL F 1 200 ? 45.473 -7.749 -31.532 1.00 33.39 194 VAL D O 1
ATOM 10590 N N . SER F 1 201 ? 44.983 -5.569 -31.376 1.00 35.68 195 SER D N 1
ATOM 10591 C CA . SER F 1 201 ? 46.367 -5.107 -31.418 1.00 32.28 195 SER D CA 1
ATOM 10592 C C . SER F 1 201 ? 47.029 -4.932 -30.047 1.00 36.50 195 SER D C 1
ATOM 10593 O O . SER F 1 201 ? 48.217 -5.219 -29.888 1.00 43.09 195 SER D O 1
ATOM 10596 N N . ASN F 1 202 ? 46.284 -4.435 -29.066 1.00 36.30 196 ASN D N 1
ATOM 10597 C CA . ASN F 1 202 ? 46.887 -4.098 -27.776 1.00 36.83 196 ASN D CA 1
ATOM 10598 C C . ASN F 1 202 ? 47.488 -5.294 -27.098 1.00 36.95 196 ASN D C 1
ATOM 10599 O O . ASN F 1 202 ? 47.143 -6.430 -27.405 1.00 42.41 196 ASN D O 1
ATOM 10604 N N . ARG F 1 203 ? 48.360 -5.020 -26.141 1.00 41.67 197 ARG D N 1
ATOM 10605 C CA . ARG F 1 203 ? 49.207 -6.032 -25.535 1.00 40.05 197 ARG D CA 1
ATOM 10606 C C . ARG F 1 203 ? 49.016 -5.946 -24.031 1.00 39.68 197 ARG D C 1
ATOM 10607 O O . ARG F 1 203 ? 49.143 -4.869 -23.444 1.00 38.60 197 ARG D O 1
ATOM 10615 N N . ALA F 1 204 ? 48.677 -7.069 -23.409 1.00 33.29 198 ALA D N 1
ATOM 10616 C CA . ALA F 1 204 ? 48.439 -7.075 -21.972 1.00 34.48 198 ALA D CA 1
ATOM 10617 C C . ALA F 1 204 ? 49.706 -6.642 -21.250 1.00 46.26 198 ALA D C 1
ATOM 10618 O O . ALA F 1 204 ? 50.809 -6.891 -21.730 1.00 47.77 198 ALA D O 1
ATOM 10620 N N . SER F 1 205 ? 49.551 -5.979 -20.108 1.00 56.34 199 SER D N 1
ATOM 10621 C CA . SER F 1 205 ? 50.700 -5.575 -19.304 1.00 50.14 199 SER D CA 1
ATOM 10622 C C . SER F 1 205 ? 51.315 -6.815 -18.676 1.00 57.40 199 SER D C 1
ATOM 10623 O O . SER F 1 205 ? 50.600 -7.658 -18.122 1.00 49.95 199 SER D O 1
ATOM 10626 N N . GLY F 1 206 ? 52.639 -6.925 -18.775 1.00 56.58 200 GLY D N 1
ATOM 10627 C CA . GLY F 1 206 ? 53.362 -8.085 -18.278 1.00 52.06 200 GLY D CA 1
ATOM 10628 C C . GLY F 1 206 ? 53.717 -9.021 -19.417 1.00 53.18 200 GLY D C 1
ATOM 10629 O O . GLY F 1 206 ? 54.180 -10.145 -19.206 1.00 51.92 200 GLY D O 1
ATOM 10630 N N . ILE F 1 207 ? 53.502 -8.538 -20.634 1.00 50.22 201 ILE D N 1
ATOM 10631 C CA . ILE F 1 207 ? 53.656 -9.349 -21.830 1.00 48.44 201 ILE D CA 1
ATOM 10632 C C . ILE F 1 207 ? 54.790 -8.805 -22.690 1.00 51.88 201 ILE D C 1
ATOM 10633 O O . ILE F 1 207 ? 54.821 -7.611 -23.013 1.00 52.02 201 ILE D O 1
ATOM 10638 N N . SER F 1 208 ? 55.714 -9.696 -23.051 1.00 51.11 202 SER D N 1
ATOM 10639 C CA . SER F 1 208 ? 56.874 -9.370 -23.880 1.00 50.69 202 SER D CA 1
ATOM 10640 C C . SER F 1 208 ? 56.475 -8.943 -25.291 1.00 51.16 202 SER D C 1
ATOM 10641 O O . SER F 1 208 ? 55.511 -9.472 -25.850 1.00 43.38 202 SER D O 1
ATOM 10644 N N . ASP F 1 209 ? 57.232 -8.006 -25.866 1.00 44.71 203 ASP D N 1
ATOM 10645 C CA . ASP F 1 209 ? 56.920 -7.456 -27.190 1.00 45.23 203 ASP D CA 1
ATOM 10646 C C . ASP F 1 209 ? 57.024 -8.500 -28.298 1.00 43.93 203 ASP D C 1
ATOM 10647 O O . ASP F 1 209 ? 56.639 -8.249 -29.447 1.00 34.99 203 ASP D O 1
ATOM 10649 N N . ARG F 1 210 ? 57.544 -9.671 -27.939 1.00 50.61 204 ARG D N 1
ATOM 10650 C CA . ARG F 1 210 ? 57.589 -10.807 -28.852 1.00 47.15 204 ARG D CA 1
ATOM 10651 C C . ARG F 1 210 ? 56.170 -11.240 -29.227 1.00 45.57 204 ARG D C 1
ATOM 10652 O O . ARG F 1 210 ? 55.962 -11.907 -30.247 1.00 42.99 204 ARG D O 1
ATOM 10660 N N . PHE F 1 211 ? 55.204 -10.842 -28.395 1.00 50.59 205 PHE D N 1
ATOM 10661 C CA . PHE F 1 211 ? 53.779 -11.100 -28.628 1.00 42.35 205 PHE D CA 1
ATOM 10662 C C . PHE F 1 211 ? 53.112 -9.950 -29.359 1.00 37.69 205 PHE D C 1
ATOM 10663 O O . PHE F 1 211 ? 52.948 -8.863 -28.814 1.00 39.20 205 PHE D O 1
ATOM 10671 N N . SER F 1 212 ? 52.722 -10.205 -30.598 1.00 36.87 206 SER D N 1
ATOM 10672 C CA . SER F 1 212 ? 52.059 -9.206 -31.409 1.00 38.77 206 SER D CA 1
ATOM 10673 C C . SER F 1 212 ? 50.705 -9.727 -31.841 1.00 37.07 206 SER D C 1
ATOM 10674 O O . SER F 1 212 ? 50.535 -10.919 -32.048 1.00 39.44 206 SER D O 1
ATOM 10677 N N . GLY F 1 213 ? 49.742 -8.828 -31.977 1.00 35.77 207 GLY D N 1
ATOM 10678 C CA . GLY F 1 213 ? 48.446 -9.193 -32.505 1.00 34.76 207 GLY D CA 1
ATOM 10679 C C . GLY F 1 213 ? 48.104 -8.277 -33.660 1.00 36.06 207 GLY D C 1
ATOM 10680 O O . GLY F 1 213 ? 48.646 -7.171 -33.766 1.00 42.35 207 GLY D O 1
ATOM 10681 N N . SER F 1 214 ? 47.203 -8.731 -34.522 1.00 28.47 208 SER D N 1
ATOM 10682 C CA . SER F 1 214 ? 46.796 -7.959 -35.685 1.00 30.11 208 SER D CA 1
ATOM 10683 C C . SER F 1 214 ? 45.653 -8.646 -36.389 1.00 29.10 208 SER D C 1
ATOM 10684 O O . SER F 1 214 ? 45.283 -9.766 -36.053 1.00 33.30 208 SER D O 1
ATOM 10687 N N . GLY F 1 215 ? 45.126 -7.982 -37.407 1.00 37.82 209 GLY D N 1
ATOM 10688 C CA . GLY F 1 215 ? 44.107 -8.572 -38.249 1.00 34.10 209 GLY D CA 1
ATOM 10689 C C . GLY F 1 215 ? 42.979 -7.587 -38.355 1.00 31.20 209 GLY D C 1
ATOM 10690 O O . GLY F 1 215 ? 43.069 -6.474 -37.835 1.00 32.20 209 GLY D O 1
ATOM 10691 N N . SER F 1 216 ? 41.913 -7.988 -39.029 1.00 34.23 210 SER D N 1
ATOM 10692 C CA . SER F 1 216 ? 40.724 -7.160 -39.106 1.00 36.05 210 SER D CA 1
ATOM 10693 C C . SER F 1 216 ? 39.645 -7.928 -39.839 1.00 44.32 210 SER D C 1
ATOM 10694 O O . SER F 1 216 ? 39.888 -9.026 -40.356 1.00 44.53 210 SER D O 1
ATOM 10697 N N . GLY F 1 217 ? 38.453 -7.348 -39.881 1.00 42.82 211 GLY D N 1
ATOM 10698 C CA . GLY F 1 217 ? 37.314 -8.017 -40.468 1.00 43.10 211 GLY D CA 1
ATOM 10699 C C . GLY F 1 217 ? 37.152 -9.408 -39.891 1.00 47.74 211 GLY D C 1
ATOM 10700 O O . GLY F 1 217 ? 36.834 -9.575 -38.715 1.00 49.22 211 GLY D O 1
ATOM 10701 N N . THR F 1 218 ? 37.407 -10.411 -40.721 1.00 46.72 212 THR D N 1
ATOM 10702 C CA . THR F 1 218 ? 37.091 -11.788 -40.382 1.00 43.69 212 THR D CA 1
ATOM 10703 C C . THR F 1 218 ? 38.306 -12.590 -39.912 1.00 44.77 212 THR D C 1
ATOM 10704 O O . THR F 1 218 ? 38.159 -13.599 -39.225 1.00 43.50 212 THR D O 1
ATOM 10708 N N . ASP F 1 219 ? 39.502 -12.131 -40.266 1.00 42.27 213 ASP D N 1
ATOM 10709 C CA . ASP F 1 219 ? 40.712 -12.882 -39.958 1.00 44.65 213 ASP D CA 1
ATOM 10710 C C . ASP F 1 219 ? 41.646 -12.140 -39.009 1.00 43.06 213 ASP D C 1
ATOM 10711 O O . ASP F 1 219 ? 41.958 -10.966 -39.221 1.00 41.02 213 ASP D O 1
ATOM 10716 N N . PHE F 1 220 ? 42.085 -12.842 -37.965 1.00 38.88 214 PHE D N 1
ATOM 10717 C CA . PHE F 1 220 ? 42.922 -12.258 -36.923 1.00 37.15 214 PHE D CA 1
ATOM 10718 C C . PHE F 1 220 ? 44.090 -13.169 -36.633 1.00 36.35 214 PHE D C 1
ATOM 10719 O O . PHE F 1 220 ? 44.019 -14.368 -36.876 1.00 39.66 214 PHE D O 1
ATOM 10727 N N . THR F 1 221 ? 45.147 -12.594 -36.067 1.00 35.84 215 THR D N 1
ATOM 10728 C CA . THR F 1 221 ? 46.423 -13.276 -35.936 1.00 36.97 215 THR D CA 1
ATOM 10729 C C . THR F 1 221 ? 47.157 -12.902 -34.657 1.00 36.12 215 THR D C 1
ATOM 10730 O O . THR F 1 221 ? 47.214 -11.729 -34.284 1.00 39.75 215 THR D O 1
ATOM 10734 N N . LEU F 1 222 ? 47.722 -13.899 -33.988 1.00 34.40 216 LEU D N 1
ATOM 10735 C CA . LEU F 1 222 ? 48.637 -13.650 -32.877 1.00 37.68 216 LEU D CA 1
ATOM 10736 C C . LEU F 1 222 ? 50.009 -14.177 -33.263 1.00 44.52 216 LEU D C 1
ATOM 10737 O O . LEU F 1 222 ? 50.118 -15.239 -33.876 1.00 45.63 216 LEU D O 1
ATOM 10742 N N . THR F 1 223 ? 51.053 -13.439 -32.905 1.00 43.72 217 THR D N 1
ATOM 10743 C CA . THR F 1 223 ? 52.398 -13.783 -33.331 1.00 44.09 217 THR D CA 1
ATOM 10744 C C . THR F 1 223 ? 53.410 -13.695 -32.202 1.00 40.41 217 THR D C 1
ATOM 10745 O O . THR F 1 223 ? 53.416 -12.745 -31.432 1.00 36.33 217 THR D O 1
ATOM 10749 N N . ILE F 1 224 ? 54.255 -14.712 -32.104 1.00 46.52 218 ILE D N 1
ATOM 10750 C CA . ILE F 1 224 ? 55.443 -14.633 -31.271 1.00 50.42 218 ILE D CA 1
ATOM 10751 C C . ILE F 1 224 ? 56.626 -14.605 -32.215 1.00 51.69 218 ILE D C 1
ATOM 10752 O O . ILE F 1 224 ? 56.724 -15.449 -33.102 1.00 57.61 218 ILE D O 1
ATOM 10757 N N . THR F 1 225 ? 57.511 -13.630 -32.048 1.00 53.96 219 THR D N 1
ATOM 10758 C CA . THR F 1 225 ? 58.661 -13.493 -32.946 1.00 61.05 219 THR D CA 1
ATOM 10759 C C . THR F 1 225 ? 59.758 -14.532 -32.664 1.00 64.26 219 THR D C 1
ATOM 10760 O O . THR F 1 225 ? 60.210 -15.238 -33.573 1.00 60.60 219 THR D O 1
ATOM 10764 N N . ARG F 1 226 ? 60.173 -14.622 -31.401 1.00 63.75 220 ARG D N 1
ATOM 10765 C CA . ARG F 1 226 ? 61.177 -15.598 -30.981 1.00 64.71 220 ARG D CA 1
ATOM 10766 C C . ARG F 1 226 ? 60.663 -16.467 -29.833 1.00 61.06 220 ARG D C 1
ATOM 10767 O O . ARG F 1 226 ? 60.712 -16.071 -28.666 1.00 64.86 220 ARG D O 1
ATOM 10769 N N . VAL F 1 227 ? 60.174 -17.653 -30.172 1.00 54.08 221 VAL D N 1
ATOM 10770 C CA . VAL F 1 227 ? 59.642 -18.577 -29.176 1.00 58.10 221 VAL D CA 1
ATOM 10771 C C . VAL F 1 227 ? 60.585 -18.775 -27.987 1.00 50.94 221 VAL D C 1
ATOM 10772 O O . VAL F 1 227 ? 61.767 -19.029 -28.166 1.00 58.60 221 VAL D O 1
ATOM 10776 N N . GLU F 1 228 ? 60.057 -18.661 -26.775 1.00 54.95 222 GLU D N 1
ATOM 10777 C CA . GLU F 1 228 ? 60.844 -18.919 -25.570 1.00 62.28 222 GLU D CA 1
ATOM 10778 C C . GLU F 1 228 ? 60.393 -20.224 -24.924 1.00 63.55 222 GLU D C 1
ATOM 10779 O O . GLU F 1 228 ? 59.466 -20.868 -25.411 1.00 62.26 222 GLU D O 1
ATOM 10785 N N . PRO F 1 229 ? 61.055 -20.629 -23.829 1.00 66.58 223 PRO D N 1
ATOM 10786 C CA . PRO F 1 229 ? 60.652 -21.848 -23.117 1.00 68.38 223 PRO D CA 1
ATOM 10787 C C . PRO F 1 229 ? 59.295 -21.757 -22.402 1.00 66.04 223 PRO D C 1
ATOM 10788 O O . PRO F 1 229 ? 58.539 -22.731 -22.442 1.00 66.91 223 PRO D O 1
ATOM 10792 N N . GLU F 1 230 ? 58.986 -20.630 -21.766 1.00 61.05 224 GLU D N 1
ATOM 10793 C CA . GLU F 1 230 ? 57.715 -20.504 -21.042 1.00 64.57 224 GLU D CA 1
ATOM 10794 C C . GLU F 1 230 ? 56.546 -20.041 -21.918 1.00 58.73 224 GLU D C 1
ATOM 10795 O O . GLU F 1 230 ? 55.560 -19.509 -21.414 1.00 60.16 224 GLU D O 1
ATOM 10801 N N . ASP F 1 231 ? 56.657 -20.252 -23.225 1.00 56.33 225 ASP D N 1
ATOM 10802 C CA . ASP F 1 231 ? 55.619 -19.833 -24.162 1.00 49.37 225 ASP D CA 1
ATOM 10803 C C . ASP F 1 231 ? 54.858 -21.037 -24.714 1.00 50.70 225 ASP D C 1
ATOM 10804 O O . ASP F 1 231 ? 53.841 -20.889 -25.390 1.00 48.85 225 ASP D O 1
ATOM 10809 N N . PHE F 1 232 ? 55.357 -22.233 -24.428 1.00 52.33 226 PHE D N 1
ATOM 10810 C CA . PHE F 1 232 ? 54.651 -23.449 -24.807 1.00 54.08 226 PHE D CA 1
ATOM 10811 C C . PHE F 1 232 ? 53.384 -23.572 -23.976 1.00 53.93 226 PHE D C 1
ATOM 10812 O O . PHE F 1 232 ? 53.437 -23.815 -22.765 1.00 52.33 226 PHE D O 1
ATOM 10820 N N . ALA F 1 233 ? 52.244 -23.400 -24.634 1.00 46.05 227 ALA D N 1
ATOM 10821 C CA . ALA F 1 233 ? 50.980 -23.366 -23.932 1.00 28.68 227 ALA D CA 1
ATOM 10822 C C . ALA F 1 233 ? 49.823 -23.520 -24.900 1.00 33.71 227 ALA D C 1
ATOM 10823 O O . ALA F 1 233 ? 50.012 -23.639 -26.108 1.00 39.51 227 ALA D O 1
ATOM 10825 N N . LEU F 1 234 ? 48.613 -23.525 -24.358 1.00 36.34 228 LEU D N 1
ATOM 10826 C CA . LEU F 1 234 ? 47.416 -23.454 -25.174 1.00 29.98 228 LEU D CA 1
ATOM 10827 C C . LEU F 1 234 ? 47.098 -21.985 -25.471 1.00 25.69 228 LEU D C 1
ATOM 10828 O O . LEU F 1 234 ? 47.265 -21.110 -24.614 1.00 21.68 228 LEU D O 1
ATOM 10833 N N . TYR F 1 235 ? 46.661 -21.715 -26.695 1.00 25.01 229 TYR D N 1
ATOM 10834 C CA . TYR F 1 235 ? 46.324 -20.355 -27.088 1.00 24.71 229 TYR D CA 1
ATOM 10835 C C . TYR F 1 235 ? 44.909 -20.277 -27.621 1.00 26.02 229 TYR D C 1
ATOM 10836 O O . TYR F 1 235 ? 44.537 -21.030 -28.523 1.00 25.92 229 TYR D O 1
ATOM 10845 N N . TYR F 1 236 ? 44.122 -19.375 -27.039 1.00 19.48 230 TYR D N 1
ATOM 10846 C CA . TYR F 1 236 ? 42.719 -19.241 -27.393 1.00 21.96 230 TYR D CA 1
ATOM 10847 C C . TYR F 1 236 ? 42.423 -17.836 -27.871 1.00 22.80 230 TYR D C 1
ATOM 10848 O O . TYR F 1 236 ? 42.894 -16.869 -27.284 1.00 23.22 230 TYR D O 1
ATOM 10857 N N . CYS F 1 237 ? 41.637 -17.717 -28.932 1.00 22.26 231 CYS D N 1
ATOM 10858 C CA . CYS F 1 237 ? 41.199 -16.403 -29.376 1.00 29.20 231 CYS D CA 1
ATOM 10859 C C . CYS F 1 237 ? 39.768 -16.172 -28.878 1.00 33.06 231 CYS D C 1
ATOM 10860 O O . CYS F 1 237 ? 39.055 -17.126 -28.550 1.00 31.20 231 CYS D O 1
ATOM 10863 N N . GLN F 1 238 ? 39.346 -14.917 -28.790 1.00 22.43 232 GLN D N 1
ATOM 10864 C CA . GLN F 1 238 ? 38.041 -14.653 -28.206 1.00 25.42 232 GLN D CA 1
ATOM 10865 C C . GLN F 1 238 ? 37.437 -13.344 -28.691 1.00 24.16 232 GLN D C 1
ATOM 10866 O O . GLN F 1 238 ? 38.118 -12.320 -28.767 1.00 20.70 232 GLN D O 1
ATOM 10872 N N . VAL F 1 239 ? 36.154 -13.390 -29.030 1.00 22.97 233 VAL D N 1
ATOM 10873 C CA . VAL F 1 239 ? 35.404 -12.179 -29.302 1.00 19.43 233 VAL D CA 1
ATOM 10874 C C . VAL F 1 239 ? 34.510 -11.890 -28.108 1.00 18.82 233 VAL D C 1
ATOM 10875 O O . VAL F 1 239 ? 33.730 -12.732 -27.686 1.00 22.54 233 VAL D O 1
ATOM 10879 N N . TYR F 1 240 ? 34.650 -10.694 -27.555 1.00 21.89 234 TYR D N 1
ATOM 10880 C CA . TYR F 1 240 ? 33.932 -10.308 -26.358 1.00 19.57 234 TYR D CA 1
ATOM 10881 C C . TYR F 1 240 ? 33.107 -9.080 -26.675 1.00 22.00 234 TYR D C 1
ATOM 10882 O O . TYR F 1 240 ? 33.451 -8.310 -27.557 1.00 25.75 234 TYR D O 1
ATOM 10891 N N . GLY F 1 241 ? 32.011 -8.898 -25.957 1.00 23.67 235 GLY D N 1
ATOM 10892 C CA . GLY F 1 241 ? 31.121 -7.783 -26.211 1.00 26.09 235 GLY D CA 1
ATOM 10893 C C . GLY F 1 241 ? 30.345 -7.471 -24.954 1.00 30.25 235 GLY D C 1
ATOM 10894 O O . GLY F 1 241 ? 30.904 -7.528 -23.855 1.00 29.45 235 GLY D O 1
ATOM 10895 N N . ALA F 1 242 ? 29.060 -7.161 -25.102 1.00 29.62 236 ALA D N 1
ATOM 10896 C CA . ALA F 1 242 ? 28.223 -6.882 -23.936 1.00 29.98 236 ALA D CA 1
ATOM 10897 C C . ALA F 1 242 ? 27.392 -8.095 -23.491 1.00 27.23 236 ALA D C 1
ATOM 10898 O O . ALA F 1 242 ? 26.923 -8.147 -22.361 1.00 26.93 236 ALA D O 1
ATOM 10900 N N . SER F 1 243 ? 27.215 -9.063 -24.381 1.00 24.57 237 SER D N 1
ATOM 10901 C CA . SER F 1 243 ? 26.258 -10.141 -24.156 1.00 20.57 237 SER D CA 1
ATOM 10902 C C . SER F 1 243 ? 26.693 -11.419 -24.870 1.00 20.06 237 SER D C 1
ATOM 10903 O O . SER F 1 243 ? 26.134 -12.481 -24.657 1.00 32.61 237 SER D O 1
ATOM 10905 N N . SER F 1 244 ? 27.701 -11.311 -25.720 1.00 27.64 238 SER D N 1
ATOM 10906 C CA . SER F 1 244 ? 28.217 -12.466 -26.429 1.00 25.08 238 SER D CA 1
ATOM 10907 C C . SER F 1 244 ? 29.739 -12.602 -26.251 1.00 30.17 238 SER D C 1
ATOM 10908 O O . SER F 1 244 ? 30.499 -11.656 -26.498 1.00 22.33 238 SER D O 1
ATOM 10910 N N . TYR F 1 245 ? 30.167 -13.784 -25.805 1.00 24.60 239 TYR D N 1
ATOM 10911 C CA . TYR F 1 245 ? 31.581 -14.109 -25.668 1.00 18.65 239 TYR D CA 1
ATOM 10912 C C . TYR F 1 245 ? 31.758 -15.504 -26.229 1.00 20.06 239 TYR D C 1
ATOM 10913 O O . TYR F 1 245 ? 31.078 -16.427 -25.812 1.00 28.96 239 TYR D O 1
ATOM 10922 N N . THR F 1 246 ? 32.627 -15.664 -27.212 1.00 19.57 240 THR D N 1
ATOM 10923 C CA . THR F 1 246 ? 32.803 -16.971 -27.820 1.00 20.83 240 THR D CA 1
ATOM 10924 C C . THR F 1 246 ? 34.280 -17.211 -27.971 1.00 22.39 240 THR D C 1
ATOM 10925 O O . THR F 1 246 ? 35.013 -16.310 -28.375 1.00 26.07 240 THR D O 1
ATOM 10929 N N . PHE F 1 247 ? 34.724 -18.420 -27.648 1.00 18.78 241 PHE D N 1
ATOM 10930 C CA . PHE F 1 247 ? 36.142 -18.733 -27.742 1.00 24.95 241 PHE D CA 1
ATOM 10931 C C . PHE F 1 247 ? 36.491 -19.545 -28.993 1.00 28.20 241 PHE D C 1
ATOM 10932 O O . PHE F 1 247 ? 35.616 -20.161 -29.615 1.00 28.78 241 PHE D O 1
ATOM 10940 N N . GLY F 1 248 ? 37.771 -19.525 -29.361 1.00 26.68 242 GLY D N 1
ATOM 10941 C CA . GLY F 1 248 ? 38.287 -20.424 -30.375 1.00 29.56 242 GLY D CA 1
ATOM 10942 C C . GLY F 1 248 ? 38.435 -21.783 -29.717 1.00 32.55 242 GLY D C 1
ATOM 10943 O O . GLY F 1 248 ? 38.348 -21.883 -28.486 1.00 28.41 242 GLY D O 1
ATOM 10944 N N . GLN F 1 249 ? 38.639 -22.831 -30.512 1.00 30.32 243 GLN D N 1
ATOM 10945 C CA . GLN F 1 249 ? 38.768 -24.169 -29.938 1.00 31.28 243 GLN D CA 1
ATOM 10946 C C . GLN F 1 249 ? 40.161 -24.354 -29.344 1.00 32.68 243 GLN D C 1
ATOM 10947 O O . GLN F 1 249 ? 40.379 -25.230 -28.509 1.00 29.50 243 GLN D O 1
ATOM 10953 N N . GLY F 1 250 ? 41.096 -23.509 -29.770 1.00 33.77 244 GLY D N 1
ATOM 10954 C CA . GLY F 1 250 ? 42.432 -23.506 -29.203 1.00 38.37 244 GLY D CA 1
ATOM 10955 C C . GLY F 1 250 ? 43.532 -24.040 -30.105 1.00 39.06 244 GLY D C 1
ATOM 10956 O O . GLY F 1 250 ? 43.342 -25.000 -30.845 1.00 44.84 244 GLY D O 1
ATOM 10957 N N . THR F 1 251 ? 44.695 -23.408 -30.037 1.00 33.72 245 THR D N 1
ATOM 10958 C CA . THR F 1 251 ? 45.840 -23.846 -30.812 1.00 40.23 245 THR D CA 1
ATOM 10959 C C . THR F 1 251 ? 46.931 -24.262 -29.844 1.00 38.90 245 THR D C 1
ATOM 10960 O O . THR F 1 251 ? 47.323 -23.491 -28.973 1.00 34.60 245 THR D O 1
ATOM 10964 N N . LYS F 1 252 ? 47.413 -25.490 -29.994 1.00 42.26 246 LYS D N 1
ATOM 10965 C CA . LYS F 1 252 ? 48.450 -26.008 -29.116 1.00 49.18 246 LYS D CA 1
ATOM 10966 C C . LYS F 1 252 ? 49.824 -25.581 -29.612 1.00 52.31 246 LYS D C 1
ATOM 10967 O O . LYS F 1 252 ? 50.130 -25.712 -30.797 1.00 48.15 246 LYS D O 1
ATOM 10973 N N . LEU F 1 253 ? 50.643 -25.050 -28.710 1.00 46.20 247 LEU D N 1
ATOM 10974 C CA . LEU F 1 253 ? 52.031 -24.766 -29.042 1.00 51.28 247 LEU D CA 1
ATOM 10975 C C . LEU F 1 253 ? 52.961 -25.647 -28.215 1.00 57.80 247 LEU D C 1
ATOM 10976 O O . LEU F 1 253 ? 53.177 -25.392 -27.026 1.00 55.88 247 LEU D O 1
ATOM 10981 N N . GLU F 1 254 ? 53.511 -26.678 -28.859 1.00 65.80 248 GLU D N 1
ATOM 10982 C CA . GLU F 1 254 ? 54.357 -27.678 -28.195 1.00 65.46 248 GLU D CA 1
ATOM 10983 C C . GLU F 1 254 ? 55.810 -27.641 -28.687 1.00 63.21 248 GLU D C 1
ATOM 10984 O O . GLU F 1 254 ? 56.099 -27.083 -29.748 1.00 60.49 248 GLU D O 1
ATOM 10990 N N . ARG F 1 255 ? 56.718 -28.246 -27.921 1.00 63.62 249 ARG D N 1
ATOM 10991 C CA . ARG F 1 255 ? 58.140 -28.260 -28.274 1.00 56.92 249 ARG D CA 1
ATOM 10992 C C . ARG F 1 255 ? 58.438 -29.037 -29.561 1.00 54.50 249 ARG D C 1
ATOM 10993 O O . ARG F 1 255 ? 57.769 -30.022 -29.885 1.00 42.63 249 ARG D O 1
#

Sequence (1411 aa):
QVQLVQSGAEVKKPGASVKVSCQASGYRFSHFTVHWVRQAPGQRFEWMGWINPYNGNKEFSAKFQDRVTFTADTSANTAYMELRSLRSADTAVYYCARVGEWGWDDSPYDNYYMDVWGKGTTVIVSSGGGGSEIVLTQAPGTLSLSPGERATFSCRSSHSIRSRRVAWYQHKPGQAPRLVIHGVSNRASGISDRFSGSGSGTDFTLTITRVEPEDFALYYCQVYGASSYTFGQGTKLERKQVQLVQSGAEVKKPGASVKVSCQASGYRFSHFTVHWVRQAPGQRFEWMGWINPYNGNKEFSAKFQDRVTFTADTSANTAYMELRSLRSADTAVYYCARVGEWGWDDSPYDNYYMDVWGKGTTVIVSEIVLTQAPGTLSLSPGERATFSCRSSHSIRSRRVAWYQHKPGQAPRLVIHGVSNRASGISDRFSGSGSGTDFTLTITRVEPEDFALYYCQVYGASSYTFGQGTKLERQVQLVQSGAEVKKPGASVKVSCQASGYRFSHFTVHWVRQAPGQRFEWMGWINPYNGNKEFSAKFQDRVTFTADTSANTAYMELRSLRSADTAVYYCARVGEWGWDDSPYDNYYMDVWGKGTTVIVSSSEIVLTQAPGTLSLSPGERATFSCRSSHSIRSRRVAWYQHKPGQAPRLVIHGVSNRASGISDRFSGSGSGTDFTLTITRVEPEDFALYYCQVYGASSYTFGQGTKLERKQVQLVQSGAEVKKPGASVKVSCQASGYRFSHFTVHWVRQAPGQRFEWMGWINPYNGNKEFSAKFQDRVTFTADTSANTAYMELRSLRSADTAVYYCARVGEWGWDDSPYDNYYMDVWGKGTTVIVSSEIVLTQAPGTLSLSPGERATFSCRSSHSIRSRRVAWYQHKPGQAPRLVIHGVSNRASGISDRFSGSGSGTDFTLTITRVEPEDFALYYCQVYGASSYTFGQGTKLERQVQLVQSGAEVKKPGASVKVSCQASGYRFSHFTVHWVRQAPGQRFEWMGWINPYNGNKEFSAKFQDRVTFTADTSANTAYMELRSLRSADTAVYYCARVGEWGWDDSPYDNYYMDVWGKGTTVIVSSEIVLTQAPGTLSLSPGERATFSCRSSHSIRSRRVAWYQHKPGQAPRLVIHGVSNRASGISDRFSGSGSGTDFTLTITRVEPEDFALYYCQVYGASSYTFGQGTKLERQVQLVQSGAEVKKPGASVKVSCQASGYRFSHFTVHWVRQAPGQRFEWMGWINPYNGNKEFSAKFQDRVTFTADTSANTAYMELRSLRSADTAVYYCARVGEWGWDDSPYDNYYMDVWGKGTTVIVSSEIVLTQAPGTLSLSPGERATFSCRSSHSIRSRRVAWYQHKPGQAPRLVIHGVSNRASGISDRFSGSGSGTDFTLTITRVEPEDFALYYCQVYGASSYTFGQGTKLER

Foldseek 3Di:
DWAKAKDAADEAEAQFKDKMKIATDDDQLQQWKKWKWWFDPQFFIGTAWIARSVVRDIAGDPVQVVFKDWDADNVRSMIMMMGGRDAQSNFTFMKMAIFDDDDPPDDPCLRVDRAGIHLTYTYGYDHDHDDVDKAKAWPDQEAEDAQFAKDKIKIFIPWWPQQLQKWKWWDDNRGTIHTADGSQFHGRPPHDPLWGKHDGTGMIMIMRHGGDPVRFTKMKMWHTGDHDIDIYSIHGYDYD/DWAKAKDAADEAEFQAKDKMKIAIDDDQLQQWKKWKWKFDPLDFIGTAWIARNNPGDIAGDPVQPVFKDWDADRVRNMIMMMGGRDDQSNFTWMKMFIWADDDPPDDVFLGRDRAYIHLTYTYGYCPKAKAKPDQEDEDDFFAKDKIKIFIPFWLQVLAKWKWWDDRRGTIHTQDGSQFRGHPPHDPQWGKHDGTTMIMIMGHGHDPVRFTWMKMWGTGDHDIGIYSIYGYDD/DKAKAKDAADEAEAQAKDKMKIAIDDDQLQQWKKWKWKFFPLFWIGTAWIARSNPRDIFGDVVQVVFKDKDADNVRNMIMMMGGRDAQRVFTWMKMAIWADDDDPDDPFQRRDRAGIHLTYGYGHPHVDKAKAKPDQEAAEAFFAKDKIKIFIPWFDQNLAKWKWWDDPRGTIHTADGSFFHGHPPHDPLWGKHDGTTMIMIMRHGDDPVRFTKMKMWHDDDHDIYIYSIHGYHYD/DWAWAKDAAEEDEAQFKDKIKIAIDDDQLQQWKKWKWWADVLGFIGTAWIARNNPGDIFGDPVQPVFKDWDDDSVRSMIMMMGGRDDQRPFTWMKMFIWADDDPDADVFLRVDGAWIHLTYTYGYPCVKAKAKPDQEAEDDFFAKDKIKIFIPFWCPRLAKWKWWDDRSGTIHTADGSQFRGDPPHDPLWGGHDGTTMIMIIGHGDDPVRFTWMKMWHTDDHDIYIHSTYGYHD/DKAKEKDAAEEAEQFAKDKIKIAIDDDQLQQWKKWKWKAQPPGFIGTAWIARSNPGDIFGDPVQVVFKDWDDDNVGRMIMIMGGRDDQRVFTWMKMAIWADDDPPDDPQLGRDRAYMYLTYTYGYDHAKAKAKPPQEDEDDFFAKDKIKIFIPWFPPQLQKWKWWDDRSGTIHTADGSFFDGRPPHDPQWGKHDGTTMIMIIGHTDHDVSFTWMKMWHGGDHHIGIYSIYGYHD/DWAKEKDAAEEAEAQAKDKIKIAIDPDQLQVWKKWKWKAAVQGFIGTAKIARSNPGDIFGDPVQVVFKDWDDDNVRSMIMMMGGRHDQRNFTWMKMAIFADDDDDDDPCLRRDRAWMYQTHTYGHPPPKAKAKPDAEDEDDWFDKDKMKIFIPFFDPNLAKWKWWADRRGTIHTADGSQADGRPVHDPLWGWHDGTGMIMIIGRTDDDVRQTWMKMWGGGDHDIDIYSIYGYYD

Solvent-accessible surface area: 59592 Å² total; per-residue (Å²): 199,44,91,12,80,28,40,54,19,58,46,26,117,44,52,21,36,1,49,3,23,1,94,3,54,58,33,154,6,29,30,29,0,1,0,0,1,4,32,12,53,84,114,93,10,50,16,0,0,4,5,1,14,32,17,42,34,69,61,34,22,59,98,0,12,30,12,0,17,0,56,32,53,70,85,21,48,10,0,32,0,42,0,19,30,4,29,47,56,1,16,3,41,0,8,0,0,4,2,1,121,114,24,102,102,53,61,57,33,35,8,2,16,0,38,29,12,0,101,3,4,12,1,14,7,53,29,56,19,15,71,160,139,55,64,2,68,9,52,60,49,72,28,54,21,43,57,34,79,146,0,66,0,31,0,119,2,63,84,50,10,208,49,105,51,1,0,1,3,8,9,58,94,26,103,33,4,110,9,0,0,40,14,1,54,79,106,11,120,77,17,47,74,53,6,44,9,57,29,68,31,46,69,2,36,0,20,0,56,138,1,38,69,92,3,33,10,45,0,9,0,0,10,4,8,34,65,81,16,33,5,0,73,7,0,98,2,57,145,88,188,45,77,8,76,27,42,51,77,64,126,46,161,80,48,37,41,2,107,4,28,1,91,2,55,53,39,154,6,22,28,26,1,0,0,0,0,7,31,14,97,85,114,98,9,46,16,0,0,4,5,2,15,36,16,42,31,75,60,33,20,56,116,0,6,30,16,0,16,0,59,36,56,71,85,38,51,9,0,54,1,49,0,20,34,3,63,76,64,0,27,2,44,2,7,0,0,10,2,1,123,83,24,160,99,50,61,60,32,31,8,2,15,0,34,31,13,0,134,20,3,53,1,89,9,100,178,41,76,3,53,5,48,58,47,67,29,77,28,61,59,16,73,153,0,63,0,42,1,90,2,57,69,56,8,196,54,104,51,0,0,0,2,10,7,62,106,65,110,24,4,113,9,1,0,38,15,1,58,80,107,10,115,79,19,37,120,40,8,46,8,53,31,75,29,53,81,3,40,0,17,0,62,161,5,68,70,100,2,38,11,46,0,9,0,0,10,5,6,37,70,65,11,52,4,0,72,7,0,93,1,69,167,138,47,94,9,75,25,38,48,76,72,115,45,156,65,46,33,35,2,111,0,28,0,86,3,49,60,35,163,6,26,30,31,0,0,0,0,0,7,31,14,97,89,122,98,10,48,15,0,0,3,5,1,14,37,12,46,31,73,56,30,19,55,109,0,8,31,15,0,17,0,56,35,61,73,113,40,46,8,0,60,0,44,0,13,28,4,61,60,70,3,27,3,41,0,7,0,0,7,2,1,122,128,24,97,147,59,68,62,38,28,13,1,14,0,34,31,12,0,135,19,3,56,0,79,6,54,102,154,75,45,80,1,52,5,48,62,46,66,25,59,28,39,55,36,79,150,0,64,0,42,1,140,4,75,79,57,6,215,53,108,50,0,0,0,3,12,10,61,108,74,99,32,5,112,8,1,0,38,15,2,52,83,102,10,114,76,19,42,114,40,10,40,10,57,27,78,27,48,78,2,44,0,14,0,62,147,3,58,69,110,3,34,12,44,0,12,0,0,7,6,6,31,66,64,16,30,4,0,74,7,0,105,1,61,139,93,185,48,97,10,68,26,42,53,61,54,84,48,99,56,57,37,47,0,100,0,25,1,87,4,50,56,36,166,6,24,96,26,6,1,0,1,0,8,28,19,38,73,113,97,10,47,15,0,0,12,5,26,13,160,88,44,76,82,61,66,21,104,115,0,102,104,16,10,58,0,59,37,61,74,110,54,52,9,0,56,0,64,0,108,39,4,121,39,66,2,13,0,35,1,7,0,0,10,4,2,133,177,26,107,95,62,58,107,78,35,19,26,11,0,39,34,10,0,138,13,2,20,0,0,3,28,58,173,45,77,4,68,6,46,60,55,72,26,73,33,62,72,59,90,152,2,59,0,49,2,123,2,67,80,69,3,156,33,102,42,3,0,0,3,6,8,46,66,43,104,36,6,115,11,1,1,37,19,1,57,78,112,12,120,80,16,57,80,48,7,43,11,53,29,78,35,44,72,2,39,0,17,0,65,40,2,68,68,103,4,33,7,43,0,12,0,0,6,2,6,38,57,66,11,41,8,0,73,8,0,71,1,61,163,176,47,84,5,88,24,38,50,84,58,106,52,158,62,47,41,37,1,94,0,31,1,99,2,51,54,36,162,6,7,109,28,6,1,0,0,1,6,28,19,102,82,108,101,10,50,18,0,0,12,6,25,16,152,86,42,77,75,58,29,17,62,105,1,9,29,15,0,21,0,61,31,39,60,83,48,43,10,0,56,0,46,0,16,24,4,59,65,72,4,31,2,40,0,10,0,0,6,3,1,117,170,33,88,108,50,56,109,80,34,22,25,13,0,34,34,12,0,139,20,2,56,0,76,10,58,119,133,32,83,1,53,4,58,52,51,74,24,61,27,56,71,50,68,154,1,61,0,42,3,125,2,66,97,73,2,158,33,95,42,1,0,1,3,6,7,49,99,61,104,35,5,103,9,0,0,36,21,1,58,82,116,11,114,81,11,42,111,30,6,54,8,57,34,66,33,50,80,3,38,0,17,0,67,138,0,46,90,100,2,40,10,43,0,12,0,0,4,5,4,40,54,62,11,38,7,0,72,7,0,95,2,68,150,188,39,98,11,48,26,43,51,81,64,104,48,144,67,58,41,47,3,102,1,30,1,88,2,49,56,37,102,8,25,27,29,1,0,0,0,0,8,28,14,106,80,116,96,9,49,13,0,0,6,6,2,13,39,13,41,28,91,61,63,22,104,119,0,104,106,15,11,61,0,54,37,58,67,26,31,56,8,1,61,1,52,0,101,37,4,120,78,66,2,30,1,40,1,9,0,0,4,1,1,105,117,23,102,144,41,62,59,38,36,11,1,12,0,33,35,11,0,148,22,2,60,0,81,8,34,137,188,48,78,2,54,5,43,62,49,73,21,67,32,48,74,57,75,155,0,57,0,47,4,112,2,57,86,83,10,95,52,104,47,0,0,1,4,10,10,54,99,68,107,33,6,111,8,1,0,40,20,1,48,90,104,10,115,68,24,49,80,54,9,40,11,54,31,74,28,53,89,4,38,0,15,0,70,38,2,60,77,111,5,35,9,41,0,13,0,0,12,5,10,36,62,58,12,38,6,0,71,11,0,104,3,68,170